Protein 1MV5 (pdb70)

Foldseek 3Di:
DWWWFQFWADPDDPDTQAGGDIDDWDWQFAEEEEEDPSLCVVVVVCVVLPVDDGPDTFIDDPRHTLPPVVPNVCVLQEAEAEDDPDDQWFFLLVRLDPDPQFDPDPVSLCVLCVLLVHVVVLVVDDVRRHFTDDPPTDDDDPLRVRSSSLSSCVRSPHQEYEYEYDDCCPLQVVDDSNVVSVVSSSRGHTYYYHDQRPNSQQRGQWYFYGDRNDTDDTGHPVVCLVVDPVVVVCCVPRRPDD/DKWQQFFWADDDDPQRFAGGDIDDWDWLFAEEEEEDVSLCVVVVVCVQLPVDDGPDGFTDDPNHGPVVDDPPCSNQQANEEQCLVVDDWDFLLPRLVPPQPDDDDVVVLCVLCVLLVLPPLQVPQPVRNGHGEDPPDPYDDRLSSRSSSLSSLVSSPHQEYEYEDDPDQDPDSSCVHVVRSVCSSSRGHTYYYHALAPVSQQRHQWYFYGYRRYTDDTGGDVVCCVPPVVVVVCCPPRSDDD/DKWKAQFWADPDPPATQAGGDIDDFDWQFEEEEEEDPRLCPVVVVCVQLVVDDGPDIFIADPRHTPVPCDNPNSNLQEAEAEFDVDFDWAFLLCLQAPPHDDDPPVVLLQVLCVLLVNNVVLVVDDVRRRFTGDPVGDDDDRLNRRSSVLSSCVVSPHQEYEYEYPDCCPQQVNDDSRVVSVVSSSGRHRYYYHDQHLNSQQRGQWYFYGYRRDGPDIGHDVVCCVVPPVVVCCNCDVRPPD/DKWFQFFWDDPPPPAGQAGTDIDDFDWQFFEEEEEDDSFCQVVVVCVQLPVDDTDDTATDDVRHGPVPDNVLSVLLEEDADPVCPADFLQFLCSLLVPPDDDDDDPVRLLVLCVLLVRNVLQVPAPVRRGGTQDPPDDDDPRLNRRSSGLSSVVVSLHQEYEDEDDDCPCPVVSVVSVVSNVCSNSRGHRYYYHALEPVDLQPGQWYFYTYRNYTDGIGRPVPCCVVPPVVVVCCPPRSHD

B-factor: mean 74.7, std 35.94, range [3.78, 179.29]

Solvent-accessible surface area: 46914 Å² total; per-residue (Å²): 92,3,6,0,133,89,4,33,11,22,107,92,115,51,64,81,36,0,96,82,1,30,7,59,1,105,83,110,14,40,4,0,2,0,4,59,95,56,2,7,19,72,8,6,6,23,4,5,25,18,91,100,89,28,83,52,32,101,14,24,16,119,58,90,35,2,42,115,98,21,128,74,105,4,73,38,48,8,3,81,15,40,40,89,100,53,132,36,63,4,16,1,65,55,20,3,30,129,28,130,120,13,10,121,61,52,95,53,0,56,90,10,0,38,86,0,34,0,20,29,25,0,36,33,4,44,98,78,6,86,4,82,0,25,84,229,21,6,47,33,3,40,16,24,30,46,26,2,25,1,0,61,8,22,27,83,92,4,139,7,1,1,14,43,26,73,68,80,89,7,68,8,91,63,131,49,48,19,29,90,0,22,72,30,0,32,161,61,19,8,0,0,6,5,0,80,37,64,34,30,0,89,95,6,76,71,0,4,2,0,47,160,1,84,41,54,1,63,18,121,32,135,108,9,53,97,94,40,89,110,0,26,122,24,22,62,126,120,26,78,137,74,97,2,4,1,123,111,5,40,9,32,107,100,144,56,64,86,40,0,118,73,2,40,3,72,0,95,89,87,18,31,3,0,1,0,0,53,76,37,1,8,18,66,15,5,15,11,8,4,32,36,13,43,112,28,103,49,48,78,15,0,24,110,55,58,36,7,91,105,65,57,86,109,62,7,32,59,105,20,13,4,22,14,11,38,93,12,115,28,42,34,20,3,59,103,11,2,30,15,18,32,143,52,151,66,64,61,130,59,1,44,119,15,1,60,90,0,98,0,122,68,31,0,88,101,18,128,99,74,15,88,6,76,4,12,179,208,24,81,170,28,63,27,0,22,80,43,40,15,6,2,0,2,0,25,27,68,106,3,150,9,0,4,5,78,26,42,137,74,62,90,129,99,92,17,100,26,4,15,78,95,0,19,58,17,2,17,135,57,21,15,0,0,0,3,2,54,44,75,41,17,0,90,96,7,84,79,0,5,1,0,46,190,3,78,42,74,5,68,5,117,37,104,100,10,54,91,104,22,108,87,0,28,117,23,9,73,112,133,9,69,137,124,90,2,32,2,164,89,2,26,8,28,105,93,120,57,82,81,29,1,86,84,2,47,10,80,0,49,67,105,18,40,0,0,0,1,0,33,78,38,0,6,13,81,10,4,3,18,2,3,27,34,83,94,84,29,88,68,22,81,9,19,13,111,64,101,42,5,74,107,23,53,58,67,82,1,82,52,44,7,10,89,15,55,52,64,86,63,108,29,73,10,16,0,118,73,32,0,46,106,45,54,166,48,121,189,85,66,109,23,5,36,79,14,0,15,92,0,60,1,13,39,23,0,8,55,5,48,84,63,4,88,0,59,4,14,136,196,16,11,47,14,31,28,25,14,63,20,20,2,40,0,0,56,9,22,42,82,98,6,125,6,0,0,12,31,14,102,57,95,90,16,52,15,100,46,91,61,50,14,35,66,0,14,79,34,0,20,161,57,17,12,0,0,6,9,0,73,26,60,30,23,2,84,89,0,70,64,0,6,3,0,51,124,0,93,43,61,3,68,10,98,31,111,110,7,50,91,100,46,100,98,2,34,131,13,33,62,110,95,28,84,137,83,73,6,11,0,119,101,2,28,9,33,107,110,128,67,83,81,44,0,134,77,0,33,2,77,0,95,82,105,22,25,6,0,0,0,0,54,81,32,1,8,22,71,9,4,14,7,3,3,23,47,6,36,112,42,106,48,43,79,14,2,43,119,39,87,49,19,107,53,79,29,116,86,15,69,138,32,14,32,27,34,25,50,84,18,73,47,9,91,11,8,22,1,60,82,8,2,37,15,20,20,119,60,134,49,69,68,131,47,2,35,108,13,0,54,87,0,96,2,125,64,39,0,97,131,7,108,108,92,7,98,7,81,11,7,110,187,39,64,162,13,124,18,27,58,70,67,7,9,1,9,0,40,8,8,24,83,102,8,149,16,0,8,6,43,24,60,124,31,90,143,96,82,116,12,24,39,51,22,58,99,0,29,50,32,4,12,161,50,24,20,0,0,0,3,0,39,59,84,62,13,0,81,93,7,86,61,0,3,2,0,41,178,2,84,40,66,6,72,11,98,25,98,94,12,58,91,106,24,117,95,0,32,118,22,13,81,128,131,0,87,99

CATH classification: 3.40.50.300

Structure (mmCIF, N/CA/C/O backbone):
data_1MV5
#
_entry.id   1MV5
#
_cell.length_a   141.866
_cell.length_b   141.866
_cell.length_c   120.965
_cell.angle_alpha   90.00
_cell.angle_beta   90.00
_cell.angle_gamma   120.00
#
_symmetry.space_group_name_H-M   'P 63'
#
loop_
_entity.id
_entity.type
_entity.pdbx_description
1 polymer 'Multidrug resistance ABC transporter ATP-binding and permease protein'
2 non-polymer "ADENOSINE-5'-TRIPHOSPHATE"
3 non-polymer "ADENOSINE-5'-DIPHOSPHATE"
4 non-polymer 'MAGNESIUM ION'
5 water water
#
loop_
_atom_site.group_PDB
_atom_site.id
_atom_site.type_symbol
_atom_site.label_atom_id
_atom_site.label_alt_id
_atom_site.label_comp_id
_atom_site.label_asym_id
_atom_site.label_entity_id
_atom_site.label_seq_id
_atom_site.pdbx_PDB_ins_code
_atom_site.Cartn_x
_atom_site.Cartn_y
_atom_site.Cartn_z
_atom_site.occupancy
_atom_site.B_iso_or_equiv
_atom_site.auth_seq_id
_atom_site.auth_comp_id
_atom_site.auth_asym_id
_atom_site.auth_atom_id
_atom_site.pdbx_PDB_model_num
ATOM 1 N N . MET A 1 1 ? 37.035 61.343 67.421 1.00 35.72 342 MET A N 1
ATOM 2 C CA . MET A 1 1 ? 36.387 59.997 67.460 1.00 40.09 342 MET A CA 1
ATOM 3 C C . MET A 1 1 ? 37.139 59.074 68.414 1.00 36.95 342 MET A C 1
ATOM 4 O O . MET A 1 1 ? 38.193 59.414 68.953 1.00 36.59 342 MET A O 1
ATOM 9 N N . LEU A 1 2 ? 36.637 57.851 68.495 1.00 31.31 343 LEU A N 1
ATOM 10 C CA . LEU A 1 2 ? 37.267 56.842 69.295 1.00 29.38 343 LEU A CA 1
ATOM 11 C C . LEU A 1 2 ? 37.735 55.883 68.273 1.00 34.00 343 LEU A C 1
ATOM 12 O O . LEU A 1 2 ? 36.930 55.201 67.672 1.00 30.84 343 LEU A O 1
ATOM 17 N N . SER A 1 3 ? 39.030 55.925 67.998 1.00 38.15 344 SER A N 1
ATOM 18 C CA . SER A 1 3 ? 39.636 55.031 67.026 1.00 36.79 344 SER A CA 1
ATOM 19 C C . SER A 1 3 ? 40.460 53.992 67.699 1.00 35.62 344 SER A C 1
ATOM 20 O O . SER A 1 3 ? 40.946 54.183 68.790 1.00 32.44 344 SER A O 1
ATOM 23 N N . ALA A 1 4 ? 40.581 52.869 67.027 1.00 34.31 345 ALA A N 1
ATOM 24 C CA . ALA A 1 4 ? 41.341 51.758 67.522 1.00 33.72 345 ALA A CA 1
ATOM 25 C C . ALA A 1 4 ? 42.148 51.362 66.315 1.00 35.64 345 ALA A C 1
ATOM 26 O O . ALA A 1 4 ? 41.579 50.841 65.390 1.00 36.87 345 ALA A O 1
ATOM 28 N N . ARG A 1 5 ? 43.437 51.711 66.268 1.00 38.21 346 ARG A N 1
ATOM 29 C CA . ARG A 1 5 ? 44.303 51.346 65.135 1.00 35.24 346 ARG A CA 1
ATOM 30 C C . ARG A 1 5 ? 45.323 50.232 65.418 1.00 30.58 346 ARG A C 1
ATOM 31 O O . ARG A 1 5 ? 46.164 50.347 66.279 1.00 28.32 346 ARG A O 1
ATOM 39 N N . HIS A 1 6 ? 45.170 49.130 64.690 1.00 28.39 347 HIS A N 1
ATOM 40 C CA . HIS A 1 6 ? 46.018 47.925 64.719 1.00 28.69 347 HIS A CA 1
ATOM 41 C C . HIS A 1 6 ? 46.158 47.156 66.019 1.00 28.24 347 HIS A C 1
ATOM 42 O O . HIS A 1 6 ? 47.237 46.692 66.363 1.00 25.82 347 HIS A O 1
ATOM 49 N N . VAL A 1 7 ? 45.046 46.919 66.687 1.00 29.14 348 VAL A N 1
ATOM 50 C CA . VAL A 1 7 ? 45.082 46.249 67.978 1.00 26.43 348 VAL A CA 1
ATOM 51 C C . VAL A 1 7 ? 45.272 44.758 67.969 1.00 28.14 348 VAL A C 1
ATOM 52 O O . VAL A 1 7 ? 44.623 44.029 67.253 1.00 18.08 348 VAL A O 1
ATOM 56 N N . ASP A 1 8 ? 46.199 44.342 68.814 1.00 34.88 349 ASP A N 1
ATOM 57 C CA . ASP A 1 8 ? 46.548 42.950 69.008 1.00 36.74 349 ASP A CA 1
ATOM 58 C C . ASP A 1 8 ? 46.355 42.612 70.483 1.00 36.92 349 ASP A C 1
ATOM 59 O O . ASP A 1 8 ? 46.625 43.444 71.372 1.00 36.08 349 ASP A O 1
ATOM 64 N N . PHE A 1 9 ? 45.885 41.391 70.733 1.00 35.47 350 PHE A N 1
ATOM 65 C CA . PHE A 1 9 ? 45.666 40.906 72.086 1.00 35.03 350 PHE A CA 1
ATOM 66 C C . PHE A 1 9 ? 45.621 39.389 72.259 1.00 35.69 350 PHE A C 1
ATOM 67 O O . PHE A 1 9 ? 45.169 38.622 71.389 1.00 33.02 350 PHE A O 1
ATOM 75 N N . ALA A 1 10 ? 46.132 38.990 73.419 1.00 37.37 351 ALA A N 1
ATOM 76 C CA . ALA A 1 10 ? 46.144 37.612 73.864 1.00 40.33 351 ALA A CA 1
ATOM 77 C C . ALA A 1 10 ? 46.083 37.675 75.389 1.00 41.15 351 ALA A C 1
ATOM 78 O O . ALA A 1 10 ? 46.883 38.392 76.011 1.00 35.51 351 ALA A O 1
ATOM 80 N N . TYR A 1 11 ? 45.092 36.991 75.976 1.00 42.37 352 TYR A N 1
ATOM 81 C CA . TYR A 1 11 ? 44.916 36.941 77.433 1.00 39.46 352 TYR A CA 1
ATOM 82 C C . TYR A 1 11 ? 46.078 36.164 78.061 1.00 35.99 352 TYR A C 1
ATOM 83 O O . TYR A 1 11 ? 46.633 36.599 79.080 1.00 33.63 352 TYR A O 1
ATOM 92 N N . ASP A 1 12 ? 46.420 35.023 77.445 1.00 38.54 353 ASP A N 1
ATOM 93 C CA . ASP A 1 12 ? 47.499 34.150 77.902 1.00 40.80 353 ASP A CA 1
ATOM 94 C C . ASP A 1 12 ? 48.548 33.810 76.839 1.00 45.03 353 ASP A C 1
ATOM 95 O O . ASP A 1 12 ? 49.083 34.709 76.186 1.00 39.97 353 ASP A O 1
ATOM 100 N N . ASP A 1 13 ? 48.882 32.521 76.713 1.00 52.05 354 ASP A N 1
ATOM 101 C CA . ASP A 1 13 ? 49.862 32.029 75.726 1.00 56.30 354 ASP A CA 1
ATOM 102 C C . ASP A 1 13 ? 49.236 31.049 74.711 1.00 56.12 354 ASP A C 1
ATOM 103 O O . ASP A 1 13 ? 49.735 30.910 73.588 1.00 52.80 354 ASP A O 1
ATOM 108 N N . SER A 1 14 ? 48.155 30.368 75.123 1.00 57.78 355 SER A N 1
ATOM 109 C CA . SER A 1 14 ? 47.414 29.379 74.299 1.00 60.50 355 SER A CA 1
ATOM 110 C C . SER A 1 14 ? 47.133 29.830 72.881 1.00 61.06 355 SER A C 1
ATOM 111 O O . SER A 1 14 ? 47.662 29.282 71.950 1.00 64.48 355 SER A O 1
ATOM 114 N N . GLU A 1 15 ? 46.248 30.798 72.732 1.00 59.74 356 GLU A N 1
ATOM 115 C CA . GLU A 1 15 ? 45.902 31.302 71.422 1.00 56.00 356 GLU A CA 1
ATOM 116 C C . GLU A 1 15 ? 45.899 32.835 71.446 1.00 50.65 356 GLU A C 1
ATOM 117 O O . GLU A 1 15 ? 46.075 33.450 72.504 1.00 48.91 356 GLU A O 1
ATOM 123 N N . GLN A 1 16 ? 45.804 33.422 70.254 1.00 46.75 357 GLN A N 1
ATOM 124 C CA . GLN A 1 16 ? 45.783 34.863 70.067 1.00 44.72 357 GLN A CA 1
ATOM 125 C C . GLN A 1 16 ? 44.343 35.222 70.011 1.00 43.74 357 GLN A C 1
ATOM 126 O O . GLN A 1 16 ? 43.601 34.661 69.216 1.00 46.28 357 GLN A O 1
ATOM 132 N N . ILE A 1 17 ? 43.949 36.191 70.822 1.00 38.74 358 ILE A N 1
ATOM 133 C CA . ILE A 1 17 ? 42.547 36.548 70.903 1.00 35.08 358 ILE A CA 1
ATOM 134 C C . ILE A 1 17 ? 42.087 37.562 69.894 1.00 32.67 358 ILE A C 1
ATOM 135 O O . ILE A 1 17 ? 41.011 37.423 69.305 1.00 31.42 358 ILE A O 1
ATOM 140 N N . LEU A 1 18 ? 42.902 38.586 69.721 1.00 30.45 359 LEU A N 1
ATOM 141 C CA . LEU A 1 18 ? 42.637 39.638 68.768 1.00 30.33 359 LEU A CA 1
ATOM 142 C C . LEU A 1 18 ? 43.856 39.833 67.865 1.00 30.18 359 LEU A C 1
ATOM 143 O O . LEU A 1 18 ? 44.990 39.957 68.355 1.00 29.59 359 LEU A O 1
ATOM 148 N N . ARG A 1 19 ? 43.614 39.887 66.553 1.00 31.70 360 ARG A N 1
ATOM 149 C CA . ARG A 1 19 ? 44.675 40.055 65.555 1.00 33.33 360 ARG A CA 1
ATOM 150 C C . ARG A 1 19 ? 44.533 41.270 64.654 1.00 27.42 360 ARG A C 1
ATOM 151 O O . ARG A 1 19 ? 43.640 41.309 63.832 1.00 24.20 360 ARG A O 1
ATOM 159 N N . ASP A 1 20 ? 45.414 42.256 64.820 1.00 24.61 361 ASP A N 1
ATOM 160 C CA . ASP A 1 20 ? 45.444 43.466 64.010 1.00 27.55 361 ASP A CA 1
ATOM 161 C C . ASP A 1 20 ? 44.049 43.992 63.729 1.00 32.01 361 ASP A C 1
ATOM 162 O O . ASP A 1 20 ? 43.504 43.800 62.662 1.00 31.15 361 ASP A O 1
ATOM 167 N N . ILE A 1 21 ? 43.490 44.670 64.713 1.00 34.53 362 ILE A N 1
ATOM 168 C CA . ILE A 1 21 ? 42.142 45.191 64.623 1.00 32.04 362 ILE A CA 1
ATOM 169 C C . ILE A 1 21 ? 42.085 46.694 64.543 1.00 29.90 362 ILE A C 1
ATOM 170 O O . ILE A 1 21 ? 42.729 47.378 65.298 1.00 29.56 362 ILE A O 1
ATOM 175 N N . SER A 1 22 ? 41.352 47.189 63.562 1.00 27.71 363 SER A N 1
ATOM 176 C CA . SER A 1 22 ? 41.212 48.609 63.373 1.00 27.82 363 SER A CA 1
ATOM 177 C C . SER A 1 22 ? 39.773 48.991 63.184 1.00 26.92 363 SER A C 1
ATOM 178 O O . SER A 1 22 ? 39.051 48.371 62.419 1.00 31.43 363 SER A O 1
ATOM 181 N N . PHE A 1 23 ? 39.336 49.960 63.969 1.00 21.53 364 PHE A N 1
ATOM 182 C CA . PHE A 1 23 ? 37.987 50.469 63.871 1.00 20.71 364 PHE A CA 1
ATOM 183 C C . PHE A 1 23 ? 37.853 51.881 64.382 1.00 22.98 364 PHE A C 1
ATOM 184 O O . PHE A 1 23 ? 38.753 52.396 65.000 1.00 26.13 364 PHE A O 1
ATOM 192 N N . GLU A 1 24 ? 36.716 52.496 64.091 1.00 26.12 365 GLU A N 1
ATOM 193 C CA . GLU A 1 24 ? 36.425 53.854 64.497 1.00 29.70 365 GLU A CA 1
ATOM 194 C C . GLU A 1 24 ? 34.958 53.958 64.825 1.00 33.41 365 GLU A C 1
ATOM 195 O O . GLU A 1 24 ? 34.147 53.244 64.277 1.00 29.11 365 GLU A O 1
ATOM 201 N N . ALA A 1 25 ? 34.628 54.903 65.689 1.00 36.93 366 ALA A N 1
ATOM 202 C CA . ALA A 1 25 ? 33.261 55.163 66.083 1.00 41.26 366 ALA A CA 1
ATOM 203 C C . ALA A 1 25 ? 33.272 56.597 66.518 1.00 48.62 366 ALA A C 1
ATOM 204 O O . ALA A 1 25 ? 33.927 56.956 67.498 1.00 48.56 366 ALA A O 1
ATOM 206 N N . GLN A 1 26 ? 32.500 57.402 65.793 1.00 56.29 367 GLN A N 1
ATOM 207 C CA . GLN A 1 26 ? 32.395 58.842 66.012 1.00 62.14 367 GLN A CA 1
ATOM 208 C C . GLN A 1 26 ? 31.097 59.315 66.688 1.00 60.59 367 GLN A C 1
ATOM 209 O O . GLN A 1 26 ? 30.218 58.509 66.977 1.00 58.31 367 GLN A O 1
ATOM 215 N N . PRO A 1 27 ? 31.063 60.581 67.148 1.00 60.25 368 PRO A N 1
ATOM 216 C CA . PRO A 1 27 ? 29.850 61.104 67.784 1.00 58.18 368 PRO A CA 1
ATOM 217 C C . PRO A 1 27 ? 28.547 60.920 66.976 1.00 55.31 368 PRO A C 1
ATOM 218 O O . PRO A 1 27 ? 28.548 60.754 65.768 1.00 49.50 368 PRO A O 1
ATOM 222 N N . ASN A 1 28 ? 27.445 60.931 67.714 1.00 58.38 369 ASN A N 1
ATOM 223 C CA . ASN A 1 28 ? 26.076 60.775 67.243 1.00 58.11 369 ASN A CA 1
ATOM 224 C C . ASN A 1 28 ? 25.941 59.663 66.242 1.00 55.54 369 ASN A C 1
ATOM 225 O O . ASN A 1 28 ? 25.218 59.776 65.276 1.00 55.96 369 ASN A O 1
ATOM 230 N N . SER A 1 29 ? 26.648 58.569 66.517 1.00 54.60 370 SER A N 1
ATOM 231 C CA . SER A 1 29 ? 26.648 57.375 65.671 1.00 53.11 370 SER A CA 1
ATOM 232 C C . SER A 1 29 ? 26.538 56.078 66.510 1.00 46.52 370 SER A C 1
ATOM 233 O O . SER A 1 29 ? 26.661 56.102 67.736 1.00 43.80 370 SER A O 1
ATOM 236 N N . ILE A 1 30 ? 26.229 54.968 65.845 1.00 40.50 371 ILE A N 1
ATOM 237 C CA . ILE A 1 30 ? 26.119 53.654 66.494 1.00 38.73 371 ILE A CA 1
ATOM 238 C C . ILE A 1 30 ? 26.919 52.670 65.662 1.00 39.11 371 ILE A C 1
ATOM 239 O O . ILE A 1 30 ? 26.735 52.595 64.464 1.00 44.74 371 ILE A O 1
ATOM 244 N N . ILE A 1 31 ? 27.842 51.940 66.263 1.00 34.67 372 ILE A N 1
ATOM 245 C CA . ILE A 1 31 ? 28.568 50.983 65.467 1.00 31.30 372 ILE A CA 1
ATOM 246 C C . ILE A 1 31 ? 28.441 49.604 66.044 1.00 30.65 372 ILE A C 1
ATOM 247 O O . ILE A 1 31 ? 28.827 49.363 67.151 1.00 29.26 372 ILE A O 1
ATOM 252 N N . ALA A 1 32 ? 27.815 48.710 65.298 1.00 27.54 373 ALA A N 1
ATOM 253 C CA . ALA A 1 32 ? 27.623 47.348 65.749 1.00 27.14 373 ALA A CA 1
ATOM 254 C C . ALA A 1 32 ? 28.818 46.490 65.466 1.00 31.01 373 ALA A C 1
ATOM 255 O O . ALA A 1 32 ? 29.591 46.808 64.578 1.00 31.01 373 ALA A O 1
ATOM 257 N N . PHE A 1 33 ? 28.965 45.421 66.256 1.00 30.73 374 PHE A N 1
ATOM 258 C CA . PHE A 1 33 ? 30.038 44.423 66.158 1.00 27.82 374 PHE A CA 1
ATOM 259 C C . PHE A 1 33 ? 29.291 43.122 66.213 1.00 25.50 374 PHE A C 1
ATOM 260 O O . PHE A 1 33 ? 28.619 42.833 67.155 1.00 31.41 374 PHE A O 1
ATOM 268 N N . ALA A 1 34 ? 29.407 42.333 65.179 1.00 29.97 375 ALA A N 1
ATOM 269 C CA . ALA A 1 34 ? 28.706 41.071 65.111 1.00 35.38 375 ALA A CA 1
ATOM 270 C C . ALA A 1 34 ? 29.652 39.969 64.800 1.00 38.39 375 ALA A C 1
ATOM 271 O O . ALA A 1 34 ? 30.758 40.188 64.335 1.00 41.26 375 ALA A O 1
ATOM 273 N N . GLY A 1 35 ? 29.189 38.756 65.005 1.00 41.01 376 GLY A N 1
ATOM 274 C CA . GLY A 1 35 ? 30.042 37.630 64.713 1.00 45.04 376 GLY A CA 1
ATOM 275 C C . GLY A 1 35 ? 29.815 36.398 65.555 1.00 49.44 376 GLY A C 1
ATOM 276 O O . GLY A 1 35 ? 28.940 36.338 66.433 1.00 52.62 376 GLY A O 1
ATOM 277 N N . PRO A 1 36 ? 30.521 35.327 65.215 1.00 50.77 377 PRO A N 1
ATOM 278 C CA . PRO A 1 36 ? 30.376 34.089 65.978 1.00 52.99 377 PRO A CA 1
ATOM 279 C C . PRO A 1 36 ? 30.893 34.284 67.400 1.00 53.10 377 PRO A C 1
ATOM 280 O O . PRO A 1 36 ? 31.608 35.260 67.687 1.00 53.49 377 PRO A O 1
ATOM 284 N N . SER A 1 37 ? 30.462 33.368 68.268 1.00 54.66 378 SER A N 1
ATOM 285 C CA . SER A 1 37 ? 30.853 33.310 69.666 1.00 55.73 378 SER A CA 1
ATOM 286 C C . SER A 1 37 ? 32.333 32.945 69.668 1.00 52.34 378 SER A C 1
ATOM 287 O O . SER A 1 37 ? 32.789 32.143 68.857 1.00 51.30 378 SER A O 1
ATOM 290 N N . GLY A 1 38 ? 33.074 33.592 70.552 1.00 50.75 379 GLY A N 1
ATOM 291 C CA . GLY A 1 38 ? 34.500 33.357 70.657 1.00 48.20 379 GLY A CA 1
ATOM 292 C C . GLY A 1 38 ? 35.304 34.200 69.684 1.00 44.77 379 GLY A C 1
ATOM 293 O O . GLY A 1 38 ? 36.516 34.022 69.547 1.00 44.54 379 GLY A O 1
ATOM 294 N N . GLY A 1 39 ? 34.622 35.141 69.034 1.00 43.06 380 GLY A N 1
ATOM 295 C CA . GLY A 1 39 ? 35.249 36.034 68.073 1.00 38.35 380 GLY A CA 1
ATOM 296 C C . GLY A 1 39 ? 36.238 37.011 68.653 1.00 34.16 380 GLY A C 1
ATOM 297 O O . GLY A 1 39 ? 37.302 37.217 68.128 1.00 34.68 380 GLY A O 1
ATOM 298 N N . GLY A 1 40 ? 35.883 37.578 69.782 1.00 33.21 381 GLY A N 1
ATOM 299 C CA . GLY A 1 40 ? 36.751 38.529 70.428 1.00 33.20 381 GLY A CA 1
ATOM 300 C C . GLY A 1 40 ? 35.955 39.758 70.768 1.00 34.58 381 GLY A C 1
ATOM 301 O O . GLY A 1 40 ? 36.474 40.723 71.295 1.00 36.65 381 GLY A O 1
ATOM 302 N N . LYS A 1 41 ? 34.663 39.696 70.486 1.00 34.51 382 LYS A N 1
ATOM 303 C CA . LYS A 1 41 ? 33.718 40.792 70.707 1.00 29.12 382 LYS A CA 1
ATOM 304 C C . LYS A 1 41 ? 33.702 41.436 72.118 1.00 29.89 382 LYS A C 1
ATOM 305 O O . LYS A 1 41 ? 33.721 42.656 72.219 1.00 32.82 382 LYS A O 1
ATOM 311 N N . SER A 1 42 ? 33.652 40.625 73.181 1.00 31.12 383 SER A N 1
ATOM 312 C CA . SER A 1 42 ? 33.640 41.098 74.569 1.00 33.88 383 SER A CA 1
ATOM 313 C C . SER A 1 42 ? 34.959 41.708 74.909 1.00 30.63 383 SER A C 1
ATOM 314 O O . SER A 1 42 ? 35.068 42.661 75.679 1.00 25.07 383 SER A O 1
ATOM 317 N N . THR A 1 43 ? 35.966 41.101 74.314 1.00 27.56 384 THR A N 1
ATOM 318 C CA . THR A 1 43 ? 37.321 41.471 74.537 1.00 25.31 384 THR A CA 1
ATOM 319 C C . THR A 1 43 ? 37.648 42.884 74.114 1.00 25.06 384 THR A C 1
ATOM 320 O O . THR A 1 43 ? 38.418 43.549 74.781 1.00 22.74 384 THR A O 1
ATOM 324 N N . ILE A 1 44 ? 36.999 43.372 73.065 1.00 22.99 385 ILE A N 1
ATOM 325 C CA . ILE A 1 44 ? 37.245 44.730 72.599 1.00 24.49 385 ILE A CA 1
ATOM 326 C C . ILE A 1 44 ? 36.749 45.676 73.661 1.00 30.43 385 ILE A C 1
ATOM 327 O O . ILE A 1 44 ? 37.431 46.632 74.034 1.00 24.90 385 ILE A O 1
ATOM 332 N N . PHE A 1 45 ? 35.597 45.345 74.229 1.00 34.84 386 PHE A N 1
ATOM 333 C CA . PHE A 1 45 ? 35.041 46.210 75.251 1.00 32.96 386 PHE A CA 1
ATOM 334 C C . PHE A 1 45 ? 35.907 46.226 76.482 1.00 30.81 386 PHE A C 1
ATOM 335 O O . PHE A 1 45 ? 36.141 47.268 77.051 1.00 33.46 386 PHE A O 1
ATOM 343 N N . SER A 1 46 ? 36.523 45.094 76.775 1.00 26.46 387 SER A N 1
ATOM 344 C CA . SER A 1 46 ? 37.359 45.003 77.930 1.00 27.88 387 SER A CA 1
ATOM 345 C C . SER A 1 46 ? 38.551 45.873 77.804 1.00 28.04 387 SER A C 1
ATOM 346 O O . SER A 1 46 ? 38.949 46.482 78.766 1.00 25.85 387 SER A O 1
ATOM 349 N N . LEU A 1 47 ? 39.125 45.944 76.616 1.00 27.59 388 LEU A N 1
ATOM 350 C CA . LEU A 1 47 ? 40.299 46.766 76.430 1.00 28.72 388 LEU A CA 1
ATOM 351 C C . LEU A 1 47 ? 39.848 48.171 76.365 1.00 28.22 388 LEU A C 1
ATOM 352 O O . LEU A 1 47 ? 40.566 49.056 76.783 1.00 24.31 388 LEU A O 1
ATOM 357 N N . LEU A 1 48 ? 38.649 48.378 75.833 1.00 27.82 389 LEU A N 1
ATOM 358 C CA . LEU A 1 48 ? 38.120 49.720 75.733 1.00 32.81 389 LEU A CA 1
ATOM 359 C C . LEU A 1 48 ? 37.766 50.290 77.103 1.00 35.33 389 LEU A C 1
ATOM 360 O O . LEU A 1 48 ? 37.690 51.496 77.255 1.00 36.76 389 LEU A O 1
ATOM 365 N N . GLU A 1 49 ? 37.528 49.425 78.087 1.00 36.09 390 GLU A N 1
ATOM 366 C CA . GLU A 1 49 ? 37.186 49.867 79.442 1.00 42.19 390 GLU A CA 1
ATOM 367 C C . GLU A 1 49 ? 38.423 49.863 80.286 1.00 41.51 390 GLU A C 1
ATOM 368 O O . GLU A 1 49 ? 38.391 50.192 81.444 1.00 46.11 390 GLU A O 1
ATOM 374 N N . ARG A 1 50 ? 39.508 49.431 79.673 1.00 40.01 391 ARG A N 1
ATOM 375 C CA . ARG A 1 50 ? 40.818 49.330 80.257 1.00 36.88 391 ARG A CA 1
ATOM 376 C C . ARG A 1 50 ? 41.103 48.243 81.244 1.00 32.94 391 ARG A C 1
ATOM 377 O O . ARG A 1 50 ? 42.021 48.376 82.016 1.00 31.93 391 ARG A O 1
ATOM 385 N N . PHE A 1 51 ? 40.340 47.157 81.208 1.00 36.22 392 PHE A N 1
ATOM 386 C CA . PHE A 1 51 ? 40.602 46.036 82.100 1.00 41.47 392 PHE A CA 1
ATOM 387 C C . PHE A 1 51 ? 41.934 45.424 81.695 1.00 39.64 392 PHE A C 1
ATOM 388 O O . PHE A 1 51 ? 42.611 44.846 82.502 1.00 32.78 392 PHE A O 1
ATOM 396 N N . TYR A 1 52 ? 42.268 45.506 80.408 1.00 40.05 393 TYR A N 1
ATOM 397 C CA . TYR A 1 52 ? 43.540 45.002 79.866 1.00 36.92 393 TYR A CA 1
ATOM 398 C C . TYR A 1 52 ? 44.092 45.909 78.760 1.00 37.41 393 TYR A C 1
ATOM 399 O O . TYR A 1 52 ? 43.380 46.712 78.178 1.00 39.77 393 TYR A O 1
ATOM 408 N N . GLN A 1 53 ? 45.348 45.655 78.410 1.00 40.86 394 GLN A N 1
ATOM 409 C CA . GLN A 1 53 ? 46.115 46.385 77.399 1.00 38.80 394 GLN A CA 1
ATOM 410 C C . GLN A 1 53 ? 46.250 45.686 76.062 1.00 35.08 394 GLN A C 1
ATOM 411 O O . GLN A 1 53 ? 46.328 44.463 76.012 1.00 36.98 394 GLN A O 1
ATOM 417 N N . PRO A 1 54 ? 46.375 46.444 74.968 1.00 29.96 395 PRO A N 1
ATOM 418 C CA . PRO A 1 54 ? 46.525 45.784 73.678 1.00 30.46 395 PRO A CA 1
ATOM 419 C C . PRO A 1 54 ? 47.973 45.354 73.674 1.00 30.60 395 PRO A C 1
ATOM 420 O O . PRO A 1 54 ? 48.837 46.170 73.994 1.00 32.72 395 PRO A O 1
ATOM 424 N N . THR A 1 55 ? 48.259 44.119 73.285 1.00 25.58 396 THR A N 1
ATOM 425 C CA . THR A 1 55 ? 49.638 43.644 73.272 1.00 20.37 396 THR A CA 1
ATOM 426 C C . THR A 1 55 ? 50.466 44.422 72.238 1.00 24.42 396 THR A C 1
ATOM 427 O O . THR A 1 55 ? 51.689 44.561 72.363 1.00 32.29 396 THR A O 1
ATOM 431 N N . ALA A 1 56 ? 49.748 44.984 71.262 1.00 26.97 397 ALA A N 1
ATOM 432 C CA . ALA A 1 56 ? 50.286 45.804 70.162 1.00 28.67 397 ALA A CA 1
ATOM 433 C C . ALA A 1 56 ? 49.188 46.661 69.458 1.00 30.55 397 ALA A C 1
ATOM 434 O O . ALA A 1 56 ? 48.050 46.239 69.289 1.00 19.17 397 ALA A O 1
ATOM 436 N N . GLY A 1 57 ? 49.555 47.875 69.064 1.00 32.59 398 GLY A N 1
ATOM 437 C CA . GLY A 1 57 ? 48.630 48.758 68.392 1.00 37.70 398 GLY A CA 1
ATOM 438 C C . GLY A 1 57 ? 47.782 49.596 69.305 1.00 41.81 398 GLY A C 1
ATOM 439 O O . GLY A 1 57 ? 47.086 49.066 70.115 1.00 49.76 398 GLY A O 1
ATOM 440 N N . GLU A 1 58 ? 47.795 50.900 69.102 1.00 41.52 399 GLU A N 1
ATOM 441 C CA . GLU A 1 58 ? 47.046 51.908 69.862 1.00 43.42 399 GLU A CA 1
ATOM 442 C C . GLU A 1 58 ? 45.504 51.955 69.829 1.00 42.22 399 GLU A C 1
ATOM 443 O O . GLU A 1 58 ? 44.875 51.404 68.930 1.00 42.30 399 GLU A O 1
ATOM 449 N N . ILE A 1 59 ? 44.931 52.675 70.810 1.00 35.95 400 ILE A N 1
ATOM 450 C CA . ILE A 1 59 ? 43.495 52.955 70.938 1.00 27.40 400 ILE A CA 1
ATOM 451 C C . ILE A 1 59 ? 43.522 54.410 71.340 1.00 30.44 400 ILE A C 1
ATOM 452 O O . ILE A 1 59 ? 44.030 54.767 72.381 1.00 25.15 400 ILE A O 1
ATOM 457 N N . THR A 1 60 ? 42.928 55.232 70.499 1.00 32.90 401 THR A N 1
ATOM 458 C CA . THR A 1 60 ? 42.919 56.661 70.650 1.00 29.34 401 THR A CA 1
ATOM 459 C C . THR A 1 60 ? 41.549 57.206 70.886 1.00 31.72 401 THR A C 1
ATOM 460 O O . THR A 1 60 ? 40.548 56.704 70.366 1.00 30.07 401 THR A O 1
ATOM 464 N N . ILE A 1 61 ? 41.515 58.312 71.594 1.00 32.63 402 ILE A N 1
ATOM 465 C CA . ILE A 1 61 ? 40.278 59.045 71.833 1.00 33.52 402 ILE A CA 1
ATOM 466 C C . ILE A 1 61 ? 40.578 60.500 71.437 1.00 34.95 402 ILE A C 1
ATOM 467 O O . ILE A 1 61 ? 41.519 61.089 71.961 1.00 34.81 402 ILE A O 1
ATOM 472 N N . ASP A 1 62 ? 39.862 61.039 70.451 1.00 35.88 403 ASP A N 1
ATOM 473 C CA . ASP A 1 62 ? 40.061 62.422 70.033 1.00 40.52 403 ASP A CA 1
ATOM 474 C C . ASP A 1 62 ? 41.501 62.839 69.732 1.00 45.08 403 ASP A C 1
ATOM 475 O O . ASP A 1 62 ? 41.839 64.026 69.828 1.00 47.31 403 ASP A O 1
ATOM 480 N N . GLY A 1 63 ? 42.359 61.852 69.435 1.00 49.36 404 GLY A N 1
ATOM 481 C CA . GLY A 1 63 ? 43.763 62.095 69.111 1.00 46.93 404 GLY A CA 1
ATOM 482 C C . GLY A 1 63 ? 44.695 61.520 70.159 1.00 44.93 404 GLY A C 1
ATOM 483 O O . GLY A 1 63 ? 45.754 60.956 69.802 1.00 40.52 404 GLY A O 1
ATOM 484 N N . GLN A 1 64 ? 44.297 61.639 71.439 1.00 46.32 405 GLN A N 1
ATOM 485 C CA . GLN A 1 64 ? 45.096 61.181 72.592 1.00 46.28 405 GLN A CA 1
ATOM 486 C C . GLN A 1 64 ? 44.887 59.749 72.962 1.00 39.89 405 GLN A C 1
ATOM 487 O O . GLN A 1 64 ? 43.792 59.250 72.863 1.00 36.05 405 GLN A O 1
ATOM 493 N N . PRO A 1 65 ? 45.987 59.012 73.155 1.00 36.97 406 PRO A N 1
ATOM 494 C CA . PRO A 1 65 ? 45.944 57.598 73.536 1.00 37.98 406 PRO A CA 1
ATOM 495 C C . PRO A 1 65 ? 45.155 57.444 74.834 1.00 40.61 406 PRO A C 1
ATOM 496 O O . PRO A 1 65 ? 45.561 58.004 75.831 1.00 43.25 406 PRO A O 1
ATOM 500 N N . ILE A 1 66 ? 44.061 56.680 74.843 1.00 43.40 407 ILE A N 1
ATOM 501 C CA . ILE A 1 66 ? 43.260 56.522 76.066 1.00 48.43 407 ILE A CA 1
ATOM 502 C C . ILE A 1 66 ? 44.145 56.077 77.220 1.00 55.16 407 ILE A C 1
ATOM 503 O O . ILE A 1 66 ? 44.240 56.705 78.274 1.00 52.99 407 ILE A O 1
ATOM 508 N N . ASP A 1 67 ? 45.002 55.138 76.882 1.00 66.34 408 ASP A N 1
ATOM 509 C CA . ASP A 1 67 ? 45.869 54.564 77.861 1.00 74.47 408 ASP A CA 1
ATOM 510 C C . ASP A 1 67 ? 46.943 55.340 78.437 1.00 77.17 408 ASP A C 1
ATOM 511 O O . ASP A 1 67 ? 47.914 55.684 77.787 1.00 79.03 408 ASP A O 1
ATOM 516 N N . ASN A 1 68 ? 46.780 55.466 79.739 1.00 82.89 409 ASN A N 1
ATOM 517 C CA . ASN A 1 68 ? 47.719 56.094 80.625 1.00 88.22 409 ASN A CA 1
ATOM 518 C C . ASN A 1 68 ? 48.143 57.440 80.076 1.00 85.54 409 ASN A C 1
ATOM 519 O O . ASN A 1 68 ? 49.343 57.762 79.962 1.00 90.11 409 ASN A O 1
ATOM 524 N N . ILE A 1 69 ? 47.123 58.136 79.591 1.00 75.93 410 ILE A N 1
ATOM 525 C CA . ILE A 1 69 ? 47.258 59.480 79.096 1.00 65.95 410 ILE A CA 1
ATOM 526 C C . ILE A 1 69 ? 46.041 60.127 79.806 1.00 61.08 410 ILE A C 1
ATOM 527 O O . ILE A 1 69 ? 46.148 61.173 80.436 1.00 57.60 410 ILE A O 1
ATOM 532 N N . SER A 1 70 ? 44.954 59.372 79.884 1.00 55.83 411 SER A N 1
ATOM 533 C CA . SER A 1 70 ? 43.785 59.803 80.613 1.00 52.51 411 SER A CA 1
ATOM 534 C C . SER A 1 70 ? 43.742 58.756 81.720 1.00 58.41 411 SER A C 1
ATOM 535 O O . SER A 1 70 ? 43.249 57.659 81.495 1.00 60.15 411 SER A O 1
ATOM 538 N N . LEU A 1 71 ? 44.285 59.062 82.899 1.00 66.10 412 LEU A N 1
ATOM 539 C CA . LEU A 1 71 ? 44.298 58.154 84.075 1.00 71.94 412 LEU A CA 1
ATOM 540 C C . LEU A 1 71 ? 43.007 57.359 84.181 1.00 72.71 412 LEU A C 1
ATOM 541 O O . LEU A 1 71 ? 42.002 57.805 83.669 1.00 73.71 412 LEU A O 1
ATOM 546 N N . GLU A 1 72 ? 43.001 56.251 84.910 1.00 75.55 413 GLU A N 1
ATOM 547 C CA . GLU A 1 72 ? 41.804 55.405 85.027 1.00 79.63 413 GLU A CA 1
ATOM 548 C C . GLU A 1 72 ? 40.591 56.017 85.769 1.00 82.64 413 GLU A C 1
ATOM 549 O O . GLU A 1 72 ? 39.982 55.399 86.663 1.00 89.57 413 GLU A O 1
ATOM 555 N N . ASN A 1 73 ? 40.254 57.243 85.350 1.00 80.76 414 ASN A N 1
ATOM 556 C CA . ASN A 1 73 ? 39.133 58.113 85.800 1.00 75.33 414 ASN A CA 1
ATOM 557 C C . ASN A 1 73 ? 38.601 58.649 84.432 1.00 73.30 414 ASN A C 1
ATOM 558 O O . ASN A 1 73 ? 38.029 59.732 84.266 1.00 69.99 414 ASN A O 1
ATOM 563 N N . TRP A 1 74 ? 38.766 57.727 83.492 1.00 72.03 415 TRP A N 1
ATOM 564 C CA . TRP A 1 74 ? 38.471 57.715 82.078 1.00 65.56 415 TRP A CA 1
ATOM 565 C C . TRP A 1 74 ? 37.105 57.046 82.050 1.00 65.68 415 TRP A C 1
ATOM 566 O O . TRP A 1 74 ? 36.358 57.187 81.099 1.00 63.66 415 TRP A O 1
ATOM 577 N N . ARG A 1 75 ? 36.752 56.426 83.177 1.00 65.15 416 ARG A N 1
ATOM 578 C CA . ARG A 1 75 ? 35.520 55.665 83.301 1.00 64.13 416 ARG A CA 1
ATOM 579 C C . ARG A 1 75 ? 34.276 56.497 83.404 1.00 61.70 416 ARG A C 1
ATOM 580 O O . ARG A 1 75 ? 33.180 56.026 83.127 1.00 61.48 416 ARG A O 1
ATOM 588 N N . SER A 1 76 ? 34.523 57.793 83.549 1.00 57.74 417 SER A N 1
ATOM 589 C CA . SER A 1 76 ? 33.487 58.811 83.637 1.00 54.87 417 SER A CA 1
ATOM 590 C C . SER A 1 76 ? 33.086 59.300 82.250 1.00 53.95 417 SER A C 1
ATOM 591 O O . SER A 1 76 ? 32.179 60.145 82.099 1.00 54.80 417 SER A O 1
ATOM 594 N N . GLN A 1 77 ? 33.814 58.790 81.258 1.00 49.75 418 GLN A N 1
ATOM 595 C CA . GLN A 1 77 ? 33.602 59.102 79.864 1.00 45.06 418 GLN A CA 1
ATOM 596 C C . GLN A 1 77 ? 32.882 57.937 79.243 1.00 43.03 418 GLN A C 1
ATOM 597 O O . GLN A 1 77 ? 32.163 58.085 78.287 1.00 40.49 418 GLN A O 1
ATOM 603 N N . ILE A 1 78 ? 33.121 56.765 79.797 1.00 43.73 419 ILE A N 1
ATOM 604 C CA . ILE A 1 78 ? 32.521 55.529 79.329 1.00 46.46 419 ILE A CA 1
ATOM 605 C C . ILE A 1 78 ? 31.301 55.160 80.167 1.00 46.19 419 ILE A C 1
ATOM 606 O O . ILE A 1 78 ? 31.186 55.578 81.323 1.00 49.45 419 ILE A O 1
ATOM 611 N N . GLY A 1 79 ? 30.443 54.315 79.600 1.00 43.25 420 GLY A N 1
ATOM 612 C CA . GLY A 1 79 ? 29.272 53.852 80.299 1.00 42.67 420 GLY A CA 1
ATOM 613 C C . GLY A 1 79 ? 28.984 52.578 79.610 1.00 43.37 420 GLY A C 1
ATOM 614 O O . GLY A 1 79 ? 29.124 52.519 78.418 1.00 40.53 420 GLY A O 1
ATOM 615 N N . PHE A 1 80 ? 28.604 51.558 80.353 1.00 47.53 421 PHE A N 1
ATOM 616 C CA . PHE A 1 80 ? 28.305 50.260 79.774 1.00 53.09 421 PHE A CA 1
ATOM 617 C C . PHE A 1 80 ? 26.982 49.796 80.359 1.00 55.25 421 PHE A C 1
ATOM 618 O O . PHE A 1 80 ? 26.855 49.691 81.565 1.00 54.42 421 PHE A O 1
ATOM 626 N N . VAL A 1 81 ? 26.014 49.509 79.491 1.00 61.04 422 VAL A N 1
ATOM 627 C CA . VAL A 1 81 ? 24.689 49.017 79.904 1.00 68.26 422 VAL A CA 1
ATOM 628 C C . VAL A 1 81 ? 24.349 47.608 79.327 1.00 75.71 422 VAL A C 1
ATOM 629 O O . VAL A 1 81 ? 24.190 47.486 78.142 1.00 77.17 422 VAL A O 1
ATOM 633 N N . SER A 1 82 ? 24.290 46.551 80.146 1.00 85.87 423 SER A N 1
ATOM 634 C CA . SER A 1 82 ? 23.906 45.179 79.697 1.00 95.52 423 SER A CA 1
ATOM 635 C C . SER A 1 82 ? 23.189 44.562 80.832 1.00 98.80 423 SER A C 1
ATOM 636 O O . SER A 1 82 ? 23.313 45.031 81.954 1.00 101.32 423 SER A O 1
ATOM 639 N N . GLN A 1 83 ? 22.603 43.396 80.580 1.00 102.37 424 GLN A N 1
ATOM 640 C CA . GLN A 1 83 ? 21.860 42.685 81.615 1.00 104.99 424 GLN A CA 1
ATOM 641 C C . GLN A 1 83 ? 21.850 41.144 81.513 1.00 108.62 424 GLN A C 1
ATOM 642 O O . GLN A 1 83 ? 22.103 40.551 80.451 1.00 108.10 424 GLN A O 1
ATOM 648 N N . ASP A 1 84 ? 21.540 40.532 82.655 1.00 114.94 425 ASP A N 1
ATOM 649 C CA . ASP A 1 84 ? 21.438 39.085 82.872 1.00 122.94 425 ASP A CA 1
ATOM 650 C C . ASP A 1 84 ? 21.115 38.927 84.389 1.00 126.38 425 ASP A C 1
ATOM 651 O O . ASP A 1 84 ? 20.735 39.945 85.014 1.00 127.17 425 ASP A O 1
ATOM 656 N N . SER A 1 85 ? 21.249 37.692 84.951 1.00 130.06 426 SER A N 1
ATOM 657 C CA . SER A 1 85 ? 20.979 37.338 86.386 1.00 131.64 426 SER A CA 1
ATOM 658 C C . SER A 1 85 ? 21.624 38.370 87.345 1.00 132.72 426 SER A C 1
ATOM 659 O O . SER A 1 85 ? 22.784 38.230 87.799 1.00 133.78 426 SER A O 1
ATOM 662 N N . ALA A 1 86 ? 20.853 39.457 87.523 1.00 132.18 427 ALA A N 1
ATOM 663 C CA . ALA A 1 86 ? 21.207 40.639 88.324 1.00 129.57 427 ALA A CA 1
ATOM 664 C C . ALA A 1 86 ? 20.173 41.032 89.383 1.00 127.53 427 ALA A C 1
ATOM 665 O O . ALA A 1 86 ? 19.009 40.596 89.380 1.00 129.05 427 ALA A O 1
ATOM 667 N N . ILE A 1 87 ? 20.670 41.822 90.321 1.00 124.21 428 ILE A N 1
ATOM 668 C CA . ILE A 1 87 ? 19.921 42.378 91.433 1.00 120.72 428 ILE A CA 1
ATOM 669 C C . ILE A 1 87 ? 20.655 43.695 91.643 1.00 118.33 428 ILE A C 1
ATOM 670 O O . ILE A 1 87 ? 21.855 43.848 91.312 1.00 119.61 428 ILE A O 1
ATOM 675 N N . MET A 1 88 ? 19.868 44.675 92.044 1.00 113.65 429 MET A N 1
ATOM 676 C CA . MET A 1 88 ? 20.377 45.971 92.420 1.00 109.33 429 MET A CA 1
ATOM 677 C C . MET A 1 88 ? 19.831 46.026 93.843 1.00 106.88 429 MET A C 1
ATOM 678 O O . MET A 1 88 ? 18.653 45.709 94.096 1.00 108.27 429 MET A O 1
ATOM 683 N N . ALA A 1 89 ? 20.746 46.237 94.780 1.00 101.07 430 ALA A N 1
ATOM 684 C CA . ALA A 1 89 ? 20.410 46.215 96.194 1.00 93.00 430 ALA A CA 1
ATOM 685 C C . ALA A 1 89 ? 20.491 47.606 96.809 1.00 86.24 430 ALA A C 1
ATOM 686 O O . ALA A 1 89 ? 21.549 48.262 96.764 1.00 88.08 430 ALA A O 1
ATOM 688 N N . GLY A 1 90 ? 19.353 48.079 97.318 1.00 76.83 431 GLY A N 1
ATOM 689 C CA . GLY A 1 90 ? 19.310 49.388 97.934 1.00 63.14 431 GLY A CA 1
ATOM 690 C C . GLY A 1 90 ? 18.205 50.285 97.434 1.00 54.65 431 GLY A C 1
ATOM 691 O O . GLY A 1 90 ? 17.319 49.891 96.695 1.00 47.19 431 GLY A O 1
ATOM 692 N N . THR A 1 91 ? 18.319 51.542 97.806 1.00 52.48 432 THR A N 1
ATOM 693 C CA . THR A 1 91 ? 17.372 52.573 97.456 1.00 48.28 432 THR A CA 1
ATOM 694 C C . THR A 1 91 ? 17.562 53.014 96.012 1.00 45.26 432 THR A C 1
ATOM 695 O O . THR A 1 91 ? 18.670 53.025 95.519 1.00 47.19 432 THR A O 1
ATOM 699 N N . ILE A 1 92 ? 16.481 53.376 95.335 1.00 44.69 433 ILE A N 1
ATOM 700 C CA . ILE A 1 92 ? 16.555 53.863 93.958 1.00 48.28 433 ILE A CA 1
ATOM 701 C C . ILE A 1 92 ? 17.577 55.005 93.888 1.00 51.76 433 ILE A C 1
ATOM 702 O O . ILE A 1 92 ? 18.495 54.961 93.079 1.00 55.00 433 ILE A O 1
ATOM 707 N N . ARG A 1 93 ? 17.466 55.959 94.810 1.00 55.32 434 ARG A N 1
ATOM 708 C CA . ARG A 1 93 ? 18.402 57.074 94.901 1.00 59.61 434 ARG A CA 1
ATOM 709 C C . ARG A 1 93 ? 19.781 56.451 95.058 1.00 61.22 434 ARG A C 1
ATOM 710 O O . ARG A 1 93 ? 20.637 56.606 94.194 1.00 63.68 434 ARG A O 1
ATOM 718 N N . GLU A 1 94 ? 19.927 55.588 96.055 1.00 61.59 435 GLU A N 1
ATOM 719 C CA . GLU A 1 94 ? 21.220 54.967 96.294 1.00 63.78 435 GLU A CA 1
ATOM 720 C C . GLU A 1 94 ? 21.764 54.338 95.047 1.00 62.36 435 GLU A C 1
ATOM 721 O O . GLU A 1 94 ? 22.917 54.567 94.709 1.00 63.64 435 GLU A O 1
ATOM 727 N N . ASN A 1 95 ? 20.899 53.646 94.310 1.00 59.45 436 ASN A N 1
ATOM 728 C CA . ASN A 1 95 ? 21.331 52.962 93.095 1.00 59.43 436 ASN A CA 1
ATOM 729 C C . ASN A 1 95 ? 21.796 53.899 92.015 1.00 60.18 436 ASN A C 1
ATOM 730 O O . ASN A 1 95 ? 22.868 53.717 91.417 1.00 65.08 436 ASN A O 1
ATOM 735 N N . LEU A 1 96 ? 21.033 54.960 91.824 1.00 57.27 437 LEU A N 1
ATOM 736 C CA . LEU A 1 96 ? 21.397 55.932 90.842 1.00 54.38 437 LEU A CA 1
ATOM 737 C C . LEU A 1 96 ? 22.564 56.792 91.325 1.00 56.43 437 LEU A C 1
ATOM 738 O O . LEU A 1 96 ? 22.837 57.803 90.694 1.00 57.55 437 LEU A O 1
ATOM 743 N N . THR A 1 97 ? 23.340 56.349 92.335 1.00 58.18 438 THR A N 1
ATOM 744 C CA . THR A 1 97 ? 24.402 57.207 92.863 1.00 59.30 438 THR A CA 1
ATOM 745 C C . THR A 1 97 ? 25.809 56.818 93.354 1.00 64.91 438 THR A C 1
ATOM 746 O O . THR A 1 97 ? 26.240 57.392 94.337 1.00 67.14 438 THR A O 1
ATOM 750 N N . TYR A 1 98 ? 26.568 55.897 92.770 1.00 69.29 439 TYR A N 1
ATOM 751 C CA . TYR A 1 98 ? 27.933 55.758 93.319 1.00 75.59 439 TYR A CA 1
ATOM 752 C C . TYR A 1 98 ? 28.851 56.841 92.740 1.00 78.47 439 TYR A C 1
ATOM 753 O O . TYR A 1 98 ? 29.935 57.133 93.254 1.00 77.43 439 TYR A O 1
ATOM 762 N N . GLY A 1 99 ? 28.363 57.457 91.671 1.00 80.62 440 GLY A N 1
ATOM 763 C CA . GLY A 1 99 ? 29.083 58.519 91.007 1.00 82.98 440 GLY A CA 1
ATOM 764 C C . GLY A 1 99 ? 28.956 59.837 91.750 1.00 86.45 440 GLY A C 1
ATOM 765 O O . GLY A 1 99 ? 27.851 60.391 91.934 1.00 84.99 440 GLY A O 1
ATOM 766 N N . LEU A 1 100 ? 30.121 60.338 92.150 1.00 91.79 441 LEU A N 1
ATOM 767 C CA . LEU A 1 100 ? 30.287 61.600 92.850 1.00 97.28 441 LEU A CA 1
ATOM 768 C C . LEU A 1 100 ? 29.865 62.789 91.944 1.00 101.58 441 LEU A C 1
ATOM 769 O O . LEU A 1 100 ? 29.714 63.920 92.407 1.00 100.57 441 LEU A O 1
ATOM 774 N N . GLU A 1 101 ? 29.641 62.505 90.663 1.00 107.70 442 GLU A N 1
ATOM 775 C CA . GLU A 1 101 ? 29.281 63.524 89.674 1.00 114.17 442 GLU A CA 1
ATOM 776 C C . GLU A 1 101 ? 27.798 63.886 89.640 1.00 115.38 442 GLU A C 1
ATOM 777 O O . GLU A 1 101 ? 27.411 65.077 89.562 1.00 116.65 442 GLU A O 1
ATOM 783 N N . GLY A 1 102 ? 26.970 62.850 89.697 1.00 115.61 443 GLY A N 1
ATOM 784 C CA . GLY A 1 102 ? 25.540 63.058 89.662 1.00 114.63 443 GLY A CA 1
ATOM 785 C C . GLY A 1 102 ? 24.971 63.162 91.054 1.00 115.33 443 GLY A C 1
ATOM 786 O O . GLY A 1 102 ? 25.746 63.256 92.026 1.00 115.02 443 GLY A O 1
ATOM 787 N N . ASP A 1 103 ? 23.638 63.031 91.139 1.00 116.97 444 ASP A N 1
ATOM 788 C CA . ASP A 1 103 ? 22.824 63.143 92.386 1.00 120.72 444 ASP A CA 1
ATOM 789 C C . ASP A 1 103 ? 23.318 64.074 93.452 1.00 117.12 444 ASP A C 1
ATOM 790 O O . ASP A 1 103 ? 24.241 63.759 94.204 1.00 116.31 444 ASP A O 1
ATOM 795 N N . TYR A 1 104 ? 22.707 65.228 93.513 1.00 112.92 445 TYR A N 1
ATOM 796 C CA . TYR A 1 104 ? 22.984 66.115 94.600 1.00 107.96 445 TYR A CA 1
ATOM 797 C C . TYR A 1 104 ? 21.584 66.750 94.858 1.00 106.40 445 TYR A C 1
ATOM 798 O O . TYR A 1 104 ? 21.298 67.292 95.961 1.00 106.47 445 TYR A O 1
ATOM 807 N N . THR A 1 105 ? 20.652 66.363 93.961 1.00 102.20 446 THR A N 1
ATOM 808 C CA . THR A 1 105 ? 19.250 66.805 93.975 1.00 96.67 446 THR A CA 1
ATOM 809 C C . THR A 1 105 ? 18.378 65.643 93.546 1.00 90.88 446 THR A C 1
ATOM 810 O O . THR A 1 105 ? 18.712 64.956 92.577 1.00 87.43 446 THR A O 1
ATOM 814 N N . ASP A 1 106 ? 17.254 65.477 94.263 1.00 87.09 447 ASP A N 1
ATOM 815 C CA . ASP A 1 106 ? 16.210 64.464 94.017 1.00 83.06 447 ASP A CA 1
ATOM 816 C C . ASP A 1 106 ? 15.482 64.829 92.736 1.00 79.15 447 ASP A C 1
ATOM 817 O O . ASP A 1 106 ? 14.869 63.983 92.106 1.00 78.49 447 ASP A O 1
ATOM 822 N N . GLU A 1 107 ? 15.504 66.117 92.406 1.00 76.24 448 GLU A N 1
ATOM 823 C CA . GLU A 1 107 ? 14.865 66.631 91.211 1.00 77.29 448 GLU A CA 1
ATOM 824 C C . GLU A 1 107 ? 15.713 66.248 89.998 1.00 75.81 448 GLU A C 1
ATOM 825 O O . GLU A 1 107 ? 15.169 65.941 88.928 1.00 77.42 448 GLU A O 1
ATOM 831 N N . ASP A 1 108 ? 17.042 66.237 90.162 1.00 71.86 449 ASP A N 1
ATOM 832 C CA . ASP A 1 108 ? 17.931 65.844 89.065 1.00 65.03 449 ASP A CA 1
ATOM 833 C C . ASP A 1 108 ? 17.728 64.398 88.690 1.00 59.57 449 ASP A C 1
ATOM 834 O O . ASP A 1 108 ? 17.692 64.074 87.522 1.00 59.41 449 ASP A O 1
ATOM 839 N N . LEU A 1 109 ? 17.383 63.589 89.688 1.00 53.38 450 LEU A N 1
ATOM 840 C CA . LEU A 1 109 ? 17.109 62.182 89.495 1.00 49.19 450 LEU A CA 1
ATOM 841 C C . LEU A 1 109 ? 15.825 62.050 88.753 1.00 45.96 450 LEU A C 1
ATOM 842 O O . LEU A 1 109 ? 15.661 61.212 87.924 1.00 40.36 450 LEU A O 1
ATOM 847 N N . TRP A 1 110 ? 14.920 62.958 89.003 1.00 52.32 451 TRP A N 1
ATOM 848 C CA . TRP A 1 110 ? 13.643 62.879 88.336 1.00 60.50 451 TRP A CA 1
ATOM 849 C C . TRP A 1 110 ? 13.798 63.187 86.869 1.00 63.99 451 TRP A C 1
ATOM 850 O O . TRP A 1 110 ? 13.093 62.578 86.042 1.00 63.62 451 TRP A O 1
ATOM 861 N N . GLN A 1 111 ? 14.780 64.052 86.555 1.00 68.94 452 GLN A N 1
ATOM 862 C CA . GLN A 1 111 ? 15.069 64.485 85.163 1.00 73.17 452 GLN A CA 1
ATOM 863 C C . GLN A 1 111 ? 15.640 63.321 84.337 1.00 73.59 452 GLN A C 1
ATOM 864 O O . GLN A 1 111 ? 15.372 63.161 83.139 1.00 76.33 452 GLN A O 1
ATOM 870 N N . VAL A 1 112 ? 16.298 62.438 85.075 1.00 72.50 453 VAL A N 1
ATOM 871 C CA . VAL A 1 112 ? 16.963 61.271 84.559 1.00 64.35 453 VAL A CA 1
ATOM 872 C C . VAL A 1 112 ? 15.987 60.144 84.345 1.00 60.58 453 VAL A C 1
ATOM 873 O O . VAL A 1 112 ? 15.951 59.523 83.285 1.00 57.93 453 VAL A O 1
ATOM 877 N N . LEU A 1 113 ? 15.094 59.985 85.303 1.00 59.36 454 LEU A N 1
ATOM 878 C CA . LEU A 1 113 ? 14.095 58.937 85.221 1.00 59.35 454 LEU A CA 1
ATOM 879 C C . LEU A 1 113 ? 13.119 59.239 84.119 1.00 60.88 454 LEU A C 1
ATOM 880 O O . LEU A 1 113 ? 12.581 58.303 83.536 1.00 56.57 454 LEU A O 1
ATOM 885 N N . ASP A 1 114 ? 12.946 60.535 83.799 1.00 65.30 455 ASP A N 1
ATOM 886 C CA . ASP A 1 114 ? 12.027 60.949 82.730 1.00 67.78 455 ASP A CA 1
ATOM 887 C C . ASP A 1 114 ? 12.627 60.488 81.415 1.00 66.64 455 ASP A C 1
ATOM 888 O O . ASP A 1 114 ? 11.968 59.818 80.598 1.00 66.23 455 ASP A O 1
ATOM 893 N N . LEU A 1 115 ? 13.900 60.837 81.252 1.00 64.67 456 LEU A N 1
ATOM 894 C CA . LEU A 1 115 ? 14.652 60.485 80.071 1.00 63.41 456 LEU A CA 1
ATOM 895 C C . LEU A 1 115 ? 14.805 58.962 79.934 1.00 62.25 456 LEU A C 1
ATOM 896 O O . LEU A 1 115 ? 14.794 58.473 78.811 1.00 63.92 456 LEU A O 1
ATOM 901 N N . ALA A 1 116 ? 14.871 58.231 81.056 1.00 59.77 457 ALA A N 1
ATOM 902 C CA . ALA A 1 116 ? 15.032 56.777 81.053 1.00 60.27 457 ALA A CA 1
ATOM 903 C C . ALA A 1 116 ? 13.711 56.029 81.028 1.00 62.89 457 ALA A C 1
ATOM 904 O O . ALA A 1 116 ? 13.655 54.814 80.751 1.00 60.67 457 ALA A O 1
ATOM 906 N N . PHE A 1 117 ? 12.654 56.800 81.299 1.00 69.07 458 PHE A N 1
ATOM 907 C CA . PHE A 1 117 ? 11.233 56.382 81.362 1.00 75.67 458 PHE A CA 1
ATOM 908 C C . PHE A 1 117 ? 10.837 55.672 82.675 1.00 77.45 458 PHE A C 1
ATOM 909 O O . PHE A 1 117 ? 10.508 54.456 82.721 1.00 75.16 458 PHE A O 1
ATOM 917 N N . ALA A 1 118 ? 10.848 56.495 83.735 1.00 80.63 459 ALA A N 1
ATOM 918 C CA . ALA A 1 118 ? 10.522 56.056 85.080 1.00 82.63 459 ALA A CA 1
ATOM 919 C C . ALA A 1 118 ? 9.760 56.986 86.068 1.00 85.87 459 ALA A C 1
ATOM 920 O O . ALA A 1 118 ? 9.275 56.498 87.075 1.00 87.10 459 ALA A O 1
ATOM 922 N N . ARG A 1 119 ? 9.515 58.266 85.741 1.00 89.68 460 ARG A N 1
ATOM 923 C CA . ARG A 1 119 ? 8.736 59.147 86.636 1.00 92.65 460 ARG A CA 1
ATOM 924 C C . ARG A 1 119 ? 7.292 58.617 86.739 1.00 95.45 460 ARG A C 1
ATOM 925 O O . ARG A 1 119 ? 6.463 59.126 87.455 1.00 99.30 460 ARG A O 1
ATOM 933 N N . SER A 1 120 ? 7.025 57.525 86.054 1.00 96.95 461 SER A N 1
ATOM 934 C CA . SER A 1 120 ? 5.695 56.931 86.032 1.00 96.35 461 SER A CA 1
ATOM 935 C C . SER A 1 120 ? 5.668 55.706 86.946 1.00 92.03 461 SER A C 1
ATOM 936 O O . SER A 1 120 ? 4.674 55.431 87.619 1.00 93.56 461 SER A O 1
ATOM 939 N N . PHE A 1 121 ? 6.762 54.962 86.981 1.00 86.33 462 PHE A N 1
ATOM 940 C CA . PHE A 1 121 ? 6.749 53.805 87.829 1.00 81.47 462 PHE A CA 1
ATOM 941 C C . PHE A 1 121 ? 7.533 54.079 89.094 1.00 81.86 462 PHE A C 1
ATOM 942 O O . PHE A 1 121 ? 7.636 53.212 89.958 1.00 79.71 462 PHE A O 1
ATOM 950 N N . VAL A 1 122 ? 8.060 55.299 89.226 1.00 82.89 463 VAL A N 1
ATOM 951 C CA . VAL A 1 122 ? 8.802 55.672 90.447 1.00 82.51 463 VAL A CA 1
ATOM 952 C C . VAL A 1 122 ? 7.930 56.671 91.228 1.00 85.06 463 VAL A C 1
ATOM 953 O O . VAL A 1 122 ? 8.226 57.024 92.370 1.00 87.68 463 VAL A O 1
ATOM 957 N N . GLU A 1 123 ? 6.794 57.037 90.642 1.00 85.08 464 GLU A N 1
ATOM 958 C CA . GLU A 1 123 ? 5.856 57.927 91.316 1.00 85.09 464 GLU A CA 1
ATOM 959 C C . GLU A 1 123 ? 4.745 57.056 91.881 1.00 85.37 464 GLU A C 1
ATOM 960 O O . GLU A 1 123 ? 4.363 57.160 93.051 1.00 88.49 464 GLU A O 1
ATOM 966 N N . ASN A 1 124 ? 4.313 56.102 91.062 1.00 82.62 465 ASN A N 1
ATOM 967 C CA . ASN A 1 124 ? 3.318 55.129 91.454 1.00 80.14 465 ASN A CA 1
ATOM 968 C C . ASN A 1 124 ? 4.077 54.097 92.312 1.00 80.04 465 ASN A C 1
ATOM 969 O O . ASN A 1 124 ? 3.680 52.944 92.409 1.00 83.01 465 ASN A O 1
ATOM 974 N N . MET A 1 125 ? 5.168 54.542 92.944 1.00 78.62 466 MET A N 1
ATOM 975 C CA . MET A 1 125 ? 6.020 53.716 93.806 1.00 77.66 466 MET A CA 1
ATOM 976 C C . MET A 1 125 ? 6.024 54.302 95.263 1.00 75.90 466 MET A C 1
ATOM 977 O O . MET A 1 125 ? 6.073 55.529 95.413 1.00 77.63 466 MET A O 1
ATOM 982 N N . PRO A 1 126 ? 5.931 53.442 96.328 1.00 73.33 467 PRO A N 1
ATOM 983 C CA . PRO A 1 126 ? 5.901 53.676 97.781 1.00 70.77 467 PRO A CA 1
ATOM 984 C C . PRO A 1 126 ? 6.439 54.981 98.290 1.00 70.53 467 PRO A C 1
ATOM 985 O O . PRO A 1 126 ? 5.786 56.002 98.079 1.00 72.60 467 PRO A O 1
ATOM 989 N N . ASP A 1 127 ? 7.621 54.953 98.927 1.00 69.10 468 ASP A N 1
ATOM 990 C CA . ASP A 1 127 ? 8.293 56.146 99.493 1.00 67.60 468 ASP A CA 1
ATOM 991 C C . ASP A 1 127 ? 8.984 56.924 98.359 1.00 65.42 468 ASP A C 1
ATOM 992 O O . ASP A 1 127 ? 9.884 57.767 98.602 1.00 66.75 468 ASP A O 1
ATOM 997 N N . GLN A 1 128 ? 8.517 56.622 97.133 1.00 62.38 469 GLN A N 1
ATOM 998 C CA . GLN A 1 128 ? 8.961 57.177 95.859 1.00 60.08 469 GLN A CA 1
ATOM 999 C C . GLN A 1 128 ? 10.430 56.882 95.741 1.00 60.36 469 GLN A C 1
ATOM 1000 O O . GLN A 1 128 ? 10.845 55.770 96.028 1.00 58.05 469 GLN A O 1
ATOM 1006 N N . LEU A 1 129 ? 11.222 57.894 95.396 1.00 62.04 470 LEU A N 1
ATOM 1007 C CA . LEU A 1 129 ? 12.680 57.779 95.254 1.00 65.26 470 LEU A CA 1
ATOM 1008 C C . LEU A 1 129 ? 13.448 57.133 96.408 1.00 67.74 470 LEU A C 1
ATOM 1009 O O . LEU A 1 129 ? 14.564 56.682 96.184 1.00 70.75 470 LEU A O 1
ATOM 1014 N N . ASN A 1 130 ? 12.884 57.126 97.621 1.00 69.48 471 ASN A N 1
ATOM 1015 C CA . ASN A 1 130 ? 13.562 56.555 98.773 1.00 69.51 471 ASN A CA 1
ATOM 1016 C C . ASN A 1 130 ? 13.141 55.140 99.119 1.00 70.01 471 ASN A C 1
ATOM 1017 O O . ASN A 1 130 ? 13.187 54.758 100.282 1.00 74.87 471 ASN A O 1
ATOM 1022 N N . THR A 1 131 ? 12.829 54.334 98.107 1.00 68.76 472 THR A N 1
ATOM 1023 C CA . THR A 1 131 ? 12.422 52.938 98.323 1.00 70.45 472 THR A CA 1
ATOM 1024 C C . THR A 1 131 ? 13.595 51.930 98.236 1.00 70.41 472 THR A C 1
ATOM 1025 O O . THR A 1 131 ? 14.472 52.085 97.390 1.00 72.31 472 THR A O 1
ATOM 1029 N N . GLU A 1 132 ? 13.642 50.945 99.146 1.00 70.89 473 GLU A N 1
ATOM 1030 C CA . GLU A 1 132 ? 14.684 49.891 99.114 1.00 71.03 473 GLU A CA 1
ATOM 1031 C C . GLU A 1 132 ? 14.149 48.883 98.099 1.00 71.92 473 GLU A C 1
ATOM 1032 O O . GLU A 1 132 ? 12.961 48.543 98.103 1.00 71.24 473 GLU A O 1
ATOM 1038 N N . VAL A 1 133 ? 15.020 48.475 97.184 1.00 72.98 474 VAL A N 1
ATOM 1039 C CA . VAL A 1 133 ? 14.660 47.550 96.110 1.00 70.11 474 VAL A CA 1
ATOM 1040 C C . VAL A 1 133 ? 15.262 46.138 96.184 1.00 69.48 474 VAL A C 1
ATOM 1041 O O . VAL A 1 133 ? 16.400 45.926 96.619 1.00 64.91 474 VAL A O 1
ATOM 1045 N N . GLY A 1 134 ? 14.454 45.177 95.753 1.00 72.26 475 GLY A N 1
ATOM 1046 C CA . GLY A 1 134 ? 14.899 43.802 95.692 1.00 78.13 475 GLY A CA 1
ATOM 1047 C C . GLY A 1 134 ? 15.028 43.066 97.007 1.00 83.35 475 GLY A C 1
ATOM 1048 O O . GLY A 1 134 ? 13.993 42.685 97.560 1.00 83.11 475 GLY A O 1
ATOM 1049 N N . GLU A 1 135 ? 16.301 42.796 97.391 1.00 90.67 476 GLU A N 1
ATOM 1050 C CA . GLU A 1 135 ? 16.872 42.098 98.604 1.00 96.54 476 GLU A CA 1
ATOM 1051 C C . GLU A 1 135 ? 16.037 42.269 99.869 1.00 98.68 476 GLU A C 1
ATOM 1052 O O . GLU A 1 135 ? 16.478 42.744 100.936 1.00 99.14 476 GLU A O 1
ATOM 1058 N N . ARG A 1 136 ? 14.812 41.796 99.731 1.00 100.02 477 ARG A N 1
ATOM 1059 C CA . ARG A 1 136 ? 13.771 41.914 100.733 1.00 98.97 477 ARG A CA 1
ATOM 1060 C C . ARG A 1 136 ? 13.397 43.390 100.956 1.00 97.63 477 ARG A C 1
ATOM 1061 O O . ARG A 1 136 ? 13.385 43.948 102.058 1.00 97.08 477 ARG A O 1
ATOM 1069 N N . GLY A 1 137 ? 13.235 43.991 99.777 1.00 96.83 478 GLY A N 1
ATOM 1070 C CA . GLY A 1 137 ? 12.783 45.347 99.531 1.00 94.95 478 GLY A CA 1
ATOM 1071 C C . GLY A 1 137 ? 11.664 45.083 98.498 1.00 93.74 478 GLY A C 1
ATOM 1072 O O . GLY A 1 137 ? 11.045 44.024 98.539 1.00 94.44 478 GLY A O 1
ATOM 1073 N N . VAL A 1 138 ? 11.513 45.932 97.486 1.00 92.03 479 VAL A N 1
ATOM 1074 C CA . VAL A 1 138 ? 10.458 45.820 96.461 1.00 89.01 479 VAL A CA 1
ATOM 1075 C C . VAL A 1 138 ? 10.676 44.792 95.349 1.00 89.00 479 VAL A C 1
ATOM 1076 O O . VAL A 1 138 ? 11.693 44.096 95.306 1.00 86.05 479 VAL A O 1
ATOM 1080 N N . LYS A 1 139 ? 9.661 44.643 94.503 1.00 92.42 480 LYS A N 1
ATOM 1081 C CA . LYS A 1 139 ? 9.701 43.737 93.351 1.00 98.66 480 LYS A CA 1
ATOM 1082 C C . LYS A 1 139 ? 9.853 44.614 92.103 1.00 100.90 480 LYS A C 1
ATOM 1083 O O . LYS A 1 139 ? 9.135 45.608 91.983 1.00 106.31 480 LYS A O 1
ATOM 1089 N N . ILE A 1 140 ? 10.786 44.296 91.202 1.00 98.95 481 ILE A N 1
ATOM 1090 C CA . ILE A 1 140 ? 10.946 45.086 89.972 1.00 95.15 481 ILE A CA 1
ATOM 1091 C C . ILE A 1 140 ? 11.024 44.104 88.808 1.00 92.92 481 ILE A C 1
ATOM 1092 O O . ILE A 1 140 ? 11.818 43.125 88.825 1.00 92.70 481 ILE A O 1
ATOM 1097 N N . SER A 1 141 ? 10.119 44.299 87.850 1.00 88.41 482 SER A N 1
ATOM 1098 C CA . SER A 1 141 ? 10.071 43.445 86.669 1.00 85.43 482 SER A CA 1
ATOM 1099 C C . SER A 1 141 ? 11.328 43.768 85.840 1.00 82.98 482 SER A C 1
ATOM 1100 O O . SER A 1 141 ? 11.694 44.933 85.745 1.00 82.77 482 SER A O 1
ATOM 1103 N N . GLY A 1 142 ? 12.068 42.731 85.422 1.00 79.67 483 GLY A N 1
ATOM 1104 C CA . GLY A 1 142 ? 13.289 42.863 84.617 1.00 75.26 483 GLY A CA 1
ATOM 1105 C C . GLY A 1 142 ? 13.464 44.133 83.797 1.00 74.26 483 GLY A C 1
ATOM 1106 O O . GLY A 1 142 ? 14.468 44.824 83.946 1.00 77.11 483 GLY A O 1
ATOM 1107 N N . GLY A 1 143 ? 12.444 44.471 82.999 1.00 71.35 484 GLY A N 1
ATOM 1108 C CA . GLY A 1 143 ? 12.449 45.666 82.159 1.00 69.12 484 GLY A CA 1
ATOM 1109 C C . GLY A 1 143 ? 12.696 46.942 82.936 1.00 66.38 484 GLY A C 1
ATOM 1110 O O . GLY A 1 143 ? 13.416 47.828 82.498 1.00 66.21 484 GLY A O 1
ATOM 1111 N N . GLN A 1 144 ? 12.126 46.997 84.130 1.00 66.04 485 GLN A N 1
ATOM 1112 C CA . GLN A 1 144 ? 12.276 48.134 85.032 1.00 66.85 485 GLN A CA 1
ATOM 1113 C C . GLN A 1 144 ? 13.714 48.221 85.565 1.00 63.19 485 GLN A C 1
ATOM 1114 O O . GLN A 1 144 ? 14.274 49.306 85.621 1.00 56.63 485 GLN A O 1
ATOM 1120 N N . ARG A 1 145 ? 14.332 47.064 85.834 1.00 64.29 486 ARG A N 1
ATOM 1121 C CA . ARG A 1 145 ? 15.695 46.996 86.348 1.00 64.99 486 ARG A CA 1
ATOM 1122 C C . ARG A 1 145 ? 16.627 47.622 85.338 1.00 63.07 486 ARG A C 1
ATOM 1123 O O . ARG A 1 145 ? 17.484 48.453 85.686 1.00 60.53 486 ARG A O 1
ATOM 1131 N N . GLN A 1 146 ? 16.393 47.299 84.074 1.00 63.65 487 GLN A N 1
ATOM 1132 C CA . GLN A 1 146 ? 17.216 47.837 82.999 1.00 66.29 487 GLN A CA 1
ATOM 1133 C C . GLN A 1 146 ? 17.027 49.336 82.789 1.00 63.41 487 GLN A C 1
ATOM 1134 O O . GLN A 1 146 ? 17.999 50.064 82.619 1.00 60.99 487 GLN A O 1
ATOM 1140 N N . ARG A 1 147 ? 15.781 49.803 82.863 1.00 61.19 488 ARG A N 1
ATOM 1141 C CA . ARG A 1 147 ? 15.501 51.222 82.678 1.00 58.22 488 ARG A CA 1
ATOM 1142 C C . ARG A 1 147 ? 16.147 52.015 83.788 1.00 55.29 488 ARG A C 1
ATOM 1143 O O . ARG A 1 147 ? 16.480 53.185 83.618 1.00 54.37 488 ARG A O 1
ATOM 1151 N N . LEU A 1 148 ? 16.382 51.352 84.915 1.00 50.96 489 LEU A N 1
ATOM 1152 C CA . LEU A 1 148 ? 16.997 52.024 86.037 1.00 43.54 489 LEU A CA 1
ATOM 1153 C C . LEU A 1 148 ? 18.480 52.035 85.845 1.00 38.43 489 LEU A C 1
ATOM 1154 O O . LEU A 1 148 ? 19.178 52.871 86.422 1.00 34.02 489 LEU A O 1
ATOM 1159 N N . ALA A 1 149 ? 18.948 51.135 84.983 1.00 35.64 490 ALA A N 1
ATOM 1160 C CA . ALA A 1 149 ? 20.359 51.068 84.659 1.00 30.94 490 ALA A CA 1
ATOM 1161 C C . ALA A 1 149 ? 20.661 52.220 83.657 1.00 31.00 490 ALA A C 1
ATOM 1162 O O . ALA A 1 149 ? 21.654 52.965 83.789 1.00 27.74 490 ALA A O 1
ATOM 1164 N N . ILE A 1 150 ? 19.719 52.397 82.726 1.00 28.71 491 ILE A N 1
ATOM 1165 C CA . ILE A 1 150 ? 19.767 53.397 81.674 1.00 32.30 491 ILE A CA 1
ATOM 1166 C C . ILE A 1 150 ? 19.705 54.717 82.368 1.00 36.93 491 ILE A C 1
ATOM 1167 O O . ILE A 1 150 ? 20.336 55.678 81.918 1.00 42.06 491 ILE A O 1
ATOM 1172 N N . ALA A 1 151 ? 19.030 54.720 83.522 1.00 36.10 492 ALA A N 1
ATOM 1173 C CA . ALA A 1 151 ? 18.889 55.911 84.344 1.00 34.03 492 ALA A CA 1
ATOM 1174 C C . ALA A 1 151 ? 20.226 56.353 84.936 1.00 34.24 492 ALA A C 1
ATOM 1175 O O . ALA A 1 151 ? 20.632 57.513 84.777 1.00 36.02 492 ALA A O 1
ATOM 1177 N N . ARG A 1 152 ? 20.939 55.422 85.562 1.00 31.10 493 ARG A N 1
ATOM 1178 C CA . ARG A 1 152 ? 22.234 55.741 86.136 1.00 36.51 493 ARG A CA 1
ATOM 1179 C C . ARG A 1 152 ? 23.139 56.268 85.023 1.00 36.79 493 ARG A C 1
ATOM 1180 O O . ARG A 1 152 ? 23.847 57.271 85.174 1.00 34.65 493 ARG A O 1
ATOM 1188 N N . ALA A 1 153 ? 23.003 55.632 83.867 1.00 36.09 494 ALA A N 1
ATOM 1189 C CA . ALA A 1 153 ? 23.763 55.990 82.688 1.00 40.78 494 ALA A CA 1
ATOM 1190 C C . ALA A 1 153 ? 23.560 57.478 82.434 1.00 41.55 494 ALA A C 1
ATOM 1191 O O . ALA A 1 153 ? 24.474 58.260 82.676 1.00 47.53 494 ALA A O 1
ATOM 1193 N N . PHE A 1 154 ? 22.313 57.862 82.164 1.00 38.83 495 PHE A N 1
ATOM 1194 C CA . PHE A 1 154 ? 21.939 59.243 81.901 1.00 33.31 495 PHE A CA 1
ATOM 1195 C C . PHE A 1 154 ? 22.498 60.272 82.852 1.00 30.66 495 PHE A C 1
ATOM 1196 O O . PHE A 1 154 ? 22.773 61.408 82.467 1.00 22.02 495 PHE A O 1
ATOM 1204 N N . LEU A 1 155 ? 22.637 59.872 84.106 1.00 31.12 496 LEU A N 1
ATOM 1205 C CA . LEU A 1 155 ? 23.144 60.770 85.117 1.00 37.53 496 LEU A CA 1
ATOM 1206 C C . LEU A 1 155 ? 24.661 60.727 85.155 1.00 40.75 496 LEU A C 1
ATOM 1207 O O . LEU A 1 155 ? 25.313 61.739 85.440 1.00 42.43 496 LEU A O 1
ATOM 1212 N N . ARG A 1 156 ? 25.230 59.556 84.859 1.00 44.08 497 ARG A N 1
ATOM 1213 C CA . ARG A 1 156 ? 26.680 59.392 84.848 1.00 43.30 497 ARG A CA 1
ATOM 1214 C C . ARG A 1 156 ? 27.214 60.188 83.653 1.00 44.60 497 ARG A C 1
ATOM 1215 O O . ARG A 1 156 ? 28.355 60.658 83.648 1.00 45.77 497 ARG A O 1
ATOM 1223 N N . ASN A 1 157 ? 26.309 60.366 82.686 1.00 44.81 498 ASN A N 1
ATOM 1224 C CA . ASN A 1 157 ? 26.476 61.073 81.420 1.00 49.81 498 ASN A CA 1
ATOM 1225 C C . ASN A 1 157 ? 27.759 60.832 80.658 1.00 54.60 498 ASN A C 1
ATOM 1226 O O . ASN A 1 157 ? 28.580 61.753 80.492 1.00 58.75 498 ASN A O 1
ATOM 1231 N N . PRO A 1 158 ? 27.910 59.611 80.108 1.00 54.82 499 PRO A N 1
ATOM 1232 C CA . PRO A 1 158 ? 29.109 59.254 79.350 1.00 54.25 499 PRO A CA 1
ATOM 1233 C C . PRO A 1 158 ? 29.194 59.854 77.916 1.00 55.05 499 PRO A C 1
ATOM 1234 O O . PRO A 1 158 ? 28.173 60.170 77.273 1.00 56.07 499 PRO A O 1
ATOM 1238 N N . LYS A 1 159 ? 30.429 60.022 77.448 1.00 53.94 500 LYS A N 1
ATOM 1239 C CA . LYS A 1 159 ? 30.720 60.533 76.122 1.00 50.26 500 LYS A CA 1
ATOM 1240 C C . LYS A 1 159 ? 30.699 59.349 75.169 1.00 46.11 500 LYS A C 1
ATOM 1241 O O . LYS A 1 159 ? 30.331 59.471 74.029 1.00 43.98 500 LYS A O 1
ATOM 1247 N N . ILE A 1 160 ? 31.068 58.181 75.671 1.00 43.51 501 ILE A N 1
ATOM 1248 C CA . ILE A 1 160 ? 31.065 56.963 74.880 1.00 40.23 501 ILE A CA 1
ATOM 1249 C C . ILE A 1 160 ? 30.113 56.017 75.563 1.00 35.23 501 ILE A C 1
ATOM 1250 O O . ILE A 1 160 ? 30.041 55.954 76.770 1.00 32.30 501 ILE A O 1
ATOM 1255 N N . LEU A 1 161 ? 29.410 55.251 74.761 1.00 30.63 502 LEU A N 1
ATOM 1256 C CA . LEU A 1 161 ? 28.459 54.309 75.258 1.00 32.96 502 LEU A CA 1
ATOM 1257 C C . LEU A 1 161 ? 28.686 52.975 74.604 1.00 33.44 502 LEU A C 1
ATOM 1258 O O . LEU A 1 161 ? 28.833 52.897 73.405 1.00 29.77 502 LEU A O 1
ATOM 1263 N N . MET A 1 162 ? 28.648 51.923 75.424 1.00 38.26 503 MET A N 1
ATOM 1264 C CA . MET A 1 162 ? 28.830 50.532 75.001 1.00 42.53 503 MET A CA 1
ATOM 1265 C C . MET A 1 162 ? 27.716 49.609 75.526 1.00 41.51 503 MET A C 1
ATOM 1266 O O . MET A 1 162 ? 27.464 49.555 76.698 1.00 37.21 503 MET A O 1
ATOM 1271 N N . LEU A 1 163 ? 27.122 48.820 74.640 1.00 43.02 504 LEU A N 1
ATOM 1272 C CA . LEU A 1 163 ? 26.024 47.936 74.989 1.00 48.43 504 LEU A CA 1
ATOM 1273 C C . LEU A 1 163 ? 26.302 46.497 74.615 1.00 54.14 504 LEU A C 1
ATOM 1274 O O . LEU A 1 163 ? 27.272 46.236 73.956 1.00 57.49 504 LEU A O 1
ATOM 1279 N N . ASP A 1 164 ? 25.404 45.581 74.990 1.00 58.86 505 ASP A N 1
ATOM 1280 C CA . ASP A 1 164 ? 25.531 44.151 74.711 1.00 62.38 505 ASP A CA 1
ATOM 1281 C C . ASP A 1 164 ? 24.234 43.447 75.062 1.00 67.92 505 ASP A C 1
ATOM 1282 O O . ASP A 1 164 ? 23.657 43.708 76.084 1.00 70.87 505 ASP A O 1
ATOM 1287 N N . GLU A 1 165 ? 23.762 42.561 74.204 1.00 74.38 506 GLU A N 1
ATOM 1288 C CA . GLU A 1 165 ? 22.551 41.825 74.519 1.00 81.06 506 GLU A CA 1
ATOM 1289 C C . GLU A 1 165 ? 22.806 40.360 74.671 1.00 89.56 506 GLU A C 1
ATOM 1290 O O . GLU A 1 165 ? 23.427 39.733 73.817 1.00 89.02 506 GLU A O 1
ATOM 1296 N N . ALA A 1 166 ? 22.269 39.813 75.754 1.00 101.24 507 ALA A N 1
ATOM 1297 C CA . ALA A 1 166 ? 22.422 38.394 76.076 1.00 111.97 507 ALA A CA 1
ATOM 1298 C C . ALA A 1 166 ? 21.099 37.604 75.917 1.00 119.56 507 ALA A C 1
ATOM 1299 O O . ALA A 1 166 ? 20.991 36.722 75.035 1.00 121.51 507 ALA A O 1
ATOM 1301 N N . THR A 1 167 ? 20.091 37.937 76.736 1.00 127.27 508 THR A N 1
ATOM 1302 C CA . THR A 1 167 ? 18.784 37.255 76.689 1.00 133.86 508 THR A CA 1
ATOM 1303 C C . THR A 1 167 ? 17.960 37.861 75.580 1.00 139.73 508 THR A C 1
ATOM 1304 O O . THR A 1 167 ? 18.025 39.083 75.345 1.00 142.62 508 THR A O 1
ATOM 1306 N N . ALA A 1 168 ? 17.208 36.995 74.897 1.00 144.74 509 ALA A N 1
ATOM 1307 C CA . ALA A 1 168 ? 16.330 37.392 73.793 1.00 149.29 509 ALA A CA 1
ATOM 1308 C C . ALA A 1 168 ? 15.398 38.603 74.121 1.00 153.05 509 ALA A C 1
ATOM 1309 O O . ALA A 1 168 ? 15.654 39.727 73.641 1.00 153.57 509 ALA A O 1
ATOM 1311 N N . SER A 1 169 ? 14.468 38.410 75.074 1.00 156.58 510 SER A N 1
ATOM 1312 C CA . SER A 1 169 ? 13.477 39.429 75.490 1.00 159.30 510 SER A CA 1
ATOM 1313 C C . SER A 1 169 ? 12.970 40.200 74.225 1.00 162.35 510 SER A C 1
ATOM 1314 O O . SER A 1 169 ? 12.091 39.683 73.495 1.00 162.66 510 SER A O 1
ATOM 1316 N N . LEU A 1 170 ? 13.573 41.372 73.940 1.00 165.57 511 LEU A N 1
ATOM 1317 C CA . LEU A 1 170 ? 13.273 42.185 72.740 1.00 167.82 511 LEU A CA 1
ATOM 1318 C C . LEU A 1 170 ? 14.177 41.547 71.659 1.00 170.05 511 LEU A C 1
ATOM 1319 O O . LEU A 1 170 ? 15.429 41.642 71.710 1.00 169.36 511 LEU A O 1
ATOM 1321 N N . ASP A 1 171 ? 13.507 40.770 70.794 1.00 172.97 512 ASP A N 1
ATOM 1322 C CA . ASP A 1 171 ? 14.102 39.969 69.706 1.00 174.89 512 ASP A CA 1
ATOM 1323 C C . ASP A 1 171 ? 14.473 40.726 68.437 1.00 176.30 512 ASP A C 1
ATOM 1324 O O . ASP A 1 171 ? 14.798 40.082 67.415 1.00 177.06 512 ASP A O 1
ATOM 1326 N N . SER A 1 172 ? 14.428 42.070 68.521 1.00 176.58 513 SER A N 1
ATOM 1327 C CA . SER A 1 172 ? 14.728 43.055 67.443 1.00 175.75 513 SER A CA 1
ATOM 1328 C C . SER A 1 172 ? 13.461 43.614 66.865 1.00 175.65 513 SER A C 1
ATOM 1329 O O . SER A 1 172 ? 13.440 44.693 66.280 1.00 176.30 513 SER A O 1
ATOM 1331 N N . GLU A 1 173 ? 12.454 42.761 66.831 1.00 175.49 514 GLU A N 1
ATOM 1332 C CA . GLU A 1 173 ? 11.178 43.162 66.273 1.00 173.75 514 GLU A CA 1
ATOM 1333 C C . GLU A 1 173 ? 10.150 43.262 67.405 1.00 172.09 514 GLU A C 1
ATOM 1334 O O . GLU A 1 173 ? 9.126 43.986 67.258 1.00 171.86 514 GLU A O 1
ATOM 1336 N N . SER A 1 174 ? 10.513 42.649 68.557 1.00 169.24 515 SER A N 1
ATOM 1337 C CA . SER A 1 174 ? 9.689 42.616 69.775 1.00 165.73 515 SER A CA 1
ATOM 1338 C C . SER A 1 174 ? 9.427 44.039 70.311 1.00 163.94 515 SER A C 1
ATOM 1339 O O . SER A 1 174 ? 8.357 44.285 70.882 1.00 164.89 515 SER A O 1
ATOM 1341 N N . GLU A 1 175 ? 10.355 44.971 70.021 1.00 160.96 516 GLU A N 1
ATOM 1342 C CA . GLU A 1 175 ? 10.296 46.421 70.370 1.00 156.19 516 GLU A CA 1
ATOM 1343 C C . GLU A 1 175 ? 9.612 46.867 71.696 1.00 149.93 516 GLU A C 1
ATOM 1344 O O . GLU A 1 175 ? 8.378 46.877 71.818 1.00 150.33 516 GLU A O 1
ATOM 1350 N N . SER A 1 176 ? 10.408 47.348 72.644 1.00 141.54 517 SER A N 1
ATOM 1351 C CA . SER A 1 176 ? 9.851 47.729 73.938 1.00 131.22 517 SER A CA 1
ATOM 1352 C C . SER A 1 176 ? 10.304 49.090 74.517 1.00 125.29 517 SER A C 1
ATOM 1353 O O . SER A 1 176 ? 11.212 49.766 73.968 1.00 126.21 517 SER A O 1
ATOM 1356 N N . MET A 1 177 ? 9.689 49.476 75.641 1.00 116.46 518 MET A N 1
ATOM 1357 C CA . MET A 1 177 ? 10.009 50.746 76.279 1.00 108.09 518 MET A CA 1
ATOM 1358 C C . MET A 1 177 ? 11.434 50.835 76.831 1.00 100.96 518 MET A C 1
ATOM 1359 O O . MET A 1 177 ? 11.905 51.949 77.086 1.00 101.09 518 MET A O 1
ATOM 1364 N N . VAL A 1 178 ? 12.106 49.678 77.006 1.00 91.06 519 VAL A N 1
ATOM 1365 C CA . VAL A 1 178 ? 13.498 49.620 77.479 1.00 79.90 519 VAL A CA 1
ATOM 1366 C C . VAL A 1 178 ? 14.306 50.029 76.292 1.00 78.47 519 VAL A C 1
ATOM 1367 O O . VAL A 1 178 ? 15.344 50.664 76.443 1.00 77.17 519 VAL A O 1
ATOM 1371 N N . GLN A 1 179 ? 13.795 49.710 75.110 1.00 78.02 520 GLN A N 1
ATOM 1372 C CA . GLN A 1 179 ? 14.461 50.076 73.877 1.00 81.42 520 GLN A CA 1
ATOM 1373 C C . GLN A 1 179 ? 14.341 51.543 73.571 1.00 80.74 520 GLN A C 1
ATOM 1374 O O . GLN A 1 179 ? 15.246 52.130 72.981 1.00 80.51 520 GLN A O 1
ATOM 1380 N N . LYS A 1 180 ? 13.207 52.126 73.951 1.00 81.12 521 LYS A N 1
ATOM 1381 C CA . LYS A 1 180 ? 12.952 53.549 73.721 1.00 82.65 521 LYS A CA 1
ATOM 1382 C C . LYS A 1 180 ? 13.847 54.364 74.672 1.00 80.18 521 LYS A C 1
ATOM 1383 O O . LYS A 1 180 ? 14.180 55.535 74.417 1.00 80.48 521 LYS A O 1
ATOM 1389 N N . ALA A 1 181 ? 14.290 53.682 75.727 1.00 76.24 522 ALA A N 1
ATOM 1390 C CA . ALA A 1 181 ? 15.173 54.251 76.734 1.00 69.22 522 ALA A CA 1
ATOM 1391 C C . ALA A 1 181 ? 16.610 54.153 76.232 1.00 62.97 522 ALA A C 1
ATOM 1392 O O . ALA A 1 181 ? 17.472 54.953 76.610 1.00 55.06 522 ALA A O 1
ATOM 1394 N N . LEU A 1 182 ? 16.833 53.181 75.345 1.00 59.31 523 LEU A N 1
ATOM 1395 C CA . LEU A 1 182 ? 18.138 52.958 74.735 1.00 55.91 523 LEU A CA 1
ATOM 1396 C C . LEU A 1 182 ? 18.318 54.004 73.666 1.00 55.55 523 LEU A C 1
ATOM 1397 O O . LEU A 1 182 ? 19.319 54.698 73.613 1.00 58.24 523 LEU A O 1
ATOM 1402 N N . ASP A 1 183 ? 17.259 54.201 72.901 1.00 53.19 524 ASP A N 1
ATOM 1403 C CA . ASP A 1 183 ? 17.252 55.159 71.818 1.00 48.89 524 ASP A CA 1
ATOM 1404 C C . ASP A 1 183 ? 17.478 56.581 72.299 1.00 44.37 524 ASP A C 1
ATOM 1405 O O . ASP A 1 183 ? 18.023 57.427 71.579 1.00 41.67 524 ASP A O 1
ATOM 1410 N N . SER A 1 184 ? 17.078 56.827 73.536 1.00 42.14 525 SER A N 1
ATOM 1411 C CA . SER A 1 184 ? 17.226 58.139 74.115 1.00 45.56 525 SER A CA 1
ATOM 1412 C C . SER A 1 184 ? 18.645 58.275 74.605 1.00 44.79 525 SER A C 1
ATOM 1413 O O . SER A 1 184 ? 19.279 59.304 74.426 1.00 41.85 525 SER A O 1
ATOM 1416 N N . LEU A 1 185 ? 19.159 57.181 75.163 1.00 45.06 526 LEU A N 1
ATOM 1417 C CA . LEU A 1 185 ? 20.508 57.148 75.734 1.00 42.60 526 LEU A CA 1
ATOM 1418 C C . LEU A 1 185 ? 21.617 57.241 74.705 1.00 43.47 526 LEU A C 1
ATOM 1419 O O . LEU A 1 185 ? 22.666 57.809 74.983 1.00 42.15 526 LEU A O 1
ATOM 1424 N N . MET A 1 186 ? 21.336 56.757 73.501 1.00 44.28 527 MET A N 1
ATOM 1425 C CA . MET A 1 186 ? 22.304 56.727 72.416 1.00 49.87 527 MET A CA 1
ATOM 1426 C C . MET A 1 186 ? 22.479 58.025 71.678 1.00 55.69 527 MET A C 1
ATOM 1427 O O . MET A 1 186 ? 23.530 58.280 71.064 1.00 59.66 527 MET A O 1
ATOM 1432 N N . LYS A 1 187 ? 21.456 58.861 71.778 1.00 60.19 528 LYS A N 1
ATOM 1433 C CA . LYS A 1 187 ? 21.435 60.109 71.062 1.00 63.37 528 LYS A CA 1
ATOM 1434 C C . LYS A 1 187 ? 22.557 61.087 71.126 1.00 61.09 528 LYS A C 1
ATOM 1435 O O . LYS A 1 187 ? 23.040 61.487 70.094 1.00 62.10 528 LYS A O 1
ATOM 1441 N N . GLY A 1 188 ? 23.049 61.421 72.293 1.00 58.74 529 GLY A N 1
ATOM 1442 C CA . GLY A 1 188 ? 24.097 62.415 72.281 1.00 61.91 529 GLY A CA 1
ATOM 1443 C C . GLY A 1 188 ? 25.528 61.932 72.269 1.00 62.78 529 GLY A C 1
ATOM 1444 O O . GLY A 1 188 ? 26.441 62.766 72.229 1.00 61.73 529 GLY A O 1
ATOM 1445 N N . ARG A 1 189 ? 25.728 60.619 72.140 1.00 62.55 530 ARG A N 1
ATOM 1446 C CA . ARG A 1 189 ? 27.077 60.070 72.238 1.00 60.39 530 ARG A CA 1
ATOM 1447 C C . ARG A 1 189 ? 27.710 59.216 71.124 1.00 60.71 530 ARG A C 1
ATOM 1448 O O . ARG A 1 189 ? 27.497 59.462 69.961 1.00 58.89 530 ARG A O 1
ATOM 1456 N N . THR A 1 190 ? 28.589 58.288 71.492 1.00 61.58 531 THR A N 1
ATOM 1457 C CA . THR A 1 190 ? 29.278 57.421 70.535 1.00 55.80 531 THR A CA 1
ATOM 1458 C C . THR A 1 190 ? 28.906 56.026 70.982 1.00 49.17 531 THR A C 1
ATOM 1459 O O . THR A 1 190 ? 29.417 55.533 71.974 1.00 45.22 531 THR A O 1
ATOM 1463 N N . THR A 1 191 ? 27.999 55.394 70.269 1.00 45.65 532 THR A N 1
ATOM 1464 C CA . THR A 1 191 ? 27.554 54.082 70.696 1.00 44.37 532 THR A CA 1
ATOM 1465 C C . THR A 1 191 ? 28.278 52.961 70.018 1.00 41.93 532 THR A C 1
ATOM 1466 O O . THR A 1 191 ? 28.659 53.095 68.879 1.00 44.78 532 THR A O 1
ATOM 1470 N N . LEU A 1 192 ? 28.553 51.906 70.776 1.00 37.34 533 LEU A N 1
ATOM 1471 C CA . LEU A 1 192 ? 29.238 50.715 70.298 1.00 32.10 533 LEU A CA 1
ATOM 1472 C C . LEU A 1 192 ? 28.377 49.583 70.831 1.00 28.91 533 LEU A C 1
ATOM 1473 O O . LEU A 1 192 ? 28.094 49.551 71.973 1.00 25.53 533 LEU A O 1
ATOM 1478 N N . VAL A 1 193 ? 27.882 48.691 69.992 1.00 27.31 534 VAL A N 1
ATOM 1479 C CA . VAL A 1 193 ? 27.001 47.628 70.474 1.00 29.70 534 VAL A CA 1
ATOM 1480 C C . VAL A 1 193 ? 27.415 46.301 69.944 1.00 32.93 534 VAL A C 1
ATOM 1481 O O . VAL A 1 193 ? 27.673 46.205 68.778 1.00 36.13 534 VAL A O 1
ATOM 1485 N N . ILE A 1 194 ? 27.428 45.270 70.785 1.00 33.33 535 ILE A N 1
ATOM 1486 C CA . ILE A 1 194 ? 27.728 43.906 70.332 1.00 34.00 535 ILE A CA 1
ATOM 1487 C C . ILE A 1 194 ? 26.326 43.423 69.960 1.00 31.66 535 ILE A C 1
ATOM 1488 O O . ILE A 1 194 ? 25.531 43.094 70.819 1.00 28.16 535 ILE A O 1
ATOM 1493 N N . ALA A 1 195 ? 26.028 43.449 68.671 1.00 31.82 536 ALA A N 1
ATOM 1494 C CA . ALA A 1 195 ? 24.722 43.080 68.125 1.00 33.69 536 ALA A CA 1
ATOM 1495 C C . ALA A 1 195 ? 24.311 41.616 68.120 1.00 37.85 536 ALA A C 1
ATOM 1496 O O . ALA A 1 195 ? 25.113 40.764 67.782 1.00 41.31 536 ALA A O 1
ATOM 1498 N N . HIS A 1 196 ? 23.065 41.342 68.518 1.00 45.66 537 HIS A N 1
ATOM 1499 C CA . HIS A 1 196 ? 22.482 39.995 68.537 1.00 54.30 537 HIS A CA 1
ATOM 1500 C C . HIS A 1 196 ? 21.022 40.053 68.032 1.00 60.15 537 HIS A C 1
ATOM 1501 O O . HIS A 1 196 ? 20.398 39.034 67.653 1.00 61.39 537 HIS A O 1
ATOM 1508 N N . ARG A 1 197 ? 20.483 41.273 67.980 1.00 64.45 538 ARG A N 1
ATOM 1509 C CA . ARG A 1 197 ? 19.134 41.535 67.456 1.00 64.67 538 ARG A CA 1
ATOM 1510 C C . ARG A 1 197 ? 19.312 42.041 66.012 1.00 58.70 538 ARG A C 1
ATOM 1511 O O . ARG A 1 197 ? 19.982 43.062 65.766 1.00 49.87 538 ARG A O 1
ATOM 1519 N N . LEU A 1 198 ? 18.706 41.326 65.062 1.00 57.36 539 LEU A N 1
ATOM 1520 C CA . LEU A 1 198 ? 18.729 41.633 63.624 1.00 57.36 539 LEU A CA 1
ATOM 1521 C C . LEU A 1 198 ? 18.465 43.091 63.251 1.00 57.46 539 LEU A C 1
ATOM 1522 O O . LEU A 1 198 ? 19.140 43.624 62.374 1.00 55.55 539 LEU A O 1
ATOM 1527 N N . SER A 1 199 ? 17.516 43.744 63.925 1.00 59.75 540 SER A N 1
ATOM 1528 C CA . SER A 1 199 ? 17.160 45.144 63.647 1.00 60.71 540 SER A CA 1
ATOM 1529 C C . SER A 1 199 ? 18.256 46.079 64.080 1.00 59.85 540 SER A C 1
ATOM 1530 O O . SER A 1 199 ? 18.354 47.207 63.606 1.00 60.45 540 SER A O 1
ATOM 1533 N N . THR A 1 200 ? 18.911 45.667 65.164 1.00 59.94 541 THR A N 1
ATOM 1534 C CA . THR A 1 200 ? 19.991 46.422 65.782 1.00 59.42 541 THR A CA 1
ATOM 1535 C C . THR A 1 200 ? 21.123 46.582 64.754 1.00 55.79 541 THR A C 1
ATOM 1536 O O . THR A 1 200 ? 21.709 47.656 64.615 1.00 53.94 541 THR A O 1
ATOM 1540 N N . ILE A 1 201 ? 21.237 45.572 63.897 1.00 53.06 542 ILE A N 1
ATOM 1541 C CA . ILE A 1 201 ? 22.240 45.542 62.846 1.00 48.17 542 ILE A CA 1
ATOM 1542 C C . ILE A 1 201 ? 21.924 46.428 61.654 1.00 48.24 542 ILE A C 1
ATOM 1543 O O . ILE A 1 201 ? 22.806 47.133 61.166 1.00 47.41 542 ILE A O 1
ATOM 1548 N N . VAL A 1 202 ? 20.683 46.370 61.185 1.00 48.67 543 VAL A N 1
ATOM 1549 C CA . VAL A 1 202 ? 20.223 47.161 60.043 1.00 50.68 543 VAL A CA 1
ATOM 1550 C C . VAL A 1 202 ? 20.374 48.698 60.191 1.00 51.99 543 VAL A C 1
ATOM 1551 O O . VAL A 1 202 ? 20.741 49.417 59.243 1.00 47.87 543 VAL A O 1
ATOM 1555 N N . ASP A 1 203 ? 20.114 49.168 61.405 1.00 55.30 544 ASP A N 1
ATOM 1556 C CA . ASP A 1 203 ? 20.166 50.581 61.745 1.00 55.25 544 ASP A CA 1
ATOM 1557 C C . ASP A 1 203 ? 21.543 51.067 62.100 1.00 54.22 544 ASP A C 1
ATOM 1558 O O . ASP A 1 203 ? 21.761 52.280 62.133 1.00 58.62 544 ASP A O 1
ATOM 1563 N N . ALA A 1 204 ? 22.473 50.147 62.356 1.00 50.12 545 ALA A N 1
ATOM 1564 C CA . ALA A 1 204 ? 23.818 50.550 62.721 1.00 46.82 545 ALA A CA 1
ATOM 1565 C C . ALA A 1 204 ? 24.482 51.358 61.616 1.00 46.67 545 ALA A C 1
ATOM 1566 O O . ALA A 1 204 ? 24.507 50.958 60.481 1.00 50.45 545 ALA A O 1
ATOM 1568 N N . ASP A 1 205 ? 24.983 52.521 61.965 1.00 43.42 546 ASP A N 1
ATOM 1569 C CA . ASP A 1 205 ? 25.623 53.399 61.026 1.00 47.49 546 ASP A CA 1
ATOM 1570 C C . ASP A 1 205 ? 26.920 52.864 60.398 1.00 50.03 546 ASP A C 1
ATOM 1571 O O . ASP A 1 205 ? 27.492 53.521 59.505 1.00 54.72 546 ASP A O 1
ATOM 1576 N N . LYS A 1 206 ? 27.399 51.706 60.878 1.00 48.16 547 LYS A N 1
ATOM 1577 C CA . LYS A 1 206 ? 28.624 51.045 60.376 1.00 44.46 547 LYS A CA 1
ATOM 1578 C C . LYS A 1 206 ? 28.755 49.709 61.071 1.00 39.61 547 LYS A C 1
ATOM 1579 O O . LYS A 1 206 ? 28.597 49.648 62.246 1.00 36.43 547 LYS A O 1
ATOM 1585 N N . ILE A 1 207 ? 28.958 48.621 60.340 1.00 39.10 548 ILE A N 1
ATOM 1586 C CA . ILE A 1 207 ? 29.117 47.288 60.966 1.00 38.77 548 ILE A CA 1
ATOM 1587 C C . ILE A 1 207 ? 30.530 46.706 60.788 1.00 41.16 548 ILE A C 1
ATOM 1588 O O . ILE A 1 207 ? 31.214 46.930 59.782 1.00 43.23 548 ILE A O 1
ATOM 1593 N N . TYR A 1 208 ? 30.968 45.981 61.808 1.00 40.63 549 TYR A N 1
ATOM 1594 C CA . TYR A 1 208 ? 32.278 45.373 61.820 1.00 39.34 549 TYR A CA 1
ATOM 1595 C C . TYR A 1 208 ? 32.041 43.916 62.074 1.00 40.25 549 TYR A C 1
ATOM 1596 O O . TYR A 1 208 ? 31.639 43.543 63.142 1.00 38.77 549 TYR A O 1
ATOM 1605 N N . PHE A 1 209 ? 32.203 43.095 61.047 1.00 39.59 550 PHE A N 1
ATOM 1606 C CA . PHE A 1 209 ? 32.003 41.660 61.189 1.00 38.64 550 PHE A CA 1
ATOM 1607 C C . PHE A 1 209 ? 33.263 41.013 61.754 1.00 40.01 550 PHE A C 1
ATOM 1608 O O . PHE A 1 209 ? 34.346 41.115 61.171 1.00 44.27 550 PHE A O 1
ATOM 1616 N N . ILE A 1 210 ? 33.135 40.375 62.910 1.00 38.37 551 ILE A N 1
ATOM 1617 C CA . ILE A 1 210 ? 34.291 39.727 63.532 1.00 37.31 551 ILE A CA 1
ATOM 1618 C C . ILE A 1 210 ? 34.299 38.216 63.549 1.00 33.93 551 ILE A C 1
ATOM 1619 O O . ILE A 1 210 ? 33.557 37.600 64.297 1.00 28.38 551 ILE A O 1
ATOM 1624 N N . GLU A 1 211 ? 35.170 37.654 62.713 1.00 35.55 552 GLU A N 1
ATOM 1625 C CA . GLU A 1 211 ? 35.370 36.213 62.580 1.00 35.63 552 GLU A CA 1
ATOM 1626 C C . GLU A 1 211 ? 36.649 35.879 63.291 1.00 37.18 552 GLU A C 1
ATOM 1627 O O . GLU A 1 211 ? 37.675 36.486 63.044 1.00 32.69 552 GLU A O 1
ATOM 1633 N N . LYS A 1 212 ? 36.566 34.894 64.175 1.00 39.26 553 LYS A N 1
ATOM 1634 C CA . LYS A 1 212 ? 37.675 34.445 65.016 1.00 41.25 553 LYS A CA 1
ATOM 1635 C C . LYS A 1 212 ? 38.928 35.372 65.210 1.00 37.32 553 LYS A C 1
ATOM 1636 O O . LYS A 1 212 ? 40.034 35.041 64.823 1.00 36.71 553 LYS A O 1
ATOM 1642 N N . GLY A 1 213 ? 38.705 36.549 65.798 1.00 31.12 554 GLY A N 1
ATOM 1643 C CA . GLY A 1 213 ? 39.773 37.487 66.096 1.00 27.66 554 GLY A CA 1
ATOM 1644 C C . GLY A 1 213 ? 40.197 38.411 64.997 1.00 24.03 554 GLY A C 1
ATOM 1645 O O . GLY A 1 213 ? 41.221 39.070 65.099 1.00 19.10 554 GLY A O 1
ATOM 1646 N N . GLN A 1 214 ? 39.360 38.534 63.987 1.00 25.67 555 GLN A N 1
ATOM 1647 C CA . GLN A 1 214 ? 39.687 39.376 62.844 1.00 27.35 555 GLN A CA 1
ATOM 1648 C C . GLN A 1 214 ? 38.458 40.026 62.204 1.00 25.09 555 GLN A C 1
ATOM 1649 O O . GLN A 1 214 ? 37.377 39.451 62.188 1.00 18.57 555 GLN A O 1
ATOM 1655 N N . ILE A 1 215 ? 38.634 41.218 61.654 1.00 22.62 556 ILE A N 1
ATOM 1656 C CA . ILE A 1 215 ? 37.526 41.904 61.028 1.00 27.01 556 ILE A CA 1
ATOM 1657 C C . ILE A 1 215 ? 37.412 41.567 59.541 1.00 30.74 556 ILE A C 1
ATOM 1658 O O . ILE A 1 215 ? 38.270 41.891 58.751 1.00 34.93 556 ILE A O 1
ATOM 1663 N N . THR A 1 216 ? 36.327 40.916 59.175 1.00 28.81 557 THR A N 1
ATOM 1664 C CA . THR A 1 216 ? 36.048 40.551 57.806 1.00 23.28 557 THR A CA 1
ATOM 1665 C C . THR A 1 216 ? 35.411 41.763 57.127 1.00 23.23 557 THR A C 1
ATOM 1666 O O . THR A 1 216 ? 36.031 42.378 56.299 1.00 22.15 557 THR A O 1
ATOM 1670 N N . GLY A 1 217 ? 34.218 42.152 57.584 1.00 24.92 558 GLY A N 1
ATOM 1671 C CA . GLY A 1 217 ? 33.474 43.285 57.031 1.00 27.00 558 GLY A CA 1
ATOM 1672 C C . GLY A 1 217 ? 33.664 44.631 57.687 1.00 25.88 558 GLY A C 1
ATOM 1673 O O . GLY A 1 217 ? 33.813 44.683 58.861 1.00 22.57 558 GLY A O 1
ATOM 1674 N N . SER A 1 218 ? 33.476 45.713 56.948 1.00 27.71 559 SER A N 1
ATOM 1675 C CA . SER A 1 218 ? 33.722 47.038 57.477 1.00 30.87 559 SER A CA 1
ATOM 1676 C C . SER A 1 218 ? 32.713 48.120 57.146 1.00 36.07 559 SER A C 1
ATOM 1677 O O . SER A 1 218 ? 32.955 49.271 57.448 1.00 43.09 559 SER A O 1
ATOM 1680 N N . GLY A 1 219 ? 31.585 47.789 56.538 1.00 35.95 560 GLY A N 1
ATOM 1681 C CA . GLY A 1 219 ? 30.598 48.826 56.239 1.00 35.89 560 GLY A CA 1
ATOM 1682 C C . GLY A 1 219 ? 29.148 48.474 56.530 1.00 37.37 560 GLY A C 1
ATOM 1683 O O . GLY A 1 219 ? 28.855 47.598 57.291 1.00 32.63 560 GLY A O 1
ATOM 1684 N N . LYS A 1 220 ? 28.224 49.200 55.931 1.00 43.15 561 LYS A N 1
ATOM 1685 C CA . LYS A 1 220 ? 26.798 48.982 56.130 1.00 47.12 561 LYS A CA 1
ATOM 1686 C C . LYS A 1 220 ? 26.286 47.625 55.713 1.00 43.57 561 LYS A C 1
ATOM 1687 O O . LYS A 1 220 ? 26.777 47.036 54.786 1.00 41.90 561 LYS A O 1
ATOM 1693 N N . HIS A 1 221 ? 25.223 47.190 56.378 1.00 45.85 562 HIS A N 1
ATOM 1694 C CA . HIS A 1 221 ? 24.542 45.894 56.167 1.00 50.14 562 HIS A CA 1
ATOM 1695 C C . HIS A 1 221 ? 24.248 45.582 54.719 1.00 52.94 562 HIS A C 1
ATOM 1696 O O . HIS A 1 221 ? 24.623 44.545 54.201 1.00 52.26 562 HIS A O 1
ATOM 1703 N N . ASN A 1 222 ? 23.480 46.495 54.133 1.00 57.04 563 ASN A N 1
ATOM 1704 C CA . ASN A 1 222 ? 23.022 46.512 52.743 1.00 60.00 563 ASN A CA 1
ATOM 1705 C C . ASN A 1 222 ? 24.141 45.999 51.833 1.00 60.87 563 ASN A C 1
ATOM 1706 O O . ASN A 1 222 ? 24.012 44.919 51.228 1.00 57.74 563 ASN A O 1
ATOM 1711 N N . GLU A 1 223 ? 25.267 46.726 51.861 1.00 60.24 564 GLU A N 1
ATOM 1712 C CA . GLU A 1 223 ? 26.442 46.423 51.052 1.00 60.63 564 GLU A CA 1
ATOM 1713 C C . GLU A 1 223 ? 27.031 45.069 51.413 1.00 57.36 564 GLU A C 1
ATOM 1714 O O . GLU A 1 223 ? 27.092 44.144 50.600 1.00 61.48 564 GLU A O 1
ATOM 1720 N N . LEU A 1 224 ? 27.402 44.958 52.676 1.00 49.05 565 LEU A N 1
ATOM 1721 C CA . LEU A 1 224 ? 28.033 43.783 53.207 1.00 41.38 565 LEU A CA 1
ATOM 1722 C C . LEU A 1 224 ? 27.392 42.479 52.869 1.00 40.57 565 LEU A C 1
ATOM 1723 O O . LEU A 1 224 ? 28.088 41.536 52.560 1.00 41.40 565 LEU A O 1
ATOM 1728 N N . VAL A 1 225 ? 26.064 42.434 52.890 1.00 43.31 566 VAL A N 1
ATOM 1729 C CA . VAL A 1 225 ? 25.344 41.193 52.608 1.00 47.43 566 VAL A CA 1
ATOM 1730 C C . VAL A 1 225 ? 25.545 40.682 51.189 1.00 50.53 566 VAL A C 1
ATOM 1731 O O . VAL A 1 225 ? 25.709 39.478 51.015 1.00 53.11 566 VAL A O 1
ATOM 1735 N N . ALA A 1 226 ? 25.616 41.575 50.202 1.00 51.76 567 ALA A N 1
ATOM 1736 C CA . ALA A 1 226 ? 25.823 41.149 48.811 1.00 51.83 567 ALA A CA 1
ATOM 1737 C C . ALA A 1 226 ? 27.281 40.760 48.564 1.00 49.53 567 ALA A C 1
ATOM 1738 O O . ALA A 1 226 ? 27.603 39.762 47.911 1.00 47.01 567 ALA A O 1
ATOM 1740 N N . THR A 1 227 ? 28.130 41.508 49.239 1.00 49.05 568 THR A N 1
ATOM 1741 C CA . THR A 1 227 ? 29.553 41.410 49.146 1.00 47.73 568 THR A CA 1
ATOM 1742 C C . THR A 1 227 ? 30.226 40.239 49.880 1.00 47.17 568 THR A C 1
ATOM 1743 O O . THR A 1 227 ? 31.162 39.664 49.352 1.00 47.86 568 THR A O 1
ATOM 1747 N N . HIS A 1 228 ? 29.690 39.831 51.032 1.00 46.43 569 HIS A N 1
ATOM 1748 C CA . HIS A 1 228 ? 30.263 38.747 51.855 1.00 48.60 569 HIS A CA 1
ATOM 1749 C C . HIS A 1 228 ? 29.450 37.482 52.058 1.00 52.71 569 HIS A C 1
ATOM 1750 O O . HIS A 1 228 ? 28.475 37.483 52.804 1.00 54.09 569 HIS A O 1
ATOM 1757 N N . PRO A 1 229 ? 29.894 36.361 51.473 1.00 53.67 570 PRO A N 1
ATOM 1758 C CA . PRO A 1 229 ? 29.177 35.095 51.618 1.00 53.40 570 PRO A CA 1
ATOM 1759 C C . PRO A 1 229 ? 29.093 34.583 53.029 1.00 52.26 570 PRO A C 1
ATOM 1760 O O . PRO A 1 229 ? 28.039 34.107 53.433 1.00 52.82 570 PRO A O 1
ATOM 1764 N N . LEU A 1 230 ? 30.184 34.734 53.777 1.00 50.71 571 LEU A N 1
ATOM 1765 C CA . LEU A 1 230 ? 30.252 34.247 55.157 1.00 52.60 571 LEU A CA 1
ATOM 1766 C C . LEU A 1 230 ? 29.476 35.104 56.138 1.00 51.58 571 LEU A C 1
ATOM 1767 O O . LEU A 1 230 ? 29.079 34.635 57.211 1.00 44.31 571 LEU A O 1
ATOM 1772 N N . TYR A 1 231 ? 29.302 36.374 55.782 1.00 53.11 572 TYR A N 1
ATOM 1773 C CA . TYR A 1 231 ? 28.568 37.293 56.634 1.00 59.48 572 TYR A CA 1
ATOM 1774 C C . TYR A 1 231 ? 27.104 37.022 56.453 1.00 61.93 572 TYR A C 1
ATOM 1775 O O . TYR A 1 231 ? 26.328 36.942 57.415 1.00 59.16 572 TYR A O 1
ATOM 1784 N N . ALA A 1 232 ? 26.737 36.996 55.185 1.00 65.81 573 ALA A N 1
ATOM 1785 C CA . ALA A 1 232 ? 25.377 36.743 54.785 1.00 70.14 573 ALA A CA 1
ATOM 1786 C C . ALA A 1 232 ? 24.940 35.402 55.390 1.00 70.79 573 ALA A C 1
ATOM 1787 O O . ALA A 1 232 ? 23.862 35.280 55.988 1.00 69.21 573 ALA A O 1
ATOM 1789 N N . LYS A 1 233 ? 25.832 34.423 55.334 1.00 73.37 574 LYS A N 1
ATOM 1790 C CA . LYS A 1 233 ? 25.488 33.125 55.871 1.00 78.93 574 LYS A CA 1
ATOM 1791 C C . LYS A 1 233 ? 25.433 33.105 57.383 1.00 79.88 574 LYS A C 1
ATOM 1792 O O . LYS A 1 233 ? 24.736 32.275 57.971 1.00 84.00 574 LYS A O 1
ATOM 1798 N N . TYR A 1 234 ? 26.095 34.079 58.007 1.00 78.88 575 TYR A N 1
ATOM 1799 C CA . TYR A 1 234 ? 26.060 34.197 59.463 1.00 78.44 575 TYR A CA 1
ATOM 1800 C C . TYR A 1 234 ? 24.675 34.727 59.818 1.00 79.08 575 TYR A C 1
ATOM 1801 O O . TYR A 1 234 ? 24.076 34.271 60.791 1.00 81.05 575 TYR A O 1
ATOM 1810 N N . VAL A 1 235 ? 24.209 35.703 59.026 1.00 80.20 576 VAL A N 1
ATOM 1811 C CA . VAL A 1 235 ? 22.894 36.355 59.189 1.00 80.91 576 VAL A CA 1
ATOM 1812 C C . VAL A 1 235 ? 21.729 35.388 59.010 1.00 82.71 576 VAL A C 1
ATOM 1813 O O . VAL A 1 235 ? 20.669 35.523 59.631 1.00 82.33 576 VAL A O 1
ATOM 1817 N N . SER A 1 236 ? 21.947 34.388 58.184 1.00 85.79 577 SER A N 1
ATOM 1818 C CA . SER A 1 236 ? 20.912 33.428 57.974 1.00 90.73 577 SER A CA 1
ATOM 1819 C C . SER A 1 236 ? 20.898 32.425 59.125 1.00 93.88 577 SER A C 1
ATOM 1820 O O . SER A 1 236 ? 20.029 32.478 60.016 1.00 90.85 577 SER A O 1
ATOM 1823 N N . GLU A 1 237 ? 21.954 31.611 59.156 1.00 100.65 578 GLU A N 1
ATOM 1824 C CA . GLU A 1 237 ? 22.102 30.530 60.119 1.00 109.26 578 GLU A CA 1
ATOM 1825 C C . GLU A 1 237 ? 21.920 30.929 61.572 1.00 113.37 578 GLU A C 1
ATOM 1826 O O . GLU A 1 237 ? 20.808 30.784 62.089 1.00 114.45 578 GLU A O 1
ATOM 1832 N N . GLN A 1 238 ? 22.930 31.553 62.176 1.00 118.38 579 GLN A N 1
ATOM 1833 C CA . GLN A 1 238 ? 22.837 31.891 63.593 1.00 122.32 579 GLN A CA 1
ATOM 1834 C C . GLN A 1 238 ? 21.929 33.055 64.045 1.00 122.05 579 GLN A C 1
ATOM 1835 O O . GLN A 1 238 ? 20.920 32.839 64.720 1.00 123.54 579 GLN A O 1
ATOM 1841 N N . LEU A 1 239 ? 22.189 34.249 63.537 1.00 122.48 580 LEU A N 1
ATOM 1842 C CA . LEU A 1 239 ? 21.441 35.456 63.910 1.00 124.56 580 LEU A CA 1
ATOM 1843 C C . LEU A 1 239 ? 19.897 35.458 64.003 1.00 127.43 580 LEU A C 1
ATOM 1844 O O . LEU A 1 239 ? 19.332 35.705 65.090 1.00 126.95 580 LEU A O 1
ATOM 1849 N N . THR A 1 240 ? 19.237 35.245 62.859 1.00 131.70 581 THR A N 1
ATOM 1850 C CA . THR A 1 240 ? 17.767 35.263 62.756 1.00 135.83 581 THR A CA 1
ATOM 1851 C C . THR A 1 240 ? 17.072 34.064 63.421 1.00 140.56 581 THR A C 1
ATOM 1852 O O . THR A 1 240 ? 16.280 34.231 64.356 1.00 141.22 581 THR A O 1
ATOM 1856 N N . VAL A 1 241 ? 17.421 32.871 62.926 1.00 146.10 582 VAL A N 1
ATOM 1857 C CA . VAL A 1 241 ? 16.875 31.560 63.355 1.00 150.62 582 VAL A CA 1
ATOM 1858 C C . VAL A 1 241 ? 17.776 30.691 64.289 1.00 153.55 582 VAL A C 1
ATOM 1859 O O . VAL A 1 241 ? 17.554 30.715 65.497 1.00 155.08 582 VAL A O 1
ATOM 1863 N N . GLY A 1 242 ? 18.766 29.960 63.747 1.00 155.25 583 GLY A N 1
ATOM 1864 C CA . GLY A 1 242 ? 19.644 29.080 64.529 1.00 157.00 583 GLY A CA 1
ATOM 1865 C C . GLY A 1 242 ? 20.299 29.472 65.855 1.00 158.39 583 GLY A C 1
ATOM 1866 O O . GLY A 1 242 ? 20.658 28.537 66.622 1.00 159.60 583 GLY A O 1
ATOM 1867 N N . MET B 1 1 ? -14.506 39.914 89.555 1.00 96.45 1342 MET B N 1
ATOM 1868 C CA . MET B 1 1 ? -14.194 40.492 90.917 1.00 95.60 1342 MET B CA 1
ATOM 1869 C C . MET B 1 1 ? -12.726 40.410 91.399 1.00 92.22 1342 MET B C 1
ATOM 1870 O O . MET B 1 1 ? -11.887 39.698 90.824 1.00 90.18 1342 MET B O 1
ATOM 1875 N N . LEU B 1 2 ? -12.448 41.180 92.459 1.00 90.49 1343 LEU B N 1
ATOM 1876 C CA . LEU B 1 2 ? -11.139 41.240 93.122 1.00 87.07 1343 LEU B CA 1
ATOM 1877 C C . LEU B 1 2 ? -11.369 40.882 94.592 1.00 84.99 1343 LEU B C 1
ATOM 1878 O O . LEU B 1 2 ? -11.929 41.679 95.361 1.00 85.85 1343 LEU B O 1
ATOM 1883 N N . SER B 1 3 ? -10.881 39.735 95.024 1.00 82.12 1344 SER B N 1
ATOM 1884 C CA . SER B 1 3 ? -11.161 39.379 96.402 1.00 81.02 1344 SER B CA 1
ATOM 1885 C C . SER B 1 3 ? -9.920 39.386 97.309 1.00 80.22 1344 SER B C 1
ATOM 1886 O O . SER B 1 3 ? -8.972 38.662 97.048 1.00 83.11 1344 SER B O 1
ATOM 1889 N N . ALA B 1 4 ? -9.840 40.308 98.269 1.00 77.59 1345 ALA B N 1
ATOM 1890 C CA . ALA B 1 4 ? -8.726 40.284 99.212 1.00 73.70 1345 ALA B CA 1
ATOM 1891 C C . ALA B 1 4 ? -9.185 39.225 100.185 1.00 73.40 1345 ALA B C 1
ATOM 1892 O O . ALA B 1 4 ? -10.095 39.445 100.975 1.00 72.54 1345 ALA B O 1
ATOM 1894 N N . ARG B 1 5 ? -8.726 38.013 99.942 1.00 75.76 1346 ARG B N 1
ATOM 1895 C CA . ARG B 1 5 ? -9.096 36.892 100.775 1.00 80.15 1346 ARG B CA 1
ATOM 1896 C C . ARG B 1 5 ? -8.060 36.714 101.878 1.00 79.91 1346 ARG B C 1
ATOM 1897 O O . ARG B 1 5 ? -6.957 36.210 101.614 1.00 83.02 1346 ARG B O 1
ATOM 1905 N N . HIS B 1 6 ? -8.422 37.169 103.088 1.00 77.80 1347 HIS B N 1
ATOM 1906 C CA . HIS B 1 6 ? -7.616 37.074 104.324 1.00 77.37 1347 HIS B CA 1
ATOM 1907 C C . HIS B 1 6 ? -6.184 37.408 104.114 1.00 75.19 1347 HIS B C 1
ATOM 1908 O O . HIS B 1 6 ? -5.423 36.589 103.625 1.00 78.01 1347 HIS B O 1
ATOM 1915 N N . VAL B 1 7 ? -5.814 38.624 104.457 1.00 71.90 1348 VAL B N 1
ATOM 1916 C CA . VAL B 1 7 ? -4.456 39.024 104.234 1.00 67.16 1348 VAL B CA 1
ATOM 1917 C C . VAL B 1 7 ? -3.773 39.507 105.467 1.00 63.66 1348 VAL B C 1
ATOM 1918 O O . VAL B 1 7 ? -4.144 40.525 106.000 1.00 63.37 1348 VAL B O 1
ATOM 1922 N N . ASP B 1 8 ? -2.838 38.719 105.964 1.00 60.60 1349 ASP B N 1
ATOM 1923 C CA . ASP B 1 8 ? -2.047 39.123 107.105 1.00 59.14 1349 ASP B CA 1
ATOM 1924 C C . ASP B 1 8 ? -0.750 39.645 106.508 1.00 58.06 1349 ASP B C 1
ATOM 1925 O O . ASP B 1 8 ? -0.218 39.048 105.567 1.00 60.15 1349 ASP B O 1
ATOM 1930 N N . PHE B 1 9 ? -0.236 40.744 107.055 1.00 55.50 1350 PHE B N 1
ATOM 1931 C CA . PHE B 1 9 ? 0.996 41.336 106.552 1.00 53.68 1350 PHE B CA 1
ATOM 1932 C C . PHE B 1 9 ? 1.867 42.108 107.533 1.00 51.94 1350 PHE B C 1
ATOM 1933 O O . PHE B 1 9 ? 1.378 42.807 108.408 1.00 54.18 1350 PHE B O 1
ATOM 1941 N N . ALA B 1 10 ? 3.168 42.086 107.257 1.00 51.53 1351 ALA B N 1
ATOM 1942 C CA . ALA B 1 10 ? 4.174 42.767 108.065 1.00 54.15 1351 ALA B CA 1
ATOM 1943 C C . ALA B 1 10 ? 5.470 42.949 107.263 1.00 56.45 1351 ALA B C 1
ATOM 1944 O O . ALA B 1 10 ? 5.807 42.108 106.430 1.00 52.85 1351 ALA B O 1
ATOM 1946 N N . TYR B 1 11 ? 6.181 44.051 107.517 1.00 64.91 1352 TYR B N 1
ATOM 1947 C CA . TYR B 1 11 ? 7.485 44.326 106.881 1.00 72.14 1352 TYR B CA 1
ATOM 1948 C C . TYR B 1 11 ? 8.586 43.659 107.803 1.00 78.50 1352 TYR B C 1
ATOM 1949 O O . TYR B 1 11 ? 9.393 42.779 107.406 1.00 80.21 1352 TYR B O 1
ATOM 1958 N N . ASP B 1 12 ? 8.578 44.108 109.054 1.00 84.50 1353 ASP B N 1
ATOM 1959 C CA . ASP B 1 12 ? 9.474 43.640 110.086 1.00 88.77 1353 ASP B CA 1
ATOM 1960 C C . ASP B 1 12 ? 8.648 42.719 110.982 1.00 90.16 1353 ASP B C 1
ATOM 1961 O O . ASP B 1 12 ? 7.413 42.628 110.870 1.00 89.76 1353 ASP B O 1
ATOM 1966 N N . ASP B 1 13 ? 9.355 42.066 111.892 1.00 92.79 1354 ASP B N 1
ATOM 1967 C CA . ASP B 1 13 ? 8.798 41.112 112.852 1.00 95.19 1354 ASP B CA 1
ATOM 1968 C C . ASP B 1 13 ? 7.936 41.711 114.010 1.00 92.51 1354 ASP B C 1
ATOM 1969 O O . ASP B 1 13 ? 6.924 41.120 114.416 1.00 91.97 1354 ASP B O 1
ATOM 1974 N N . SER B 1 14 ? 8.304 42.910 114.470 1.00 88.60 1355 SER B N 1
ATOM 1975 C CA . SER B 1 14 ? 7.627 43.633 115.562 1.00 82.03 1355 SER B CA 1
ATOM 1976 C C . SER B 1 14 ? 6.237 44.182 115.254 1.00 80.08 1355 SER B C 1
ATOM 1977 O O . SER B 1 14 ? 5.265 43.896 115.952 1.00 82.35 1355 SER B O 1
ATOM 1980 N N . GLU B 1 15 ? 6.181 45.085 114.286 1.00 75.71 1356 GLU B N 1
ATOM 1981 C CA . GLU B 1 15 ? 4.923 45.668 113.867 1.00 70.62 1356 GLU B CA 1
ATOM 1982 C C . GLU B 1 15 ? 4.246 44.723 112.838 1.00 69.34 1356 GLU B C 1
ATOM 1983 O O . GLU B 1 15 ? 4.799 44.427 111.761 1.00 67.62 1356 GLU B O 1
ATOM 1989 N N . GLN B 1 16 ? 3.095 44.176 113.214 1.00 64.82 1357 GLN B N 1
ATOM 1990 C CA . GLN B 1 16 ? 2.368 43.334 112.300 1.00 62.46 1357 GLN B CA 1
ATOM 1991 C C . GLN B 1 16 ? 1.370 44.265 111.746 1.00 59.25 1357 GLN B C 1
ATOM 1992 O O . GLN B 1 16 ? 0.271 44.382 112.304 1.00 59.89 1357 GLN B O 1
ATOM 1998 N N . ILE B 1 17 ? 1.731 44.832 110.602 1.00 57.89 1358 ILE B N 1
ATOM 1999 C CA . ILE B 1 17 ? 0.937 45.846 109.918 1.00 60.56 1358 ILE B CA 1
ATOM 2000 C C . ILE B 1 17 ? -0.496 45.602 109.481 1.00 57.42 1358 ILE B C 1
ATOM 2001 O O . ILE B 1 17 ? -1.367 46.427 109.766 1.00 60.56 1358 ILE B O 1
ATOM 2006 N N . LEU B 1 18 ? -0.757 44.485 108.827 1.00 53.43 1359 LEU B N 1
ATOM 2007 C CA . LEU B 1 18 ? -2.109 44.190 108.422 1.00 51.36 1359 LEU B CA 1
ATOM 2008 C C . LEU B 1 18 ? -2.522 42.838 109.001 1.00 55.03 1359 LEU B C 1
ATOM 2009 O O . LEU B 1 18 ? -1.781 41.874 108.958 1.00 52.10 1359 LEU B O 1
ATOM 2014 N N . ARG B 1 19 ? -3.688 42.818 109.639 1.00 61.93 1360 ARG B N 1
ATOM 2015 C CA . ARG B 1 19 ? -4.267 41.616 110.250 1.00 66.03 1360 ARG B CA 1
ATOM 2016 C C . ARG B 1 19 ? -5.189 40.958 109.228 1.00 64.31 1360 ARG B C 1
ATOM 2017 O O . ARG B 1 19 ? -4.963 41.104 108.064 1.00 72.39 1360 ARG B O 1
ATOM 2025 N N . ASP B 1 20 ? -6.251 40.272 109.619 1.00 55.73 1361 ASP B N 1
ATOM 2026 C CA . ASP B 1 20 ? -7.081 39.647 108.599 1.00 47.60 1361 ASP B CA 1
ATOM 2027 C C . ASP B 1 20 ? -7.857 40.671 107.809 1.00 41.32 1361 ASP B C 1
ATOM 2028 O O . ASP B 1 20 ? -8.766 41.304 108.309 1.00 38.18 1361 ASP B O 1
ATOM 2033 N N . ILE B 1 21 ? -7.371 40.916 106.608 1.00 35.02 1362 ILE B N 1
ATOM 2034 C CA . ILE B 1 21 ? -8.026 41.837 105.728 1.00 36.06 1362 ILE B CA 1
ATOM 2035 C C . ILE B 1 21 ? -8.795 40.986 104.777 1.00 34.32 1362 ILE B C 1
ATOM 2036 O O . ILE B 1 21 ? -8.339 39.949 104.345 1.00 34.20 1362 ILE B O 1
ATOM 2041 N N . SER B 1 22 ? -9.980 41.459 104.447 1.00 38.21 1363 SER B N 1
ATOM 2042 C CA . SER B 1 22 ? -10.857 40.741 103.573 1.00 40.25 1363 SER B CA 1
ATOM 2043 C C . SER B 1 22 ? -11.864 41.668 102.925 1.00 37.93 1363 SER B C 1
ATOM 2044 O O . SER B 1 22 ? -12.873 42.050 103.518 1.00 37.37 1363 SER B O 1
ATOM 2047 N N . PHE B 1 23 ? -11.498 42.147 101.752 1.00 40.97 1364 PHE B N 1
ATOM 2048 C CA . PHE B 1 23 ? -12.399 42.986 100.976 1.00 50.89 1364 PHE B CA 1
ATOM 2049 C C . PHE B 1 23 ? -12.650 42.357 99.602 1.00 53.42 1364 PHE B C 1
ATOM 2050 O O . PHE B 1 23 ? -11.930 41.447 99.206 1.00 52.38 1364 PHE B O 1
ATOM 2058 N N . GLU B 1 24 ? -13.725 42.778 98.927 1.00 57.71 1365 GLU B N 1
ATOM 2059 C CA . GLU B 1 24 ? -14.101 42.286 97.590 1.00 62.92 1365 GLU B CA 1
ATOM 2060 C C . GLU B 1 24 ? -14.617 43.474 96.768 1.00 63.61 1365 GLU B C 1
ATOM 2061 O O . GLU B 1 24 ? -15.419 44.240 97.251 1.00 61.24 1365 GLU B O 1
ATOM 2067 N N . ALA B 1 25 ? -14.071 43.691 95.569 1.00 68.94 1366 ALA B N 1
ATOM 2068 C CA . ALA B 1 25 ? -14.475 44.816 94.677 1.00 71.47 1366 ALA B CA 1
ATOM 2069 C C . ALA B 1 25 ? -15.075 44.365 93.296 1.00 74.07 1366 ALA B C 1
ATOM 2070 O O . ALA B 1 25 ? -14.496 43.519 92.598 1.00 72.99 1366 ALA B O 1
ATOM 2072 N N . GLN B 1 26 ? -16.177 45.006 92.878 1.00 78.57 1367 GLN B N 1
ATOM 2073 C CA . GLN B 1 26 ? -16.939 44.649 91.657 1.00 82.64 1367 GLN B CA 1
ATOM 2074 C C . GLN B 1 26 ? -16.937 45.728 90.560 1.00 82.98 1367 GLN B C 1
ATOM 2075 O O . GLN B 1 26 ? -16.508 46.852 90.827 1.00 84.86 1367 GLN B O 1
ATOM 2081 N N . PRO B 1 27 ? -17.434 45.419 89.321 1.00 82.95 1368 PRO B N 1
ATOM 2082 C CA . PRO B 1 27 ? -17.460 46.428 88.230 1.00 82.87 1368 PRO B CA 1
ATOM 2083 C C . PRO B 1 27 ? -18.344 47.608 88.519 1.00 82.09 1368 PRO B C 1
ATOM 2084 O O . PRO B 1 27 ? -19.395 47.445 89.105 1.00 78.30 1368 PRO B O 1
ATOM 2088 N N . ASN B 1 28 ? -17.900 48.798 88.126 1.00 85.99 1369 ASN B N 1
ATOM 2089 C CA . ASN B 1 28 ? -18.663 50.045 88.312 1.00 90.86 1369 ASN B CA 1
ATOM 2090 C C . ASN B 1 28 ? -19.026 50.431 89.729 1.00 90.69 1369 ASN B C 1
ATOM 2091 O O . ASN B 1 28 ? -19.837 51.367 89.957 1.00 90.29 1369 ASN B O 1
ATOM 2096 N N . SER B 1 29 ? -18.440 49.672 90.660 1.00 88.04 1370 SER B N 1
ATOM 2097 C CA . SER B 1 29 ? -18.610 49.884 92.078 1.00 82.07 1370 SER B CA 1
ATOM 2098 C C . SER B 1 29 ? -17.299 50.446 92.545 1.00 75.64 1370 SER B C 1
ATOM 2099 O O . SER B 1 29 ? -16.218 49.919 92.246 1.00 69.05 1370 SER B O 1
ATOM 2102 N N . ILE B 1 30 ? -17.423 51.625 93.124 1.00 70.86 1371 ILE B N 1
ATOM 2103 C CA . ILE B 1 30 ? -16.288 52.332 93.646 1.00 63.57 1371 ILE B CA 1
ATOM 2104 C C . ILE B 1 30 ? -16.173 52.018 95.161 1.00 57.29 1371 ILE B C 1
ATOM 2105 O O . ILE B 1 30 ? -17.125 52.263 95.935 1.00 56.64 1371 ILE B O 1
ATOM 2110 N N . ILE B 1 31 ? -15.089 51.334 95.543 1.00 48.70 1372 ILE B N 1
ATOM 2111 C CA . ILE B 1 31 ? -14.870 51.051 96.942 1.00 42.98 1372 ILE B CA 1
ATOM 2112 C C . ILE B 1 31 ? -13.818 52.038 97.437 1.00 40.73 1372 ILE B C 1
ATOM 2113 O O . ILE B 1 31 ? -13.013 52.539 96.667 1.00 40.35 1372 ILE B O 1
ATOM 2118 N N . ALA B 1 32 ? -13.924 52.412 98.700 1.00 36.96 1373 ALA B N 1
ATOM 2119 C CA . ALA B 1 32 ? -12.992 53.337 99.306 1.00 32.63 1373 ALA B CA 1
ATOM 2120 C C . ALA B 1 32 ? -12.290 52.692 100.498 1.00 36.21 1373 ALA B C 1
ATOM 2121 O O . ALA B 1 32 ? -12.638 51.615 100.949 1.00 38.30 1373 ALA B O 1
ATOM 2123 N N . PHE B 1 33 ? -11.214 53.314 100.933 1.00 35.48 1374 PHE B N 1
ATOM 2124 C CA . PHE B 1 33 ? -10.459 52.842 102.067 1.00 35.23 1374 PHE B CA 1
ATOM 2125 C C . PHE B 1 33 ? -10.130 54.106 102.831 1.00 38.07 1374 PHE B C 1
ATOM 2126 O O . PHE B 1 33 ? -9.241 54.836 102.407 1.00 45.82 1374 PHE B O 1
ATOM 2134 N N . ALA B 1 34 ? -10.863 54.389 103.912 1.00 37.31 1375 ALA B N 1
ATOM 2135 C CA . ALA B 1 34 ? -10.653 55.583 104.741 1.00 39.05 1375 ALA B CA 1
ATOM 2136 C C . ALA B 1 34 ? -10.056 55.188 106.077 1.00 40.74 1375 ALA B C 1
ATOM 2137 O O . ALA B 1 34 ? -10.244 54.055 106.514 1.00 37.11 1375 ALA B O 1
ATOM 2139 N N . GLY B 1 35 ? -9.309 56.101 106.704 1.00 42.72 1376 GLY B N 1
ATOM 2140 C CA . GLY B 1 35 ? -8.692 55.795 107.993 1.00 45.65 1376 GLY B CA 1
ATOM 2141 C C . GLY B 1 35 ? -7.519 56.640 108.455 1.00 44.98 1376 GLY B C 1
ATOM 2142 O O . GLY B 1 35 ? -6.986 57.358 107.628 1.00 50.37 1376 GLY B O 1
ATOM 2143 N N . PRO B 1 36 ? -7.111 56.609 109.748 1.00 45.45 1377 PRO B N 1
ATOM 2144 C CA . PRO B 1 36 ? -6.003 57.378 110.302 1.00 47.70 1377 PRO B CA 1
ATOM 2145 C C . PRO B 1 36 ? -4.713 57.000 109.645 1.00 47.94 1377 PRO B C 1
ATOM 2146 O O . PRO B 1 36 ? -4.529 55.818 109.336 1.00 46.42 1377 PRO B O 1
ATOM 2150 N N . SER B 1 37 ? -3.832 57.989 109.445 1.00 48.67 1378 SER B N 1
ATOM 2151 C CA . SER B 1 37 ? -2.537 57.733 108.822 1.00 50.56 1378 SER B CA 1
ATOM 2152 C C . SER B 1 37 ? -1.755 56.790 109.711 1.00 49.56 1378 SER B C 1
ATOM 2153 O O . SER B 1 37 ? -1.466 57.082 110.844 1.00 52.65 1378 SER B O 1
ATOM 2156 N N . GLY B 1 38 ? -1.630 55.572 109.222 1.00 46.23 1379 GLY B N 1
ATOM 2157 C CA . GLY B 1 38 ? -0.959 54.526 109.941 1.00 40.63 1379 GLY B CA 1
ATOM 2158 C C . GLY B 1 38 ? -1.813 53.330 109.696 1.00 38.31 1379 GLY B C 1
ATOM 2159 O O . GLY B 1 38 ? -1.357 52.200 109.802 1.00 39.77 1379 GLY B O 1
ATOM 2160 N N . GLY B 1 39 ? -3.052 53.601 109.284 1.00 42.07 1380 GLY B N 1
ATOM 2161 C CA . GLY B 1 39 ? -4.032 52.566 108.974 1.00 41.83 1380 GLY B CA 1
ATOM 2162 C C . GLY B 1 39 ? -3.460 51.436 108.139 1.00 39.15 1380 GLY B C 1
ATOM 2163 O O . GLY B 1 39 ? -3.647 50.277 108.450 1.00 37.26 1380 GLY B O 1
ATOM 2164 N N . GLY B 1 40 ? -2.659 51.785 107.138 1.00 37.28 1381 GLY B N 1
ATOM 2165 C CA . GLY B 1 40 ? -2.073 50.772 106.282 1.00 32.97 1381 GLY B CA 1
ATOM 2166 C C . GLY B 1 40 ? -2.750 50.777 104.931 1.00 30.02 1381 GLY B C 1
ATOM 2167 O O . GLY B 1 40 ? -2.690 49.806 104.169 1.00 21.73 1381 GLY B O 1
ATOM 2168 N N . LYS B 1 41 ? -3.389 51.894 104.623 1.00 28.25 1382 LYS B N 1
ATOM 2169 C CA . LYS B 1 41 ? -4.087 52.032 103.361 1.00 30.80 1382 LYS B CA 1
ATOM 2170 C C . LYS B 1 41 ? -3.124 51.890 102.159 1.00 31.91 1382 LYS B C 1
ATOM 2171 O O . LYS B 1 41 ? -3.272 50.996 101.339 1.00 27.54 1382 LYS B O 1
ATOM 2177 N N . SER B 1 42 ? -2.096 52.735 102.113 1.00 35.51 1383 SER B N 1
ATOM 2178 C CA . SER B 1 42 ? -1.153 52.702 101.031 1.00 36.99 1383 SER B CA 1
ATOM 2179 C C . SER B 1 42 ? -0.538 51.371 101.003 1.00 35.20 1383 SER B C 1
ATOM 2180 O O . SER B 1 42 ? -0.287 50.869 99.944 1.00 38.32 1383 SER B O 1
ATOM 2183 N N . THR B 1 43 ? -0.366 50.762 102.172 1.00 32.25 1384 THR B N 1
ATOM 2184 C CA . THR B 1 43 ? 0.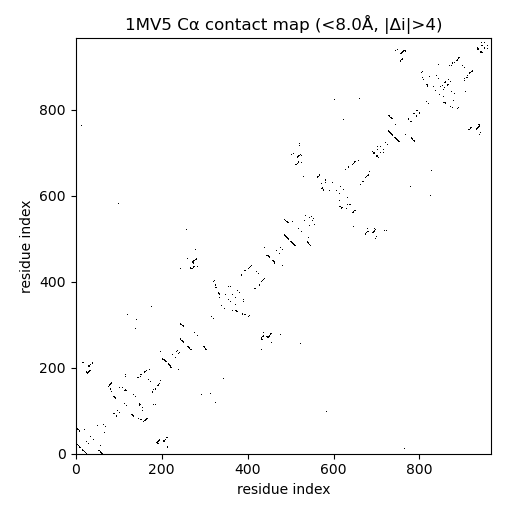251 49.441 102.249 1.00 34.54 1384 THR B CA 1
ATOM 2185 C C . THR B 1 43 ? -0.649 48.453 101.562 1.00 36.24 1384 THR B C 1
ATOM 2186 O O . THR B 1 43 ? -0.169 47.485 100.971 1.00 32.85 1384 THR B O 1
ATOM 2190 N N . ILE B 1 44 ? -1.962 48.689 101.642 1.00 37.24 1385 ILE B N 1
ATOM 2191 C CA . ILE B 1 44 ? -2.887 47.787 100.968 1.00 33.47 1385 ILE B CA 1
ATOM 2192 C C . ILE B 1 44 ? -2.592 47.992 99.510 1.00 31.57 1385 ILE B C 1
ATOM 2193 O O . ILE B 1 44 ? -2.173 47.055 98.846 1.00 32.34 1385 ILE B O 1
ATOM 2198 N N . PHE B 1 45 ? -2.625 49.250 99.074 1.00 28.47 1386 PHE B N 1
ATOM 2199 C CA . PHE B 1 45 ? -2.338 49.538 97.680 1.00 28.18 1386 PHE B CA 1
ATOM 2200 C C . PHE B 1 45 ? -0.987 49.016 97.197 1.00 28.79 1386 PHE B C 1
ATOM 2201 O O . PHE B 1 45 ? -0.877 48.583 96.075 1.00 26.05 1386 PHE B O 1
ATOM 2209 N N . SER B 1 46 ? 0.007 48.960 98.073 1.00 30.10 1387 SER B N 1
ATOM 2210 C CA . SER B 1 46 ? 1.308 48.464 97.686 1.00 30.36 1387 SER B CA 1
ATOM 2211 C C . SER B 1 46 ? 1.249 46.966 97.455 1.00 30.96 1387 SER B C 1
ATOM 2212 O O . SER B 1 46 ? 2.008 46.416 96.680 1.00 34.22 1387 SER B O 1
ATOM 2215 N N . LEU B 1 47 ? 0.306 46.305 98.102 1.00 33.43 1388 LEU B N 1
ATOM 2216 C CA . LEU B 1 47 ? 0.155 44.869 97.918 1.00 37.38 1388 LEU B CA 1
ATOM 2217 C C . LEU B 1 47 ? -0.777 44.643 96.733 1.00 40.69 1388 LEU B C 1
ATOM 2218 O O . LEU B 1 47 ? -0.776 43.589 96.093 1.00 39.15 1388 LEU B O 1
ATOM 2223 N N . LEU B 1 48 ? -1.630 45.622 96.471 1.00 44.53 1389 LEU B N 1
ATOM 2224 C CA . LEU B 1 48 ? -2.511 45.508 95.328 1.00 48.45 1389 LEU B CA 1
ATOM 2225 C C . LEU B 1 48 ? -1.624 45.820 94.143 1.00 54.01 1389 LEU B C 1
ATOM 2226 O O . LEU B 1 48 ? -1.718 45.166 93.117 1.00 50.72 1389 LEU B O 1
ATOM 2231 N N . GLU B 1 49 ? -0.666 46.729 94.344 1.00 61.24 1390 GLU B N 1
ATOM 2232 C CA . GLU B 1 49 ? 0.211 47.116 93.261 1.00 65.08 1390 GLU B CA 1
ATOM 2233 C C . GLU B 1 49 ? 1.361 46.167 93.128 1.00 60.55 1390 GLU B C 1
ATOM 2234 O O . GLU B 1 49 ? 2.258 46.396 92.344 1.00 62.15 1390 GLU B O 1
ATOM 2240 N N . ARG B 1 50 ? 1.296 45.077 93.887 1.00 56.83 1391 ARG B N 1
ATOM 2241 C CA . ARG B 1 50 ? 2.272 44.009 93.854 1.00 58.19 1391 ARG B CA 1
ATOM 2242 C C . ARG B 1 50 ? 3.721 44.308 94.251 1.00 59.46 1391 ARG B C 1
ATOM 2243 O O . ARG B 1 50 ? 4.629 43.493 94.027 1.00 62.28 1391 ARG B O 1
ATOM 2251 N N . PHE B 1 51 ? 3.976 45.461 94.834 1.00 56.05 1392 PHE B N 1
ATOM 2252 C CA . PHE B 1 51 ? 5.338 45.722 95.223 1.00 53.49 1392 PHE B CA 1
ATOM 2253 C C . PHE B 1 51 ? 5.808 44.755 96.328 1.00 56.26 1392 PHE B C 1
ATOM 2254 O O . PHE B 1 51 ? 6.998 44.402 96.393 1.00 59.51 1392 PHE B O 1
ATOM 2262 N N . TYR B 1 52 ? 4.866 44.314 97.169 1.00 58.54 1393 TYR B N 1
ATOM 2263 C CA . TYR B 1 52 ? 5.158 43.383 98.257 1.00 61.41 1393 TYR B CA 1
ATOM 2264 C C . TYR B 1 52 ? 4.250 42.123 98.207 1.00 63.29 1393 TYR B C 1
ATOM 2265 O O . TYR B 1 52 ? 3.316 42.021 97.383 1.00 59.81 1393 TYR B O 1
ATOM 2274 N N . GLN B 1 53 ? 4.516 41.191 99.127 1.00 65.70 1394 GLN B N 1
ATOM 2275 C CA . GLN B 1 53 ? 3.795 39.904 99.249 1.00 70.98 1394 GLN B CA 1
ATOM 2276 C C . GLN B 1 53 ? 2.870 39.880 100.451 1.00 71.63 1394 GLN B C 1
ATOM 2277 O O . GLN B 1 53 ? 3.020 40.716 101.317 1.00 77.37 1394 GLN B O 1
ATOM 2283 N N . PRO B 1 54 ? 1.814 39.039 100.452 1.00 69.14 1395 PRO B N 1
ATOM 2284 C CA . PRO B 1 54 ? 0.900 38.944 101.607 1.00 67.63 1395 PRO B CA 1
ATOM 2285 C C . PRO B 1 54 ? 1.588 37.886 102.481 1.00 69.83 1395 PRO B C 1
ATOM 2286 O O . PRO B 1 54 ? 2.269 37.041 101.918 1.00 72.44 1395 PRO B O 1
ATOM 2290 N N . THR B 1 55 ? 1.498 37.915 103.812 1.00 71.15 1396 THR B N 1
ATOM 2291 C CA . THR B 1 55 ? 2.178 36.853 104.572 1.00 71.52 1396 THR B CA 1
ATOM 2292 C C . THR B 1 55 ? 1.269 35.644 104.611 1.00 74.81 1396 THR B C 1
ATOM 2293 O O . THR B 1 55 ? 1.709 34.521 104.324 1.00 80.20 1396 THR B O 1
ATOM 2297 N N . ALA B 1 56 ? -0.002 35.888 104.901 1.00 75.22 1397 ALA B N 1
ATOM 2298 C CA . ALA B 1 56 ? -0.967 34.814 104.956 1.00 78.24 1397 ALA B CA 1
ATOM 2299 C C . ALA B 1 56 ? -2.127 35.208 104.089 1.00 79.51 1397 ALA B C 1
ATOM 2300 O O . ALA B 1 56 ? -2.541 36.359 104.140 1.00 78.42 1397 ALA B O 1
ATOM 2302 N N . GLY B 1 57 ? -2.605 34.271 103.263 1.00 80.86 1398 GLY B N 1
ATOM 2303 C CA . GLY B 1 57 ? -3.743 34.519 102.385 1.00 82.82 1398 GLY B CA 1
ATOM 2304 C C . GLY B 1 57 ? -3.451 34.992 100.970 1.00 84.92 1398 GLY B C 1
ATOM 2305 O O . GLY B 1 57 ? -2.293 35.203 100.590 1.00 84.22 1398 GLY B O 1
ATOM 2306 N N . GLU B 1 58 ? -4.517 35.249 100.217 1.00 87.05 1399 GLU B N 1
ATOM 2307 C CA . GLU B 1 58 ? -4.374 35.655 98.827 1.00 91.68 1399 GLU B CA 1
ATOM 2308 C C . GLU B 1 58 ? -5.292 36.768 98.352 1.00 92.24 1399 GLU B C 1
ATOM 2309 O O . GLU B 1 58 ? -6.341 36.993 98.939 1.00 93.37 1399 GLU B O 1
ATOM 2315 N N . ILE B 1 59 ? -4.862 37.520 97.339 1.00 92.44 1400 ILE B N 1
ATOM 2316 C CA . ILE B 1 59 ? -5.734 38.540 96.757 1.00 93.61 1400 ILE B CA 1
ATOM 2317 C C . ILE B 1 59 ? -6.146 37.846 95.430 1.00 95.17 1400 ILE B C 1
ATOM 2318 O O . ILE B 1 59 ? -5.303 37.461 94.617 1.00 97.55 1400 ILE B O 1
ATOM 2323 N N . THR B 1 60 ? -7.439 37.586 95.274 1.00 94.37 1401 THR B N 1
ATOM 2324 C CA . THR B 1 60 ? -7.934 36.825 94.138 1.00 89.94 1401 THR B CA 1
ATOM 2325 C C . THR B 1 60 ? -8.796 37.495 93.126 1.00 88.77 1401 THR B C 1
ATOM 2326 O O . THR B 1 60 ? -9.990 37.777 93.388 1.00 91.18 1401 THR B O 1
ATOM 2330 N N . ILE B 1 61 ? -8.254 37.566 91.913 1.00 86.24 1402 ILE B N 1
ATOM 2331 C CA . ILE B 1 61 ? -9.005 38.136 90.805 1.00 81.93 1402 ILE B CA 1
ATOM 2332 C C . ILE B 1 61 ? -9.789 37.038 90.084 1.00 81.28 1402 ILE B C 1
ATOM 2333 O O . ILE B 1 61 ? -9.235 36.000 89.719 1.00 79.40 1402 ILE B O 1
ATOM 2338 N N . ASP B 1 62 ? -11.100 37.244 89.982 1.00 81.31 1403 ASP B N 1
ATOM 2339 C CA . ASP B 1 62 ? -12.015 36.293 89.341 1.00 79.71 1403 ASP B CA 1
ATOM 2340 C C . ASP B 1 62 ? -11.793 34.809 89.806 1.00 79.72 1403 ASP B C 1
ATOM 2341 O O . ASP B 1 62 ? -11.820 33.864 88.995 1.00 83.69 1403 ASP B O 1
ATOM 2346 N N . GLY B 1 63 ? -11.574 34.634 91.116 1.00 77.93 1404 GLY B N 1
ATOM 2347 C CA . GLY B 1 63 ? -11.344 33.319 91.689 1.00 80.52 1404 GLY B CA 1
ATOM 2348 C C . GLY B 1 63 ? -9.900 32.874 91.572 1.00 81.67 1404 GLY B C 1
ATOM 2349 O O . GLY B 1 63 ? -9.349 32.246 92.481 1.00 82.45 1404 GLY B O 1
ATOM 2350 N N . GLN B 1 64 ? -9.284 33.172 90.431 1.00 83.64 1405 GLN B N 1
ATOM 2351 C CA . GLN B 1 64 ? -7.883 32.792 90.170 1.00 85.14 1405 GLN B CA 1
ATOM 2352 C C . GLN B 1 64 ? -6.975 33.829 90.784 1.00 85.58 1405 GLN B C 1
ATOM 2353 O O . GLN B 1 64 ? -7.115 35.021 90.491 1.00 85.07 1405 GLN B O 1
ATOM 2355 N N . PRO B 1 65 ? -6.063 33.400 91.677 1.00 86.29 1406 PRO B N 1
ATOM 2356 C CA . PRO B 1 65 ? -5.112 34.281 92.344 1.00 87.61 1406 PRO B CA 1
ATOM 2357 C C . PRO B 1 65 ? -4.434 35.284 91.438 1.00 90.49 1406 PRO B C 1
ATOM 2358 O O . PRO B 1 65 ? -4.261 35.064 90.242 1.00 94.33 1406 PRO B O 1
ATOM 2362 N N . ILE B 1 66 ? -4.027 36.385 92.036 1.00 92.55 1407 ILE B N 1
ATOM 2363 C CA . ILE B 1 66 ? -3.303 37.412 91.325 1.00 94.61 1407 ILE B CA 1
ATOM 2364 C C . ILE B 1 66 ? -1.907 36.833 91.106 1.00 95.24 1407 ILE B C 1
ATOM 2365 O O . ILE B 1 66 ? -1.277 37.105 90.105 1.00 93.76 1407 ILE B O 1
ATOM 2370 N N . ASP B 1 67 ? -1.469 35.952 91.997 1.00 98.80 1408 ASP B N 1
ATOM 2371 C CA . ASP B 1 67 ? -0.143 35.381 91.854 1.00 103.89 1408 ASP B CA 1
ATOM 2372 C C . ASP B 1 67 ? -0.039 34.207 90.878 1.00 108.75 1408 ASP B C 1
ATOM 2373 O O . ASP B 1 67 ? 0.869 33.368 90.908 1.00 108.35 1408 ASP B O 1
ATOM 2378 N N . ASN B 1 68 ? -0.892 34.308 89.868 1.00 113.97 1409 ASN B N 1
ATOM 2379 C CA . ASN B 1 68 ? -0.952 33.350 88.771 1.00 118.24 1409 ASN B CA 1
ATOM 2380 C C . ASN B 1 68 ? -0.891 34.086 87.448 1.00 122.93 1409 ASN B C 1
ATOM 2381 O O . ASN B 1 68 ? -1.372 33.586 86.433 1.00 125.19 1409 ASN B O 1
ATOM 2386 N N . ILE B 1 69 ? -0.467 35.347 87.530 1.00 126.81 1410 ILE B N 1
ATOM 2387 C CA . ILE B 1 69 ? -0.265 36.216 86.383 1.00 129.10 1410 ILE B CA 1
ATOM 2388 C C . ILE B 1 69 ? 1.175 36.700 86.486 1.00 131.21 1410 ILE B C 1
ATOM 2389 O O . ILE B 1 69 ? 1.883 36.524 87.501 1.00 132.90 1410 ILE B O 1
ATOM 2394 N N . SER B 1 70 ? 1.640 37.085 85.311 1.00 133.94 1411 SER B N 1
ATOM 2395 C CA . SER B 1 70 ? 2.973 37.577 85.051 1.00 137.48 1411 SER B CA 1
ATOM 2396 C C . SER B 1 70 ? 3.245 38.916 85.715 1.00 140.53 1411 SER B C 1
ATOM 2397 O O . SER B 1 70 ? 2.383 39.514 86.369 1.00 140.86 1411 SER B O 1
ATOM 2400 N N . LEU B 1 71 ? 4.433 39.412 85.423 1.00 145.53 1412 LEU B N 1
ATOM 2401 C CA . LEU B 1 71 ? 4.926 40.648 85.949 1.00 150.40 1412 LEU B CA 1
ATOM 2402 C C . LEU B 1 71 ? 4.483 41.819 85.078 1.00 150.77 1412 LEU B C 1
ATOM 2403 O O . LEU B 1 71 ? 4.604 42.985 85.533 1.00 151.59 1412 LEU B O 1
ATOM 2408 N N . GLU B 1 72 ? 3.965 41.546 83.860 1.00 150.18 1413 GLU B N 1
ATOM 2409 C CA . GLU B 1 72 ? 3.581 42.644 82.932 1.00 149.40 1413 GLU B CA 1
ATOM 2410 C C . GLU B 1 72 ? 2.174 42.726 82.281 1.00 148.29 1413 GLU B C 1
ATOM 2411 O O . GLU B 1 72 ? 2.018 43.102 81.100 1.00 148.54 1413 GLU B O 1
ATOM 2417 N N . ASN B 1 73 ? 1.143 42.401 83.049 1.00 147.20 1414 ASN B N 1
ATOM 2418 C CA . ASN B 1 73 ? -0.233 42.483 82.549 1.00 147.03 1414 ASN B CA 1
ATOM 2419 C C . ASN B 1 73 ? -0.993 43.054 83.713 1.00 145.85 1414 ASN B C 1
ATOM 2420 O O . ASN B 1 73 ? -1.800 44.007 83.576 1.00 144.09 1414 ASN B O 1
ATOM 2425 N N . TRP B 1 74 ? -0.639 42.482 84.872 1.00 144.10 1415 TRP B N 1
ATOM 2426 C CA . TRP B 1 74 ? -1.190 42.852 86.155 1.00 143.36 1415 TRP B CA 1
ATOM 2427 C C . TRP B 1 74 ? -0.786 44.291 86.424 1.00 143.82 1415 TRP B C 1
ATOM 2428 O O . TRP B 1 74 ? -1.653 45.111 86.693 1.00 145.73 1415 TRP B O 1
ATOM 2439 N N . ARG B 1 75 ? 0.517 44.584 86.338 1.00 143.60 1416 ARG B N 1
ATOM 2440 C CA . ARG B 1 75 ? 1.032 45.934 86.555 1.00 144.24 1416 ARG B CA 1
ATOM 2441 C C . ARG B 1 75 ? 0.435 46.954 85.577 1.00 145.67 1416 ARG B C 1
ATOM 2442 O O . ARG B 1 75 ? -0.438 47.719 85.953 1.00 148.46 1416 ARG B O 1
ATOM 2450 N N . SER B 1 76 ? 0.795 46.866 84.301 1.00 146.07 1417 SER B N 1
ATOM 2451 C CA . SER B 1 76 ? 0.335 47.827 83.282 1.00 145.87 1417 SER B CA 1
ATOM 2452 C C . SER B 1 76 ? -1.124 47.864 82.797 1.00 144.76 1417 SER B C 1
ATOM 2453 O O . SER B 1 76 ? -1.704 48.953 82.573 1.00 143.92 1417 SER B O 1
ATOM 2456 N N . GLN B 1 77 ? -1.726 46.695 82.634 1.00 143.61 1418 GLN B N 1
ATOM 2457 C CA . GLN B 1 77 ? -3.067 46.678 82.069 1.00 143.25 1418 GLN B CA 1
ATOM 2458 C C . GLN B 1 77 ? -4.237 46.831 83.029 1.00 139.78 1418 GLN B C 1
ATOM 2459 O O . GLN B 1 77 ? -5.179 47.612 82.830 1.00 139.26 1418 GLN B O 1
ATOM 2465 N N . ILE B 1 78 ? -4.159 46.036 84.072 1.00 134.62 1419 ILE B N 1
ATOM 2466 C CA . ILE B 1 78 ? -5.168 45.979 85.098 1.00 127.49 1419 ILE B CA 1
ATOM 2467 C C . ILE B 1 78 ? -4.787 46.957 86.264 1.00 122.81 1419 ILE B C 1
ATOM 2468 O O . ILE B 1 78 ? -5.604 47.747 86.754 1.00 119.36 1419 ILE B O 1
ATOM 2473 N N . GLY B 1 79 ? -3.506 46.929 86.619 1.00 119.75 1420 GLY B N 1
ATOM 2474 C CA . GLY B 1 79 ? -2.959 47.758 87.670 1.00 114.25 1420 GLY B CA 1
ATOM 2475 C C . GLY B 1 79 ? -2.823 49.146 87.138 1.00 112.08 1420 GLY B C 1
ATOM 2476 O O . GLY B 1 79 ? -2.192 49.435 86.124 1.00 112.09 1420 GLY B O 1
ATOM 2477 N N . PHE B 1 80 ? -3.500 50.021 87.818 1.00 110.82 1421 PHE B N 1
ATOM 2478 C CA . PHE B 1 80 ? -3.454 51.362 87.404 1.00 111.09 1421 PHE B CA 1
ATOM 2479 C C . PHE B 1 80 ? -3.418 52.255 88.591 1.00 106.17 1421 PHE B C 1
ATOM 2480 O O . PHE B 1 80 ? -3.920 51.931 89.642 1.00 106.98 1421 PHE B O 1
ATOM 2488 N N . VAL B 1 81 ? -2.828 53.412 88.417 1.00 100.76 1422 VAL B N 1
ATOM 2489 C CA . VAL B 1 81 ? -2.865 54.366 89.481 1.00 97.97 1422 VAL B CA 1
ATOM 2490 C C . VAL B 1 81 ? -3.027 55.674 88.737 1.00 100.35 1422 VAL B C 1
ATOM 2491 O O . VAL B 1 81 ? -2.248 55.966 87.808 1.00 103.21 1422 VAL B O 1
ATOM 2495 N N . SER B 1 82 ? -4.082 56.418 89.097 1.00 101.33 1423 SER B N 1
ATOM 2496 C CA . SER B 1 82 ? -4.368 57.723 88.526 1.00 103.53 1423 SER B CA 1
ATOM 2497 C C . SER B 1 82 ? -3.071 58.434 88.662 1.00 109.90 1423 SER B C 1
ATOM 2498 O O . SER B 1 82 ? -2.372 58.315 89.689 1.00 109.37 1423 SER B O 1
ATOM 2501 N N . GLN B 1 83 ? -2.719 59.164 87.627 1.00 118.08 1424 GLN B N 1
ATOM 2502 C CA . GLN B 1 83 ? -1.438 59.831 87.695 1.00 126.43 1424 GLN B CA 1
ATOM 2503 C C . GLN B 1 83 ? -1.384 61.257 88.188 1.00 129.45 1424 GLN B C 1
ATOM 2504 O O . GLN B 1 83 ? -0.352 61.659 88.702 1.00 129.74 1424 GLN B O 1
ATOM 2510 N N . ASP B 1 84 ? -2.491 61.987 88.014 1.00 133.95 1425 A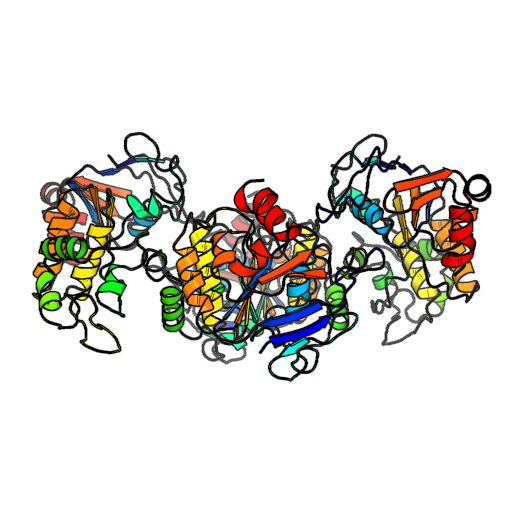SP B N 1
ATOM 2511 C CA . ASP B 1 84 ? -2.736 63.397 88.404 1.00 137.78 1425 ASP B CA 1
ATOM 2512 C C . ASP B 1 84 ? -1.575 64.345 88.859 1.00 138.49 1425 ASP B C 1
ATOM 2513 O O . ASP B 1 84 ? -1.320 65.399 88.244 1.00 139.35 1425 ASP B O 1
ATOM 2518 N N . SER B 1 85 ? -0.850 63.922 89.901 1.00 138.20 1426 SER B N 1
ATOM 2519 C CA . SER B 1 85 ? 0.278 64.654 90.524 1.00 135.67 1426 SER B CA 1
ATOM 2520 C C . SER B 1 85 ? 1.663 64.297 89.908 1.00 135.66 1426 SER B C 1
ATOM 2521 O O . SER B 1 85 ? 2.718 64.687 90.455 1.00 135.27 1426 SER B O 1
ATOM 2524 N N . ALA B 1 86 ? 1.650 63.573 88.776 1.00 136.02 1427 ALA B N 1
ATOM 2525 C CA . ALA B 1 86 ? 2.866 63.100 88.086 1.00 135.88 1427 ALA B CA 1
ATOM 2526 C C . ALA B 1 86 ? 3.867 64.211 87.794 1.00 135.66 1427 ALA B C 1
ATOM 2527 O O . ALA B 1 86 ? 5.059 64.096 88.136 1.00 135.55 1427 ALA B O 1
ATOM 2529 N N . ILE B 1 87 ? 3.280 65.362 87.442 1.00 136.02 1428 ILE B N 1
ATOM 2530 C CA . ILE B 1 87 ? 3.949 66.599 87.024 1.00 137.04 1428 ILE B CA 1
ATOM 2531 C C . ILE B 1 87 ? 4.854 66.301 85.839 1.00 138.43 1428 ILE B C 1
ATOM 2532 O O . ILE B 1 87 ? 5.922 65.662 85.899 1.00 139.81 1428 ILE B O 1
ATOM 2537 N N . MET B 1 88 ? 4.252 66.665 84.723 1.00 138.57 1429 MET B N 1
ATOM 2538 C CA . MET B 1 88 ? 4.770 66.456 83.402 1.00 137.49 1429 MET B CA 1
ATOM 2539 C C . MET B 1 88 ? 5.057 67.743 82.585 1.00 134.80 1429 MET B C 1
ATOM 2540 O O . MET B 1 88 ? 4.527 68.855 82.850 1.00 135.16 1429 MET B O 1
ATOM 2545 N N . ALA B 1 89 ? 5.922 67.576 81.589 1.00 130.30 1430 ALA B N 1
ATOM 2546 C CA . ALA B 1 89 ? 6.305 68.667 80.702 1.00 125.29 1430 ALA B CA 1
ATOM 2547 C C . ALA B 1 89 ? 7.080 68.101 79.519 1.00 122.06 1430 ALA B C 1
ATOM 2548 O O . ALA B 1 89 ? 7.887 67.166 79.672 1.00 121.95 1430 ALA B O 1
ATOM 2550 N N . GLY B 1 90 ? 6.784 68.639 78.342 1.00 117.83 1431 GLY B N 1
ATOM 2551 C CA . GLY B 1 90 ? 7.448 68.227 77.133 1.00 113.48 1431 GLY B CA 1
ATOM 2552 C C . GLY B 1 90 ? 6.629 68.822 76.024 1.00 112.07 1431 GLY B C 1
ATOM 2553 O O . GLY B 1 90 ? 6.716 70.008 75.695 1.00 112.17 1431 GLY B O 1
ATOM 2554 N N . THR B 1 91 ? 5.738 67.990 75.527 1.00 112.33 1432 THR B N 1
ATOM 2555 C CA . THR B 1 91 ? 4.864 68.315 74.416 1.00 111.69 1432 THR B CA 1
ATOM 2556 C C . THR B 1 91 ? 3.549 67.743 74.920 1.00 111.45 1432 THR B C 1
ATOM 2557 O O . THR B 1 91 ? 3.560 66.881 75.794 1.00 111.28 1432 THR B O 1
ATOM 2561 N N . ILE B 1 92 ? 2.424 68.190 74.379 1.00 111.19 1433 ILE B N 1
ATOM 2562 C CA . ILE B 1 92 ? 1.136 67.655 74.813 1.00 111.42 1433 ILE B CA 1
ATOM 2563 C C . ILE B 1 92 ? 1.016 66.243 74.355 1.00 109.01 1433 ILE B C 1
ATOM 2564 O O . ILE B 1 92 ? 0.524 65.398 75.101 1.00 108.92 1433 ILE B O 1
ATOM 2569 N N . ARG B 1 93 ? 1.506 65.995 73.142 1.00 106.17 1434 ARG B N 1
ATOM 2570 C CA . ARG B 1 93 ? 1.486 64.667 72.553 1.00 103.39 1434 ARG B CA 1
ATOM 2571 C C . ARG B 1 93 ? 2.376 63.754 73.371 1.00 102.29 1434 ARG B C 1
ATOM 2572 O O . ARG B 1 93 ? 1.928 62.696 73.793 1.00 102.37 1434 ARG B O 1
ATOM 2580 N N . GLU B 1 94 ? 3.603 64.206 73.634 1.00 101.18 1435 GLU B N 1
ATOM 2581 C CA . GLU B 1 94 ? 4.589 63.418 74.361 1.00 100.05 1435 GLU B CA 1
ATOM 2582 C C . GLU B 1 94 ? 4.281 63.062 75.829 1.00 100.16 1435 GLU B C 1
ATOM 2583 O O . GLU B 1 94 ? 4.570 61.946 76.309 1.00 103.52 1435 GLU B O 1
ATOM 2589 N N . ASN B 1 95 ? 3.624 63.976 76.526 1.00 98.59 1436 ASN B N 1
ATOM 2590 C CA . ASN B 1 95 ? 3.243 63.744 77.905 1.00 95.46 1436 ASN B CA 1
ATOM 2591 C C . ASN B 1 95 ? 2.149 62.692 77.964 1.00 93.42 1436 ASN B C 1
ATOM 2592 O O . ASN B 1 95 ? 2.236 61.772 78.757 1.00 88.49 1436 ASN B O 1
ATOM 2597 N N . LEU B 1 96 ? 1.199 62.790 77.034 1.00 94.27 1437 LEU B N 1
ATOM 2598 C CA . LEU B 1 96 ? 0.062 61.886 76.912 1.00 94.81 1437 LEU B CA 1
ATOM 2599 C C . LEU B 1 96 ? 0.442 60.498 76.373 1.00 94.51 1437 LEU B C 1
ATOM 2600 O O . LEU B 1 96 ? -0.240 59.488 76.644 1.00 92.91 1437 LEU B O 1
ATOM 2605 N N . THR B 1 97 ? 1.550 60.490 75.628 1.00 96.11 1438 THR B N 1
ATOM 2606 C CA . THR B 1 97 ? 2.124 59.329 74.945 1.00 96.22 1438 THR B CA 1
ATOM 2607 C C . THR B 1 97 ? 3.067 58.526 75.834 1.00 94.83 1438 THR B C 1
ATOM 2608 O O . THR B 1 97 ? 3.270 57.349 75.585 1.00 96.23 1438 THR B O 1
ATOM 2612 N N . TYR B 1 98 ? 3.496 59.131 76.945 1.00 92.84 1439 TYR B N 1
ATOM 2613 C CA . TYR B 1 98 ? 4.458 58.551 77.910 1.00 89.89 1439 TYR B CA 1
ATOM 2614 C C . TYR B 1 98 ? 4.362 57.053 78.333 1.00 88.90 1439 TYR B C 1
ATOM 2615 O O . TYR B 1 98 ? 3.610 56.697 79.231 1.00 86.10 1439 TYR B O 1
ATOM 2624 N N . GLY B 1 99 ? 5.169 56.219 77.659 1.00 89.75 1440 GLY B N 1
ATOM 2625 C CA . GLY B 1 99 ? 5.290 54.774 77.883 1.00 92.16 1440 GLY B CA 1
ATOM 2626 C C . GLY B 1 99 ? 4.102 53.838 77.727 1.00 95.62 1440 GLY B C 1
ATOM 2627 O O . GLY B 1 99 ? 3.894 52.943 78.559 1.00 94.55 1440 GLY B O 1
ATOM 2628 N N . LEU B 1 100 ? 3.342 54.012 76.645 1.00 98.79 1441 LEU B N 1
ATOM 2629 C CA . LEU B 1 100 ? 2.140 53.190 76.378 1.00 101.56 1441 LEU B CA 1
ATOM 2630 C C . LEU B 1 100 ? 2.295 51.818 75.662 1.00 102.36 1441 LEU B C 1
ATOM 2631 O O . LEU B 1 100 ? 1.474 50.910 75.866 1.00 97.70 1441 LEU B O 1
ATOM 2636 N N . GLU B 1 101 ? 3.317 51.702 74.805 1.00 106.63 1442 GLU B N 1
ATOM 2637 C CA . GLU B 1 101 ? 3.677 50.480 74.043 1.00 111.44 1442 GLU B CA 1
ATOM 2638 C C . GLU B 1 101 ? 3.394 50.455 72.512 1.00 113.66 1442 GLU B C 1
ATOM 2639 O O . GLU B 1 101 ? 3.740 49.470 71.828 1.00 114.52 1442 GLU B O 1
ATOM 2645 N N . GLY B 1 102 ? 2.857 51.547 71.962 1.00 116.58 1443 GLY B N 1
ATOM 2646 C CA . GLY B 1 102 ? 2.587 51.580 70.531 1.00 118.59 1443 GLY B CA 1
ATOM 2647 C C . GLY B 1 102 ? 2.706 52.930 69.861 1.00 120.29 1443 GLY B C 1
ATOM 2648 O O . GLY B 1 102 ? 3.237 53.913 70.429 1.00 120.54 1443 GLY B O 1
ATOM 2649 N N . ASP B 1 103 ? 2.273 52.953 68.604 1.00 120.86 1444 ASP B N 1
ATOM 2650 C CA . ASP B 1 103 ? 2.263 54.189 67.831 1.00 121.59 1444 ASP B CA 1
ATOM 2651 C C . ASP B 1 103 ? 0.830 54.701 67.963 1.00 120.99 1444 ASP B C 1
ATOM 2652 O O . ASP B 1 103 ? -0.119 53.918 68.180 1.00 120.10 1444 ASP B O 1
ATOM 2657 N N . TYR B 1 104 ? 0.683 56.019 67.912 1.00 121.30 1445 TYR B N 1
ATOM 2658 C CA . TYR B 1 104 ? -0.630 56.604 68.111 1.00 121.59 1445 TYR B CA 1
ATOM 2659 C C . TYR B 1 104 ? -1.332 57.377 67.041 1.00 119.68 1445 TYR B C 1
ATOM 2660 O O . TYR B 1 104 ? -0.775 57.695 65.994 1.00 121.19 1445 TYR B O 1
ATOM 2669 N N . THR B 1 105 ? -2.584 57.694 67.325 1.00 115.37 1446 THR B N 1
ATOM 2670 C CA . THR B 1 105 ? -3.396 58.370 66.345 1.00 110.76 1446 THR B CA 1
ATOM 2671 C C . THR B 1 105 ? -3.931 59.617 66.979 1.00 111.76 1446 THR B C 1
ATOM 2672 O O . THR B 1 105 ? -4.379 59.587 68.128 1.00 109.23 1446 THR B O 1
ATOM 2676 N N . ASP B 1 106 ? -3.878 60.695 66.193 1.00 114.96 1447 ASP B N 1
ATOM 2677 C CA . ASP B 1 106 ? -4.378 62.021 66.546 1.00 117.13 1447 ASP B CA 1
ATOM 2678 C C . ASP B 1 106 ? -5.904 61.840 66.737 1.00 119.42 1447 ASP B C 1
ATOM 2679 O O . ASP B 1 106 ? -6.448 62.320 67.730 1.00 119.60 1447 ASP B O 1
ATOM 2684 N N . GLU B 1 107 ? -6.528 61.006 65.879 1.00 122.59 1448 GLU B N 1
ATOM 2685 C CA . GLU B 1 107 ? -7.973 60.669 65.932 1.00 124.83 1448 GLU B CA 1
ATOM 2686 C C . GLU B 1 107 ? -8.305 59.806 67.167 1.00 123.68 1448 GLU B C 1
ATOM 2687 O O . GLU B 1 107 ? -9.427 59.894 67.666 1.00 123.33 1448 GLU B O 1
ATOM 2693 N N . ASP B 1 108 ? -7.350 58.967 67.618 1.00 122.55 1449 ASP B N 1
ATOM 2694 C CA . ASP B 1 108 ? -7.494 58.134 68.832 1.00 119.66 1449 ASP B CA 1
ATOM 2695 C C . ASP B 1 108 ? -7.291 59.109 70.004 1.00 115.90 1449 ASP B C 1
ATOM 2696 O O . ASP B 1 108 ? -7.979 59.024 71.029 1.00 116.15 1449 ASP B O 1
ATOM 2701 N N . LEU B 1 109 ? -6.366 60.055 69.819 1.00 111.50 1450 LEU B N 1
ATOM 2702 C CA . LEU B 1 109 ? -6.064 61.050 70.839 1.00 108.77 1450 LEU B CA 1
ATOM 2703 C C . LEU B 1 109 ? -7.170 62.047 71.012 1.00 106.89 1450 LEU B C 1
ATOM 2704 O O . LEU B 1 109 ? -7.331 62.628 72.074 1.00 104.83 1450 LEU B O 1
ATOM 2709 N N . TRP B 1 110 ? -7.886 62.317 69.936 1.00 107.41 1451 TRP B N 1
ATOM 2710 C CA . TRP B 1 110 ? -8.979 63.248 70.053 1.00 109.62 1451 TRP B CA 1
ATOM 2711 C C . TRP B 1 110 ? -10.165 62.509 70.642 1.00 110.53 1451 TRP B C 1
ATOM 2712 O O . TRP B 1 110 ? -10.914 63.076 71.423 1.00 111.90 1451 TRP B O 1
ATOM 2723 N N . GLN B 1 111 ? -10.241 61.204 70.389 1.00 111.39 1452 GLN B N 1
ATOM 2724 C CA . GLN B 1 111 ? -11.334 60.399 70.932 1.00 113.00 1452 GLN B CA 1
ATOM 2725 C C . GLN B 1 111 ? -11.253 60.375 72.490 1.00 109.52 1452 GLN B C 1
ATOM 2726 O O . GLN B 1 111 ? -12.275 60.424 73.188 1.00 110.23 1452 GLN B O 1
ATOM 2732 N N . VAL B 1 112 ? -10.019 60.450 72.999 1.00 105.39 1453 VAL B N 1
ATOM 2733 C CA . VAL B 1 112 ? -9.700 60.421 74.441 1.00 100.35 1453 VAL B CA 1
ATOM 2734 C C . VAL B 1 112 ? -9.740 61.773 75.170 1.00 96.69 1453 VAL B C 1
ATOM 2735 O O . VAL B 1 112 ? -9.987 61.810 76.361 1.00 95.31 1453 VAL B O 1
ATOM 2739 N N . LEU B 1 113 ? -9.500 62.865 74.450 1.00 95.91 1454 LEU B N 1
ATOM 2740 C CA . LEU B 1 113 ? -9.523 64.234 75.001 1.00 96.79 1454 LEU B CA 1
ATOM 2741 C C . LEU B 1 113 ? -10.952 64.747 75.134 1.00 97.66 1454 LEU B C 1
ATOM 2742 O O . LEU B 1 113 ? -11.261 65.612 75.945 1.00 94.31 1454 LEU B O 1
ATOM 2747 N N . ASP B 1 114 ? -11.823 64.165 74.322 1.00 101.01 1455 ASP B N 1
ATOM 2748 C CA . ASP B 1 114 ? -13.234 64.493 74.316 1.00 103.37 1455 ASP B CA 1
ATOM 2749 C C . ASP B 1 114 ? -13.798 63.751 75.507 1.00 103.79 1455 ASP B C 1
ATOM 2750 O O . ASP B 1 114 ? -14.643 64.281 76.228 1.00 107.05 1455 ASP B O 1
ATOM 2755 N N . LEU B 1 115 ? -13.340 62.499 75.656 1.00 101.24 1456 LEU B N 1
ATOM 2756 C CA . LEU B 1 115 ? -13.745 61.570 76.719 1.00 96.54 1456 LEU B CA 1
ATOM 2757 C C . LEU B 1 115 ? -13.218 62.001 78.092 1.00 94.92 1456 LEU B C 1
ATOM 2758 O O . LEU B 1 115 ? -13.834 61.735 79.110 1.00 94.48 1456 LEU B O 1
ATOM 2763 N N . ALA B 1 116 ? -12.097 62.713 78.086 1.00 94.99 1457 ALA B N 1
ATOM 2764 C CA . ALA B 1 116 ? -11.449 63.218 79.293 1.00 95.41 1457 ALA B CA 1
ATOM 2765 C C . ALA B 1 116 ? -11.969 64.613 79.599 1.00 96.45 1457 ALA B C 1
ATOM 2766 O O . ALA B 1 116 ? -11.878 65.099 80.746 1.00 95.21 1457 ALA B O 1
ATOM 2768 N N . PHE B 1 117 ? -12.552 65.222 78.557 1.00 98.44 1458 PHE B N 1
ATOM 2769 C CA . PHE B 1 117 ? -13.124 66.583 78.544 1.00 102.51 1458 PHE B CA 1
ATOM 2770 C C . PHE B 1 117 ? -11.930 67.523 78.710 1.00 101.45 1458 PHE B C 1
ATOM 2771 O O . PHE B 1 117 ? -11.806 68.285 79.677 1.00 98.54 1458 PHE B O 1
ATOM 2779 N N . ALA B 1 118 ? -11.020 67.418 77.760 1.00 102.86 1459 ALA B N 1
ATOM 2780 C CA . ALA B 1 118 ? -9.809 68.212 77.779 1.00 101.97 1459 ALA B CA 1
ATOM 2781 C C . ALA B 1 118 ? -9.585 68.878 76.423 1.00 101.21 1459 ALA B C 1
ATOM 2782 O O . ALA B 1 118 ? -8.663 69.691 76.258 1.00 99.69 1459 ALA B O 1
ATOM 2784 N N . ARG B 1 119 ? -10.547 68.657 75.524 1.00 100.58 1460 ARG B N 1
ATOM 2785 C CA . ARG B 1 119 ? -10.508 69.116 74.136 1.00 99.85 1460 ARG B CA 1
ATOM 2786 C C . ARG B 1 119 ? -10.411 70.605 73.904 1.00 99.15 1460 ARG B C 1
ATOM 2787 O O . ARG B 1 119 ? -10.403 71.040 72.770 1.00 100.55 1460 ARG B O 1
ATOM 2795 N N . SER B 1 120 ? -10.254 71.405 74.938 1.00 99.21 1461 SER B N 1
ATOM 2796 C CA . SER B 1 120 ? -10.230 72.810 74.632 1.00 102.42 1461 SER B CA 1
ATOM 2797 C C . SER B 1 120 ? -8.910 73.508 74.719 1.00 107.34 1461 SER B C 1
ATOM 2798 O O . SER B 1 120 ? -8.531 74.226 73.789 1.00 109.74 1461 SER B O 1
ATOM 2801 N N . PHE B 1 121 ? -8.229 73.368 75.857 1.00 112.60 1462 PHE B N 1
ATOM 2802 C CA . PHE B 1 121 ? -6.920 73.998 76.009 1.00 118.68 1462 PHE B CA 1
ATOM 2803 C C . PHE B 1 121 ? -6.119 73.453 74.814 1.00 123.83 1462 PHE B C 1
ATOM 2804 O O . PHE B 1 121 ? -5.419 74.223 74.136 1.00 123.92 1462 PHE B O 1
ATOM 2812 N N . VAL B 1 122 ? -6.392 72.174 74.467 1.00 129.93 1463 VAL B N 1
ATOM 2813 C CA . VAL B 1 122 ? -5.732 71.478 73.342 1.00 135.89 1463 VAL B CA 1
ATOM 2814 C C . VAL B 1 122 ? -6.104 72.209 72.037 1.00 137.76 1463 VAL B C 1
ATOM 2815 O O . VAL B 1 122 ? -5.223 72.789 71.376 1.00 138.22 1463 VAL B O 1
ATOM 2819 N N . GLU B 1 123 ? -7.414 72.333 71.782 1.00 138.78 1464 GLU B N 1
ATOM 2820 C CA . GLU B 1 123 ? -7.917 73.022 70.598 1.00 138.65 1464 GLU B CA 1
ATOM 2821 C C . GLU B 1 123 ? -7.539 74.494 70.497 1.00 139.77 1464 GLU B C 1
ATOM 2822 O O . GLU B 1 123 ? -7.972 75.160 69.548 1.00 139.92 1464 GLU B O 1
ATOM 2828 N N . ASN B 1 124 ? -6.801 75.024 71.484 1.00 141.49 1465 ASN B N 1
ATOM 2829 C CA . ASN B 1 124 ? -6.376 76.434 71.422 1.00 142.32 1465 ASN B CA 1
ATOM 2830 C C . ASN B 1 124 ? -4.903 76.716 71.206 1.00 142.15 1465 ASN B C 1
ATOM 2831 O O . ASN B 1 124 ? -4.586 77.649 70.468 1.00 141.89 1465 ASN B O 1
ATOM 2836 N N . MET B 1 125 ? -4.029 75.994 71.918 1.00 142.39 1466 MET B N 1
ATOM 2837 C CA . MET B 1 125 ? -2.574 76.140 71.793 1.00 142.49 1466 MET B CA 1
ATOM 2838 C C . MET B 1 125 ? -2.362 75.639 70.373 1.00 143.01 1466 MET B C 1
ATOM 2839 O O . MET B 1 125 ? -2.330 74.405 70.188 1.00 144.04 1466 MET B O 1
ATOM 2844 N N . PRO B 1 126 ? -2.105 76.552 69.383 1.00 143.08 1467 PRO B N 1
ATOM 2845 C CA . PRO B 1 126 ? -1.920 76.177 67.965 1.00 143.35 1467 PRO B CA 1
ATOM 2846 C C . PRO B 1 126 ? -0.846 75.295 67.270 1.00 143.73 1467 PRO B C 1
ATOM 2847 O O . PRO B 1 126 ? -0.532 75.519 66.090 1.00 144.71 1467 PRO B O 1
ATOM 2851 N N . ASP B 1 127 ? -0.201 74.393 67.997 1.00 142.15 1468 ASP B N 1
ATOM 2852 C CA . ASP B 1 127 ? 0.646 73.402 67.351 1.00 138.22 1468 ASP B CA 1
ATOM 2853 C C . ASP B 1 127 ? -0.080 72.208 67.950 1.00 137.70 1468 ASP B C 1
ATOM 2854 O O . ASP B 1 127 ? 0.453 71.089 67.988 1.00 138.65 1468 ASP B O 1
ATOM 2859 N N . GLN B 1 128 ? -1.314 72.498 68.409 1.00 136.16 1469 GLN B N 1
ATOM 2860 C CA . GLN B 1 128 ? -2.237 71.595 69.083 1.00 133.80 1469 GLN B CA 1
ATOM 2861 C C . GLN B 1 128 ? -1.895 70.154 68.862 1.00 133.19 1469 GLN B C 1
ATOM 2862 O O . GLN B 1 128 ? -1.620 69.751 67.710 1.00 134.66 1469 GLN B O 1
ATOM 2868 N N . LEU B 1 129 ? -1.726 69.465 69.996 1.00 130.43 1470 LEU B N 1
ATOM 2869 C CA . LEU B 1 129 ? -1.363 68.063 70.079 1.00 127.12 1470 LEU B CA 1
ATOM 2870 C C . LEU B 1 129 ? 0.168 67.939 70.032 1.00 125.71 1470 LEU B C 1
ATOM 2871 O O . LEU B 1 129 ? 0.698 67.020 70.622 1.00 126.44 1470 LEU B O 1
ATOM 2876 N N . ASN B 1 130 ? 0.878 68.867 69.371 1.00 123.80 1471 ASN B N 1
ATOM 2877 C CA . ASN B 1 130 ? 2.362 68.834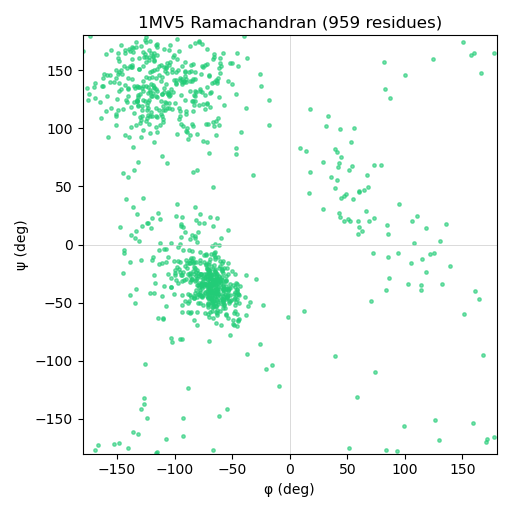 69.307 1.00 121.43 1471 ASN B CA 1
ATOM 2878 C C . ASN B 1 130 ? 2.929 70.020 70.088 1.00 120.48 1471 ASN B C 1
ATOM 2879 O O . ASN B 1 130 ? 4.155 70.190 70.179 1.00 120.54 1471 ASN B O 1
ATOM 2884 N N . THR B 1 131 ? 2.037 70.810 70.686 1.00 119.62 1472 THR B N 1
ATOM 2885 C CA . THR B 1 131 ? 2.418 72.012 71.429 1.00 118.26 1472 THR B CA 1
ATOM 2886 C C . THR B 1 131 ? 3.331 71.725 72.613 1.00 120.57 1472 THR B C 1
ATOM 2887 O O . THR B 1 131 ? 3.423 70.591 73.108 1.00 118.26 1472 THR B O 1
ATOM 2891 N N . GLU B 1 132 ? 4.076 72.763 72.980 1.00 125.68 1473 GLU B N 1
ATOM 2892 C CA . GLU B 1 132 ? 4.971 72.721 74.125 1.00 132.07 1473 GLU B CA 1
ATOM 2893 C C . GLU B 1 132 ? 4.161 73.167 75.306 1.00 134.92 1473 GLU B C 1
ATOM 2894 O O . GLU B 1 132 ? 3.318 74.083 75.229 1.00 137.24 1473 GLU B O 1
ATOM 2900 N N . VAL B 1 133 ? 4.400 72.489 76.407 1.00 136.58 1474 VAL B N 1
ATOM 2901 C CA . VAL B 1 133 ? 3.673 72.759 77.600 1.00 138.27 1474 VAL B CA 1
ATOM 2902 C C . VAL B 1 133 ? 4.666 72.376 78.710 1.00 137.15 1474 VAL B C 1
ATOM 2903 O O . VAL B 1 133 ? 5.084 71.196 78.811 1.00 138.12 1474 VAL B O 1
ATOM 2907 N N . GLY B 1 134 ? 5.158 73.390 79.425 1.00 135.47 1475 GLY B N 1
ATOM 2908 C CA . GLY B 1 134 ? 6.105 73.105 80.482 1.00 135.80 1475 GLY B CA 1
ATOM 2909 C C . GLY B 1 134 ? 6.985 74.237 80.925 1.00 136.56 1475 GLY B C 1
ATOM 2910 O O . GLY B 1 134 ? 6.589 75.404 80.790 1.00 135.88 1475 GLY B O 1
ATOM 2911 N N . GLU B 1 135 ? 8.171 73.857 81.445 1.00 137.98 1476 GLU B N 1
ATOM 2912 C CA . GLU B 1 135 ? 9.221 74.758 81.950 1.00 138.54 1476 GLU B CA 1
ATOM 2913 C C . GLU B 1 135 ? 9.794 75.578 80.791 1.00 141.51 1476 GLU B C 1
ATOM 2914 O O . GLU B 1 135 ? 10.593 76.517 80.982 1.00 141.11 1476 GLU B O 1
ATOM 2920 N N . ARG B 1 136 ? 9.347 75.207 79.585 1.00 146.11 1477 ARG B N 1
ATOM 2921 C CA . ARG B 1 136 ? 9.713 75.869 78.325 1.00 150.67 1477 ARG B CA 1
ATOM 2922 C C . ARG B 1 136 ? 8.648 76.936 77.916 1.00 154.81 1477 ARG B C 1
ATOM 2923 O O . ARG B 1 136 ? 8.797 78.116 78.262 1.00 156.06 1477 ARG B O 1
ATOM 2931 N N . GLY B 1 137 ? 7.536 76.516 77.294 1.00 158.93 1478 GLY B N 1
ATOM 2932 C CA . GLY B 1 137 ? 6.496 77.457 76.865 1.00 163.30 1478 GLY B CA 1
ATOM 2933 C C . GLY B 1 137 ? 5.071 76.915 76.868 1.00 166.43 1478 GLY B C 1
ATOM 2934 O O . GLY B 1 137 ? 4.872 75.694 76.895 1.00 167.45 1478 GLY B O 1
ATOM 2935 N N . VAL B 1 138 ? 4.099 77.847 76.782 1.00 168.72 1479 VAL B N 1
ATOM 2936 C CA . VAL B 1 138 ? 2.627 77.626 76.810 1.00 169.72 1479 VAL B CA 1
ATOM 2937 C C . VAL B 1 138 ? 2.436 76.839 78.087 1.00 169.10 1479 VAL B C 1
ATOM 2938 O O . VAL B 1 138 ? 2.196 75.621 78.065 1.00 170.72 1479 VAL B O 1
ATOM 2942 N N . LYS B 1 139 ? 2.701 77.534 79.189 1.00 167.00 1480 LYS B N 1
ATOM 2943 C CA . LYS B 1 139 ? 2.645 76.991 80.543 1.00 165.49 1480 LYS B CA 1
ATOM 2944 C C . LYS B 1 139 ? 1.437 76.161 80.896 1.00 165.02 1480 LYS B C 1
ATOM 2945 O O . LYS B 1 139 ? 0.420 76.157 80.177 1.00 165.70 1480 LYS B O 1
ATOM 2951 N N . ILE B 1 140 ? 1.567 75.430 81.996 1.00 164.05 1481 ILE B N 1
ATOM 2952 C CA . ILE B 1 140 ? 0.467 74.608 82.469 1.00 163.39 1481 ILE B CA 1
ATOM 2953 C C . ILE B 1 140 ? -0.006 75.009 83.865 1.00 162.05 1481 ILE B C 1
ATOM 2954 O O . ILE B 1 140 ? 0.687 75.740 84.603 1.00 161.81 1481 ILE B O 1
ATOM 2959 N N . SER B 1 141 ? -1.220 74.568 84.186 1.00 159.96 1482 SER B N 1
ATOM 2960 C CA . SER B 1 141 ? -1.804 74.833 85.476 1.00 157.36 1482 SER B CA 1
ATOM 2961 C C . SER B 1 141 ? -2.485 73.587 85.979 1.00 155.19 1482 SER B C 1
ATOM 2962 O O . SER B 1 141 ? -2.981 72.721 85.198 1.00 153.94 1482 SER B O 1
ATOM 2965 N N . GLY B 1 142 ? -2.517 73.559 87.313 1.00 153.01 1483 GLY B N 1
ATOM 2966 C CA . GLY B 1 142 ? -3.143 72.503 88.077 1.00 149.83 1483 GLY B CA 1
ATOM 2967 C C . GLY B 1 142 ? -4.618 72.551 87.755 1.00 146.78 1483 GLY B C 1
ATOM 2968 O O . GLY B 1 142 ? -5.351 73.510 88.107 1.00 146.88 1483 GLY B O 1
ATOM 2969 N N . GLY B 1 143 ? -4.995 71.555 86.964 1.00 143.56 1484 GLY B N 1
ATOM 2970 C CA . GLY B 1 143 ? -6.355 71.418 86.511 1.00 139.94 1484 GLY B CA 1
ATOM 2971 C C . GLY B 1 143 ? -6.248 70.720 85.193 1.00 136.90 1484 GLY B C 1
ATOM 2972 O O . GLY B 1 143 ? -6.664 69.579 84.974 1.00 137.16 1484 GLY B O 1
ATOM 2973 N N . GLN B 1 144 ? -5.536 71.405 84.334 1.00 134.27 1485 GLN B N 1
ATOM 2974 C CA . GLN B 1 144 ? -5.316 70.928 83.015 1.00 131.22 1485 GLN B CA 1
ATOM 2975 C C . GLN B 1 144 ? -4.431 69.694 83.128 1.00 127.11 1485 GLN B C 1
ATOM 2976 O O . GLN B 1 144 ? -4.764 68.616 82.618 1.00 124.18 1485 GLN B O 1
ATOM 2982 N N . ARG B 1 145 ? -3.373 69.862 83.924 1.00 123.21 1486 ARG B N 1
ATOM 2983 C CA . ARG B 1 145 ? -2.349 68.848 84.168 1.00 120.56 1486 ARG B CA 1
ATOM 2984 C C . ARG B 1 145 ? -2.904 67.514 84.501 1.00 118.26 1486 ARG B C 1
ATOM 2985 O O . ARG B 1 145 ? -2.469 66.482 83.971 1.00 120.10 1486 ARG B O 1
ATOM 2993 N N . GLN B 1 146 ? -3.926 67.572 85.342 1.00 114.58 1487 GLN B N 1
ATOM 2994 C CA . GLN B 1 146 ? -4.581 66.392 85.867 1.00 109.46 1487 GLN B CA 1
ATOM 2995 C C . GLN B 1 146 ? -5.565 65.741 84.894 1.00 103.04 1487 GLN B C 1
ATOM 2996 O O . GLN B 1 146 ? -5.620 64.501 84.788 1.00 100.75 1487 GLN B O 1
ATOM 3002 N N . ARG B 1 147 ? -6.217 66.569 84.079 1.00 97.04 1488 ARG B N 1
ATOM 3003 C CA . ARG B 1 147 ? -7.163 66.055 83.093 1.00 92.75 1488 ARG B CA 1
ATOM 3004 C C . ARG B 1 147 ? -6.472 65.182 82.036 1.00 89.72 1488 ARG B C 1
ATOM 3005 O O . ARG B 1 147 ? -7.108 64.305 81.445 1.00 90.14 1488 ARG B O 1
ATOM 3013 N N . LEU B 1 148 ? -5.183 65.458 81.794 1.00 85.03 1489 LEU B N 1
ATOM 3014 C CA . LEU B 1 148 ? -4.363 64.731 80.820 1.00 78.69 1489 LEU B CA 1
ATOM 3015 C C . LEU B 1 148 ? -3.854 63.468 81.412 1.00 72.51 1489 LEU B C 1
ATOM 3016 O O . LEU B 1 148 ? -3.596 62.512 80.686 1.00 71.92 1489 LEU B O 1
ATOM 3021 N N . ALA B 1 149 ? -3.706 63.473 82.734 1.00 66.77 1490 ALA B N 1
ATOM 3022 C CA . ALA B 1 149 ? -3.208 62.323 83.469 1.00 66.68 1490 ALA B CA 1
ATOM 3023 C C . ALA B 1 149 ? -4.313 61.296 83.497 1.00 68.75 1490 ALA B C 1
ATOM 3024 O O . ALA B 1 149 ? -4.101 60.063 83.576 1.00 70.88 1490 ALA B O 1
ATOM 3026 N N . ILE B 1 150 ? -5.510 61.849 83.429 1.00 67.43 1491 ILE B N 1
ATOM 3027 C CA . ILE B 1 150 ? -6.726 61.083 83.384 1.00 65.92 1491 ILE B CA 1
ATOM 3028 C C . ILE B 1 150 ? -6.935 60.587 81.935 1.00 61.84 1491 ILE B C 1
ATOM 3029 O O . ILE B 1 150 ? -7.455 59.493 81.725 1.00 61.44 1491 ILE B O 1
ATOM 3034 N N . ALA B 1 151 ? -6.534 61.395 80.953 1.00 54.66 1492 ALA B N 1
ATOM 3035 C CA . ALA B 1 151 ? -6.683 61.025 79.570 1.00 48.44 1492 ALA B CA 1
ATOM 3036 C C . ALA B 1 151 ? -5.746 59.883 79.240 1.00 50.96 1492 ALA B C 1
ATOM 3037 O O . ALA B 1 151 ? -6.140 58.942 78.544 1.00 54.35 1492 ALA B O 1
ATOM 3039 N N . ARG B 1 152 ? -4.532 59.928 79.803 1.00 52.14 1493 ARG B N 1
ATOM 3040 C CA . ARG B 1 152 ? -3.510 58.888 79.589 1.00 55.38 1493 ARG B CA 1
ATOM 3041 C C . ARG B 1 152 ? -4.156 57.579 79.951 1.00 52.76 1493 ARG B C 1
ATOM 3042 O O . ARG B 1 152 ? -4.163 56.610 79.191 1.00 49.33 1493 ARG B O 1
ATOM 3050 N N . ALA B 1 153 ? -4.843 57.661 81.085 1.00 51.34 1494 ALA B N 1
ATOM 3051 C CA . ALA B 1 153 ? -5.553 56.568 81.692 1.00 53.06 1494 ALA B CA 1
ATOM 3052 C C . ALA B 1 153 ? -6.403 55.842 80.700 1.00 58.32 1494 ALA B C 1
ATOM 3053 O O . ALA B 1 153 ? -6.269 54.624 80.514 1.00 59.26 1494 ALA B O 1
ATOM 3055 N N . PHE B 1 154 ? -7.208 56.641 80.004 1.00 63.99 1495 PHE B N 1
ATOM 3056 C CA . PHE B 1 154 ? -8.136 56.158 79.010 1.00 70.99 1495 PHE B CA 1
ATOM 3057 C C . PHE B 1 154 ? -7.434 55.364 77.934 1.00 73.55 1495 PHE B C 1
ATOM 3058 O O . PHE B 1 154 ? -7.920 54.309 77.519 1.00 73.26 1495 PHE B O 1
ATOM 3066 N N . LEU B 1 155 ? -6.250 55.843 77.545 1.00 75.59 1496 LEU B N 1
ATOM 3067 C CA . LEU B 1 155 ? -5.439 55.196 76.515 1.00 75.76 1496 LEU B CA 1
ATOM 3068 C C . LEU B 1 155 ? -5.007 53.811 76.983 1.00 76.78 1496 LEU B C 1
ATOM 3069 O O . LEU B 1 155 ? -5.099 52.844 76.217 1.00 76.48 1496 LEU B O 1
ATOM 3074 N N . ARG B 1 156 ? -4.679 53.718 78.280 1.00 77.25 1497 ARG B N 1
ATOM 3075 C CA . ARG B 1 156 ? -4.238 52.471 78.930 1.00 80.75 1497 ARG B CA 1
ATOM 3076 C C . ARG B 1 156 ? -5.393 51.517 79.095 1.00 80.15 1497 ARG B C 1
ATOM 3077 O O . ARG B 1 156 ? -5.201 50.301 79.229 1.00 74.42 1497 ARG B O 1
ATOM 3085 N N . ASN B 1 157 ? -6.571 52.140 79.241 1.00 83.40 1498 ASN B N 1
ATOM 3086 C CA . ASN B 1 157 ? -7.905 51.510 79.379 1.00 88.16 1498 ASN B CA 1
ATOM 3087 C C . ASN B 1 157 ? -8.245 50.535 80.553 1.00 89.85 1498 ASN B C 1
ATOM 3088 O O . ASN B 1 157 ? -9.397 50.033 80.599 1.00 94.34 1498 ASN B O 1
ATOM 3093 N N . PRO B 1 158 ? -7.410 50.493 81.637 1.00 87.56 1499 PRO B N 1
ATOM 3094 C CA . PRO B 1 158 ? -7.584 49.597 82.793 1.00 83.65 1499 PRO B CA 1
ATOM 3095 C C . PRO B 1 158 ? -8.893 49.010 83.256 1.00 79.42 1499 PRO B C 1
ATOM 3096 O O . PRO B 1 158 ? -9.975 49.598 83.148 1.00 79.77 1499 PRO B O 1
ATOM 3100 N N . LYS B 1 159 ? -8.745 47.805 83.771 1.00 75.29 1500 LYS B N 1
ATOM 3101 C CA . LYS B 1 159 ? -9.861 47.048 84.281 1.00 71.68 1500 LYS B CA 1
ATOM 3102 C C . LYS B 1 159 ? -9.991 47.313 85.768 1.00 67.40 1500 LYS B C 1
ATOM 3103 O O . LYS B 1 159 ? -11.073 47.170 86.348 1.00 66.65 1500 LYS B O 1
ATOM 3109 N N . ILE B 1 160 ? -8.874 47.712 86.372 1.00 62.84 1501 ILE B N 1
ATOM 3110 C CA . ILE B 1 160 ? -8.821 48.041 87.781 1.00 57.99 1501 ILE B CA 1
ATOM 3111 C C . ILE B 1 160 ? -8.207 49.403 87.922 1.00 55.40 1501 ILE B C 1
ATOM 3112 O O . ILE B 1 160 ? -7.082 49.635 87.495 1.00 55.86 1501 ILE B O 1
ATOM 3117 N N . LEU B 1 161 ? -8.934 50.280 88.586 1.00 53.22 1502 LEU B N 1
ATOM 3118 C CA . LEU B 1 161 ? -8.479 51.635 88.797 1.00 55.81 1502 LEU B CA 1
ATOM 3119 C C . LEU B 1 161 ? -8.095 51.908 90.269 1.00 57.27 1502 LEU B C 1
ATOM 3120 O O . LEU B 1 161 ? -8.868 51.600 91.178 1.00 58.95 1502 LEU B O 1
ATOM 3125 N N . MET B 1 162 ? -6.912 52.492 90.494 1.00 55.85 1503 MET B N 1
ATOM 3126 C CA . MET B 1 162 ? -6.443 52.828 91.839 1.00 51.62 1503 MET B CA 1
ATOM 3127 C C . MET B 1 162 ? -6.150 54.296 92.015 1.00 49.22 1503 MET B C 1
ATOM 3128 O O . MET B 1 162 ? -5.521 54.937 91.183 1.00 48.46 1503 MET B O 1
ATOM 3133 N N . LEU B 1 163 ? -6.692 54.835 93.096 1.00 49.24 1504 LEU B N 1
ATOM 3134 C CA . LEU B 1 163 ? -6.498 56.228 93.437 1.00 48.05 1504 LEU B CA 1
ATOM 3135 C C . LEU B 1 163 ? -5.947 56.399 94.835 1.00 48.03 1504 LEU B C 1
ATOM 3136 O O . LEU B 1 163 ? -6.029 55.533 95.680 1.00 47.10 1504 LEU B O 1
ATOM 3141 N N . ASP B 1 164 ? -5.406 57.570 95.053 1.00 47.71 1505 ASP B N 1
ATOM 3142 C CA . ASP B 1 164 ? -4.862 57.966 96.304 1.00 49.02 1505 ASP B CA 1
ATOM 3143 C C . ASP B 1 164 ? -5.177 59.421 96.030 1.00 51.70 1505 ASP B C 1
ATOM 3144 O O . ASP B 1 164 ? -4.778 59.965 95.029 1.00 52.07 1505 ASP B O 1
ATOM 3149 N N . GLU B 1 165 ? -6.099 59.967 96.795 1.00 58.97 1506 GLU B N 1
ATOM 3150 C CA . GLU B 1 165 ? -6.505 61.354 96.624 1.00 66.62 1506 GLU B CA 1
ATOM 3151 C C . GLU B 1 165 ? -5.590 62.386 97.212 1.00 73.41 1506 GLU B C 1
ATOM 3152 O O . GLU B 1 165 ? -4.663 62.079 97.937 1.00 75.33 1506 GLU B O 1
ATOM 3158 N N . ALA B 1 166 ? -5.906 63.638 96.958 1.00 80.44 1507 ALA B N 1
ATOM 3159 C CA . ALA B 1 166 ? -5.065 64.685 97.472 1.00 90.21 1507 ALA B CA 1
ATOM 3160 C C . ALA B 1 166 ? -5.677 65.452 98.634 1.00 98.12 1507 ALA B C 1
ATOM 3161 O O . ALA B 1 166 ? -6.916 65.621 98.724 1.00 98.94 1507 ALA B O 1
ATOM 3163 N N . THR B 1 167 ? -4.773 65.891 99.524 1.00 106.88 1508 THR B N 1
ATOM 3164 C CA . THR B 1 167 ? -5.048 66.709 100.728 1.00 115.59 1508 THR B CA 1
ATOM 3165 C C . THR B 1 167 ? -4.794 68.155 100.212 1.00 120.63 1508 THR B C 1
ATOM 3166 O O . THR B 1 167 ? -4.709 69.129 100.962 1.00 123.17 1508 THR B O 1
ATOM 3170 N N . ALA B 1 168 ? -4.757 68.263 98.882 1.00 124.86 1509 ALA B N 1
ATOM 3171 C CA . ALA B 1 168 ? -4.537 69.507 98.128 1.00 127.90 1509 ALA B CA 1
ATOM 3172 C C . ALA B 1 168 ? -5.702 69.604 97.121 1.00 129.80 1509 ALA B C 1
ATOM 3173 O O . ALA B 1 168 ? -5.720 68.877 96.114 1.00 132.84 1509 ALA B O 1
ATOM 3175 N N . SER B 1 169 ? -6.727 70.387 97.460 1.00 129.13 1510 SER B N 1
ATOM 3176 C CA . SER B 1 169 ? -7.869 70.546 96.570 1.00 127.46 1510 SER B CA 1
ATOM 3177 C C . SER B 1 169 ? -7.835 71.955 96.032 1.00 127.53 1510 SER B C 1
ATOM 3178 O O . SER B 1 169 ? -7.852 72.910 96.809 1.00 127.35 1510 SER B O 1
ATOM 3181 N N . LEU B 1 170 ? -7.657 72.070 94.710 1.00 127.95 1511 LEU B N 1
ATOM 3182 C CA . LEU B 1 170 ? -7.622 73.372 94.026 1.00 127.62 1511 LEU B CA 1
ATOM 3183 C C . LEU B 1 170 ? -9.069 73.753 93.783 1.00 127.93 1511 LEU B C 1
ATOM 3184 O O . LEU B 1 170 ? -9.895 72.959 93.291 1.00 128.10 1511 LEU B O 1
ATOM 3189 N N . ASP B 1 171 ? -9.381 74.968 94.199 1.00 127.30 1512 ASP B N 1
ATOM 3190 C CA . ASP B 1 171 ? -10.735 75.481 94.097 1.00 126.37 1512 ASP B CA 1
ATOM 3191 C C . ASP B 1 171 ? -11.341 75.721 92.687 1.00 125.69 1512 ASP B C 1
ATOM 3192 O O . ASP B 1 171 ? -10.660 76.162 91.762 1.00 124.80 1512 ASP B O 1
ATOM 3197 N N . SER B 1 172 ? -12.627 75.367 92.563 1.00 125.10 1513 SER B N 1
ATOM 3198 C CA . SER B 1 172 ? -13.503 75.516 91.381 1.00 123.65 1513 SER B CA 1
ATOM 3199 C C . SER B 1 172 ? -13.318 74.667 90.116 1.00 125.65 1513 SER B C 1
ATOM 3200 O O . SER B 1 172 ? -14.309 74.136 89.561 1.00 124.83 1513 SER B O 1
ATOM 3203 N N . GLU B 1 173 ? -12.077 74.574 89.623 1.00 128.53 1514 GLU B N 1
ATOM 3204 C CA . GLU B 1 173 ? -11.795 73.778 88.404 1.00 130.58 1514 GLU B CA 1
ATOM 3205 C C . GLU B 1 173 ? -11.592 72.313 88.785 1.00 130.86 1514 GLU B C 1
ATOM 3206 O O . GLU B 1 173 ? -11.444 71.413 87.904 1.00 130.19 1514 GLU B O 1
ATOM 3212 N N . SER B 1 174 ? -11.589 72.106 90.113 1.00 131.15 1515 SER B N 1
ATOM 3213 C CA . SER B 1 174 ? -11.435 70.794 90.723 1.00 132.24 1515 SER B CA 1
ATOM 3214 C C . SER B 1 174 ? -12.524 69.842 90.246 1.00 132.94 1515 SER B C 1
ATOM 3215 O O . SER B 1 174 ? -12.260 68.666 90.045 1.00 135.85 1515 SER B O 1
ATOM 3218 N N . GLU B 1 175 ? -13.734 70.346 90.026 1.00 131.70 1516 GLU B N 1
ATOM 3219 C CA . GLU B 1 175 ? -14.797 69.461 89.546 1.00 129.85 1516 GLU B CA 1
ATOM 3220 C C . GLU B 1 175 ? -14.609 69.164 88.048 1.00 127.63 1516 GLU B C 1
ATOM 3221 O O . GLU B 1 175 ? -14.680 67.988 87.628 1.00 126.70 1516 GLU B O 1
ATOM 3227 N N . SER B 1 176 ? -14.306 70.226 87.272 1.00 125.91 1517 SER B N 1
ATOM 3228 C CA . SER B 1 176 ? -14.105 70.135 85.818 1.00 127.22 1517 SER B CA 1
ATOM 3229 C C . SER B 1 176 ? -13.046 69.095 85.482 1.00 128.30 1517 SER B C 1
ATOM 3230 O O . SER B 1 176 ? -13.021 68.557 84.356 1.00 128.26 1517 SER B O 1
ATOM 3233 N N . MET B 1 177 ? -12.237 68.795 86.509 1.00 129.72 1518 MET B N 1
ATOM 3234 C CA . MET B 1 177 ? -11.199 67.779 86.473 1.00 129.66 1518 MET B CA 1
ATOM 3235 C C . MET B 1 177 ? -11.711 66.528 87.198 1.00 127.53 1518 MET B C 1
ATOM 3236 O O . MET B 1 177 ? -12.241 65.581 86.605 1.00 125.09 1518 MET B O 1
ATOM 3241 N N . VAL B 1 178 ? -11.557 66.579 88.522 1.00 126.81 1519 VAL B N 1
ATOM 3242 C CA . VAL B 1 178 ? -11.908 65.517 89.454 1.00 127.07 1519 VAL B CA 1
ATOM 3243 C C . VAL B 1 178 ? -13.275 64.934 89.162 1.00 126.42 1519 VAL B C 1
ATOM 3244 O O . VAL B 1 178 ? -13.382 63.781 88.720 1.00 126.72 1519 VAL B O 1
ATOM 3248 N N . GLN B 1 179 ? -14.289 65.787 89.217 1.00 124.60 1520 GLN B N 1
ATOM 3249 C CA . GLN B 1 179 ? -15.649 65.291 89.030 1.00 123.16 1520 GLN B CA 1
ATOM 3250 C C . GLN B 1 179 ? -16.208 65.076 87.602 1.00 122.55 1520 GLN B C 1
ATOM 3251 O O . GLN B 1 179 ? -17.410 64.796 87.417 1.00 122.91 1520 GLN B O 1
ATOM 3257 N N . LYS B 1 180 ? -15.368 65.245 86.587 1.00 120.14 1521 LYS B N 1
ATOM 3258 C CA . LYS B 1 180 ? -15.841 65.012 85.222 1.00 117.10 1521 LYS B CA 1
ATOM 3259 C C . LYS B 1 180 ? -15.083 63.838 84.684 1.00 112.07 1521 LYS B C 1
ATOM 3260 O O . LYS B 1 180 ? -15.618 62.750 84.418 1.00 109.73 1521 LYS B O 1
ATOM 3266 N N . ALA B 1 181 ? -13.792 64.109 84.609 1.00 106.95 1522 ALA B N 1
ATOM 3267 C CA . ALA B 1 181 ? -12.809 63.216 84.118 1.00 103.23 1522 ALA B CA 1
ATOM 3268 C C . ALA B 1 181 ? -12.747 61.970 85.001 1.00 100.60 1522 ALA B C 1
ATOM 3269 O O . ALA B 1 181 ? -12.899 60.856 84.473 1.00 102.10 1522 ALA B O 1
ATOM 3271 N N . LEU B 1 182 ? -12.658 62.120 86.331 1.00 94.04 1523 LEU B N 1
ATOM 3272 C CA . LEU B 1 182 ? -12.599 60.919 87.179 1.00 87.95 1523 LEU B CA 1
ATOM 3273 C C . LEU B 1 182 ? -13.861 60.142 86.963 1.00 85.63 1523 LEU B C 1
ATOM 3274 O O . LEU B 1 182 ? -13.833 58.942 86.695 1.00 83.62 1523 LEU B O 1
ATOM 3279 N N . ASP B 1 183 ? -14.955 60.881 86.941 1.00 83.94 1524 ASP B N 1
ATOM 3280 C CA . ASP B 1 183 ? -16.236 60.285 86.739 1.00 85.06 1524 ASP B CA 1
ATOM 3281 C C . ASP B 1 183 ? -16.270 59.297 85.579 1.00 84.97 1524 ASP B C 1
ATOM 3282 O O . ASP B 1 183 ? -16.514 58.102 85.828 1.00 84.06 1524 ASP B O 1
ATOM 3287 N N . SER B 1 184 ? -15.900 59.764 84.369 1.00 83.73 1525 SER B N 1
ATOM 3288 C CA . SER B 1 184 ? -15.874 58.940 83.135 1.00 81.83 1525 SER B CA 1
ATOM 3289 C C . SER B 1 184 ? -14.819 57.819 83.152 1.00 79.15 1525 SER B C 1
ATOM 3290 O O . SER B 1 184 ? -15.028 56.756 82.549 1.00 81.39 1525 SER B O 1
ATOM 3293 N N . LEU B 1 185 ? -13.709 58.055 83.854 1.00 73.85 1526 LEU B N 1
ATOM 3294 C CA . LEU B 1 185 ? -12.668 57.060 84.018 1.00 71.09 1526 LEU B CA 1
ATOM 3295 C C . LEU B 1 185 ? -13.244 55.917 84.847 1.00 71.28 1526 LEU B C 1
ATOM 3296 O O . LEU B 1 185 ? -13.470 54.804 84.345 1.00 73.51 1526 LEU B O 1
ATOM 3301 N N . MET B 1 186 ? -13.610 56.239 86.088 1.00 69.68 1527 MET B N 1
ATOM 3302 C CA . MET B 1 186 ? -14.190 55.272 87.027 1.00 64.62 1527 MET B CA 1
ATOM 3303 C C . MET B 1 186 ? -15.440 54.604 86.518 1.00 61.99 1527 MET B C 1
ATOM 3304 O O . MET B 1 186 ? -15.784 53.546 87.012 1.00 59.81 1527 MET B O 1
ATOM 3309 N N . LYS B 1 187 ? -16.085 55.225 85.528 1.00 62.25 1528 LYS B N 1
ATOM 3310 C CA . LYS B 1 187 ? -17.352 54.761 84.954 1.00 67.21 1528 LYS B CA 1
ATOM 3311 C C . LYS B 1 187 ? -17.574 53.389 84.315 1.00 66.70 1528 LYS B C 1
ATOM 3312 O O . LYS B 1 187 ? -18.721 52.933 84.260 1.00 69.24 1528 LYS B O 1
ATOM 3318 N N . GLY B 1 188 ? -16.537 52.736 83.812 1.00 64.03 1529 GLY B N 1
ATOM 3319 C CA . GLY B 1 188 ? -16.778 51.449 83.194 1.00 64.86 1529 GLY B CA 1
ATOM 3320 C C . GLY B 1 188 ? -16.163 50.272 83.914 1.00 67.51 1529 GLY B C 1
ATOM 3321 O O . GLY B 1 188 ? -16.672 49.136 83.799 1.00 68.51 1529 GLY B O 1
ATOM 3322 N N . ARG B 1 189 ? -15.207 50.577 84.798 1.00 69.83 1530 ARG B N 1
ATOM 3323 C CA . ARG B 1 189 ? -14.428 49.558 85.532 1.00 71.67 1530 ARG B CA 1
ATOM 3324 C C . ARG B 1 189 ? -14.383 49.475 87.077 1.00 67.92 1530 ARG B C 1
ATOM 3325 O O . ARG B 1 189 ? -14.823 50.371 87.789 1.00 68.41 1530 ARG B O 1
ATOM 3333 N N . THR B 1 190 ? -13.721 48.432 87.573 1.00 65.44 1531 THR B N 1
ATOM 3334 C CA . THR B 1 190 ? -13.531 48.203 89.007 1.00 63.41 1531 THR B CA 1
ATOM 3335 C C . THR B 1 190 ? -12.631 49.297 89.656 1.00 61.51 1531 THR B C 1
ATOM 3336 O O . THR B 1 190 ? -11.410 49.253 89.482 1.00 59.02 1531 THR B O 1
ATOM 3340 N N . THR B 1 191 ? -13.224 50.272 90.372 1.00 59.57 1532 THR B N 1
ATOM 3341 C CA . THR B 1 191 ? -12.440 51.355 91.056 1.00 60.17 1532 THR B CA 1
ATOM 3342 C C . THR B 1 191 ? -12.199 51.121 92.586 1.00 57.69 1532 THR B C 1
ATOM 3343 O O . THR B 1 191 ? -13.052 50.539 93.272 1.00 61.89 1532 THR B O 1
ATOM 3347 N N . LEU B 1 192 ? -10.994 51.480 93.064 1.00 52.32 1533 LEU B N 1
ATOM 3348 C CA . LEU B 1 192 ? -10.599 51.385 94.472 1.00 45.93 1533 LEU B CA 1
ATOM 3349 C C . LEU B 1 192 ? -9.950 52.704 94.853 1.00 43.19 1533 LEU B C 1
ATOM 3350 O O . LEU B 1 192 ? -9.026 53.172 94.205 1.00 43.90 1533 LEU B O 1
ATOM 3355 N N . VAL B 1 193 ? -10.470 53.334 95.888 1.00 37.77 1534 VAL B N 1
ATOM 3356 C CA . VAL B 1 193 ? -9.938 54.615 96.298 1.00 37.20 1534 VAL B CA 1
ATOM 3357 C C . VAL B 1 193 ? -9.373 54.559 97.710 1.00 41.52 1534 VAL B C 1
ATOM 3358 O O . VAL B 1 193 ? -9.564 53.593 98.452 1.00 44.93 1534 VAL B O 1
ATOM 3362 N N . ILE B 1 194 ? -8.604 55.600 98.016 1.00 43.60 1535 ILE B N 1
ATOM 3363 C CA . ILE B 1 194 ? -8.005 55.877 99.301 1.00 41.55 1535 ILE B CA 1
ATOM 3364 C C . ILE B 1 194 ? -8.539 57.312 99.337 1.00 48.41 1535 ILE B C 1
ATOM 3365 O O . ILE B 1 194 ? -7.988 58.210 98.721 1.00 50.24 1535 ILE B O 1
ATOM 3370 N N . ALA B 1 195 ? -9.714 57.463 99.940 1.00 53.24 1536 ALA B N 1
ATOM 3371 C CA . ALA B 1 195 ? -10.437 58.730 100.032 1.00 55.38 1536 ALA B CA 1
ATOM 3372 C C . ALA B 1 195 ? -9.965 59.830 100.970 1.00 54.91 1536 ALA B C 1
ATOM 3373 O O . ALA B 1 195 ? -9.933 59.655 102.184 1.00 58.30 1536 ALA B O 1
ATOM 3375 N N . HIS B 1 196 ? -9.581 60.966 100.402 1.00 50.26 1537 HIS B N 1
ATOM 3376 C CA . HIS B 1 196 ? -9.182 62.100 101.215 1.00 50.64 1537 HIS B CA 1
ATOM 3377 C C . HIS B 1 196 ? -10.135 63.251 100.868 1.00 47.48 1537 HIS B C 1
ATOM 3378 O O . HIS B 1 196 ? -9.861 64.425 101.112 1.00 49.08 1537 HIS B O 1
ATOM 3385 N N . ARG B 1 197 ? -11.303 62.871 100.356 1.00 44.64 1538 ARG B N 1
ATOM 3386 C CA . ARG B 1 197 ? -12.370 63.794 99.973 1.00 42.66 1538 ARG B CA 1
ATOM 3387 C C . ARG B 1 197 ? -13.653 63.146 100.384 1.00 40.69 1538 ARG B C 1
ATOM 3388 O O . ARG B 1 197 ? -13.849 61.944 100.271 1.00 35.68 1538 ARG B O 1
ATOM 3396 N N . LEU B 1 198 ? -14.558 63.980 100.827 1.00 41.48 1539 LEU B N 1
ATOM 3397 C CA . LEU B 1 198 ? -15.850 63.532 101.277 1.00 45.20 1539 LEU B CA 1
ATOM 3398 C C . LEU B 1 198 ? -16.700 63.090 100.101 1.00 49.82 1539 LEU B C 1
ATOM 3399 O O . LEU B 1 198 ? -17.379 62.058 100.157 1.00 50.28 1539 LEU B O 1
ATOM 3404 N N . SER B 1 199 ? -16.586 63.857 99.015 1.00 55.18 1540 SER B N 1
ATOM 3405 C CA . SER B 1 199 ? -17.334 63.656 97.775 1.00 57.80 1540 SER B CA 1
ATOM 3406 C C . SER B 1 199 ? -17.332 62.231 97.363 1.00 58.86 1540 SER B C 1
ATOM 3407 O O . SER B 1 199 ? -18.377 61.650 97.167 1.00 63.00 1540 SER B O 1
ATOM 3410 N N . THR B 1 200 ? -16.138 61.659 97.419 1.00 58.06 1541 THR B N 1
ATOM 3411 C CA . THR B 1 200 ? -15.861 60.283 97.050 1.00 56.80 1541 THR B CA 1
ATOM 3412 C C . THR B 1 200 ? -16.724 59.250 97.793 1.00 56.97 1541 THR B C 1
ATOM 3413 O O . THR B 1 200 ? -17.499 58.467 97.189 1.00 57.51 1541 THR B O 1
ATOM 3417 N N . ILE B 1 201 ? -16.563 59.289 99.109 1.00 51.91 1542 ILE B N 1
ATOM 3418 C CA . ILE B 1 201 ? -17.216 58.438 100.079 1.00 46.89 1542 ILE B CA 1
ATOM 3419 C C . ILE B 1 201 ? -18.725 58.302 99.905 1.00 47.23 1542 ILE B C 1
ATOM 3420 O O . ILE B 1 201 ? -19.276 57.203 99.880 1.00 43.79 1542 ILE B O 1
ATOM 3425 N N . VAL B 1 202 ? -19.356 59.446 99.710 1.00 46.78 1543 VAL B N 1
ATOM 3426 C CA . VAL B 1 202 ? -20.788 59.549 99.535 1.00 48.43 1543 VAL B CA 1
ATOM 3427 C C . VAL B 1 202 ? -21.261 58.680 98.405 1.00 54.61 1543 VAL B C 1
ATOM 3428 O O . VAL B 1 202 ? -22.200 57.896 98.561 1.00 57.23 1543 VAL B O 1
ATOM 3432 N N . ASP B 1 203 ? -20.537 58.794 97.292 1.00 59.06 1544 ASP B N 1
ATOM 3433 C CA . ASP B 1 203 ? -20.849 58.088 96.052 1.00 55.40 1544 ASP B CA 1
ATOM 3434 C C . ASP B 1 203 ? -20.365 56.670 96.050 1.00 48.53 1544 ASP B C 1
ATOM 3435 O O . ASP B 1 203 ? -20.953 55.839 95.354 1.00 48.39 1544 ASP B O 1
ATOM 3440 N N . ALA B 1 204 ? -19.351 56.384 96.871 1.00 42.39 1545 ALA B N 1
ATOM 3441 C CA . ALA B 1 204 ? -18.776 55.049 96.947 1.00 42.97 1545 ALA B CA 1
ATOM 3442 C C . ALA B 1 204 ? -19.856 54.035 97.205 1.00 41.46 1545 ALA B C 1
ATOM 3443 O O . ALA B 1 204 ? -20.832 54.281 97.902 1.00 40.04 1545 ALA B O 1
ATOM 3445 N N . ASP B 1 205 ? -19.713 52.918 96.540 1.00 42.50 1546 ASP B N 1
ATOM 3446 C CA . ASP B 1 205 ? -20.713 51.896 96.624 1.00 47.28 1546 ASP B CA 1
ATOM 3447 C C . ASP B 1 205 ? -20.512 50.992 97.848 1.00 47.15 1546 ASP B C 1
ATOM 3448 O O . ASP B 1 205 ? -21.431 50.271 98.235 1.00 48.94 1546 ASP B O 1
ATOM 3453 N N . LYS B 1 206 ? -19.346 51.126 98.495 1.00 45.03 1547 LYS B N 1
ATOM 3454 C CA . LYS B 1 206 ? -18.967 50.389 99.721 1.00 45.50 1547 LYS B CA 1
ATOM 3455 C C . LYS B 1 206 ? -17.611 50.849 100.294 1.00 44.67 1547 LYS B C 1
ATOM 3456 O O . LYS B 1 206 ? -16.590 50.793 99.607 1.00 43.30 1547 LYS B O 1
ATOM 3462 N N . ILE B 1 207 ? -17.633 51.259 101.574 1.00 43.55 1548 ILE B N 1
ATOM 3463 C CA . ILE B 1 207 ? -16.473 51.769 102.342 1.00 35.31 1548 ILE B CA 1
ATOM 3464 C C . ILE B 1 207 ? -15.864 50.697 103.226 1.00 33.89 1548 ILE B C 1
ATOM 3465 O O . ILE B 1 207 ? -16.545 49.808 103.689 1.00 37.73 1548 ILE B O 1
ATOM 3470 N N . TYR B 1 208 ? -14.564 50.783 103.422 1.00 34.52 1549 TYR B N 1
ATOM 3471 C CA . TYR B 1 208 ? -13.845 49.865 104.270 1.00 39.29 1549 TYR B CA 1
ATOM 3472 C C . TYR B 1 208 ? -13.063 50.745 105.223 1.00 39.25 1549 TYR B C 1
ATOM 3473 O O . TYR B 1 208 ? -12.147 51.428 104.789 1.00 45.73 1549 TYR B O 1
ATOM 3482 N N . PHE B 1 209 ? -13.438 50.754 106.507 1.00 32.31 1550 PHE B N 1
ATOM 3483 C CA . PHE B 1 209 ? -12.787 51.597 107.517 1.00 28.72 1550 PHE B CA 1
ATOM 3484 C C . PHE B 1 209 ? -11.615 50.959 108.217 1.00 30.19 1550 PHE B C 1
ATOM 3485 O O . PHE B 1 209 ? -11.774 50.071 109.023 1.00 28.96 1550 PHE B O 1
ATOM 3493 N N . ILE B 1 210 ? -10.441 51.502 107.947 1.00 30.38 1551 ILE B N 1
ATOM 3494 C CA . ILE B 1 210 ? -9.222 50.977 108.497 1.00 30.24 1551 ILE B CA 1
ATOM 3495 C C . ILE B 1 210 ? -8.637 51.871 109.544 1.00 34.24 1551 ILE B C 1
ATOM 3496 O O . ILE B 1 210 ? -8.065 52.921 109.275 1.00 32.86 1551 ILE B O 1
ATOM 3501 N N . GLU B 1 211 ? -8.619 51.278 110.721 1.00 38.13 1552 GLU B N 1
ATOM 3502 C CA . GLU B 1 211 ? -8.113 51.840 111.954 1.00 42.07 1552 GLU B CA 1
ATOM 3503 C C . GLU B 1 211 ? -7.047 50.865 112.480 1.00 44.71 1552 GLU B C 1
ATOM 3504 O O . GLU B 1 211 ? -7.334 49.698 112.748 1.00 40.28 1552 GLU B O 1
ATOM 3510 N N . LYS B 1 212 ? -5.819 51.365 112.615 1.00 47.75 1553 LYS B N 1
ATOM 3511 C CA . LYS B 1 212 ? -4.671 50.591 113.088 1.00 48.01 1553 LYS B CA 1
ATOM 3512 C C . LYS B 1 212 ? -4.549 49.155 112.548 1.00 43.47 1553 LYS B C 1
ATOM 3513 O O . LYS B 1 212 ? -4.501 48.216 113.303 1.00 42.86 1553 LYS B O 1
ATOM 3519 N N . GLY B 1 213 ? -4.525 48.985 111.236 1.00 41.49 1554 GLY B N 1
ATOM 3520 C CA . GLY B 1 213 ? -4.361 47.654 110.658 1.00 39.90 1554 GLY B CA 1
ATOM 3521 C C . GLY B 1 213 ? -5.538 46.713 110.428 1.00 39.61 1554 GLY B C 1
ATOM 3522 O O . GLY B 1 213 ? -5.384 45.680 109.777 1.00 39.87 1554 GLY B O 1
ATOM 3523 N N . GLN B 1 214 ? -6.710 47.025 110.965 1.00 39.51 1555 GLN B N 1
ATOM 3524 C CA . GLN B 1 214 ? -7.865 46.149 110.783 1.00 36.86 1555 GLN B CA 1
ATOM 3525 C C . GLN B 1 214 ? -8.969 46.912 110.140 1.00 40.01 1555 GLN B C 1
ATOM 3526 O O . GLN 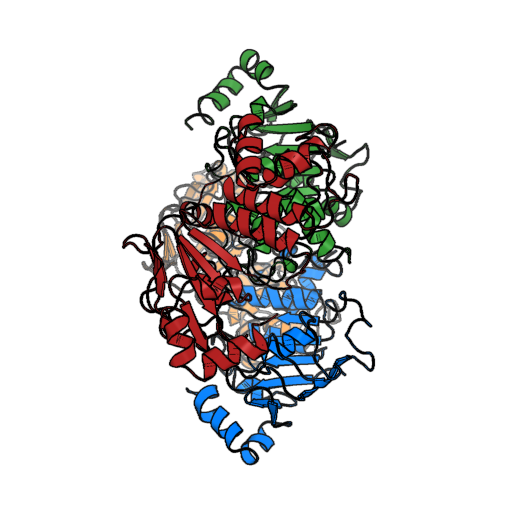B 1 214 ? -8.902 48.112 110.035 1.00 40.77 1555 GLN B O 1
ATOM 3532 N N . ILE B 1 215 ? -9.990 46.215 109.663 1.00 44.30 1556 ILE B N 1
ATOM 3533 C CA . ILE B 1 215 ? -11.141 46.892 109.058 1.00 47.18 1556 ILE B CA 1
ATOM 3534 C C . ILE B 1 215 ? -12.133 46.886 110.199 1.00 48.41 1556 ILE B C 1
ATOM 3535 O O . ILE B 1 215 ? -12.198 45.925 110.957 1.00 46.10 1556 ILE B O 1
ATOM 3540 N N . THR B 1 216 ? -12.824 48.002 110.371 1.00 51.79 1557 THR B N 1
ATOM 3541 C CA . THR B 1 216 ? -13.809 48.132 111.423 1.00 51.73 1557 THR B CA 1
ATOM 3542 C C . THR B 1 216 ? -15.165 48.422 110.836 1.00 51.11 1557 THR B C 1
ATOM 3543 O O . THR B 1 216 ? -16.145 48.242 111.513 1.00 51.34 1557 THR B O 1
ATOM 3547 N N . GLY B 1 217 ? -15.232 48.775 109.553 1.00 53.65 1558 GLY B N 1
ATOM 3548 C CA . GLY B 1 217 ? -16.520 49.050 108.922 1.00 52.90 1558 GLY B CA 1
ATOM 3549 C C . GLY B 1 217 ? -16.664 48.529 107.501 1.00 53.42 1558 GLY B C 1
ATOM 3550 O O . GLY B 1 217 ? -15.723 48.614 106.741 1.00 56.66 1558 GLY B O 1
ATOM 3551 N N . SER B 1 218 ? -17.783 47.897 107.171 1.00 52.62 1559 SER B N 1
ATOM 3552 C CA . SER B 1 218 ? -18.004 47.436 105.813 1.00 56.12 1559 SER B CA 1
ATOM 3553 C C . SER B 1 218 ? -19.431 47.790 105.423 1.00 57.29 1559 SER B C 1
ATOM 3554 O O . SER B 1 218 ? -20.356 46.997 105.569 1.00 66.44 1559 SER B O 1
ATOM 3557 N N . GLY B 1 219 ? -19.617 49.018 104.971 1.00 51.91 1560 GLY B N 1
ATOM 3558 C CA . GLY B 1 219 ? -20.935 49.468 104.553 1.00 48.87 1560 GLY B CA 1
ATOM 3559 C C . GLY B 1 219 ? -20.858 50.800 103.833 1.00 47.30 1560 GLY B C 1
ATOM 3560 O O . GLY B 1 219 ? -19.781 51.327 103.594 1.00 44.87 1560 GLY B O 1
ATOM 3561 N N . LYS B 1 220 ? -21.997 51.355 103.460 1.00 44.94 1561 LYS B N 1
ATOM 3562 C CA . LYS B 1 220 ? -21.985 52.640 102.797 1.00 45.95 1561 LYS B CA 1
ATOM 3563 C C . LYS B 1 220 ? -21.970 53.719 103.835 1.00 45.67 1561 LYS B C 1
ATOM 3564 O O . LYS B 1 220 ? -22.407 53.520 104.947 1.00 48.64 1561 LYS B O 1
ATOM 3570 N N . HIS B 1 221 ? -21.443 54.868 103.462 1.00 46.17 1562 HIS B N 1
ATOM 3571 C CA . HIS B 1 221 ? -21.325 56.018 104.354 1.00 46.48 1562 HIS B CA 1
ATOM 3572 C C . HIS B 1 221 ? -22.445 56.249 105.358 1.00 47.37 1562 HIS B C 1
ATOM 3573 O O . HIS B 1 221 ? -22.160 56.335 106.533 1.00 46.32 1562 HIS B O 1
ATOM 3580 N N . ASN B 1 222 ? -23.700 56.311 104.924 1.00 49.54 1563 ASN B N 1
ATOM 3581 C CA . ASN B 1 222 ? -24.782 56.563 105.870 1.00 54.22 1563 ASN B CA 1
ATOM 3582 C C . ASN B 1 222 ? -25.033 55.377 106.841 1.00 55.22 1563 ASN B C 1
ATOM 3583 O O . ASN B 1 222 ? -25.432 55.564 107.992 1.00 56.61 1563 ASN B O 1
ATOM 3588 N N . GLU B 1 223 ? -24.728 54.165 106.384 1.00 55.46 1564 GLU B N 1
ATOM 3589 C CA . GLU B 1 223 ? -24.882 52.971 107.200 1.00 61.65 1564 GLU B CA 1
ATOM 3590 C C . GLU B 1 223 ? -23.770 53.075 108.256 1.00 63.18 1564 GLU B C 1
ATOM 3591 O O . GLU B 1 223 ? -24.072 53.063 109.439 1.00 67.79 1564 GLU B O 1
ATOM 3597 N N . LEU B 1 224 ? -22.525 53.325 107.828 1.00 60.97 1565 LEU B N 1
ATOM 3598 C CA . LEU B 1 224 ? -21.380 53.457 108.744 1.00 57.03 1565 LEU B CA 1
ATOM 3599 C C . LEU B 1 224 ? -21.437 54.689 109.663 1.00 50.86 1565 LEU B C 1
ATOM 3600 O O . LEU B 1 224 ? -21.100 54.610 110.815 1.00 50.62 1565 LEU B O 1
ATOM 3605 N N . VAL B 1 225 ? -21.927 55.810 109.167 1.00 46.66 1566 VAL B N 1
ATOM 3606 C CA . VAL B 1 225 ? -21.965 57.038 109.941 1.00 44.74 1566 VAL B CA 1
ATOM 3607 C C . VAL B 1 225 ? -22.813 56.950 111.179 1.00 44.98 1566 VAL B C 1
ATOM 3608 O O . VAL B 1 225 ? -22.440 57.431 112.251 1.00 45.25 1566 VAL B O 1
ATOM 3612 N N . ALA B 1 226 ? -23.899 56.218 111.051 1.00 44.79 1567 ALA B N 1
ATOM 3613 C CA . ALA B 1 226 ? -24.818 56.070 112.151 1.00 42.52 1567 ALA B CA 1
ATOM 3614 C C . ALA B 1 226 ? -24.402 54.949 113.134 1.00 45.12 1567 ALA B C 1
ATOM 3615 O O . ALA B 1 226 ? -24.780 54.934 114.302 1.00 49.60 1567 ALA B O 1
ATOM 3617 N N . THR B 1 227 ? -23.502 54.109 112.678 1.00 41.58 1568 THR B N 1
ATOM 3618 C CA . THR B 1 227 ? -23.119 52.944 113.403 1.00 45.15 1568 THR B CA 1
ATOM 3619 C C . THR B 1 227 ? -21.707 52.941 113.909 1.00 45.04 1568 THR B C 1
ATOM 3620 O O . THR B 1 227 ? -21.333 52.126 114.711 1.00 44.72 1568 THR B O 1
ATOM 3624 N N . HIS B 1 228 ? -20.943 53.942 113.568 1.00 47.69 1569 HIS B N 1
ATOM 3625 C CA . HIS B 1 228 ? -19.559 53.930 113.991 1.00 48.86 1569 HIS B CA 1
ATOM 3626 C C .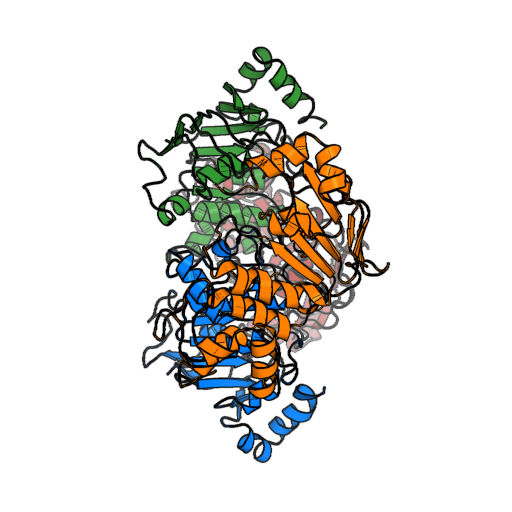 HIS B 1 228 ? -19.086 55.332 114.352 1.00 47.89 1569 HIS B C 1
ATOM 3627 O O . HIS B 1 228 ? -18.713 56.098 113.494 1.00 44.51 1569 HIS B O 1
ATOM 3634 N N . PRO B 1 229 ? -19.159 55.700 115.626 1.00 48.10 1570 PRO B N 1
ATOM 3635 C CA . PRO B 1 229 ? -18.751 56.996 116.133 1.00 46.62 1570 PRO B CA 1
ATOM 3636 C C . PRO B 1 229 ? -17.365 57.425 115.787 1.00 42.60 1570 PRO B C 1
ATOM 3637 O O . PRO B 1 229 ? -17.092 58.614 115.759 1.00 42.75 1570 PRO B O 1
ATOM 3641 N N . LEU B 1 230 ? -16.482 56.469 115.538 1.00 35.71 1571 LEU B N 1
ATOM 3642 C CA . LEU B 1 230 ? -15.123 56.831 115.187 1.00 31.31 1571 LEU B CA 1
ATOM 3643 C C . LEU B 1 230 ? -15.022 57.188 113.710 1.00 34.52 1571 LEU B C 1
ATOM 3644 O O . LEU B 1 230 ? -14.191 58.028 113.347 1.00 35.56 1571 LEU B O 1
ATOM 3649 N N . TYR B 1 231 ? -15.869 56.567 112.868 1.00 35.80 1572 TYR B N 1
ATOM 3650 C CA . TYR B 1 231 ? -15.891 56.832 111.418 1.00 33.81 1572 TYR B CA 1
ATOM 3651 C C . TYR B 1 231 ? -16.454 58.205 111.116 1.00 34.25 1572 TYR B C 1
ATOM 3652 O O . TYR B 1 231 ? -15.911 58.931 110.314 1.00 31.97 1572 TYR B O 1
ATOM 3661 N N . ALA B 1 232 ? -17.562 58.536 111.763 1.00 35.46 1573 ALA B N 1
ATOM 3662 C CA . ALA B 1 232 ? -18.199 59.822 111.582 1.00 36.91 1573 ALA B CA 1
ATOM 3663 C C . ALA B 1 232 ? -17.264 60.899 112.109 1.00 38.41 1573 ALA B C 1
ATOM 3664 O O . ALA B 1 232 ? -17.230 61.974 111.548 1.00 43.93 1573 ALA B O 1
ATOM 3666 N N . LYS B 1 233 ? -16.448 60.574 113.121 1.00 34.32 1574 LYS B N 1
ATOM 3667 C CA . LYS B 1 233 ? -15.484 61.522 113.705 1.00 33.94 1574 LYS B CA 1
ATOM 3668 C C . LYS B 1 233 ? -14.391 61.770 112.686 1.00 33.27 1574 LYS B C 1
ATOM 3669 O O . LYS B 1 233 ? -14.045 62.915 112.378 1.00 33.20 1574 LYS B O 1
ATOM 3675 N N . TYR B 1 234 ? -13.901 60.673 112.120 1.00 34.91 1575 TYR B N 1
ATOM 3676 C CA . TYR B 1 234 ? -12.845 60.728 111.131 1.00 36.41 1575 TYR B CA 1
ATOM 3677 C C . TYR B 1 234 ? -13.241 61.589 109.936 1.00 35.46 1575 TYR B C 1
ATOM 3678 O O . TYR B 1 234 ? -12.482 62.455 109.516 1.00 34.14 1575 TYR B O 1
ATOM 3687 N N . VAL B 1 235 ? -14.428 61.327 109.403 1.00 34.50 1576 VAL B N 1
ATOM 3688 C CA . VAL B 1 235 ? -14.971 62.071 108.277 1.00 36.47 1576 VAL B CA 1
ATOM 3689 C C . VAL B 1 235 ? -15.306 63.532 108.629 1.00 42.29 1576 VAL B C 1
ATOM 3690 O O . VAL B 1 235 ? -15.268 64.377 107.739 1.00 48.17 1576 VAL B O 1
ATOM 3694 N N . SER B 1 236 ? -15.601 63.848 109.894 1.00 45.75 1577 SER B N 1
ATOM 3695 C CA . SER B 1 236 ? -15.937 65.225 110.254 1.00 47.26 1577 SER B CA 1
ATOM 3696 C C . SER B 1 236 ? -14.759 66.041 110.627 1.00 49.89 1577 SER B C 1
ATOM 3697 O O . SER B 1 236 ? -14.864 67.261 110.680 1.00 51.56 1577 SER B O 1
ATOM 3700 N N . GLU B 1 237 ? -13.634 65.392 110.903 1.00 53.62 1578 GLU B N 1
ATOM 3701 C CA . GLU B 1 237 ? -12.462 66.143 111.342 1.00 59.37 1578 GLU B CA 1
ATOM 3702 C C . GLU B 1 237 ? -11.204 66.116 110.485 1.00 62.49 1578 GLU B C 1
ATOM 3703 O O . GLU B 1 237 ? -10.543 67.152 110.306 1.00 59.83 1578 GLU B O 1
ATOM 3709 N N . GLN B 1 238 ? -10.879 64.927 109.977 1.00 66.01 1579 GLN B N 1
ATOM 3710 C CA . GLN B 1 238 ? -9.673 64.714 109.167 1.00 70.97 1579 GLN B CA 1
ATOM 3711 C C . GLN B 1 238 ? -9.819 64.668 107.629 1.00 73.68 1579 GLN B C 1
ATOM 3712 O O . GLN B 1 238 ? -8.850 64.854 106.870 1.00 75.22 1579 GLN B O 1
ATOM 3718 N N . LEU B 1 239 ? -11.011 64.382 107.155 1.00 75.87 1580 LEU B N 1
ATOM 3719 C CA . LEU B 1 239 ? -11.228 64.311 105.730 1.00 82.08 1580 LEU B CA 1
ATOM 3720 C C . LEU B 1 239 ? -11.848 65.600 105.254 1.00 89.40 1580 LEU B C 1
ATOM 3721 O O . LEU B 1 239 ? -11.667 65.977 104.113 1.00 92.29 1580 LEU B O 1
ATOM 3726 N N . THR B 1 240 ? -12.548 66.257 106.176 1.00 97.48 1581 THR B N 1
ATOM 3727 C CA . THR B 1 240 ? -13.282 67.517 106.013 1.00 104.90 1581 THR B CA 1
ATOM 3728 C C . THR B 1 240 ? -12.557 68.835 105.581 1.00 110.02 1581 THR B C 1
ATOM 3729 O O . THR B 1 240 ? -11.335 69.012 105.771 1.00 112.66 1581 THR B O 1
ATOM 3733 N N . VAL B 1 241 ? -13.357 69.710 104.945 1.00 112.73 1582 VAL B N 1
ATOM 3734 C CA . VAL B 1 241 ? -12.977 71.020 104.374 1.00 113.27 1582 VAL B CA 1
ATOM 3735 C C . VAL B 1 241 ? -13.441 72.261 105.167 1.00 117.85 1582 VAL B C 1
ATOM 3736 O O . VAL B 1 241 ? -14.637 72.430 105.451 1.00 118.76 1582 VAL B O 1
ATOM 3740 N N . GLY B 1 242 ? -12.500 73.163 105.439 1.00 122.37 1583 GLY B N 1
ATOM 3741 C CA . GLY B 1 242 ? -12.845 74.381 106.147 1.00 127.30 1583 GLY B CA 1
ATOM 3742 C C . GLY B 1 242 ? -11.953 74.725 107.320 1.00 130.14 1583 GLY B C 1
ATOM 3743 O O . GLY B 1 242 ? -12.525 75.139 108.372 1.00 133.01 1583 GLY B O 1
ATOM 3744 N N . MET C 1 1 ? 34.819 62.550 118.671 1.00 66.91 2342 MET C N 1
ATOM 3745 C CA . MET C 1 1 ? 33.866 61.814 119.554 1.00 62.95 2342 MET C CA 1
ATOM 3746 C C . MET C 1 1 ? 32.412 61.896 119.152 1.00 55.02 2342 MET C C 1
ATOM 3747 O O . MET C 1 1 ? 31.820 62.980 119.104 1.00 53.95 2342 MET C O 1
ATOM 3752 N N . LEU C 1 2 ? 31.815 60.724 119.025 1.00 44.92 2343 LEU C N 1
ATOM 3753 C CA . LEU C 1 2 ? 30.454 60.625 118.572 1.00 37.88 2343 LEU C CA 1
ATOM 3754 C C . LEU C 1 2 ? 29.452 60.566 119.678 1.00 39.41 2343 LEU C C 1
ATOM 3755 O O . LEU C 1 2 ? 29.260 59.529 120.286 1.00 35.47 2343 LEU C O 1
ATOM 3760 N N . SER C 1 3 ? 28.783 61.695 119.888 1.00 42.28 2344 SER C N 1
ATOM 3761 C CA . SER C 1 3 ? 27.762 61.872 120.913 1.00 38.55 2344 SER C CA 1
ATOM 3762 C C . SER C 1 3 ? 26.437 62.195 120.263 1.00 36.39 2344 SER C C 1
ATOM 3763 O O . SER C 1 3 ? 26.361 62.995 119.355 1.00 28.56 2344 SER C O 1
ATOM 3766 N N . ALA C 1 4 ? 25.397 61.530 120.735 1.00 37.83 2345 ALA C N 1
ATOM 3767 C CA . ALA C 1 4 ? 24.048 61.713 120.238 1.00 41.04 2345 ALA C CA 1
ATOM 3768 C C . ALA C 1 4 ? 23.294 62.256 121.407 1.00 44.58 2345 ALA C C 1
ATOM 3769 O O . ALA C 1 4 ? 22.986 61.530 122.308 1.00 50.18 2345 ALA C O 1
ATOM 3771 N N . ARG C 1 5 ? 23.059 63.553 121.430 1.00 43.48 2346 ARG C N 1
ATOM 3772 C CA . ARG C 1 5 ? 22.358 64.173 122.543 1.00 42.05 2346 ARG C CA 1
ATOM 3773 C C . ARG C 1 5 ? 20.849 64.375 122.335 1.00 36.93 2346 ARG C C 1
ATOM 3774 O O . ARG C 1 5 ? 20.425 65.072 121.449 1.00 36.13 2346 ARG C O 1
ATOM 3782 N N . HIS C 1 6 ? 20.054 63.726 123.173 1.00 35.53 2347 HIS C N 1
ATOM 3783 C CA . HIS C 1 6 ? 18.574 63.787 123.212 1.00 33.57 2347 HIS C CA 1
ATOM 3784 C C . HIS C 1 6 ? 17.707 63.483 122.003 1.00 33.27 2347 HIS C C 1
ATOM 3785 O O . HIS C 1 6 ? 16.616 64.020 121.872 1.00 39.69 2347 HIS C O 1
ATOM 3792 N N . VAL C 1 7 ? 18.104 62.487 121.238 1.00 33.81 2348 VAL C N 1
ATOM 3793 C CA . VAL C 1 7 ? 17.422 62.116 120.004 1.00 34.47 2348 VAL C CA 1
ATOM 3794 C C . VAL C 1 7 ? 16.025 61.498 120.022 1.00 34.00 2348 VAL C C 1
ATOM 3795 O O . VAL C 1 7 ? 15.727 60.586 120.789 1.00 31.42 2348 VAL C O 1
ATOM 3799 N N . ASP C 1 8 ? 15.158 62.069 119.192 1.00 34.47 2349 ASP C N 1
ATOM 3800 C CA . ASP C 1 8 ? 13.795 61.559 118.997 1.00 35.43 2349 ASP C CA 1
ATOM 3801 C C . ASP C 1 8 ? 13.642 61.326 117.514 1.00 32.59 2349 ASP C C 1
ATOM 3802 O O . ASP C 1 8 ? 14.212 62.050 116.704 1.00 31.98 2349 ASP C O 1
ATOM 3807 N N . PHE C 1 9 ? 12.912 60.284 117.158 1.00 30.03 2350 PHE C N 1
ATOM 3808 C CA . PHE C 1 9 ? 12.684 59.982 115.761 1.00 31.37 2350 PHE C CA 1
ATOM 3809 C C . PHE C 1 9 ? 11.423 59.171 115.524 1.00 36.06 2350 PHE C C 1
ATOM 3810 O O . PHE C 1 9 ? 11.032 58.322 116.322 1.00 38.30 2350 PHE C O 1
ATOM 3818 N N . ALA C 1 10 ? 10.814 59.473 114.379 1.00 36.91 2351 ALA C N 1
ATOM 3819 C CA . ALA C 1 10 ? 9.614 58.831 113.851 1.00 37.35 2351 ALA C CA 1
ATOM 3820 C C . ALA C 1 10 ? 9.707 58.856 112.306 1.00 38.04 2351 ALA C C 1
ATOM 3821 O O . ALA C 1 10 ? 10.221 59.830 111.729 1.00 36.99 2351 ALA C O 1
ATOM 3823 N N . TYR C 1 11 ? 9.311 57.758 111.647 1.00 37.98 2352 TYR C N 1
ATOM 3824 C CA . TYR C 1 11 ? 9.304 57.694 110.166 1.00 40.56 2352 TYR C CA 1
ATOM 3825 C C . TYR C 1 11 ? 7.915 58.154 109.743 1.00 44.87 2352 TYR C C 1
ATOM 3826 O O . TYR C 1 11 ? 7.732 58.965 108.847 1.00 42.51 2352 TYR C O 1
ATOM 3835 N N . ASP C 1 12 ? 6.940 57.550 110.414 1.00 52.03 2353 ASP C N 1
ATOM 3836 C CA . ASP C 1 12 ? 5.531 57.775 110.208 1.00 54.39 2353 ASP C CA 1
ATOM 3837 C C . ASP C 1 12 ? 4.938 58.363 111.442 1.00 56.00 2353 ASP C C 1
ATOM 3838 O O . ASP C 1 12 ? 5.593 58.476 112.459 1.00 56.90 2353 ASP C O 1
ATOM 3843 N N . ASP C 1 13 ? 3.640 58.605 111.363 1.00 60.22 2354 ASP C N 1
ATOM 3844 C CA . ASP C 1 13 ? 2.846 59.172 112.448 1.00 63.21 2354 ASP C CA 1
ATOM 3845 C C . ASP C 1 13 ? 2.375 58.077 113.418 1.00 61.45 2354 ASP C C 1
ATOM 3846 O O . ASP C 1 13 ? 2.273 58.301 114.619 1.00 60.14 2354 ASP C O 1
ATOM 3851 N N . SER C 1 14 ? 2.193 56.868 112.899 1.00 58.10 2355 SER C N 1
ATOM 3852 C CA . SER C 1 14 ? 1.710 55.734 113.679 1.00 57.47 2355 SER C CA 1
ATOM 3853 C C . SER C 1 14 ? 2.573 55.152 114.799 1.00 55.06 2355 SER C C 1
ATOM 3854 O O . SER C 1 14 ? 2.301 54.018 115.242 1.00 57.32 2355 SER C O 1
ATOM 3857 N N . GLU C 1 15 ? 3.589 55.881 115.253 1.00 47.04 2356 GLU C N 1
ATOM 3858 C CA . GLU C 1 15 ? 4.471 55.385 116.301 1.00 45.68 2356 GLU C CA 1
ATOM 3859 C C . GLU C 1 15 ? 5.630 56.283 116.305 1.00 43.43 2356 GLU C C 1
ATOM 3860 O O . GLU C 1 15 ? 5.995 56.801 115.273 1.00 44.99 2356 GLU C O 1
ATOM 3866 N N . GLN C 1 16 ? 6.206 56.492 117.471 1.00 39.26 2357 GLN C N 1
ATOM 3867 C CA . GLN C 1 16 ? 7.402 57.272 117.514 1.00 38.89 2357 GLN C CA 1
ATOM 3868 C C . GLN C 1 16 ? 8.381 56.147 117.735 1.00 36.42 2357 GLN C C 1
ATOM 3869 O O . GLN C 1 16 ? 8.142 55.302 118.590 1.00 31.53 2357 GLN C O 1
ATOM 3875 N N . ILE C 1 17 ? 9.442 56.114 116.930 1.00 33.87 2358 ILE C N 1
ATOM 3876 C CA . ILE C 1 17 ? 10.461 55.059 116.971 1.00 33.33 2358 ILE C CA 1
ATOM 3877 C C . ILE C 1 17 ? 11.522 55.182 118.081 1.00 31.80 2358 ILE C C 1
ATOM 3878 O O . ILE C 1 17 ? 11.781 54.210 118.803 1.00 31.22 2358 ILE C O 1
ATOM 3883 N N . LEU C 1 18 ? 12.133 56.357 118.192 1.00 30.16 2359 LEU C N 1
ATOM 3884 C CA . LEU C 1 18 ? 13.116 56.641 119.233 1.00 30.61 2359 LEU C CA 1
ATOM 3885 C C . LEU C 1 18 ? 12.597 57.794 120.071 1.00 31.55 2359 LEU C C 1
ATOM 3886 O O . LEU C 1 18 ? 11.890 58.674 119.562 1.00 26.94 2359 LEU C O 1
ATOM 3891 N N . ARG C 1 19 ? 12.958 57.796 121.351 1.00 32.70 2360 ARG C N 1
ATOM 3892 C CA . ARG C 1 19 ? 12.545 58.845 122.278 1.00 33.23 2360 ARG C CA 1
ATOM 3893 C C . ARG C 1 19 ? 13.652 59.229 123.251 1.00 31.79 2360 ARG C C 1
ATOM 3894 O O . ARG C 1 19 ? 14.207 58.380 123.953 1.00 33.03 2360 ARG C O 1
ATOM 3902 N N . ASP C 1 20 ? 13.986 60.519 123.236 1.00 29.25 2361 ASP C N 1
ATOM 3903 C CA . ASP C 1 20 ? 14.998 61.138 124.080 1.00 27.62 2361 ASP C CA 1
ATOM 3904 C C . ASP C 1 20 ? 16.269 60.346 124.335 1.00 31.35 2361 ASP C C 1
ATOM 3905 O O . ASP C 1 20 ? 16.725 60.246 125.459 1.00 32.02 2361 ASP C O 1
ATOM 3910 N N . ILE C 1 21 ? 16.845 59.827 123.261 1.00 33.31 2362 ILE C N 1
ATOM 3911 C CA . ILE C 1 21 ? 18.058 59.003 123.267 1.00 29.52 2362 ILE C CA 1
ATOM 3912 C C . ILE C 1 21 ? 19.403 59.723 123.326 1.00 27.64 2362 ILE C C 1
ATOM 3913 O O . ILE C 1 21 ? 19.693 60.549 122.496 1.00 30.77 2362 ILE C O 1
ATOM 3918 N N . SER C 1 22 ? 20.214 59.405 124.322 1.00 24.52 2363 SER C N 1
ATOM 3919 C CA . SER C 1 22 ? 21.535 59.995 124.433 1.00 24.67 2363 SER C CA 1
ATOM 3920 C C . SER C 1 22 ? 22.614 58.932 124.580 1.00 28.20 2363 SER C C 1
ATOM 3921 O O . SER C 1 22 ? 22.424 57.945 125.265 1.00 31.30 2363 SER C O 1
ATOM 3924 N N . PHE C 1 23 ? 23.723 59.093 123.870 1.00 27.03 2364 PHE C N 1
ATOM 3925 C CA . PHE C 1 23 ? 24.830 58.164 123.991 1.00 24.73 2364 PHE C CA 1
ATOM 3926 C C . PHE C 1 23 ? 26.111 58.764 123.525 1.00 25.78 2364 PHE C C 1
ATOM 3927 O O . PHE C 1 23 ? 26.114 59.745 122.817 1.00 24.50 2364 PHE C O 1
ATOM 3935 N N . GLU C 1 24 ? 27.199 58.118 123.897 1.00 27.94 2365 GLU C N 1
ATOM 3936 C CA . GLU C 1 24 ? 28.529 58.545 123.520 1.00 29.56 2365 GLU C CA 1
ATOM 3937 C C . GLU C 1 24 ? 29.354 57.348 123.060 1.00 30.88 2365 GLU C C 1
ATOM 3938 O O . GLU C 1 24 ? 29.369 56.309 123.726 1.00 31.45 2365 GLU C O 1
ATOM 3944 N N . ALA C 1 25 ? 30.087 57.528 121.970 1.00 26.96 2366 ALA C N 1
ATOM 3945 C CA . ALA C 1 25 ? 30.956 56.514 121.462 1.00 22.91 2366 ALA C CA 1
ATOM 3946 C C . ALA C 1 25 ? 32.281 57.234 121.438 1.00 28.81 2366 ALA C C 1
ATOM 3947 O O . ALA C 1 25 ? 32.404 58.289 120.836 1.00 28.55 2366 ALA C O 1
ATOM 3949 N N . GLN C 1 26 ? 33.227 56.728 122.224 1.00 34.75 2367 GLN C N 1
ATOM 3950 C CA . GLN C 1 26 ? 34.582 57.283 122.338 1.00 39.49 2367 GLN C CA 1
ATOM 3951 C C . GLN C 1 26 ? 35.562 56.379 121.552 1.00 41.67 2367 GLN C C 1
ATOM 3952 O O . GLN C 1 26 ? 35.233 55.223 121.255 1.00 36.72 2367 GLN C O 1
ATOM 3958 N N . PRO C 1 27 ? 36.728 56.917 121.133 1.00 45.19 2368 PRO C N 1
ATOM 3959 C CA . PRO C 1 27 ? 37.746 56.188 120.371 1.00 48.37 2368 PRO C CA 1
ATOM 3960 C C . PRO C 1 27 ? 38.363 54.979 121.025 1.00 53.88 2368 PRO C C 1
ATOM 3961 O O . PRO C 1 27 ? 38.516 54.924 122.231 1.00 53.13 2368 PRO C O 1
ATOM 3965 N N . ASN C 1 28 ? 38.716 54.008 120.179 1.00 58.78 2369 ASN C N 1
ATOM 3966 C CA . ASN C 1 28 ? 39.336 52.722 120.539 1.00 60.22 2369 ASN C CA 1
ATOM 3967 C C . ASN C 1 28 ? 38.467 51.919 121.484 1.00 56.81 2369 ASN C C 1
ATOM 3968 O O . ASN C 1 28 ? 38.933 51.013 122.183 1.00 59.12 2369 ASN C O 1
ATOM 3973 N N . SER C 1 29 ? 37.187 52.264 121.490 1.00 53.28 2370 SER C N 1
ATOM 3974 C CA . SER C 1 29 ? 36.237 51.606 122.365 1.00 48.87 2370 SER C CA 1
ATOM 3975 C C . SER C 1 29 ? 35.112 50.993 121.607 1.00 42.37 2370 SER C C 1
ATOM 3976 O O . SER C 1 29 ? 34.887 51.319 120.468 1.00 39.17 2370 SER C O 1
ATOM 3979 N N . ILE C 1 30 ? 34.470 50.033 122.250 1.00 38.09 2371 ILE C N 1
ATOM 3980 C CA . ILE C 1 30 ? 33.382 49.302 121.665 1.00 39.23 2371 ILE C CA 1
ATOM 3981 C C . ILE C 1 30 ? 32.083 49.436 122.447 1.00 41.38 2371 ILE C C 1
ATOM 3982 O O . ILE C 1 30 ? 31.943 48.887 123.554 1.00 45.94 2371 ILE C O 1
ATOM 3987 N N . ILE C 1 31 ? 31.108 50.087 121.811 1.00 36.35 2372 ILE C N 1
ATOM 3988 C CA . ILE C 1 31 ? 29.795 50.286 122.393 1.00 30.99 2372 ILE C CA 1
ATOM 3989 C C . ILE C 1 31 ? 28.760 49.309 121.778 1.00 29.73 2372 ILE C C 1
ATOM 3990 O O . ILE C 1 31 ? 28.765 49.079 120.598 1.00 25.80 2372 ILE C O 1
ATOM 3995 N N . ALA C 1 32 ? 27.949 48.659 122.600 1.00 26.36 2373 ALA C N 1
ATOM 3996 C CA . ALA C 1 32 ? 26.988 47.694 122.092 1.00 22.68 2373 ALA C CA 1
ATOM 3997 C C . ALA C 1 32 ? 25.585 48.165 122.260 1.00 21.37 2373 ALA C C 1
ATOM 3998 O O . ALA C 1 32 ? 25.349 48.947 123.154 1.00 24.91 2373 ALA C O 1
ATOM 4000 N N . PHE C 1 33 ? 24.657 47.684 121.419 1.00 18.26 2374 PHE C N 1
ATOM 4001 C CA . PHE C 1 33 ? 23.218 48.038 121.484 1.00 15.01 2374 PHE C CA 1
ATOM 4002 C C . PHE C 1 33 ? 22.406 46.783 121.454 1.00 12.81 2374 PHE C C 1
ATOM 4003 O O . PHE C 1 33 ? 22.280 46.149 120.433 1.00 15.03 2374 PHE C O 1
ATOM 4011 N N . ALA C 1 34 ? 21.799 46.483 122.580 1.00 14.30 2375 ALA C N 1
ATOM 4012 C CA . ALA C 1 34 ? 21.005 45.284 122.749 1.00 21.95 2375 ALA C CA 1
ATOM 4013 C C . ALA C 1 34 ? 19.562 45.652 122.997 1.00 21.70 2375 ALA C C 1
ATOM 4014 O O . ALA C 1 34 ? 19.224 46.828 123.016 1.00 24.22 2375 ALA C O 1
ATOM 4016 N N . GLY C 1 35 ? 18.720 44.654 123.209 1.00 25.83 2376 GLY C N 1
ATOM 4017 C CA . GLY C 1 35 ? 17.298 44.887 123.461 1.00 32.69 2376 GLY C CA 1
ATOM 4018 C C . GLY C 1 35 ? 16.495 44.106 122.449 1.00 37.30 2376 GLY C C 1
ATOM 4019 O O . GLY C 1 35 ? 17.085 43.735 121.458 1.00 44.32 2376 GLY C O 1
ATOM 4020 N N . PRO C 1 36 ? 15.201 43.796 122.643 1.00 37.37 2377 PRO C N 1
ATOM 4021 C CA . PRO C 1 36 ? 14.408 43.037 121.669 1.00 38.70 2377 PRO C CA 1
ATOM 4022 C C . PRO C 1 36 ? 14.377 43.721 120.316 1.00 39.07 2377 PRO C C 1
ATOM 4023 O O . PRO C 1 36 ? 14.752 44.887 120.186 1.00 38.34 2377 PRO C O 1
ATOM 4027 N N . SER C 1 37 ? 13.963 42.976 119.303 1.00 38.34 2378 SER C N 1
ATOM 4028 C CA . SER C 1 37 ? 13.860 43.522 117.981 1.00 36.17 2378 SER C CA 1
ATOM 4029 C C . SER C 1 37 ? 12.655 44.477 117.999 1.00 33.96 2378 SER C C 1
ATOM 4030 O O . SER C 1 37 ? 11.585 44.092 118.419 1.00 30.97 2378 SER C O 1
ATOM 4033 N N . GLY C 1 38 ? 12.890 45.747 117.667 1.00 34.30 2379 GLY C N 1
ATOM 4034 C CA . GLY C 1 38 ? 11.839 46.760 117.647 1.00 30.44 2379 GLY C CA 1
ATOM 4035 C C . GLY C 1 38 ? 12.162 47.972 118.499 1.00 27.30 2379 GLY C C 1
ATOM 4036 O O . GLY C 1 38 ? 11.465 48.987 118.487 1.00 29.99 2379 GLY C O 1
ATOM 4037 N N . GLY C 1 39 ? 13.253 47.863 119.233 1.00 25.21 2380 GLY C N 1
ATOM 4038 C CA . GLY C 1 39 ? 13.669 48.917 120.112 1.00 25.99 2380 GLY C CA 1
ATOM 4039 C C . GLY C 1 39 ? 14.130 50.126 119.372 1.00 29.06 2380 GLY C C 1
ATOM 4040 O O . GLY C 1 39 ? 14.076 51.220 119.888 1.00 29.44 2380 GLY C O 1
ATOM 4041 N N . GLY C 1 40 ? 14.589 49.914 118.148 1.00 31.97 2381 GLY C N 1
ATOM 4042 C CA . GLY C 1 40 ? 15.080 51.009 117.323 1.00 29.16 2381 GLY C CA 1
ATOM 4043 C C . GLY C 1 40 ? 16.579 50.985 117.081 1.00 29.31 2381 GLY C C 1
ATOM 4044 O O . GLY C 1 40 ? 17.187 51.997 116.771 1.00 30.11 2381 GLY C O 1
ATOM 4045 N N . LYS C 1 41 ? 17.169 49.806 117.169 1.00 25.68 2382 LYS C N 1
ATOM 4046 C CA . LYS C 1 41 ? 18.593 49.661 117.016 1.00 24.42 2382 LYS C CA 1
ATOM 4047 C C . LYS C 1 41 ? 19.145 49.877 115.605 1.00 28.05 2382 LYS C C 1
ATOM 4048 O O . LYS C 1 41 ? 20.255 50.387 115.467 1.00 27.40 2382 LYS C O 1
ATOM 4054 N N . SER C 1 42 ? 18.398 49.460 114.570 1.00 29.93 2383 SER C N 1
ATOM 4055 C CA . SER C 1 42 ? 18.818 49.582 113.144 1.00 29.42 2383 SER C CA 1
ATOM 4056 C C . SER C 1 42 ? 18.578 50.985 112.681 1.00 26.45 2383 SER C C 1
ATOM 4057 O O . SER C 1 42 ? 19.232 51.482 111.800 1.00 19.97 2383 SER C O 1
ATOM 4060 N N . THR C 1 43 ? 17.610 51.599 113.333 1.00 28.34 2384 THR C N 1
ATOM 4061 C CA . THR C 1 43 ? 17.172 52.943 113.083 1.00 25.82 2384 THR C CA 1
ATOM 4062 C C . THR C 1 43 ? 18.223 53.952 113.535 1.00 21.94 2384 THR C C 1
ATOM 4063 O O . THR C 1 43 ? 18.483 54.895 112.831 1.00 19.22 2384 THR C O 1
ATOM 4067 N N . ILE C 1 44 ? 18.859 53.717 114.680 1.00 19.76 2385 ILE C N 1
ATOM 4068 C CA . ILE C 1 44 ? 19.896 54.610 115.188 1.00 18.77 2385 ILE C CA 1
ATOM 4069 C C . ILE C 1 44 ? 21.052 54.599 114.205 1.00 24.43 2385 ILE C C 1
ATOM 4070 O O . ILE C 1 44 ? 21.630 55.647 113.878 1.00 19.86 2385 ILE C O 1
ATOM 4075 N N . PHE C 1 45 ? 21.369 53.399 113.712 1.00 28.49 2386 PHE C N 1
ATOM 4076 C CA . PHE C 1 45 ? 22.452 53.256 112.755 1.00 25.26 2386 PHE C CA 1
ATOM 4077 C C . PHE C 1 45 ? 22.115 54.006 111.508 1.00 23.71 2386 PHE C C 1
ATOM 4078 O O . PHE C 1 45 ? 22.910 54.789 111.057 1.00 23.59 2386 PHE C O 1
ATOM 4086 N N . SER C 1 46 ? 20.854 53.933 111.103 1.00 22.15 2387 SER C N 1
ATOM 4087 C CA . SER C 1 46 ? 20.414 54.616 109.927 1.00 20.91 2387 SER C CA 1
ATOM 4088 C C . SER C 1 46 ? 20.543 56.071 110.120 1.00 18.83 2387 SER C C 1
ATOM 4089 O O . SER C 1 46 ? 20.850 56.785 109.204 1.00 21.27 2387 SER C O 1
ATOM 4092 N N . LEU C 1 47 ? 20.334 56.517 111.344 1.00 19.52 2388 LEU C N 1
ATOM 4093 C CA . LEU C 1 47 ? 20.398 57.946 111.646 1.00 21.59 2388 LEU C CA 1
ATOM 4094 C C . LEU C 1 47 ? 21.811 58.469 111.639 1.00 21.09 2388 LEU C C 1
ATOM 4095 O O . LEU C 1 47 ? 22.063 59.612 111.266 1.00 13.88 2388 LEU C O 1
ATOM 4100 N N . LEU C 1 48 ? 22.718 57.601 112.061 1.00 26.31 2389 LEU C N 1
ATOM 4101 C CA . LEU C 1 48 ? 24.129 57.913 112.096 1.00 30.35 2389 LEU C CA 1
ATOM 4102 C C . LEU C 1 48 ? 24.668 57.897 110.673 1.00 33.66 2389 LEU C C 1
ATOM 4103 O O . LEU C 1 48 ? 25.546 58.684 110.332 1.00 31.41 2389 LEU C O 1
ATOM 4108 N N . GLU C 1 49 ? 24.109 57.002 109.844 1.00 36.03 2390 GLU C N 1
ATOM 4109 C CA . GLU C 1 49 ? 24.477 56.840 108.422 1.00 37.25 2390 GLU C CA 1
ATOM 4110 C C . GLU C 1 49 ? 23.952 58.005 107.594 1.00 33.75 2390 GLU C C 1
ATOM 4111 O O . GLU C 1 49 ? 24.207 58.120 106.404 1.00 36.46 2390 GLU C O 1
ATOM 4117 N N . ARG C 1 50 ? 23.140 58.809 108.264 1.00 27.79 2391 ARG C N 1
ATOM 4118 C CA . ARG C 1 50 ? 22.468 59.981 107.763 1.00 26.63 2391 ARG C CA 1
ATOM 4119 C C . ARG C 1 50 ? 21.377 59.761 106.768 1.00 28.20 2391 ARG C C 1
ATOM 4120 O O . ARG C 1 50 ? 20.970 60.697 106.101 1.00 29.81 2391 ARG C O 1
ATOM 4128 N N . PHE C 1 51 ? 20.847 58.536 106.739 1.00 28.24 2392 PHE C N 1
ATOM 4129 C CA . PHE C 1 51 ? 19.778 58.163 105.825 1.00 32.18 2392 PHE C CA 1
ATOM 4130 C C . PHE C 1 51 ? 18.596 58.975 106.190 1.00 34.55 2392 PHE C C 1
ATOM 4131 O O . PHE C 1 51 ? 17.735 59.206 105.367 1.00 34.46 2392 PHE C O 1
ATOM 4139 N N . TYR C 1 52 ? 18.520 59.324 107.473 1.00 39.33 2393 TYR C N 1
ATOM 4140 C CA . TYR C 1 52 ? 17.437 60.143 108.034 1.00 40.58 2393 TYR C CA 1
ATOM 4141 C C . TYR C 1 52 ? 17.962 61.160 109.020 1.00 42.22 2393 TYR C C 1
ATOM 4142 O O . TYR C 1 52 ? 19.075 61.065 109.527 1.00 46.84 2393 TYR C O 1
ATOM 4151 N N . GLN C 1 53 ? 17.097 62.102 109.339 1.00 41.27 2394 GLN C N 1
ATOM 4152 C CA . GLN C 1 53 ? 17.415 63.164 110.261 1.00 39.71 2394 GLN C CA 1
ATOM 4153 C C . GLN C 1 53 ? 16.689 62.987 111.597 1.00 37.62 2394 GLN C C 1
ATOM 4154 O O . GLN C 1 53 ? 15.615 62.394 111.656 1.00 36.43 2394 GLN C O 1
ATOM 4160 N N . PRO C 1 54 ? 17.296 63.455 112.703 1.00 37.08 2395 PRO C N 1
ATOM 4161 C CA . PRO C 1 54 ? 16.660 63.331 114.009 1.00 36.95 2395 PRO C CA 1
ATOM 4162 C C . PRO C 1 54 ? 15.553 64.346 113.998 1.00 39.32 2395 PRO C C 1
ATOM 4163 O O . PRO C 1 54 ? 15.781 65.514 113.681 1.00 34.83 2395 PRO C O 1
ATOM 4167 N N . THR C 1 55 ? 14.357 63.898 114.338 1.00 40.62 2396 THR C N 1
ATOM 4168 C CA . THR C 1 55 ? 13.207 64.779 114.358 1.00 39.78 2396 THR C CA 1
ATOM 4169 C C . THR C 1 55 ? 13.256 65.766 115.487 1.00 42.09 2396 THR C C 1
ATOM 4170 O O . THR C 1 55 ? 12.649 66.821 115.389 1.00 45.03 2396 THR C O 1
ATOM 4174 N N . ALA C 1 56 ? 14.001 65.424 116.535 1.00 45.19 2397 ALA C N 1
ATOM 4175 C CA . ALA C 1 56 ? 14.174 66.292 117.681 1.00 47.12 2397 ALA C CA 1
ATOM 4176 C C . ALA C 1 56 ? 15.607 66.436 118.180 1.00 48.76 2397 ALA C C 1
ATOM 4177 O O . ALA C 1 56 ? 16.080 67.545 118.305 1.00 53.44 2397 ALA C O 1
ATOM 4179 N N . GLY C 1 57 ? 16.330 65.345 118.404 1.00 46.42 2398 GLY C N 1
ATOM 4180 C CA . GLY C 1 57 ? 17.687 65.467 118.941 1.00 47.92 2398 GLY C CA 1
ATOM 4181 C C . GLY C 1 57 ? 18.836 66.180 118.248 1.00 47.61 2398 GLY C C 1
ATOM 4182 O O . GLY C 1 57 ? 18.631 67.178 117.583 1.00 46.85 2398 GLY C O 1
ATOM 4183 N N . GLU C 1 58 ? 20.055 65.681 118.462 1.00 45.52 2399 GLU C N 1
ATOM 4184 C CA . GLU C 1 58 ? 21.276 66.227 117.851 1.00 41.49 2399 GLU C CA 1
ATOM 4185 C C . GLU C 1 58 ? 22.492 65.284 117.909 1.00 36.43 2399 GLU C C 1
ATOM 4186 O O . GLU C 1 58 ? 23.047 65.044 118.962 1.00 32.17 2399 GLU C O 1
ATOM 4192 N N . ILE C 1 59 ? 22.888 64.734 116.769 1.00 29.81 2400 ILE C N 1
ATOM 4193 C CA . ILE C 1 59 ? 24.050 63.885 116.735 1.00 22.04 2400 ILE C CA 1
ATOM 4194 C C . ILE C 1 59 ? 25.224 64.785 116.404 1.00 23.60 2400 ILE C C 1
ATOM 4195 O O . ILE C 1 59 ? 25.137 65.700 115.600 1.00 23.50 2400 ILE C O 1
ATOM 4200 N N . THR C 1 60 ? 26.329 64.521 117.062 1.00 25.73 2401 THR C N 1
ATOM 4201 C CA . THR C 1 60 ? 27.497 65.364 116.954 1.00 26.21 2401 THR C CA 1
ATOM 4202 C C . THR C 1 60 ? 28.739 64.541 116.828 1.00 29.49 2401 THR C C 1
ATOM 4203 O O . THR C 1 60 ? 28.736 63.373 117.215 1.00 29.69 2401 THR C O 1
ATOM 4207 N N . ILE C 1 61 ? 29.770 65.119 116.219 1.00 32.57 2402 ILE C N 1
ATOM 4208 C CA . ILE C 1 61 ? 31.058 64.436 116.125 1.00 35.72 2402 ILE C CA 1
ATOM 4209 C C . ILE C 1 61 ? 32.180 65.412 116.456 1.00 36.90 2402 ILE C C 1
ATOM 4210 O O . ILE C 1 61 ? 32.296 66.467 115.832 1.00 34.72 2402 ILE C O 1
ATOM 4215 N N . ASP C 1 62 ? 32.979 65.074 117.465 1.00 36.85 2403 ASP C N 1
ATOM 4216 C CA . ASP C 1 62 ? 34.066 65.936 117.900 1.00 37.69 2403 ASP C CA 1
ATOM 4217 C C . ASP C 1 62 ? 33.638 67.367 118.198 1.00 39.60 2403 ASP C C 1
ATOM 4218 O O . ASP C 1 62 ? 34.455 68.269 118.265 1.00 42.79 2403 ASP C O 1
ATOM 4223 N N . GLY C 1 63 ? 32.339 67.549 118.432 1.00 41.73 2404 GLY C N 1
ATOM 4224 C CA . GLY C 1 63 ? 31.794 68.857 118.755 1.00 38.46 2404 GLY C CA 1
ATOM 4225 C C . GLY C 1 63 ? 31.032 69.513 117.624 1.00 41.10 2404 GLY C C 1
ATOM 4226 O O . GLY C 1 63 ? 30.248 70.459 117.843 1.00 46.33 2404 GLY C O 1
ATOM 4227 N N . GLN C 1 64 ? 31.229 68.984 116.420 1.00 39.16 2405 GLN C N 1
ATOM 4228 C CA . GLN C 1 64 ? 30.618 69.505 115.207 1.00 36.69 2405 GLN C CA 1
ATOM 4229 C C . GLN C 1 64 ? 29.429 68.632 114.834 1.00 33.49 2405 GLN C C 1
ATOM 4230 O O . GLN C 1 64 ? 29.512 67.429 114.948 1.00 32.05 2405 GLN C O 1
ATOM 4236 N N . PRO C 1 65 ? 28.262 69.231 114.553 1.00 33.59 2406 PRO C N 1
ATOM 4237 C CA . PRO C 1 65 ? 27.048 68.506 114.160 1.00 32.83 2406 PRO C CA 1
ATOM 4238 C C . PRO C 1 65 ? 27.275 67.788 112.834 1.00 31.75 2406 PRO C C 1
ATOM 4239 O O . PRO C 1 65 ? 27.846 68.376 111.932 1.00 33.26 2406 PRO C O 1
ATOM 4243 N N . ILE C 1 66 ? 26.791 66.555 112.702 1.00 31.84 2407 ILE C N 1
ATOM 4244 C CA . ILE C 1 66 ? 26.988 65.773 111.471 1.00 34.77 2407 ILE C CA 1
ATOM 4245 C C . ILE C 1 66 ? 26.188 66.248 110.232 1.00 40.45 2407 ILE C C 1
ATOM 4246 O O . ILE C 1 66 ? 26.545 65.934 109.097 1.00 41.16 2407 ILE C O 1
ATOM 4251 N N . ASP C 1 67 ? 25.157 67.067 110.459 1.00 45.76 2408 ASP C N 1
ATOM 4252 C CA . ASP C 1 67 ? 24.339 67.600 109.382 1.00 48.59 2408 ASP C CA 1
ATOM 4253 C C . ASP C 1 67 ? 25.131 68.651 108.626 1.00 50.96 2408 ASP C C 1
ATOM 4254 O O . ASP C 1 67 ? 24.790 69.001 107.506 1.00 55.86 2408 ASP C O 1
ATOM 4259 N N . ASN C 1 68 ? 26.189 69.151 109.250 1.00 51.17 2409 ASN C N 1
ATOM 4260 C CA . ASN C 1 68 ? 27.017 70.177 108.650 1.00 60.70 2409 ASN C CA 1
ATOM 4261 C C . ASN C 1 68 ? 28.000 69.619 107.658 1.00 67.05 2409 ASN C C 1
ATOM 4262 O O . ASN C 1 68 ? 27.929 69.914 106.449 1.00 74.94 2409 ASN C O 1
ATOM 4267 N N . ILE C 1 69 ? 28.818 68.706 108.161 1.00 67.39 2410 ILE C N 1
ATOM 4268 C CA . ILE C 1 69 ? 29.850 67.982 107.425 1.00 69.43 2410 ILE C CA 1
ATOM 4269 C C . ILE C 1 69 ? 29.620 67.724 105.927 1.00 72.64 2410 ILE C C 1
ATOM 4270 O O . ILE C 1 69 ? 30.598 67.695 105.175 1.00 77.53 2410 ILE C O 1
ATOM 4275 N N . SER C 1 70 ? 28.349 67.603 105.506 1.00 73.92 2411 SER C N 1
ATOM 4276 C CA . SER C 1 70 ? 27.922 67.339 104.115 1.00 75.96 2411 SER C CA 1
ATOM 4277 C C . SER C 1 70 ? 27.996 65.858 103.825 1.00 76.13 2411 SER C C 1
ATOM 4278 O O . SER C 1 70 ? 29.034 65.217 104.016 1.00 72.97 2411 SER C O 1
ATOM 4281 N N . LEU C 1 71 ? 26.918 65.385 103.219 1.00 78.72 2412 LEU C N 1
ATOM 4282 C CA . LEU C 1 71 ? 26.696 63.985 102.907 1.00 80.16 2412 LEU C CA 1
ATOM 4283 C C . LEU C 1 71 ? 27.884 63.110 102.524 1.00 81.64 2412 LEU C C 1
ATOM 4284 O O . LEU C 1 71 ? 28.087 62.101 103.166 1.00 85.63 2412 LEU C O 1
ATOM 4289 N N . GLU C 1 72 ? 28.725 63.561 101.592 1.00 81.64 2413 GLU C N 1
ATOM 4290 C CA . GLU C 1 72 ? 29.895 62.805 101.106 1.00 79.11 2413 GLU C CA 1
ATOM 4291 C C . GLU C 1 72 ? 30.972 62.523 102.123 1.00 73.49 2413 GLU C C 1
ATOM 4292 O O . GLU C 1 72 ? 31.384 61.372 102.295 1.00 74.03 2413 GLU C O 1
ATOM 4298 N N . ASN C 1 73 ? 31.420 63.590 102.779 1.00 68.61 2414 ASN C N 1
ATOM 4299 C CA . ASN C 1 73 ? 32.471 63.506 103.801 1.00 68.45 2414 ASN C CA 1
ATOM 4300 C C . ASN C 1 73 ? 32.114 62.624 104.982 1.00 67.50 2414 ASN C C 1
ATOM 4301 O O . ASN C 1 73 ? 32.974 61.982 105.587 1.00 70.40 2414 ASN C O 1
ATOM 4306 N N . TRP C 1 74 ? 30.830 62.594 105.294 1.00 64.63 2415 TRP C N 1
ATOM 4307 C CA . TRP C 1 74 ? 30.363 61.810 106.394 1.00 61.57 2415 TRP C CA 1
ATOM 4308 C C . TRP C 1 74 ? 30.449 60.353 106.040 1.00 60.51 2415 TRP C C 1
ATOM 4309 O O . TRP C 1 74 ? 31.141 59.598 106.697 1.00 62.49 2415 TRP C O 1
ATOM 4320 N N . ARG C 1 75 ? 29.895 60.000 104.893 1.00 60.87 2416 ARG C N 1
ATOM 4321 C CA . ARG C 1 75 ? 29.873 58.618 104.472 1.00 59.53 2416 ARG C CA 1
ATOM 4322 C C . ARG C 1 75 ? 31.250 58.037 104.263 1.00 55.49 2416 ARG C C 1
ATOM 4323 O O . ARG C 1 75 ? 31.401 56.819 104.193 1.00 50.14 2416 ARG C O 1
ATOM 4331 N N . SER C 1 76 ? 32.251 58.917 104.283 1.00 53.23 2417 SER C N 1
ATOM 4332 C CA . SER C 1 76 ? 33.622 58.504 104.091 1.00 54.82 2417 SER C CA 1
ATOM 4333 C C . SER C 1 76 ? 34.357 58.291 105.401 1.00 55.98 2417 SER C C 1
ATOM 4334 O O . SER C 1 76 ? 35.372 57.588 105.467 1.00 57.92 2417 SER C O 1
ATOM 4337 N N . GLN C 1 77 ? 33.844 58.901 106.453 1.00 55.68 2418 GLN C N 1
ATOM 4338 C CA . GLN C 1 77 ? 34.443 58.752 107.763 1.00 57.25 2418 GLN C CA 1
ATOM 4339 C C . GLN C 1 77 ? 33.876 57.518 108.420 1.00 54.76 2418 GLN C C 1
ATOM 4340 O O . GLN C 1 77 ? 34.462 56.989 109.334 1.00 51.76 2418 GLN C O 1
ATOM 4346 N N . ILE C 1 78 ? 32.673 57.141 108.006 1.00 55.18 2419 ILE C N 1
ATOM 4347 C CA . ILE C 1 78 ? 31.974 55.980 108.541 1.00 55.94 2419 ILE C CA 1
ATOM 4348 C C . ILE C 1 78 ? 32.197 54.750 107.657 1.00 56.53 2419 ILE C C 1
ATOM 4349 O O . ILE C 1 78 ? 32.648 54.856 106.507 1.00 61.42 2419 ILE C O 1
ATOM 4354 N N . GLY C 1 79 ? 31.834 53.594 108.211 1.00 51.43 2420 GLY C N 1
ATOM 4355 C CA . GLY C 1 79 ? 31.951 52.328 107.531 1.00 48.85 2420 GLY C CA 1
ATOM 4356 C C . GLY C 1 79 ? 31.072 51.374 108.286 1.00 47.05 2420 GLY C C 1
ATOM 4357 O O . GLY C 1 79 ? 31.073 51.392 109.501 1.00 38.40 2420 GLY C O 1
ATOM 4358 N N . PHE C 1 80 ? 30.309 50.580 107.532 1.00 52.07 2421 PHE C N 1
ATOM 4359 C CA . PHE C 1 80 ? 29.353 49.560 108.017 1.00 59.13 2421 PHE C CA 1
ATOM 4360 C C . PHE C 1 80 ? 29.558 48.148 107.382 1.00 63.45 2421 PHE C C 1
ATOM 4361 O O . PHE C 1 80 ? 29.234 47.939 106.226 1.00 63.22 2421 PHE C O 1
ATOM 4369 N N . VAL C 1 81 ? 29.921 47.171 108.224 1.00 67.63 2422 VAL C N 1
ATOM 4370 C CA . VAL C 1 81 ? 30.161 45.767 107.853 1.00 72.91 2422 VAL C CA 1
ATOM 4371 C C . VAL C 1 81 ? 29.097 44.782 108.399 1.00 79.37 2422 VAL C C 1
ATOM 4372 O O . VAL C 1 81 ? 29.061 44.498 109.578 1.00 77.42 2422 VAL C O 1
ATOM 4376 N N . SER C 1 82 ? 28.268 44.211 107.538 1.00 88.83 2423 SER C N 1
ATOM 4377 C CA . SER C 1 82 ? 27.253 43.252 107.998 1.00 97.33 2423 SER C CA 1
ATOM 4378 C C . SER C 1 82 ? 27.353 41.945 107.272 1.00 103.98 2423 SER C C 1
ATOM 4379 O O . SER C 1 82 ? 28.093 41.804 106.288 1.00 104.70 2423 SER C O 1
ATOM 4382 N N . GLN C 1 83 ? 26.469 41.038 107.675 1.00 110.97 2424 GLN C N 1
ATOM 4383 C CA . GLN C 1 83 ? 26.438 39.720 107.073 1.00 117.82 2424 GLN C CA 1
ATOM 4384 C C . GLN C 1 83 ? 25.366 39.395 105.991 1.00 120.31 2424 GLN C C 1
ATOM 4385 O O . GLN C 1 83 ? 24.464 40.197 105.654 1.00 119.62 2424 GLN C O 1
ATOM 4391 N N . ASP C 1 84 ? 25.710 38.308 105.311 1.00 124.41 2425 ASP C N 1
ATOM 4392 C CA . ASP C 1 84 ? 25.030 37.656 104.220 1.00 126.13 2425 ASP C CA 1
ATOM 4393 C C . ASP C 1 84 ? 23.536 37.691 103.873 1.00 125.04 2425 ASP C C 1
ATOM 4394 O O . ASP C 1 84 ? 22.610 37.231 104.593 1.00 124.99 2425 ASP C O 1
ATOM 4399 N N . SER C 1 85 ? 23.530 37.858 102.558 1.00 122.92 2426 SER C N 1
ATOM 4400 C CA . SER C 1 85 ? 22.507 37.974 101.541 1.00 120.40 2426 SER C CA 1
ATOM 4401 C C . SER C 1 85 ? 23.547 38.533 100.550 1.00 118.79 2426 SER C C 1
ATOM 4402 O O . SER C 1 85 ? 23.703 38.031 99.426 1.00 120.69 2426 SER C O 1
ATOM 4405 N N . ALA C 1 86 ? 24.330 39.495 101.084 1.00 113.85 2427 ALA C N 1
ATOM 4406 C CA . ALA C 1 86 ? 25.427 40.237 100.433 1.00 107.75 2427 ALA C CA 1
ATOM 4407 C C . ALA C 1 86 ? 26.501 39.447 99.606 1.00 105.49 2427 ALA C C 1
ATOM 4408 O O . ALA C 1 86 ? 27.616 39.143 100.107 1.00 105.52 2427 ALA C O 1
ATOM 4410 N N . ILE C 1 87 ? 26.112 39.066 98.372 1.00 102.44 2428 ILE C N 1
ATOM 4411 C CA . ILE C 1 87 ? 26.980 38.362 97.398 1.00 99.00 2428 ILE C CA 1
ATOM 4412 C C . ILE C 1 87 ? 27.613 39.496 96.603 1.00 95.62 2428 ILE C C 1
ATOM 4413 O O . ILE C 1 87 ? 26.979 40.540 96.323 1.00 94.20 2428 ILE C O 1
ATOM 4418 N N . MET C 1 88 ? 28.837 39.231 96.171 1.00 92.09 2429 MET C N 1
ATOM 4419 C CA . MET C 1 88 ? 29.626 40.177 95.405 1.00 88.05 2429 MET C CA 1
ATOM 4420 C C . MET C 1 88 ? 29.886 39.596 94.026 1.00 88.30 2429 MET C C 1
ATOM 4421 O O . MET C 1 88 ? 29.948 38.377 93.873 1.00 90.77 2429 MET C O 1
ATOM 4426 N N . ALA C 1 89 ? 29.890 40.450 93.008 1.00 85.13 2430 ALA C N 1
ATOM 4427 C CA . ALA C 1 89 ? 30.150 40.003 91.642 1.00 80.98 2430 ALA C CA 1
ATOM 4428 C C . ALA C 1 89 ? 31.127 40.972 91.066 1.00 78.28 2430 ALA C C 1
ATOM 4429 O O . ALA C 1 89 ? 30.974 42.189 91.220 1.00 80.54 2430 ALA C O 1
ATOM 4431 N N . GLY C 1 90 ? 32.131 40.425 90.398 1.00 75.24 2431 GLY C N 1
ATOM 4432 C CA . GLY C 1 90 ? 33.171 41.237 89.799 1.00 69.93 2431 GLY C CA 1
ATOM 4433 C C . GLY C 1 90 ? 34.525 40.764 90.268 1.00 67.69 2431 GLY C C 1
ATOM 4434 O O . GLY C 1 90 ? 34.723 39.615 90.682 1.00 63.67 2431 GLY C O 1
ATOM 4435 N N . THR C 1 91 ? 35.448 41.698 90.315 1.00 66.36 2432 THR C N 1
ATOM 4436 C CA . THR C 1 91 ? 36.792 41.360 90.737 1.00 63.78 2432 THR C CA 1
ATOM 4437 C C . THR C 1 91 ? 37.159 41.737 92.176 1.00 63.19 2432 THR C C 1
ATOM 4438 O O . THR C 1 91 ? 36.545 42.612 92.809 1.00 68.20 2432 THR C O 1
ATOM 4442 N N . ILE C 1 92 ? 38.212 41.093 92.663 1.00 59.72 2433 ILE C N 1
ATOM 4443 C CA . ILE C 1 92 ? 38.741 41.358 93.973 1.00 56.01 2433 ILE C CA 1
ATOM 4444 C C . ILE C 1 92 ? 39.452 42.699 93.931 1.00 59.32 2433 ILE C C 1
ATOM 4445 O O . ILE C 1 92 ? 39.749 43.229 94.967 1.00 58.86 2433 ILE C O 1
ATOM 4450 N N . ARG C 1 93 ? 39.632 43.288 92.748 1.00 61.20 2434 ARG C N 1
ATOM 4451 C CA . ARG C 1 93 ? 40.227 44.609 92.657 1.00 65.27 2434 ARG C CA 1
ATOM 4452 C C . ARG C 1 93 ? 39.043 45.528 92.555 1.00 67.11 2434 ARG C C 1
ATOM 4453 O O . ARG C 1 93 ? 39.052 46.637 93.055 1.00 69.82 2434 ARG C O 1
ATOM 4461 N N . GLU C 1 94 ? 37.989 45.057 91.925 1.00 68.73 2435 GLU C N 1
ATOM 4462 C CA . GLU C 1 94 ? 36.842 45.912 91.805 1.00 71.44 2435 GLU C CA 1
ATOM 4463 C C . GLU C 1 94 ? 35.990 45.974 93.049 1.00 70.04 2435 GLU C C 1
ATOM 4464 O O . GLU C 1 94 ? 35.465 47.046 93.347 1.00 74.00 2435 GLU C O 1
ATOM 4470 N N . ASN C 1 95 ? 35.881 44.868 93.792 1.00 65.27 2436 ASN C N 1
ATOM 4471 C CA . ASN C 1 95 ? 35.081 44.856 95.012 1.00 62.77 2436 ASN C CA 1
ATOM 4472 C C . ASN C 1 95 ? 35.775 45.509 96.209 1.00 62.83 2436 ASN C C 1
ATOM 4473 O O . ASN C 1 95 ? 35.167 45.733 97.249 1.00 66.84 2436 ASN C O 1
ATOM 4478 N N . LEU C 1 96 ? 37.035 45.879 96.017 1.00 59.79 2437 LEU C N 1
ATOM 4479 C CA . LEU C 1 96 ? 37.814 46.540 97.032 1.00 57.01 2437 LEU C CA 1
ATOM 4480 C C . LEU C 1 96 ? 38.053 48.056 96.831 1.00 61.14 2437 LEU C C 1
ATOM 4481 O O . LEU C 1 96 ? 38.504 48.679 97.774 1.00 64.17 2437 LEU C O 1
ATOM 4486 N N . THR C 1 97 ? 37.746 48.664 95.669 1.00 64.89 2438 THR C N 1
ATOM 4487 C CA . THR C 1 97 ? 38.021 50.099 95.464 1.00 73.05 2438 THR C CA 1
ATOM 4488 C C . THR C 1 97 ? 36.827 51.010 95.115 1.00 77.55 2438 THR C C 1
ATOM 4489 O O . THR C 1 97 ? 36.709 52.168 95.555 1.00 84.50 2438 THR C O 1
ATOM 4493 N N . TYR C 1 98 ? 35.979 50.486 94.255 1.00 77.67 2439 TYR C N 1
ATOM 4494 C CA . TYR C 1 98 ? 34.750 51.123 93.775 1.00 81.50 2439 TYR C CA 1
ATOM 4495 C C . TYR C 1 98 ? 34.240 52.275 94.629 1.00 80.99 2439 TYR C C 1
ATOM 4496 O O . TYR C 1 98 ? 33.648 52.048 95.663 1.00 79.45 2439 TYR C O 1
ATOM 4505 N N . GLY C 1 99 ? 34.433 53.506 94.214 1.00 81.35 2440 GLY C N 1
ATOM 4506 C CA . GLY C 1 99 ? 33.911 54.544 95.065 1.00 81.29 2440 GLY C CA 1
ATOM 4507 C C . GLY C 1 99 ? 35.014 54.995 95.965 1.00 82.56 2440 GLY C C 1
ATOM 4508 O O . GLY C 1 99 ? 34.811 55.300 97.133 1.00 85.46 2440 GLY C O 1
ATOM 4509 N N . LEU C 1 100 ? 36.221 54.986 95.425 1.00 81.02 2441 LEU C N 1
ATOM 4510 C CA . LEU C 1 100 ? 37.368 55.455 96.155 1.00 81.50 2441 LEU C CA 1
ATOM 4511 C C . LEU C 1 100 ? 38.218 56.297 95.257 1.00 86.10 2441 LEU C C 1
ATOM 4512 O O . LEU C 1 100 ? 38.025 56.341 94.032 1.00 88.35 2441 LEU C O 1
ATOM 4517 N N . GLU C 1 101 ? 39.189 56.954 95.870 1.00 92.11 2442 GLU C N 1
ATOM 4518 C CA . GLU C 1 101 ? 40.088 57.806 95.132 1.00 98.68 2442 GLU C CA 1
ATOM 4519 C C . GLU C 1 101 ? 41.181 56.916 94.502 1.00 101.96 2442 GLU C C 1
ATOM 4520 O O . GLU C 1 101 ? 41.240 55.687 94.761 1.00 105.32 2442 GLU C O 1
ATOM 4526 N N . GLY C 1 102 ? 42.027 57.522 93.676 1.00 102.75 2443 GLY C N 1
ATOM 4527 C CA . GLY C 1 102 ? 43.018 56.755 92.949 1.00 103.10 2443 GLY C CA 1
ATOM 4528 C C . GLY C 1 102 ? 44.318 56.333 93.534 1.00 105.30 2443 GLY C C 1
ATOM 4529 O O . GLY C 1 102 ? 44.887 57.003 94.419 1.00 104.63 2443 GLY C O 1
ATOM 4530 N N . ASP C 1 103 ? 44.771 55.171 93.056 1.00 107.51 2444 ASP C N 1
ATOM 4531 C CA . ASP C 1 103 ? 46.069 54.654 93.428 1.00 111.80 2444 ASP C CA 1
ATOM 4532 C C . ASP C 1 103 ? 46.312 53.893 94.663 1.00 112.63 2444 ASP C C 1
ATOM 4533 O O . ASP C 1 103 ? 45.406 53.664 95.462 1.00 114.59 2444 ASP C O 1
ATOM 4538 N N . TYR C 1 104 ? 47.603 53.587 94.798 1.00 112.55 2445 TYR C N 1
ATOM 4539 C CA . TYR C 1 104 ? 48.211 52.839 95.867 1.00 111.47 2445 TYR C CA 1
ATOM 4540 C C . TYR C 1 104 ? 48.267 51.316 95.354 1.00 111.02 2445 TYR C C 1
ATOM 4541 O O . TYR C 1 104 ? 48.911 50.449 95.970 1.00 111.38 2445 TYR C O 1
ATOM 4550 N N . THR C 1 105 ? 47.633 51.045 94.188 1.00 109.74 2446 THR C N 1
ATOM 4551 C CA . THR C 1 105 ? 47.741 49.788 93.409 1.00 110.00 2446 THR C CA 1
ATOM 4552 C C . THR C 1 105 ? 47.527 48.405 94.050 1.00 109.38 2446 THR C C 1
ATOM 4553 O O . THR C 1 105 ? 47.112 48.367 95.149 1.00 111.17 2446 THR C O 1
ATOM 4557 N N . ASP C 1 106 ? 47.724 47.272 93.349 1.00 108.31 2447 ASP C N 1
ATOM 4558 C CA . ASP C 1 106 ? 47.529 45.929 93.945 1.00 107.22 2447 ASP C CA 1
ATOM 4559 C C . ASP C 1 106 ? 48.439 45.730 95.167 1.00 105.84 2447 ASP C C 1
ATOM 4560 O O . ASP C 1 106 ? 48.171 44.885 96.042 1.00 106.92 2447 ASP C O 1
ATOM 4565 N N . GLU C 1 107 ? 49.517 46.508 95.253 1.00 102.47 2448 GLU C N 1
ATOM 4566 C CA . GLU C 1 107 ? 50.347 46.325 96.430 1.00 101.26 2448 GLU C CA 1
ATOM 4567 C C . GLU C 1 107 ? 49.535 46.714 97.688 1.00 99.86 2448 GLU C C 1
ATOM 4568 O O . GLU C 1 107 ? 49.474 45.940 98.653 1.00 101.99 2448 GLU C O 1
ATOM 4574 N N . ASP C 1 108 ? 48.867 47.873 97.629 1.00 94.01 2449 ASP C N 1
ATOM 4575 C CA . ASP C 1 108 ? 48.031 48.412 98.718 1.00 84.27 2449 ASP C CA 1
ATOM 4576 C C . ASP C 1 108 ? 46.856 47.478 98.988 1.00 74.08 2449 ASP C C 1
ATOM 4577 O O . ASP C 1 108 ? 46.238 47.545 100.011 1.00 73.01 2449 ASP C O 1
ATOM 4582 N N . LEU C 1 109 ? 46.467 46.704 97.981 1.00 63.48 2450 LEU C N 1
ATOM 4583 C CA . LEU C 1 109 ? 45.371 45.790 98.143 1.00 53.95 2450 LEU C CA 1
ATOM 4584 C C . LEU C 1 109 ? 45.903 44.574 98.905 1.00 51.04 2450 LEU C C 1
ATOM 4585 O O . LEU C 1 109 ? 45.159 43.912 99.614 1.00 47.74 2450 LEU C O 1
ATOM 4590 N N . TRP C 1 110 ? 47.203 44.308 98.811 1.00 52.54 2451 TRP C N 1
ATOM 4591 C CA . TRP C 1 110 ? 47.769 43.138 99.491 1.00 58.22 2451 TRP C CA 1
ATOM 4592 C C . TRP C 1 110 ? 47.816 43.288 100.973 1.00 60.11 2451 TRP C C 1
ATOM 4593 O O . TRP C 1 110 ? 47.384 42.384 101.707 1.00 56.26 2451 TRP C O 1
ATOM 4604 N N . GLN C 1 111 ? 48.280 44.474 101.384 1.00 64.80 2452 GLN C N 1
ATOM 4605 C CA . GLN C 1 111 ? 48.452 44.861 102.797 1.00 71.04 2452 GLN C CA 1
ATOM 4606 C C . GLN C 1 111 ? 47.153 44.823 103.604 1.00 70.23 2452 GLN C C 1
ATOM 4607 O O . GLN C 1 111 ? 47.107 44.350 104.733 1.00 72.39 2452 GLN C O 1
ATOM 4613 N N . VAL C 1 112 ? 46.083 45.202 102.931 1.00 69.23 2453 VAL C N 1
ATOM 4614 C CA . VAL C 1 112 ? 44.754 45.241 103.481 1.00 62.14 2453 VAL C CA 1
ATOM 4615 C C . VAL C 1 112 ? 44.208 43.827 103.591 1.00 59.21 2453 VAL C C 1
ATOM 4616 O O . VAL C 1 112 ? 43.626 43.477 104.616 1.00 59.98 2453 VAL C O 1
ATOM 4620 N N . LEU C 1 113 ? 44.429 43.019 102.547 1.00 57.05 2454 LEU C N 1
ATOM 4621 C CA . LEU C 1 113 ? 43.965 41.629 102.515 1.00 53.96 2454 LEU C CA 1
ATOM 4622 C C . LEU C 1 113 ? 44.727 40.820 103.502 1.00 54.31 2454 LEU C C 1
ATOM 4623 O O . LEU C 1 113 ? 44.268 39.769 103.916 1.00 48.70 2454 LEU C O 1
ATOM 4628 N N . ASP C 1 114 ? 45.875 41.358 103.918 1.00 60.36 2455 ASP C N 1
ATOM 4629 C CA . ASP C 1 114 ? 46.704 40.736 104.931 1.00 61.95 2455 ASP C CA 1
ATOM 4630 C C . ASP C 1 114 ? 46.074 41.092 106.284 1.00 59.66 2455 ASP C C 1
ATOM 4631 O O . ASP C 1 114 ? 45.875 40.233 107.132 1.00 57.16 2455 ASP C O 1
ATOM 4636 N N . LEU C 1 115 ? 45.711 42.356 106.435 1.00 56.99 2456 LEU C N 1
ATOM 4637 C CA . LEU C 1 115 ? 45.098 42.833 107.656 1.00 56.26 2456 LEU C CA 1
ATOM 4638 C C . LEU C 1 115 ? 43.792 42.124 107.912 1.00 58.97 2456 LEU C C 1
ATOM 4639 O O . LEU C 1 115 ? 43.449 41.901 109.062 1.00 62.70 2456 LEU C O 1
ATOM 4644 N N . ALA C 1 116 ? 43.094 41.743 106.842 1.00 61.56 2457 ALA C N 1
ATOM 4645 C CA . ALA C 1 116 ? 41.819 41.042 106.939 1.00 66.13 2457 ALA C CA 1
ATOM 4646 C C . ALA C 1 116 ? 41.998 39.519 107.081 1.00 71.69 2457 ALA C C 1
ATOM 4647 O O . ALA C 1 116 ? 41.036 38.795 107.430 1.00 74.17 2457 ALA C O 1
ATOM 4649 N N . PHE C 1 117 ? 43.238 39.056 106.855 1.00 77.56 2458 PHE C N 1
ATOM 4650 C CA . PHE C 1 117 ? 43.623 37.633 106.915 1.00 84.32 2458 PHE C CA 1
ATOM 4651 C C . PHE C 1 117 ? 42.981 36.831 105.757 1.00 84.32 2458 PHE C C 1
ATOM 4652 O O . PHE C 1 117 ? 42.319 35.789 105.951 1.00 82.13 2458 PHE C O 1
ATOM 4660 N N . ALA C 1 118 ? 43.155 37.396 104.557 1.00 85.01 2459 ALA C N 1
ATOM 4661 C CA . ALA C 1 118 ? 42.646 36.870 103.291 1.00 84.27 2459 ALA C CA 1
ATOM 4662 C C . ALA C 1 118 ? 43.824 36.380 102.462 1.00 86.09 2459 ALA C C 1
ATOM 4663 O O . ALA C 1 118 ? 43.918 35.197 102.144 1.00 89.24 2459 ALA C O 1
ATOM 4665 N N . ARG C 1 119 ? 44.701 37.318 102.102 1.00 86.48 2460 ARG C N 1
ATOM 4666 C CA . ARG C 1 119 ? 45.934 37.095 101.331 1.00 85.05 2460 ARG C CA 1
ATOM 4667 C C . ARG C 1 119 ? 46.300 35.656 100.918 1.00 82.66 2460 ARG C C 1
ATOM 4668 O O . ARG C 1 119 ? 46.363 35.346 99.730 1.00 80.73 2460 ARG C O 1
ATOM 4676 N N . SER C 1 120 ? 46.523 34.797 101.912 1.00 83.54 2461 SER C N 1
ATOM 4677 C CA . SER C 1 120 ? 46.868 33.399 101.699 1.00 86.13 2461 SER C CA 1
ATOM 4678 C C . SER C 1 120 ? 45.960 32.805 100.631 1.00 85.32 2461 SER C C 1
ATOM 4679 O O . SER C 1 120 ? 46.400 32.600 99.501 1.00 86.08 2461 SER C O 1
ATOM 4682 N N . PHE C 1 121 ? 44.667 32.710 100.950 1.00 82.60 2462 PHE C N 1
ATOM 4683 C CA . PHE C 1 121 ? 43.684 32.145 100.041 1.00 78.33 2462 PHE C CA 1
ATOM 4684 C C . PHE C 1 121 ? 43.497 32.989 98.811 1.00 74.91 2462 PHE C C 1
ATOM 4685 O O . PHE C 1 121 ? 43.079 32.460 97.801 1.00 73.18 2462 PHE C O 1
ATOM 4693 N N . VAL C 1 122 ? 43.770 34.290 98.893 1.00 74.65 2463 VAL C N 1
ATOM 4694 C CA . VAL C 1 122 ? 43.615 35.160 97.711 1.00 75.38 2463 VAL C CA 1
ATOM 4695 C C . VAL C 1 122 ? 44.694 34.891 96.684 1.00 76.66 2463 VAL C C 1
ATOM 4696 O O . VAL C 1 122 ? 44.421 34.913 95.491 1.00 75.85 2463 VAL C O 1
ATOM 4700 N N . GLU C 1 123 ? 45.895 34.580 97.174 1.00 76.78 2464 GLU C N 1
ATOM 4701 C CA . GLU C 1 123 ? 47.046 34.223 96.353 1.00 75.68 2464 GLU C CA 1
ATOM 4702 C C . GLU C 1 123 ? 46.737 32.890 95.677 1.00 73.66 2464 GLU C C 1
ATOM 4703 O O . GLU C 1 123 ? 46.885 32.751 94.467 1.00 76.46 2464 GLU C O 1
ATOM 4709 N N . ASN C 1 124 ? 46.139 31.990 96.455 1.00 67.64 2465 ASN C N 1
ATOM 4710 C CA . ASN C 1 124 ? 45.711 30.662 96.018 1.00 64.25 2465 ASN C CA 1
ATOM 4711 C C . ASN C 1 124 ? 44.551 30.670 95.004 1.00 64.86 2465 ASN C C 1
ATOM 4712 O O . ASN C 1 124 ? 44.080 29.620 94.583 1.00 64.59 2465 ASN C O 1
ATOM 4717 N N . MET C 1 125 ? 44.059 31.851 94.655 1.00 65.15 2466 MET C N 1
ATOM 4718 C CA . MET C 1 125 ? 42.977 31.961 93.697 1.00 63.19 2466 MET C CA 1
ATOM 4719 C C . MET C 1 125 ? 43.591 32.212 92.340 1.00 60.93 2466 MET C C 1
ATOM 4720 O O . MET C 1 125 ? 44.529 32.995 92.260 1.00 60.65 2466 MET C O 1
ATOM 4725 N N . PRO C 1 126 ? 43.010 31.643 91.254 1.00 60.35 2467 PRO C N 1
ATOM 4726 C CA . PRO C 1 126 ? 43.445 31.741 89.856 1.00 59.76 2467 PRO C CA 1
ATOM 4727 C C . PRO C 1 126 ? 44.246 32.936 89.421 1.00 60.31 2467 PRO C C 1
ATOM 4728 O O . PRO C 1 126 ? 45.476 32.897 89.423 1.00 63.55 2467 PRO C O 1
ATOM 4732 N N . ASP C 1 127 ? 43.551 34.010 89.073 1.00 59.21 2468 ASP C N 1
ATOM 4733 C CA . ASP C 1 127 ? 44.209 35.233 88.602 1.00 57.17 2468 ASP C CA 1
ATOM 4734 C C . ASP C 1 127 ? 44.432 36.234 89.715 1.00 57.48 2468 ASP C C 1
ATOM 4735 O O . ASP C 1 127 ? 44.686 37.402 89.447 1.00 57.89 2468 ASP C O 1
ATOM 4740 N N . GLN C 1 128 ? 44.361 35.737 90.954 1.00 58.10 2469 GLN C N 1
ATOM 4741 C CA . GLN C 1 128 ? 44.584 36.475 92.201 1.00 59.50 2469 GLN C CA 1
ATOM 4742 C C . GLN C 1 128 ? 44.519 37.980 92.087 1.00 61.19 2469 GLN C C 1
ATOM 4743 O O . GLN C 1 128 ? 45.361 38.574 91.420 1.00 66.84 2469 GLN C O 1
ATOM 4749 N N . LEU C 1 129 ? 43.548 38.595 92.760 1.00 57.71 2470 LEU C N 1
ATOM 4750 C CA . LEU C 1 129 ? 43.299 40.054 92.721 1.00 55.43 2470 LEU C CA 1
ATOM 4751 C C . LEU C 1 129 ? 42.692 40.462 91.365 1.00 55.43 2470 LEU C C 1
ATOM 4752 O O . LEU C 1 129 ? 42.340 41.629 91.130 1.00 57.32 2470 LEU C O 1
ATOM 4757 N N . ASN C 1 130 ? 42.636 39.520 90.438 1.00 56.38 2471 ASN C N 1
ATOM 4758 C CA . ASN C 1 130 ? 42.061 39.807 89.159 1.00 56.28 2471 ASN C CA 1
ATOM 4759 C C . ASN C 1 130 ? 41.140 38.666 88.877 1.00 53.18 2471 ASN C C 1
ATOM 4760 O O . ASN C 1 130 ? 40.730 38.417 87.750 1.00 54.57 2471 ASN C O 1
ATOM 4765 N N . THR C 1 131 ? 40.686 38.086 89.980 1.00 51.22 2472 THR C N 1
ATOM 4766 C CA . THR C 1 131 ? 39.772 36.956 89.974 1.00 53.45 2472 THR C CA 1
ATOM 4767 C C . THR C 1 131 ? 38.317 37.462 89.900 1.00 55.81 2472 THR C C 1
ATOM 4768 O O . THR C 1 131 ? 37.998 38.505 90.457 1.00 58.88 2472 THR C O 1
ATOM 4772 N N . GLU C 1 132 ? 37.471 36.774 89.132 1.00 58.94 2473 GLU C N 1
ATOM 4773 C CA . GLU C 1 132 ? 36.045 37.138 89.006 1.00 63.58 2473 GLU C CA 1
ATOM 4774 C C . GLU C 1 132 ? 35.248 36.312 90.030 1.00 61.33 2473 GLU C C 1
ATOM 4775 O O . GLU C 1 132 ? 35.492 35.113 90.253 1.00 58.37 2473 GLU C O 1
ATOM 4781 N N . VAL C 1 133 ? 34.287 36.984 90.644 1.00 60.09 2474 VAL C N 1
ATOM 4782 C CA . VAL C 1 133 ? 33.460 36.407 91.677 1.00 60.09 2474 VAL C CA 1
ATOM 4783 C C . VAL C 1 133 ? 31.980 36.553 91.337 1.00 61.85 2474 VAL C C 1
ATOM 4784 O O . VAL C 1 133 ? 31.597 37.357 90.486 1.00 62.61 2474 VAL C O 1
ATOM 4788 N N . GLY C 1 134 ? 31.148 35.779 92.022 1.00 63.83 2475 GLY C N 1
ATOM 4789 C CA . GLY C 1 134 ? 29.724 35.847 91.787 1.00 71.40 2475 GLY C CA 1
ATOM 4790 C C . GLY C 1 134 ? 29.385 34.697 90.889 1.00 76.66 2475 GLY C C 1
ATOM 4791 O O . GLY C 1 134 ? 30.162 33.729 90.832 1.00 73.89 2475 GLY C O 1
ATOM 4792 N N . GLU C 1 135 ? 28.275 34.824 90.156 1.00 85.01 2476 GLU C N 1
ATOM 4793 C CA . GLU C 1 135 ? 27.792 33.769 89.244 1.00 94.04 2476 GLU C CA 1
ATOM 4794 C C . GLU C 1 135 ? 28.670 33.624 88.021 1.00 96.25 2476 GLU C C 1
ATOM 4795 O O . GLU C 1 135 ? 28.972 32.521 87.561 1.00 95.17 2476 GLU C O 1
ATOM 4801 N N . ARG C 1 136 ? 29.117 34.774 87.546 1.00 100.12 2477 ARG C N 1
ATOM 4802 C CA . ARG C 1 136 ? 29.997 34.847 86.413 1.00 105.81 2477 ARG C CA 1
ATOM 4803 C C . ARG C 1 136 ? 31.305 34.136 86.718 1.00 106.20 2477 ARG C C 1
ATOM 4804 O O . ARG C 1 136 ? 31.724 33.244 85.999 1.00 108.25 2477 ARG C O 1
ATOM 4812 N N . GLY C 1 137 ? 31.899 34.496 87.842 1.00 106.13 2478 GLY C N 1
ATOM 4813 C CA . GLY C 1 137 ? 33.170 33.924 88.220 1.00 103.79 2478 GLY C CA 1
ATOM 4814 C C . GLY C 1 137 ? 33.240 32.648 89.023 1.00 102.35 2478 GLY C C 1
ATOM 4815 O O . GLY C 1 137 ? 32.627 31.626 88.666 1.00 106.05 2478 GLY C O 1
ATOM 4816 N N . VAL C 1 138 ? 33.919 32.775 90.165 1.00 98.25 2479 VAL C N 1
ATOM 4817 C CA . VAL C 1 138 ? 34.237 31.701 91.106 1.00 94.17 2479 VAL C CA 1
ATOM 4818 C C . VAL C 1 138 ? 33.323 31.532 92.359 1.00 92.98 2479 VAL C C 1
ATOM 4819 O O . VAL C 1 138 ? 32.331 32.254 92.570 1.00 90.78 2479 VAL C O 1
ATOM 4823 N N . LYS C 1 139 ? 33.646 30.495 93.126 1.00 93.96 2480 LYS C N 1
ATOM 4824 C CA . LYS C 1 139 ? 32.969 30.114 94.353 1.00 94.70 2480 LYS C CA 1
ATOM 4825 C C . LYS C 1 139 ? 33.734 30.771 95.493 1.00 92.76 2480 LYS C C 1
ATOM 4826 O O . LYS C 1 139 ? 34.968 30.834 95.428 1.00 95.40 2480 LYS C O 1
ATOM 4832 N N . ILE C 1 140 ? 32.995 31.235 96.511 1.00 88.99 2481 ILE C N 1
ATOM 4833 C CA . ILE C 1 140 ? 33.514 31.862 97.732 1.00 84.75 2481 ILE C CA 1
ATOM 4834 C C . ILE C 1 140 ? 32.482 31.531 98.774 1.00 83.24 2481 ILE C C 1
ATOM 4835 O O . ILE C 1 140 ? 31.273 31.575 98.501 1.00 82.79 2481 ILE C O 1
ATOM 4840 N N . SER C 1 141 ? 32.960 31.283 99.984 1.00 81.66 2482 SER C N 1
ATOM 4841 C CA . SER C 1 141 ? 32.086 30.981 101.113 1.00 80.83 2482 SER C CA 1
ATOM 4842 C C . SER C 1 141 ? 31.628 32.275 101.795 1.00 77.81 2482 SER C C 1
ATOM 4843 O O . SER C 1 141 ? 32.144 33.365 101.511 1.00 73.82 2482 SER C O 1
ATOM 4846 N N . GLY C 1 142 ? 30.682 32.127 102.721 1.00 76.08 2483 GLY C N 1
ATOM 4847 C CA . GLY C 1 142 ? 30.157 33.260 103.454 1.00 72.54 2483 GLY C CA 1
ATOM 4848 C C . GLY C 1 142 ? 31.255 33.895 104.270 1.00 69.32 2483 GLY C C 1
ATOM 4849 O O . GLY C 1 142 ? 31.428 35.105 104.242 1.00 72.19 2483 GLY C O 1
ATOM 4850 N N . GLY C 1 143 ? 32.068 33.031 104.875 1.00 66.85 2484 GLY C N 1
ATOM 4851 C CA . GLY C 1 143 ? 33.190 33.433 105.706 1.00 67.03 2484 GLY C CA 1
ATOM 4852 C C . GLY C 1 143 ? 34.268 34.179 104.963 1.00 67.67 2484 GLY C C 1
ATOM 4853 O O . GLY C 1 143 ? 34.960 35.000 105.535 1.00 66.22 2484 GLY C O 1
ATOM 4854 N N . GLN C 1 144 ? 34.371 33.933 103.668 1.00 70.82 2485 GLN C N 1
ATOM 4855 C CA . GLN C 1 144 ? 35.374 34.613 102.858 1.00 72.73 2485 GLN C CA 1
ATOM 4856 C C . GLN C 1 144 ? 34.800 35.888 102.183 1.00 69.62 2485 GLN C C 1
ATOM 4857 O O . GLN C 1 144 ? 35.509 36.886 101.991 1.00 64.37 2485 GLN C O 1
ATOM 4863 N N . ARG C 1 145 ? 33.505 35.860 101.873 1.00 70.22 2486 ARG C N 1
ATOM 4864 C CA 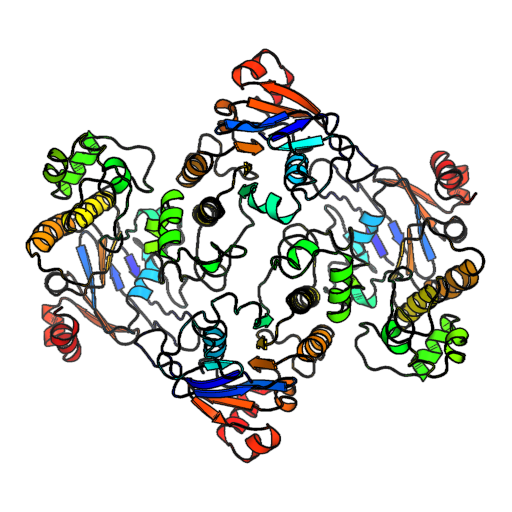. ARG C 1 145 ? 32.826 36.985 101.249 1.00 72.83 2486 ARG C CA 1
ATOM 4865 C C . ARG C 1 145 ? 32.955 38.219 102.110 1.00 70.46 2486 ARG C C 1
ATOM 4866 O O . ARG C 1 145 ? 33.308 39.303 101.663 1.00 70.48 2486 ARG C O 1
ATOM 4874 N N . GLN C 1 146 ? 32.693 38.033 103.382 1.00 69.60 2487 GLN C N 1
ATOM 4875 C CA . GLN C 1 146 ? 32.760 39.142 104.308 1.00 71.32 2487 GLN C CA 1
ATOM 4876 C C . GLN C 1 146 ? 34.176 39.593 104.639 1.00 69.64 2487 GLN C C 1
ATOM 4877 O O . GLN C 1 146 ? 34.391 40.781 104.852 1.00 73.48 2487 GLN C O 1
ATOM 4883 N N . ARG C 1 147 ? 35.140 38.668 104.685 1.00 63.97 2488 ARG C N 1
ATOM 4884 C CA . ARG C 1 147 ? 36.511 39.057 105.017 1.00 56.38 2488 ARG C CA 1
ATOM 4885 C C . ARG C 1 147 ? 37.011 40.079 104.018 1.00 51.65 2488 ARG C C 1
ATOM 4886 O O . ARG C 1 147 ? 37.791 40.976 104.357 1.00 45.75 2488 ARG C O 1
ATOM 4894 N N . LEU C 1 148 ? 36.442 39.988 102.812 1.00 48.88 2489 LEU C N 1
ATOM 4895 C CA . LEU C 1 148 ? 36.779 40.875 101.718 1.00 45.00 2489 LEU C CA 1
ATOM 4896 C C . LEU C 1 148 ? 36.103 42.201 101.949 1.00 45.05 2489 LEU C C 1
ATOM 4897 O O . LEU C 1 148 ? 36.601 43.264 101.554 1.00 46.30 2489 LEU C O 1
ATOM 4902 N N . ALA C 1 149 ? 35.012 42.131 102.698 1.00 41.02 2490 ALA C N 1
ATOM 4903 C CA . ALA C 1 149 ? 34.277 43.319 103.043 1.00 37.83 2490 ALA C CA 1
ATOM 4904 C C . ALA C 1 149 ? 34.987 44.054 104.189 1.00 33.48 2490 ALA C C 1
ATOM 4905 O O . ALA C 1 149 ? 35.040 45.300 104.197 1.00 30.62 2490 ALA C O 1
ATOM 4907 N N . ILE C 1 150 ? 35.559 43.273 105.114 1.00 28.58 2491 ILE C N 1
ATOM 4908 C CA . ILE C 1 150 ? 36.308 43.805 106.254 1.00 35.42 2491 ILE C CA 1
ATOM 4909 C C . ILE C 1 150 ? 37.538 44.461 105.649 1.00 38.81 2491 ILE C C 1
ATOM 4910 O O . ILE C 1 150 ? 38.019 45.510 106.118 1.00 40.34 2491 ILE C O 1
ATOM 4915 N N . ALA C 1 151 ? 38.007 43.840 104.568 1.00 42.21 2492 ALA C N 1
ATOM 4916 C CA . ALA C 1 151 ? 39.194 44.281 103.862 1.00 40.02 2492 ALA C CA 1
ATOM 4917 C C . ALA C 1 151 ? 38.941 45.590 103.181 1.00 38.48 2492 ALA C C 1
ATOM 4918 O O . ALA C 1 151 ? 39.711 46.546 103.321 1.00 36.19 2492 ALA C O 1
ATOM 4920 N N . ARG C 1 152 ? 37.795 45.653 102.523 1.00 35.32 2493 ARG C N 1
ATOM 4921 C CA . ARG C 1 152 ? 37.432 46.849 101.826 1.00 36.18 2493 ARG C CA 1
ATOM 4922 C C . ARG C 1 152 ? 37.315 47.974 102.850 1.00 36.44 2493 ARG C C 1
ATOM 4923 O O . ARG C 1 152 ? 37.717 49.109 102.607 1.00 34.96 2493 ARG C O 1
ATOM 4931 N N . ALA C 1 153 ? 36.862 47.598 104.036 1.00 35.27 2494 ALA C N 1
ATOM 4932 C CA . ALA C 1 153 ? 36.681 48.534 105.112 1.00 35.80 2494 ALA C CA 1
ATOM 4933 C C . ALA C 1 153 ? 38.032 49.084 105.563 1.00 36.06 2494 ALA C C 1
ATOM 4934 O O . ALA C 1 153 ? 38.233 50.300 105.623 1.00 39.17 2494 ALA C O 1
ATOM 4936 N N . PHE C 1 154 ? 38.986 48.188 105.778 1.00 34.53 2495 PHE C N 1
ATOM 4937 C CA . PHE C 1 154 ? 40.306 48.587 106.211 1.00 31.77 2495 PHE C CA 1
ATOM 4938 C C . PHE C 1 154 ? 40.856 49.613 105.283 1.00 32.48 2495 PHE C C 1
ATOM 4939 O O . PHE C 1 154 ? 41.417 50.613 105.709 1.00 30.77 2495 PHE C O 1
ATOM 4947 N N . LEU C 1 155 ? 40.563 49.392 104.007 1.00 31.99 2496 LEU C N 1
ATOM 4948 C CA . LEU C 1 155 ? 41.022 50.232 102.910 1.00 33.99 2496 LEU C CA 1
ATOM 4949 C C . LEU C 1 155 ? 40.317 51.576 102.827 1.00 38.94 2496 LEU C C 1
ATOM 4950 O O . LEU C 1 155 ? 40.950 52.588 102.511 1.00 35.74 2496 LEU C O 1
ATOM 4955 N N . ARG C 1 156 ? 38.995 51.557 103.049 1.00 45.06 2497 ARG C N 1
ATOM 4956 C CA . ARG C 1 156 ? 38.170 52.765 103.036 1.00 44.04 2497 ARG C CA 1
ATOM 4957 C C . ARG C 1 156 ? 38.581 53.556 104.295 1.00 43.34 2497 ARG C C 1
ATOM 4958 O O . ARG C 1 156 ? 38.407 54.790 104.366 1.00 40.53 2497 ARG C O 1
ATOM 4966 N N . ASN C 1 157 ? 39.147 52.806 105.254 1.00 41.90 2498 ASN C N 1
ATOM 4967 C CA . ASN C 1 157 ? 39.676 53.299 106.503 1.00 44.71 2498 ASN C CA 1
ATOM 4968 C C . ASN C 1 157 ? 38.782 54.316 107.195 1.00 48.83 2498 ASN C C 1
ATOM 4969 O O . ASN C 1 157 ? 39.030 55.511 107.108 1.00 50.85 2498 ASN C O 1
ATOM 4974 N N . PRO C 1 158 ? 37.686 53.864 107.823 1.00 53.19 2499 PRO C N 1
ATOM 4975 C CA . PRO C 1 158 ? 36.782 54.786 108.519 1.00 57.76 2499 PRO C CA 1
ATOM 4976 C C . PRO C 1 158 ? 37.387 55.233 109.872 1.00 62.48 2499 PRO C C 1
ATOM 4977 O O . PRO C 1 158 ? 38.434 54.733 110.290 1.00 65.08 2499 PRO C O 1
ATOM 4981 N N . LYS C 1 159 ? 36.730 56.187 110.532 1.00 64.63 2500 LYS C N 1
ATOM 4982 C CA . LYS C 1 159 ? 37.118 56.660 111.864 1.00 62.79 2500 LYS C CA 1
ATOM 4983 C C . LYS C 1 159 ? 36.106 55.989 112.780 1.00 57.22 2500 LYS C C 1
ATOM 4984 O O . LYS C 1 159 ? 36.431 55.581 113.894 1.00 52.92 2500 LYS C O 1
ATOM 4990 N N . ILE C 1 160 ? 34.874 55.894 112.260 1.00 53.30 2501 ILE C N 1
ATOM 4991 C CA . ILE C 1 160 ? 33.713 55.311 112.933 1.00 49.51 2501 ILE C CA 1
ATOM 4992 C C . ILE C 1 160 ? 33.281 54.006 112.285 1.00 45.32 2501 ILE C C 1
ATOM 4993 O O . ILE C 1 160 ? 33.050 53.937 111.100 1.00 43.27 2501 ILE C O 1
ATOM 4998 N N . LEU C 1 161 ? 33.116 52.993 113.115 1.00 40.13 2502 LEU C N 1
ATOM 4999 C CA . LEU C 1 161 ? 32.735 51.694 112.653 1.00 39.54 2502 LEU C CA 1
ATOM 5000 C C . LEU C 1 161 ? 31.437 51.227 113.261 1.00 42.06 2502 LEU C C 1
ATOM 5001 O O . LEU C 1 161 ? 31.263 51.318 114.458 1.00 34.96 2502 LEU C O 1
ATOM 5006 N N . MET C 1 162 ? 30.594 50.623 112.416 1.00 46.10 2503 MET C N 1
ATOM 5007 C CA . MET C 1 162 ? 29.285 50.047 112.764 1.00 52.55 2503 MET C CA 1
ATOM 5008 C C . MET C 1 162 ? 29.167 48.611 112.286 1.00 54.62 2503 MET C C 1
ATOM 5009 O O . MET C 1 162 ? 29.850 48.211 111.389 1.00 57.34 2503 MET C O 1
ATOM 5014 N N . LEU C 1 163 ? 28.345 47.806 112.927 1.00 57.17 2504 LEU C N 1
ATOM 5015 C CA . LEU C 1 163 ? 28.177 46.437 112.502 1.00 62.17 2504 LEU C CA 1
ATOM 5016 C C . LEU C 1 163 ? 27.090 45.787 113.282 1.00 67.52 2504 LEU C C 1
ATOM 5017 O O . LEU C 1 163 ? 26.484 46.412 114.113 1.00 67.88 2504 LEU C O 1
ATOM 5022 N N . ASP C 1 164 ? 26.839 44.524 112.961 1.00 73.95 2505 ASP C N 1
ATOM 5023 C CA . ASP C 1 164 ? 25.858 43.669 113.618 1.00 81.02 2505 ASP C CA 1
ATOM 5024 C C . ASP C 1 164 ? 25.744 42.303 112.997 1.00 90.33 2505 ASP C C 1
ATOM 5025 O O . ASP C 1 164 ? 26.096 42.093 111.823 1.00 91.25 2505 ASP C O 1
ATOM 5030 N N . GLU C 1 165 ? 25.113 41.419 113.766 1.00 102.75 2506 GLU C N 1
ATOM 5031 C CA . GLU C 1 165 ? 24.872 40.035 113.388 1.00 115.86 2506 GLU C CA 1
ATOM 5032 C C . GLU C 1 165 ? 23.364 39.792 113.251 1.00 120.73 2506 GLU C C 1
ATOM 5033 O O . GLU C 1 165 ? 22.608 40.156 114.133 1.00 121.85 2506 GLU C O 1
ATOM 5039 N N . ALA C 1 166 ? 22.922 39.255 112.116 1.00 126.81 2507 ALA C N 1
ATOM 5040 C CA . ALA C 1 166 ? 21.502 38.948 111.928 1.00 132.17 2507 ALA C CA 1
ATOM 5041 C C . ALA C 1 166 ? 21.321 37.415 111.658 1.00 136.63 2507 ALA C C 1
ATOM 5042 O O . ALA C 1 166 ? 20.216 36.921 111.286 1.00 136.66 2507 ALA C O 1
ATOM 5044 N N . THR C 1 167 ? 22.405 36.668 111.940 1.00 141.37 2508 THR C N 1
ATOM 5045 C CA . THR C 1 167 ? 22.468 35.197 111.773 1.00 145.38 2508 THR C CA 1
ATOM 5046 C C . THR C 1 167 ? 23.347 34.473 112.839 1.00 148.85 2508 THR C C 1
ATOM 5047 O O . THR C 1 167 ? 24.399 35.011 113.258 1.00 150.20 2508 THR C O 1
ATOM 5049 N N . ALA C 1 168 ? 22.955 33.236 113.206 1.00 152.24 2509 ALA C N 1
ATOM 5050 C CA . ALA C 1 168 ? 23.632 32.390 114.242 1.00 155.24 2509 ALA C CA 1
ATOM 5051 C C . ALA C 1 168 ? 25.062 31.720 114.136 1.00 157.53 2509 ALA C C 1
ATOM 5052 O O . ALA C 1 168 ? 25.522 31.152 115.168 1.00 159.03 2509 ALA C O 1
ATOM 5054 N N . SER C 1 169 ? 25.724 31.763 112.950 1.00 158.09 2510 SER C N 1
ATOM 5055 C CA . SER C 1 169 ? 27.056 31.152 112.676 1.00 158.02 2510 SER C CA 1
ATOM 5056 C C . SER C 1 169 ? 28.235 31.622 113.553 1.00 160.21 2510 SER C C 1
ATOM 5057 O O . SER C 1 169 ? 29.284 30.962 113.615 1.00 160.61 2510 SER C O 1
ATOM 5059 N N . LEU C 1 170 ? 28.059 32.741 114.249 1.00 162.48 2511 LEU C N 1
ATOM 5060 C CA . LEU C 1 170 ? 29.093 33.243 115.151 1.00 163.25 2511 LEU C CA 1
ATOM 5061 C C . LEU C 1 170 ? 28.353 33.555 116.456 1.00 164.97 2511 LEU C C 1
ATOM 5062 O O . LEU C 1 170 ? 28.097 34.740 116.815 1.00 164.22 2511 LEU C O 1
ATOM 5064 N N . ASP C 1 171 ? 27.959 32.439 117.098 1.00 166.87 2512 ASP C N 1
ATOM 5065 C CA . ASP C 1 171 ? 27.165 32.359 118.345 1.00 168.16 2512 ASP C CA 1
ATOM 5066 C C . ASP C 1 171 ? 27.562 33.236 119.552 1.00 169.83 2512 ASP C C 1
ATOM 5067 O O . ASP C 1 171 ? 26.693 33.572 120.386 1.00 171.34 2512 ASP C O 1
ATOM 5069 N N . SER C 1 172 ? 28.860 33.600 119.586 1.00 170.69 2513 SER C N 1
ATOM 5070 C CA . SER C 1 172 ? 29.586 34.410 120.599 1.00 169.76 2513 SER C CA 1
ATOM 5071 C C . SER C 1 172 ? 30.691 33.563 121.217 1.00 169.88 2513 SER C C 1
ATOM 5072 O O . SER C 1 172 ? 31.555 34.057 121.948 1.00 171.12 2513 SER C O 1
ATOM 5074 N N . GLU C 1 173 ? 30.496 32.255 121.135 1.00 168.98 2514 GLU C N 1
ATOM 5075 C CA . GLU C 1 173 ? 31.466 31.323 121.685 1.00 166.06 2514 GLU C CA 1
ATOM 5076 C C . GLU C 1 173 ? 32.184 30.678 120.510 1.00 163.45 2514 GLU C C 1
ATOM 5077 O O . GLU C 1 173 ? 33.267 30.065 120.680 1.00 162.70 2514 GLU C O 1
ATOM 5079 N N . SER C 1 174 ? 31.563 30.851 119.326 1.00 160.09 2515 SER C N 1
ATOM 5080 C CA . SER C 1 174 ? 32.044 30.363 118.014 1.00 154.54 2515 SER C CA 1
ATOM 5081 C C . SER C 1 174 ? 32.950 31.459 117.390 1.00 150.80 2515 SER C C 1
ATOM 5082 O O . SER C 1 174 ? 32.425 32.426 116.775 1.00 150.25 2515 SER C O 1
ATOM 5084 N N . GLU C 1 175 ? 34.280 31.298 117.571 1.00 145.46 2516 GLU C N 1
ATOM 5085 C CA . GLU C 1 175 ? 35.334 32.238 117.099 1.00 138.72 2516 GLU C CA 1
ATOM 5086 C C . GLU C 1 175 ? 36.158 31.780 115.869 1.00 132.58 2516 GLU C C 1
ATOM 5087 O O . GLU C 1 175 ? 36.698 30.666 115.829 1.00 134.10 2516 GLU C O 1
ATOM 5089 N N . SER C 1 176 ? 36.268 32.647 114.867 1.00 122.77 2517 SER C N 1
ATOM 5090 C CA . SER C 1 176 ? 36.996 32.285 113.656 1.00 112.59 2517 SER C CA 1
ATOM 5091 C C . SER C 1 176 ? 37.840 33.428 113.080 1.00 108.96 2517 SER C C 1
ATOM 5092 O O . SER C 1 176 ? 37.880 34.534 113.649 1.00 108.33 2517 SER C O 1
ATOM 5095 N N . MET C 1 177 ? 38.440 33.174 111.916 1.00 104.86 2518 MET C N 1
ATOM 5096 C CA . MET C 1 177 ? 39.232 34.129 111.213 1.00 99.22 2518 MET C CA 1
ATOM 5097 C C . MET C 1 177 ? 38.527 35.385 110.790 1.00 93.13 2518 MET C C 1
ATOM 5098 O O . MET C 1 177 ? 39.144 36.368 110.375 1.00 91.82 2518 MET C O 1
ATOM 5103 N N . VAL C 1 178 ? 37.204 35.317 110.853 1.00 87.54 2519 VAL C N 1
ATOM 5104 C CA . VAL C 1 178 ? 36.354 36.446 110.488 1.00 81.90 2519 VAL C CA 1
ATOM 5105 C C . VAL C 1 178 ? 36.212 37.324 111.705 1.00 80.70 2519 VAL C C 1
ATOM 5106 O O . VAL C 1 178 ? 36.585 38.504 111.660 1.00 77.39 2519 VAL C O 1
ATOM 5110 N N . GLN C 1 179 ? 35.701 36.738 112.798 1.00 82.24 2520 GLN C N 1
ATOM 5111 C CA . GLN C 1 179 ? 35.485 37.497 114.022 1.00 84.44 2520 GLN C CA 1
ATOM 5112 C C . GLN C 1 179 ? 36.789 38.078 114.505 1.00 81.94 2520 GLN C C 1
ATOM 5113 O O . GLN C 1 179 ? 36.788 39.114 115.150 1.00 82.93 2520 GLN C O 1
ATOM 5119 N N . LYS C 1 180 ? 37.898 37.489 114.063 1.00 79.96 2521 LYS C N 1
ATOM 5120 C CA . LYS C 1 180 ? 39.226 37.967 114.447 1.00 79.11 2521 LYS C CA 1
ATOM 5121 C C . LYS C 1 180 ? 39.756 39.031 113.477 1.00 74.88 2521 LYS C C 1
ATOM 5122 O O . LYS C 1 180 ? 40.595 39.866 113.823 1.00 73.39 2521 LYS C O 1
ATOM 5128 N N . ALA C 1 181 ? 39.176 39.049 112.289 1.00 70.26 2522 ALA C N 1
ATOM 5129 C CA . ALA C 1 181 ? 39.553 40.020 111.288 1.00 64.31 2522 ALA C CA 1
ATOM 5130 C C . ALA C 1 181 ? 38.740 41.272 111.612 1.00 60.52 2522 ALA C C 1
ATOM 5131 O O . ALA C 1 181 ? 39.097 42.391 111.255 1.00 58.58 2522 ALA C O 1
ATOM 5133 N N . LEU C 1 182 ? 37.639 41.057 112.320 1.00 56.46 2523 LEU C N 1
ATOM 5134 C CA . LEU C 1 182 ? 36.740 42.124 112.716 1.00 53.47 2523 LEU C CA 1
ATOM 5135 C C . LEU C 1 182 ? 37.397 42.820 113.894 1.00 53.11 2523 LEU C C 1
ATOM 5136 O O . LEU C 1 182 ? 37.467 44.045 113.948 1.00 51.60 2523 LEU C O 1
ATOM 5141 N N . ASP C 1 183 ? 38.004 42.010 114.762 1.00 53.91 2524 ASP C N 1
ATOM 5142 C CA . ASP C 1 183 ? 38.684 42.492 115.964 1.00 55.14 2524 ASP C CA 1
ATOM 5143 C C . ASP C 1 183 ? 39.874 43.367 115.610 1.00 51.26 2524 ASP C C 1
ATOM 5144 O O . ASP C 1 183 ? 40.296 44.223 116.377 1.00 50.11 2524 ASP C O 1
ATOM 5149 N N . SER C 1 184 ? 40.407 43.166 114.422 1.00 51.08 2525 SER C N 1
ATOM 5150 C CA . SER C 1 184 ? 41.506 43.999 114.000 1.00 54.32 2525 SER C CA 1
ATOM 5151 C C . SER C 1 184 ? 40.897 45.235 113.370 1.00 51.49 2525 SER C C 1
ATOM 5152 O O . SER C 1 184 ? 41.540 46.269 113.321 1.00 48.46 2525 SER C O 1
ATOM 5155 N N . LEU C 1 185 ? 39.661 45.130 112.878 1.00 48.76 2526 LEU C N 1
ATOM 5156 C CA . LEU C 1 185 ? 39.038 46.283 112.234 1.00 47.03 2526 LEU C CA 1
ATOM 5157 C C . LEU C 1 185 ? 38.556 47.246 113.257 1.00 47.58 2526 LEU C C 1
ATOM 5158 O O . LEU C 1 185 ? 38.583 48.461 113.032 1.00 46.11 2526 LEU C O 1
ATOM 5163 N N . MET C 1 186 ? 38.231 46.691 114.418 1.00 47.80 2527 MET C N 1
ATOM 5164 C CA . MET C 1 186 ? 37.731 47.472 115.530 1.00 54.45 2527 MET C CA 1
ATOM 5165 C C . MET C 1 186 ? 38.805 48.314 116.203 1.00 58.92 2527 MET C C 1
ATOM 5166 O O . MET C 1 186 ? 38.502 49.312 116.878 1.00 59.08 2527 MET C O 1
ATOM 5171 N N . LYS C 1 187 ? 40.050 47.945 115.916 1.00 63.53 2528 LYS C N 1
ATOM 5172 C CA . LYS C 1 187 ? 41.229 48.535 116.492 1.00 66.78 2528 LYS C CA 1
ATOM 5173 C C . LYS C 1 187 ? 41.250 50.006 116.760 1.00 64.45 2528 LYS C C 1
ATOM 5174 O O . LYS C 1 187 ? 40.773 50.453 117.787 1.00 66.88 2528 LYS C O 1
ATOM 5180 N N . GLY C 1 188 ? 41.778 50.765 115.820 1.00 61.97 2529 GLY C N 1
ATOM 5181 C CA . GLY C 1 188 ? 41.914 52.196 116.012 1.00 62.71 2529 GLY C CA 1
ATOM 5182 C C . GLY C 1 188 ? 40.702 53.036 115.767 1.00 62.06 2529 GLY C C 1
ATOM 5183 O O . GLY C 1 188 ? 40.792 54.256 115.620 1.00 62.58 2529 GLY C O 1
ATOM 5184 N N . ARG C 1 189 ? 39.553 52.383 115.838 1.00 61.49 2530 ARG C N 1
ATOM 5185 C CA . ARG C 1 189 ? 38.297 53.043 115.568 1.00 60.87 2530 ARG C CA 1
ATOM 5186 C C . ARG C 1 189 ? 37.294 53.076 116.701 1.00 60.06 2530 ARG C C 1
ATOM 5187 O O . ARG C 1 189 ? 37.338 52.280 117.642 1.00 58.23 2530 ARG C O 1
ATOM 5195 N N . THR C 1 190 ? 36.346 53.992 116.515 1.00 57.64 2531 THR C N 1
ATOM 5196 C CA . THR C 1 190 ? 35.217 54.232 117.389 1.00 49.19 2531 THR C CA 1
ATOM 5197 C C . THR C 1 190 ? 34.174 53.255 116.906 1.00 38.05 2531 THR C C 1
ATOM 5198 O O . THR C 1 190 ? 33.457 53.527 115.966 1.00 26.49 2531 THR C O 1
ATOM 5202 N N . THR C 1 191 ? 34.143 52.102 117.534 1.00 32.06 2532 THR C N 1
ATOM 5203 C CA . THR C 1 191 ? 33.236 51.044 117.145 1.00 36.71 2532 THR C CA 1
ATOM 5204 C C . THR C 1 191 ? 31.897 51.031 117.842 1.00 34.85 2532 THR C C 1
ATOM 5205 O O . THR C 1 191 ? 31.786 51.533 118.933 1.00 38.22 2532 THR C O 1
ATOM 5209 N N . LEU C 1 192 ? 30.871 50.546 117.142 1.00 29.01 2533 LEU C N 1
ATOM 5210 C CA . LEU C 1 192 ? 29.536 50.396 117.683 1.00 25.78 2533 LEU C CA 1
ATOM 5211 C C . LEU C 1 192 ? 28.837 49.241 117.053 1.00 21.96 2533 LEU C C 1
ATOM 5212 O O . LEU C 1 192 ? 28.605 49.246 115.904 1.00 17.86 2533 LEU C O 1
ATOM 5217 N N . VAL C 1 193 ? 28.519 48.238 117.848 1.00 24.10 2534 VAL C N 1
ATOM 5218 C CA . VAL C 1 193 ? 27.864 47.010 117.394 1.00 29.68 2534 VAL C CA 1
ATOM 5219 C C . VAL C 1 193 ? 26.470 46.893 117.929 1.00 30.55 2534 VAL C C 1
ATOM 5220 O O . VAL C 1 193 ? 26.246 47.194 119.076 1.00 30.95 2534 VAL C O 1
ATOM 5224 N N . ILE C 1 194 ? 25.540 46.410 117.115 1.00 30.67 2535 ILE C N 1
ATOM 5225 C CA . ILE C 1 194 ? 24.183 46.131 117.598 1.00 31.53 2535 ILE C CA 1
ATOM 5226 C C . ILE C 1 194 ? 24.415 44.693 118.010 1.00 33.03 2535 ILE C C 1
ATOM 5227 O O . ILE C 1 194 ? 24.455 43.779 117.193 1.00 31.62 2535 ILE C O 1
ATOM 5232 N N . ALA C 1 195 ? 24.663 44.516 119.284 1.00 32.85 2536 ALA C N 1
ATOM 5233 C CA . ALA C 1 195 ? 24.960 43.209 119.802 1.00 34.46 2536 ALA C CA 1
ATOM 5234 C C . ALA C 1 195 ? 23.867 42.161 119.694 1.00 38.34 2536 ALA C C 1
ATOM 5235 O O . ALA C 1 195 ? 22.682 42.442 119.779 1.00 39.78 2536 ALA C O 1
ATOM 5237 N N . HIS C 1 196 ? 24.300 40.957 119.381 1.00 45.18 2537 HIS C N 1
ATOM 5238 C CA . HIS C 1 196 ? 23.428 39.807 119.259 1.00 52.21 2537 HIS C CA 1
ATOM 5239 C C . HIS C 1 196 ? 24.248 38.615 119.784 1.00 56.00 2537 HIS C C 1
ATOM 5240 O O . HIS C 1 196 ? 23.710 37.616 120.282 1.00 56.28 2537 HIS C O 1
ATOM 5247 N N . ARG C 1 197 ? 25.574 38.751 119.724 1.00 57.55 2538 ARG C N 1
ATOM 5248 C CA . ARG C 1 197 ? 26.484 37.701 120.206 1.00 55.93 2538 ARG C CA 1
ATOM 5249 C C . ARG C 1 197 ? 26.712 37.840 121.703 1.00 52.41 2538 ARG C C 1
ATOM 5250 O O . ARG C 1 197 ? 27.203 38.866 122.203 1.00 48.44 2538 ARG C O 1
ATOM 5258 N N . LEU C 1 198 ? 26.405 36.758 122.399 1.00 53.44 2539 LEU C N 1
ATOM 5259 C CA . LEU C 1 198 ? 26.503 36.673 123.853 1.00 54.06 2539 LEU C CA 1
ATOM 5260 C C . LEU C 1 198 ? 27.822 37.205 124.423 1.00 50.14 2539 LEU C C 1
ATOM 5261 O O . LEU C 1 198 ? 27.819 37.889 125.435 1.00 46.77 2539 LEU C O 1
ATOM 5266 N N . SER C 1 199 ? 28.928 36.983 123.724 1.00 53.25 2540 SER C N 1
ATOM 5267 C CA . SER C 1 199 ? 30.248 37.448 124.196 1.00 57.86 2540 SER C CA 1
ATOM 5268 C C . SER C 1 199 ? 30.501 38.917 123.978 1.00 57.56 2540 SER C C 1
ATOM 5269 O O . SER C 1 199 ? 31.163 39.565 124.773 1.00 58.18 2540 SER C O 1
ATOM 5272 N N . THR C 1 200 ? 30.132 39.373 122.785 1.00 57.73 2541 THR C N 1
ATOM 5273 C CA . THR C 1 200 ? 30.318 40.751 122.364 1.00 54.88 2541 THR C CA 1
ATOM 5274 C C . THR C 1 200 ? 30.051 41.746 123.508 1.00 55.14 2541 THR C C 1
ATOM 5275 O O . THR C 1 200 ? 30.882 42.615 123.773 1.00 52.79 2541 THR C O 1
ATOM 5279 N N . ILE C 1 201 ? 28.954 41.519 124.238 1.00 56.22 2542 ILE C N 1
ATOM 5280 C CA . ILE C 1 201 ? 28.510 42.333 125.384 1.00 56.83 2542 ILE C CA 1
ATOM 5281 C C . ILE C 1 201 ? 29.448 42.249 126.610 1.00 56.34 2542 ILE C C 1
ATOM 5282 O O . ILE C 1 201 ? 29.776 43.267 127.263 1.00 58.85 2542 ILE C O 1
ATOM 5287 N N . VAL C 1 202 ? 29.874 41.024 126.898 1.00 55.35 2543 VAL C N 1
ATOM 5288 C CA . VAL C 1 202 ? 30.732 40.729 128.021 1.00 52.44 2543 VAL C CA 1
ATOM 5289 C C . VAL C 1 202 ? 32.095 41.369 127.868 1.00 52.20 2543 VAL C C 1
ATOM 5290 O O . VAL C 1 202 ? 32.849 41.488 128.829 1.00 52.92 2543 VAL C O 1
ATOM 5294 N N . ASP C 1 203 ? 32.357 41.859 126.659 1.00 55.35 2544 ASP C N 1
ATOM 5295 C CA . ASP C 1 203 ? 33.630 42.525 126.295 1.00 57.08 2544 ASP C CA 1
ATOM 5296 C C . ASP C 1 203 ? 33.460 44.034 126.075 1.00 52.67 2544 ASP C C 1
ATOM 5297 O O . ASP C 1 203 ? 34.353 44.827 126.391 1.00 50.56 2544 ASP C O 1
ATOM 5302 N N . ALA C 1 204 ? 32.303 44.396 125.511 1.00 48.68 2545 ALA C N 1
ATOM 5303 C CA . ALA C 1 204 ? 31.930 45.765 125.190 1.00 42.99 2545 ALA C CA 1
ATOM 5304 C C . ALA C 1 204 ? 32.204 46.707 126.331 1.00 45.48 2545 ALA C C 1
ATOM 5305 O O . ALA C 1 204 ? 31.794 46.470 127.470 1.00 44.70 2545 ALA C O 1
ATOM 5307 N N . ASP C 1 205 ? 32.891 47.787 125.989 1.00 44.40 2546 ASP C N 1
ATOM 5308 C CA . ASP C 1 205 ? 33.289 48.803 126.929 1.00 41.80 2546 ASP C CA 1
ATOM 5309 C C . ASP C 1 205 ? 32.160 49.601 127.594 1.00 42.14 2546 ASP C C 1
ATOM 5310 O O . ASP C 1 205 ? 32.347 50.144 128.687 1.00 40.19 2546 ASP C O 1
ATOM 5315 N N . LYS C 1 206 ? 30.978 49.604 126.962 1.00 42.71 2547 LYS C N 1
ATOM 5316 C CA . LYS C 1 206 ? 29.757 50.272 127.451 1.00 37.07 2547 LYS C CA 1
ATOM 5317 C C . LYS C 1 206 ? 28.604 49.669 126.697 1.00 32.81 2547 LYS C C 1
ATOM 5318 O O . LYS C 1 206 ? 28.730 49.407 125.537 1.00 31.79 2547 LYS C O 1
ATOM 5324 N N . ILE C 1 207 ? 27.512 49.353 127.367 1.00 29.52 2548 ILE C N 1
ATOM 5325 C CA . ILE C 1 207 ? 26.359 48.762 126.681 1.00 29.58 2548 ILE C CA 1
ATOM 5326 C C . ILE C 1 207 ? 25.156 49.681 126.812 1.00 29.59 2548 ILE C C 1
ATOM 5327 O O . ILE C 1 207 ? 25.046 50.452 127.750 1.00 25.50 2548 ILE C O 1
ATOM 5332 N N . TYR C 1 208 ? 24.285 49.643 125.816 1.00 29.43 2549 TYR C N 1
ATOM 5333 C CA . TYR C 1 208 ? 23.078 50.444 125.838 1.00 28.77 2549 TYR C CA 1
ATOM 5334 C C . TYR C 1 208 ? 21.912 49.545 125.547 1.00 30.92 2549 TYR C C 1
ATOM 5335 O O . TYR C 1 208 ? 21.712 49.111 124.434 1.00 29.41 2549 TYR C O 1
ATOM 5344 N N . PHE C 1 209 ? 21.136 49.269 126.575 1.00 34.84 2550 PHE C N 1
ATOM 5345 C CA . PHE C 1 209 ? 19.982 48.396 126.465 1.00 44.22 2550 PHE C CA 1
ATOM 5346 C C . PHE C 1 209 ? 18.861 49.220 125.938 1.00 45.35 2550 PHE C C 1
ATOM 5347 O O . PHE C 1 209 ? 18.580 50.296 126.453 1.00 46.18 2550 PHE C O 1
ATOM 5355 N N . ILE C 1 210 ? 18.240 48.741 124.876 1.00 46.72 2551 ILE C N 1
ATOM 5356 C CA . ILE C 1 210 ? 17.133 49.488 124.305 1.00 44.47 2551 ILE C CA 1
ATOM 5357 C C . ILE C 1 210 ? 15.853 48.684 124.301 1.00 40.32 2551 ILE C C 1
ATOM 5358 O O . ILE C 1 210 ? 15.798 47.543 123.857 1.00 36.86 2551 ILE C O 1
ATOM 5363 N N . GLU C 1 211 ? 14.834 49.318 124.855 1.00 35.46 2552 GLU C N 1
ATOM 5364 C CA . GLU C 1 211 ? 13.513 48.752 124.945 1.00 36.29 2552 GLU C CA 1
ATOM 5365 C C . GLU C 1 211 ? 12.588 49.718 124.277 1.00 34.17 2552 GLU C C 1
ATOM 5366 O O . GLU C 1 211 ? 12.685 50.905 124.499 1.00 32.38 2552 GLU C O 1
ATOM 5372 N N . LYS C 1 212 ? 11.696 49.189 123.454 1.00 35.04 2553 LYS C N 1
ATOM 5373 C CA . LYS C 1 212 ? 10.710 49.954 122.688 1.00 35.80 2553 LYS C CA 1
ATOM 5374 C C . LYS C 1 212 ? 10.862 51.458 122.475 1.00 29.04 2553 LYS C C 1
ATOM 5375 O O . LYS C 1 212 ? 9.918 52.211 122.572 1.00 26.12 2553 LYS C O 1
ATOM 5381 N N . GLY C 1 213 ? 12.067 51.885 122.151 1.00 24.38 2554 GLY C N 1
ATOM 5382 C CA . GLY C 1 213 ? 12.249 53.282 121.878 1.00 22.93 2554 GLY C CA 1
ATOM 5383 C C . GLY C 1 213 ? 13.117 54.024 122.829 1.00 20.41 2554 GLY C C 1
ATOM 5384 O O . GLY C 1 213 ? 13.507 55.125 122.528 1.00 17.32 2554 GLY C O 1
ATOM 5385 N N . GLN C 1 214 ? 13.438 53.429 123.969 1.00 25.45 2555 GLN C N 1
ATOM 5386 C CA . GLN C 1 214 ? 14.244 54.112 125.006 1.00 29.93 2555 GLN C CA 1
ATOM 5387 C C . GLN C 1 214 ? 15.433 53.347 125.568 1.00 30.15 2555 GLN C C 1
ATOM 5388 O O . GLN C 1 214 ? 15.370 52.127 125.674 1.00 30.89 2555 GLN C O 1
ATOM 5394 N N . ILE C 1 215 ? 16.468 54.081 125.997 1.00 25.62 2556 ILE C N 1
ATOM 5395 C CA . ILE C 1 215 ? 17.675 53.492 126.595 1.00 28.65 2556 ILE C CA 1
ATOM 5396 C C . ILE C 1 215 ? 17.441 53.246 128.092 1.00 31.20 2556 ILE C C 1
ATOM 5397 O O . ILE C 1 215 ? 17.567 54.157 128.885 1.00 33.59 2556 ILE C O 1
ATOM 5402 N N . THR C 1 216 ? 17.170 52.004 128.466 1.00 30.70 2557 THR C N 1
ATOM 5403 C CA . THR C 1 216 ? 16.910 51.625 129.835 1.00 32.19 2557 THR C CA 1
ATOM 5404 C C . THR C 1 216 ? 18.180 51.535 130.644 1.00 32.92 2557 THR C C 1
ATOM 5405 O O . THR C 1 216 ? 18.224 51.936 131.775 1.00 32.70 2557 THR C O 1
ATOM 5409 N N . GLY C 1 217 ? 19.245 51.081 130.015 1.00 37.25 2558 GLY C N 1
ATOM 5410 C CA . GLY C 1 217 ? 20.516 50.961 130.703 1.00 34.31 2558 GLY C CA 1
ATOM 5411 C C . GLY C 1 217 ? 21.758 51.419 129.970 1.00 32.37 2558 GLY C C 1
ATOM 5412 O O . GLY C 1 217 ? 21.809 51.403 128.761 1.00 30.48 2558 GLY C O 1
ATOM 5413 N N . SER C 1 218 ? 22.758 51.828 130.734 1.00 30.70 2559 SER C N 1
ATOM 5414 C CA . SER C 1 218 ? 23.998 52.284 130.187 1.00 34.22 2559 SER C CA 1
ATOM 5415 C C . SER C 1 218 ? 25.187 52.044 131.096 1.00 36.68 2559 SER C C 1
ATOM 5416 O O . SER C 1 218 ? 25.411 52.777 132.039 1.00 38.35 2559 SER C O 1
ATOM 5419 N N . GLY C 1 219 ? 25.966 51.018 130.762 1.00 41.77 2560 GLY C N 1
ATOM 5420 C CA . GLY C 1 219 ? 27.173 50.650 131.507 1.00 43.81 2560 GLY C CA 1
ATOM 5421 C C . GLY C 1 219 ? 27.764 49.314 131.077 1.00 43.91 2560 GLY C C 1
ATOM 5422 O O . GLY C 1 219 ? 27.355 48.773 130.084 1.00 33.51 2560 GLY C O 1
ATOM 5423 N N . LYS C 1 220 ? 28.738 48.789 131.821 1.00 49.58 2561 LYS C N 1
ATOM 5424 C CA . LYS C 1 220 ? 29.357 47.511 131.481 1.00 53.75 2561 LYS C CA 1
ATOM 5425 C C . LYS C 1 220 ? 28.424 46.373 131.853 1.00 53.15 2561 LYS C C 1
ATOM 5426 O O . LYS C 1 220 ? 27.570 46.552 132.700 1.00 54.17 2561 LYS C O 1
ATOM 5432 N N . HIS C 1 221 ? 28.555 45.239 131.157 1.00 54.35 2562 HIS C N 1
ATOM 5433 C CA . HIS C 1 221 ? 27.700 44.052 131.334 1.00 55.11 2562 HIS C CA 1
ATOM 5434 C C . HIS C 1 221 ? 27.396 43.649 132.773 1.00 57.93 2562 HIS C C 1
ATOM 5435 O O . HIS C 1 221 ? 26.241 43.708 133.222 1.00 54.93 2562 HIS C O 1
ATOM 5442 N N . ASN C 1 222 ? 28.448 43.265 133.491 1.00 61.41 2563 ASN C N 1
ATOM 5443 C CA . ASN C 1 222 ? 28.332 42.829 134.874 1.00 64.72 2563 ASN C CA 1
ATOM 5444 C C . ASN C 1 222 ? 27.394 43.746 135.692 1.00 63.93 2563 ASN C C 1
ATOM 5445 O O . ASN C 1 222 ? 26.382 43.294 136.215 1.00 62.45 2563 ASN C O 1
ATOM 5450 N N . GLU C 1 223 ? 27.668 45.055 135.593 1.00 60.87 2564 GLU C N 1
ATOM 5451 C CA . GLU C 1 223 ? 26.986 46.120 136.312 1.00 56.65 2564 GLU C CA 1
ATOM 5452 C C . GLU C 1 223 ? 25.528 46.105 136.044 1.00 54.22 2564 GLU C C 1
ATOM 5453 O O . GLU C 1 223 ? 24.737 46.008 136.957 1.00 54.05 2564 GLU C O 1
ATOM 5459 N N . LEU C 1 224 ? 25.172 46.079 134.775 1.00 54.15 2565 LEU C N 1
ATOM 5460 C CA . LEU C 1 224 ? 23.769 46.091 134.369 1.00 52.91 2565 LEU C CA 1
ATOM 5461 C C . LEU C 1 224 ? 22.994 44.852 134.658 1.00 52.12 2565 LEU C C 1
ATOM 5462 O O . LEU C 1 224 ? 21.780 44.884 134.698 1.00 54.35 2565 LEU C O 1
ATOM 5467 N N . VAL C 1 225 ? 23.684 43.744 134.828 1.00 54.28 2566 VAL C N 1
ATOM 5468 C CA . VAL C 1 225 ? 22.971 42.516 135.073 1.00 55.58 2566 VAL C CA 1
ATOM 5469 C C . VAL C 1 225 ? 22.445 42.357 136.503 1.00 55.99 2566 VAL C C 1
ATOM 5470 O O . VAL C 1 225 ? 21.396 41.719 136.709 1.00 57.57 2566 VAL C O 1
ATOM 5474 N N . ALA C 1 226 ? 23.099 43.028 137.452 1.00 53.51 2567 ALA C N 1
ATOM 5475 C CA . ALA C 1 226 ? 22.706 42.990 138.860 1.00 50.72 2567 ALA C CA 1
ATOM 5476 C C . ALA C 1 226 ? 21.696 44.064 139.180 1.00 48.56 2567 ALA C C 1
ATOM 5477 O O . ALA C 1 226 ? 20.657 43.797 139.765 1.00 47.63 2567 ALA C O 1
ATOM 5479 N N . THR C 1 227 ? 22.039 45.276 138.765 1.00 45.31 2568 THR C N 1
ATOM 5480 C CA . THR C 1 227 ? 21.243 46.479 138.935 1.00 48.25 2568 THR C CA 1
ATOM 5481 C C . THR C 1 227 ? 19.894 46.472 138.163 1.00 46.53 2568 THR C C 1
ATOM 5482 O O . THR C 1 227 ? 18.877 46.882 138.703 1.00 47.93 2568 THR C O 1
ATOM 5486 N N . HIS C 1 228 ? 19.886 45.946 136.941 1.00 42.32 2569 HIS C N 1
ATOM 5487 C CA . HIS C 1 228 ? 18.698 45.899 136.078 1.00 44.06 2569 HIS C CA 1
ATOM 5488 C C . HIS C 1 228 ? 18.069 44.499 135.827 1.00 48.50 2569 HIS C C 1
ATOM 5489 O O . HIS C 1 228 ? 18.604 43.713 135.027 1.00 47.04 2569 HIS C O 1
ATOM 5496 N N . PRO C 1 229 ? 16.900 44.192 136.463 1.00 51.78 2570 PRO C N 1
ATOM 5497 C CA . PRO C 1 229 ? 16.142 42.937 136.357 1.00 50.05 2570 PRO C CA 1
ATOM 5498 C C . PRO C 1 229 ? 15.728 42.592 134.951 1.00 50.72 2570 PRO C C 1
ATOM 5499 O O . PRO C 1 229 ? 15.865 41.441 134.545 1.00 52.66 2570 PRO C O 1
ATOM 5503 N N . LEU C 1 230 ? 15.237 43.590 134.219 1.00 51.03 2571 LEU C N 1
ATOM 5504 C CA . LEU C 1 230 ? 14.782 43.390 132.838 1.00 57.38 2571 LEU C CA 1
ATOM 5505 C C . LEU C 1 230 ? 15.893 43.145 131.798 1.00 61.03 2571 LEU C C 1
ATOM 5506 O O . LEU C 1 230 ? 15.659 42.572 130.723 1.00 59.09 2571 LEU C O 1
ATOM 5511 N N . TYR C 1 231 ? 17.112 43.552 132.144 1.00 65.57 2572 TYR C N 1
ATOM 5512 C CA . TYR C 1 231 ? 18.254 43.321 131.284 1.00 68.86 2572 TYR C CA 1
ATOM 5513 C C . TYR C 1 231 ? 18.535 41.833 131.378 1.00 70.66 2572 TYR C C 1
ATOM 5514 O O . TYR C 1 231 ? 18.771 41.203 130.375 1.00 71.98 2572 TYR C O 1
ATOM 5523 N N . ALA C 1 232 ? 18.509 41.281 132.583 1.00 72.12 2573 ALA C N 1
ATOM 5524 C CA . ALA C 1 232 ? 18.759 39.861 132.788 1.00 73.86 2573 ALA C CA 1
ATOM 5525 C C . ALA C 1 232 ? 17.871 38.962 131.886 1.00 75.07 2573 ALA C C 1
ATOM 5526 O O . ALA C 1 232 ? 18.352 37.944 131.350 1.00 75.71 2573 ALA C O 1
ATOM 5528 N N . LYS C 1 233 ? 16.610 39.379 131.689 1.00 74.48 2574 LYS C N 1
ATOM 5529 C CA . LYS C 1 233 ? 15.644 38.657 130.857 1.00 76.22 2574 LYS C CA 1
ATOM 5530 C C . LYS C 1 233 ? 16.163 38.528 129.425 1.00 76.28 2574 LYS C C 1
ATOM 5531 O O . LYS C 1 233 ? 16.203 37.414 128.872 1.00 79.94 2574 LYS C O 1
ATOM 5537 N N . TYR C 1 234 ? 16.583 39.664 128.847 1.00 71.61 2575 TYR C N 1
ATOM 5538 C CA . TYR C 1 234 ? 17.146 39.691 127.498 1.00 67.81 2575 TYR C CA 1
ATOM 5539 C C . TYR C 1 234 ? 18.370 38.722 127.432 1.00 72.73 2575 TYR C C 1
ATOM 5540 O O . TYR C 1 234 ? 18.432 37.842 126.551 1.00 74.24 2575 TYR C O 1
ATOM 5549 N N . VAL C 1 235 ? 19.230 38.796 128.456 1.00 76.43 2576 VAL C N 1
ATOM 5550 C CA . VAL C 1 235 ? 20.452 37.989 128.568 1.00 80.19 2576 VAL C CA 1
ATOM 5551 C C . VAL C 1 235 ? 20.298 36.499 128.753 1.00 80.03 2576 VAL C C 1
ATOM 5552 O O . VAL C 1 235 ? 21.072 35.726 128.193 1.00 81.18 2576 VAL C O 1
ATOM 5556 N N . SER C 1 236 ? 19.278 36.065 129.455 1.00 80.05 2577 SER C N 1
ATOM 5557 C CA . SER C 1 236 ? 19.191 34.641 129.617 1.00 82.96 2577 SER C CA 1
ATOM 5558 C C . SER C 1 236 ? 18.238 34.002 128.661 1.00 87.00 2577 SER C C 1
ATOM 5559 O O . SER C 1 236 ? 18.435 32.842 128.285 1.00 89.88 2577 SER C O 1
ATOM 5562 N N . GLU C 1 237 ? 17.201 34.734 128.278 1.00 90.61 2578 GLU C N 1
ATOM 5563 C CA . GLU C 1 237 ? 16.229 34.149 127.380 1.00 99.60 2578 GLU C CA 1
ATOM 5564 C C . GLU C 1 237 ? 16.478 34.429 125.879 1.00 104.72 2578 GLU C C 1
ATOM 5565 O O . GLU C 1 237 ? 17.137 33.607 125.201 1.00 106.75 2578 GLU C O 1
ATOM 5571 N N . GLN C 1 238 ? 16.061 35.610 125.396 1.00 109.65 2579 GLN C N 1
ATOM 5572 C CA . GLN C 1 238 ? 16.183 36.004 123.981 1.00 112.29 2579 GLN C CA 1
ATOM 5573 C C . GLN C 1 238 ? 17.527 35.745 123.344 1.00 113.92 2579 GLN C C 1
ATOM 5574 O O . GLN C 1 238 ? 17.626 35.403 122.147 1.00 113.75 2579 GLN C O 1
ATOM 5580 N N . LEU C 1 239 ? 18.550 35.867 124.175 1.00 116.99 2580 LEU C N 1
ATOM 5581 C CA . LEU C 1 239 ? 19.908 35.682 123.742 1.00 121.80 2580 LEU C CA 1
ATOM 5582 C C . LEU C 1 239 ? 20.442 34.260 123.754 1.00 127.12 2580 LEU C C 1
ATOM 5583 O O . LEU C 1 239 ? 20.959 33.753 122.726 1.00 125.64 2580 LEU C O 1
ATOM 5588 N N . THR C 1 240 ? 20.401 33.674 124.954 1.00 133.72 2581 THR C N 1
ATOM 5589 C CA . THR C 1 240 ? 20.920 32.334 125.235 1.00 139.71 2581 THR C CA 1
ATOM 5590 C C . THR C 1 240 ? 20.160 31.143 124.590 1.00 147.05 2581 THR C C 1
ATOM 5591 O O . THR C 1 240 ? 20.803 30.264 123.967 1.00 148.33 2581 THR C O 1
ATOM 5595 N N . VAL C 1 241 ? 18.821 31.131 124.686 1.00 153.85 2582 VAL C N 1
ATOM 5596 C CA . VAL C 1 241 ? 17.990 30.040 124.125 1.00 159.85 2582 VAL C CA 1
ATOM 5597 C C . VAL C 1 241 ? 16.772 30.606 123.318 1.00 164.98 2582 VAL C C 1
ATOM 5598 O O . VAL C 1 241 ? 15.877 29.851 122.878 1.00 166.77 2582 VAL C O 1
ATOM 5602 N N . GLY C 1 242 ? 16.788 31.918 123.048 1.00 169.78 2583 GLY C N 1
ATOM 5603 C CA . GLY C 1 242 ? 15.705 32.548 122.295 1.00 174.95 2583 GLY C CA 1
ATOM 5604 C C . GLY C 1 242 ? 14.373 32.534 123.039 1.00 178.06 2583 GLY C C 1
ATOM 5605 O O . GLY C 1 242 ? 13.310 32.568 122.374 1.00 179.29 2583 GLY C O 1
ATOM 5606 N N . MET D 1 1 ? 41.207 8.075 98.495 1.00 90.11 3342 MET D N 1
ATOM 5607 C CA . MET D 1 1 ? 42.007 8.307 97.268 1.00 89.77 3342 MET D CA 1
ATOM 5608 C C . MET D 1 1 ? 41.327 9.369 96.376 1.00 91.94 3342 MET D C 1
ATOM 5609 O O . MET D 1 1 ? 40.095 9.403 96.251 1.00 93.60 3342 MET D O 1
ATOM 5614 N N . LEU D 1 2 ? 42.123 10.244 95.765 1.00 92.92 3343 LEU D N 1
ATOM 5615 C CA . LEU D 1 2 ? 41.558 11.289 94.897 1.00 92.06 3343 LEU D CA 1
ATOM 5616 C C . LEU D 1 2 ? 41.546 10.889 93.412 1.00 90.79 3343 LEU D C 1
ATOM 5617 O O . LEU D 1 2 ? 42.601 10.788 92.787 1.00 94.91 3343 LEU D O 1
ATOM 5622 N N . SER D 1 3 ? 40.360 10.648 92.850 1.00 85.69 3344 SER D N 1
ATOM 5623 C CA . SER D 1 3 ? 40.248 10.256 91.439 1.00 77.12 3344 SER D CA 1
ATOM 5624 C C . SER D 1 3 ? 39.389 11.214 90.616 1.00 71.40 3344 SER D C 1
ATOM 5625 O O . SER D 1 3 ? 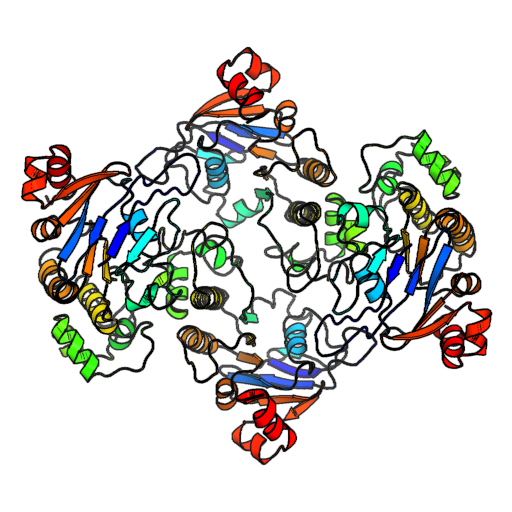38.332 11.662 91.048 1.00 69.74 3344 SER D O 1
ATOM 5628 N N . ALA D 1 4 ? 39.881 11.601 89.454 1.00 64.76 3345 ALA D N 1
ATOM 5629 C CA . ALA D 1 4 ? 39.096 12.498 88.648 1.00 61.44 3345 ALA D CA 1
ATOM 5630 C C . ALA D 1 4 ? 38.522 11.756 87.492 1.00 61.73 3345 ALA D C 1
ATOM 5631 O O . ALA D 1 4 ? 38.895 11.983 86.366 1.00 64.01 3345 ALA D O 1
ATOM 5633 N N . ARG D 1 5 ? 37.579 10.883 87.773 1.00 64.32 3346 ARG D N 1
ATOM 5634 C CA . ARG D 1 5 ? 36.964 10.085 86.735 1.00 70.04 3346 ARG D CA 1
ATOM 5635 C C . ARG D 1 5 ? 36.233 10.933 85.667 1.00 67.25 3346 ARG D C 1
ATOM 5636 O O . ARG D 1 5 ? 35.166 11.476 85.921 1.00 65.35 3346 ARG D O 1
ATOM 5644 N N . HIS D 1 6 ? 36.873 11.084 84.506 1.00 66.18 3347 HIS D N 1
ATOM 5645 C CA . HIS D 1 6 ? 36.350 11.821 83.352 1.00 66.86 3347 HIS D CA 1
ATOM 5646 C C . HIS D 1 6 ? 35.878 13.231 83.566 1.00 68.46 3347 HIS D C 1
ATOM 5647 O O . HIS D 1 6 ? 34.699 13.471 83.737 1.00 71.63 3347 HIS D O 1
ATOM 5654 N N . VAL D 1 7 ? 36.789 14.178 83.439 1.00 68.22 3348 VAL D N 1
ATOM 5655 C CA . VAL D 1 7 ? 36.438 15.556 83.664 1.00 64.45 3348 VAL D CA 1
ATOM 5656 C C . VAL D 1 7 ? 36.484 16.369 82.377 1.00 61.47 3348 VAL D C 1
ATOM 5657 O O . VAL D 1 7 ? 37.491 16.334 81.648 1.00 60.09 3348 VAL D O 1
ATOM 5661 N N . ASP D 1 8 ? 35.352 17.005 82.065 1.00 58.13 3349 ASP D N 1
ATOM 5662 C CA . ASP D 1 8 ? 35.246 17.911 80.924 1.00 56.33 3349 ASP D CA 1
ATOM 5663 C C . ASP D 1 8 ? 34.952 19.261 81.527 1.00 56.05 3349 ASP D C 1
ATOM 5664 O O . ASP D 1 8 ? 34.110 19.352 82.417 1.00 59.73 3349 ASP D O 1
ATOM 5669 N N . PHE D 1 9 ? 35.651 20.297 81.066 1.00 53.85 3350 PHE D N 1
ATOM 5670 C CA . PHE D 1 9 ? 35.449 21.655 81.575 1.00 52.98 3350 PHE D CA 1
ATOM 5671 C C . PHE D 1 9 ? 35.649 22.733 80.503 1.00 51.56 3350 PHE D C 1
ATOM 5672 O O . PHE D 1 9 ? 36.427 22.578 79.557 1.00 49.18 3350 PHE D O 1
ATOM 5680 N N . ALA D 1 10 ? 34.924 23.829 80.682 1.00 55.99 3351 ALA D N 1
ATOM 5681 C CA . ALA D 1 10 ? 34.996 24.977 79.798 1.00 63.78 3351 ALA D CA 1
ATOM 5682 C C . ALA D 1 10 ? 34.458 26.207 80.530 1.00 65.27 3351 ALA D C 1
ATOM 5683 O O . ALA D 1 10 ? 33.270 26.267 80.885 1.00 65.72 3351 ALA D O 1
ATOM 5685 N N . TYR D 1 11 ? 35.348 27.176 80.766 1.00 67.03 3352 TYR D N 1
ATOM 5686 C CA . TYR D 1 11 ? 34.985 28.427 81.447 1.00 72.17 3352 TYR D CA 1
ATOM 5687 C C . TYR D 1 11 ? 33.976 29.215 80.553 1.00 78.00 3352 TYR D C 1
ATOM 5688 O O . TYR D 1 11 ? 32.965 29.764 81.034 1.00 80.27 3352 TYR D O 1
ATOM 5697 N N . ASP D 1 12 ? 34.289 29.296 79.257 1.00 83.81 3353 ASP D N 1
ATOM 5698 C CA . ASP D 1 12 ? 33.509 30.094 78.323 1.00 87.79 3353 ASP D CA 1
ATOM 5699 C C . ASP D 1 12 ? 32.443 29.374 77.602 1.00 89.07 3353 ASP D C 1
ATOM 5700 O O . ASP D 1 12 ? 31.312 29.857 77.611 1.00 92.12 3353 ASP D O 1
ATOM 5705 N N . ASP D 1 13 ? 32.751 28.251 76.966 1.00 90.14 3354 ASP D N 1
ATOM 5706 C CA . ASP D 1 13 ? 31.654 27.621 76.248 1.00 93.58 3354 ASP D CA 1
ATOM 5707 C C . ASP D 1 13 ? 31.959 27.448 74.735 1.00 92.68 3354 ASP D C 1
ATOM 5708 O O . ASP D 1 13 ? 31.205 26.771 74.036 1.00 92.73 3354 ASP D O 1
ATOM 5713 N N . SER D 1 14 ? 33.053 28.000 74.219 1.00 90.09 3355 SER D N 1
ATOM 5714 C CA . SER D 1 14 ? 33.340 27.841 72.774 1.00 86.09 3355 SER D CA 1
ATOM 5715 C C . SER D 1 14 ? 34.663 27.107 72.652 1.00 85.45 3355 SER D C 1
ATOM 5716 O O . SER D 1 14 ? 35.087 26.680 71.558 1.00 87.55 3355 SER D O 1
ATOM 5719 N N . GLU D 1 15 ? 35.315 26.994 73.798 1.00 80.56 3356 GLU D N 1
ATOM 5720 C CA . GLU D 1 15 ? 36.572 26.327 73.859 1.00 73.73 3356 GLU D CA 1
ATOM 5721 C C . GLU D 1 15 ? 36.483 25.337 75.000 1.00 70.39 3356 GLU D C 1
ATOM 5722 O O . GLU D 1 15 ? 36.532 25.729 76.150 1.00 71.40 3356 GLU D O 1
ATOM 5728 N N . GLN D 1 16 ? 36.341 24.053 74.679 1.00 62.98 3357 GLN D N 1
ATOM 5729 C CA . GLN D 1 16 ? 36.275 23.013 75.699 1.00 56.06 3357 GLN D CA 1
ATOM 5730 C C . GLN D 1 16 ? 37.668 22.764 76.246 1.00 50.69 3357 GLN D C 1
ATOM 5731 O O . GLN D 1 16 ? 38.381 21.887 75.773 1.00 48.36 3357 GLN D O 1
ATOM 5737 N N . ILE D 1 17 ? 38.020 23.523 77.275 1.00 48.16 3358 ILE D N 1
ATOM 5738 C CA . ILE D 1 17 ? 39.335 23.443 77.884 1.00 51.40 3358 ILE D CA 1
ATOM 5739 C C . ILE D 1 17 ? 39.758 22.074 78.285 1.00 49.06 3358 ILE D C 1
ATOM 5740 O O . ILE D 1 17 ? 40.834 21.630 77.882 1.00 50.26 3358 ILE D O 1
ATOM 5745 N N . LEU D 1 18 ? 38.907 21.369 79.003 1.00 45.36 3359 LEU D N 1
ATOM 5746 C CA . LEU D 1 18 ? 39.272 20.028 79.354 1.00 45.59 3359 LEU D CA 1
ATOM 5747 C C . LEU D 1 18 ? 38.231 19.147 78.722 1.00 50.28 3359 LEU D C 1
ATOM 5748 O O . LEU D 1 18 ? 37.046 19.476 78.702 1.00 48.42 3359 LEU D O 1
ATOM 5753 N N . ARG D 1 19 ? 38.733 18.136 78.032 1.00 53.48 3360 ARG D N 1
ATOM 5754 C CA . ARG D 1 19 ? 37.916 17.147 77.375 1.00 57.86 3360 ARG D CA 1
ATOM 5755 C C . ARG D 1 19 ? 38.411 15.884 77.991 1.00 55.08 3360 ARG D C 1
ATOM 5756 O O . ARG D 1 19 ? 39.596 15.605 77.938 1.00 56.35 3360 ARG D O 1
ATOM 5764 N N . ASP D 1 20 ? 37.503 15.138 78.599 1.00 51.98 3361 ASP D N 1
ATOM 5765 C CA . ASP D 1 20 ? 37.793 13.848 79.235 1.00 50.26 3361 ASP D CA 1
ATOM 5766 C C . ASP D 1 20 ? 39.102 13.711 79.997 1.00 47.12 3361 ASP D C 1
ATOM 5767 O O . ASP D 1 20 ? 40.074 13.135 79.498 1.00 46.30 3361 ASP D O 1
ATOM 5772 N N . ILE D 1 21 ? 39.113 14.172 81.226 1.00 42.07 3362 ILE D N 1
ATOM 5773 C CA . ILE D 1 21 ? 40.321 14.038 81.986 1.00 41.54 3362 ILE D CA 1
ATOM 5774 C C . ILE D 1 21 ? 40.141 13.011 83.087 1.00 38.72 3362 ILE D C 1
ATOM 5775 O O . ILE D 1 21 ? 39.104 12.951 83.696 1.00 38.27 3362 ILE D O 1
ATOM 5780 N N . SER D 1 22 ? 41.100 12.120 83.252 1.00 37.17 3363 SER D N 1
ATOM 5781 C CA . SER D 1 22 ? 40.994 11.174 84.322 1.00 38.28 3363 SER D CA 1
ATOM 5782 C C . SER D 1 22 ? 42.305 10.814 84.957 1.00 38.96 3363 SER D C 1
ATOM 5783 O O . SER D 1 22 ? 43.248 10.356 84.314 1.00 38.38 3363 SER D O 1
ATOM 5786 N N . PHE D 1 23 ? 42.391 11.165 86.227 1.00 44.75 3364 PHE D N 1
ATOM 5787 C CA . PHE D 1 23 ? 43.562 10.858 87.034 1.00 49.47 3364 PHE D CA 1
ATOM 5788 C C . PHE D 1 23 ? 43.145 10.225 88.355 1.00 52.36 3364 PHE D C 1
ATOM 5789 O O . PHE D 1 23 ? 41.966 10.238 88.709 1.00 53.26 3364 PHE D O 1
ATOM 5797 N N . GLU D 1 24 ? 44.104 9.540 88.981 1.00 53.46 3365 GLU D N 1
ATOM 5798 C CA . GLU D 1 24 ? 43.929 8.887 90.264 1.00 58.50 3365 GLU D CA 1
ATOM 5799 C C . GLU D 1 24 ? 45.119 9.179 91.131 1.00 64.45 3365 GLU D C 1
ATOM 5800 O O . GLU D 1 24 ? 46.269 8.781 90.853 1.00 65.64 3365 GLU D O 1
ATOM 5806 N N . ALA D 1 25 ? 44.823 9.930 92.184 1.00 73.61 3366 ALA D N 1
ATOM 5807 C CA . ALA D 1 25 ? 45.771 10.368 93.213 1.00 78.82 3366 ALA D CA 1
ATOM 5808 C C . ALA D 1 25 ? 45.840 9.259 94.220 1.00 80.04 3366 ALA D C 1
ATOM 5809 O O . ALA D 1 25 ? 44.888 8.517 94.444 1.00 81.53 3366 ALA D O 1
ATOM 5811 N N . GLN D 1 26 ? 46.997 9.141 94.817 1.00 82.70 3367 GLN D N 1
ATOM 5812 C CA . GLN D 1 26 ? 47.185 8.068 95.715 1.00 87.77 3367 GLN D CA 1
ATOM 5813 C C . GLN D 1 26 ? 47.929 8.387 96.959 1.00 89.21 3367 GLN D C 1
ATOM 5814 O O . GLN D 1 26 ? 48.487 9.471 97.112 1.00 90.75 3367 GLN D O 1
ATOM 5820 N N . PRO D 1 27 ? 47.899 7.450 97.909 1.00 91.01 3368 PRO D N 1
ATOM 5821 C CA . PRO D 1 27 ? 48.591 7.594 99.188 1.00 90.33 3368 PRO D CA 1
ATOM 5822 C C . PRO D 1 27 ? 50.055 8.003 99.198 1.00 89.64 3368 PRO D C 1
ATOM 5823 O O . PRO D 1 27 ? 50.738 7.902 98.194 1.00 88.96 3368 PRO D O 1
ATOM 5827 N N . ASN D 1 28 ? 50.460 8.586 100.323 1.00 91.83 3369 ASN D N 1
ATOM 5828 C CA . ASN D 1 28 ? 51.841 9.012 100.618 1.00 95.09 3369 ASN D CA 1
ATOM 5829 C C . ASN D 1 28 ? 52.779 9.418 99.476 1.00 93.97 3369 ASN D C 1
ATOM 5830 O O . ASN D 1 28 ? 54.009 9.268 99.590 1.00 94.26 3369 ASN D O 1
ATOM 5835 N N . SER D 1 29 ? 52.253 9.969 98.389 1.00 92.62 3370 SER D N 1
ATOM 5836 C CA . SER D 1 29 ? 53.166 10.277 97.307 1.00 87.10 3370 SER D CA 1
ATOM 5837 C C . SER D 1 29 ? 52.833 11.389 96.362 1.00 84.76 3370 SER D C 1
ATOM 5838 O O . SER D 1 29 ? 51.865 12.139 96.546 1.00 85.83 3370 SER D O 1
ATOM 5841 N N . ILE D 1 30 ? 53.665 11.439 95.320 1.00 79.45 3371 ILE D N 1
ATOM 5842 C CA . ILE D 1 30 ? 53.582 12.433 94.273 1.00 72.08 3371 ILE D CA 1
ATOM 5843 C C . ILE D 1 30 ? 53.011 11.933 92.953 1.00 65.85 3371 ILE D C 1
ATOM 5844 O O . ILE D 1 30 ? 53.077 10.741 92.617 1.00 65.05 3371 ILE D O 1
ATOM 5849 N N . ILE D 1 31 ? 52.456 12.912 92.232 1.00 59.30 3372 ILE D N 1
ATOM 5850 C CA . ILE D 1 31 ? 51.846 12.805 90.916 1.00 50.14 3372 ILE D CA 1
ATOM 5851 C C . ILE D 1 31 ? 52.093 14.147 90.229 1.00 47.70 3372 ILE D C 1
ATOM 5852 O O . ILE D 1 31 ? 51.865 15.191 90.815 1.00 47.64 3372 ILE D O 1
ATOM 5857 N N . ALA D 1 32 ? 52.557 14.120 88.989 1.00 45.62 3373 ALA D N 1
ATOM 5858 C CA . ALA D 1 32 ? 52.806 15.361 88.273 1.00 40.25 3373 ALA D CA 1
ATOM 5859 C C . ALA D 1 32 ? 51.830 15.643 87.135 1.00 37.74 3373 ALA D C 1
ATOM 5860 O O . ALA D 1 32 ? 51.073 14.784 86.704 1.00 31.72 3373 ALA D O 1
ATOM 5862 N N . PHE D 1 33 ? 51.897 16.869 86.631 1.00 38.35 3374 PHE D N 1
ATOM 5863 C CA . PHE D 1 33 ? 51.068 17.325 85.529 1.00 40.47 3374 PHE D CA 1
ATOM 5864 C C . PHE D 1 33 ? 51.828 18.238 84.530 1.00 45.50 3374 PHE D C 1
ATOM 5865 O O . PHE D 1 33 ? 51.409 19.369 84.255 1.00 48.65 3374 PHE D O 1
ATOM 5873 N N . ALA D 1 34 ? 52.913 17.747 83.941 1.00 49.73 3375 ALA D N 1
ATOM 5874 C CA . ALA D 1 34 ? 53.696 18.561 83.015 1.00 51.30 3375 ALA D CA 1
ATOM 5875 C C . ALA D 1 34 ? 52.997 18.732 81.678 1.00 53.49 3375 ALA D C 1
ATOM 5876 O O . ALA D 1 34 ? 52.182 17.879 81.323 1.00 51.98 3375 ALA D O 1
ATOM 5878 N N . GLY D 1 35 ? 53.306 19.826 80.958 1.00 54.91 3376 GLY D N 1
ATOM 5879 C CA . GLY D 1 35 ? 52.675 20.138 79.670 1.00 56.72 3376 GLY D CA 1
ATOM 5880 C C . GLY D 1 35 ? 52.745 21.616 79.300 1.00 59.10 3376 GLY D C 1
ATOM 5881 O O . GLY D 1 35 ? 53.097 22.414 80.139 1.00 59.64 3376 GLY D O 1
ATOM 5882 N N . PRO D 1 36 ? 52.524 22.009 78.043 1.00 61.97 3377 PRO D N 1
ATOM 5883 C CA . PRO D 1 36 ? 52.572 23.402 77.602 1.00 61.42 3377 PRO D CA 1
ATOM 5884 C C . PRO D 1 36 ? 51.568 24.305 78.293 1.00 62.21 3377 PRO D C 1
ATOM 5885 O O . PRO D 1 36 ? 50.542 23.820 78.794 1.00 62.28 3377 PRO D O 1
ATOM 5889 N N . SER D 1 37 ? 51.849 25.614 78.226 1.00 61.79 3378 SER D N 1
ATOM 5890 C CA . SER D 1 37 ? 51.053 26.708 78.823 1.00 59.56 3378 SER D CA 1
ATOM 5891 C C . SER D 1 37 ? 49.541 26.719 78.677 1.00 58.49 3378 SER D C 1
ATOM 5892 O O . SER D 1 37 ? 48.854 27.061 79.603 1.00 60.60 3378 SER D O 1
ATOM 5895 N N . GLY D 1 38 ? 49.028 26.410 77.497 1.00 55.42 3379 GLY D N 1
ATOM 5896 C CA . GLY D 1 38 ? 47.595 26.428 77.293 1.00 48.24 3379 GLY D CA 1
ATOM 5897 C C . GLY D 1 38 ? 46.923 25.143 77.655 1.00 44.28 3379 GLY D C 1
ATOM 5898 O O . GLY D 1 38 ? 45.721 25.024 77.469 1.00 42.95 3379 GLY D O 1
ATOM 5899 N N . GLY D 1 39 ? 47.706 24.209 78.204 1.00 42.15 3380 GLY D N 1
ATOM 5900 C CA . GLY D 1 39 ? 47.234 22.893 78.620 1.00 39.40 3380 GLY D CA 1
ATOM 5901 C C . GLY D 1 39 ? 45.985 22.842 79.486 1.00 39.16 3380 GLY D C 1
ATOM 5902 O O . GLY D 1 39 ? 44.937 22.390 79.049 1.00 40.19 3380 GLY D O 1
ATOM 5903 N N . GLY D 1 40 ? 46.083 23.324 80.714 1.00 36.40 3381 GLY D N 1
ATOM 5904 C CA . GLY D 1 40 ? 44.923 23.323 81.584 1.00 27.30 3381 GLY D CA 1
ATOM 5905 C C . GLY D 1 40 ? 45.343 22.854 82.941 1.00 26.32 3381 GLY D C 1
ATOM 5906 O O . GLY D 1 40 ? 44.510 22.506 83.755 1.00 21.61 3381 GLY D O 1
ATOM 5907 N N . LYS D 1 41 ? 46.651 22.889 83.184 1.00 23.48 3382 LYS D N 1
ATOM 5908 C CA . LYS D 1 41 ? 47.243 22.465 84.452 1.00 24.11 3382 LYS D CA 1
ATOM 5909 C C . LYS D 1 41 ? 46.651 23.210 85.665 1.00 25.30 3382 LYS D C 1
ATOM 5910 O O . LYS D 1 41 ? 46.034 22.596 86.518 1.00 15.45 3382 LYS D O 1
ATOM 5916 N N . SER D 1 42 ? 46.785 24.537 85.671 1.00 28.23 3383 SER D N 1
ATOM 5917 C CA . SER D 1 42 ? 46.260 25.384 86.716 1.00 31.78 3383 SER D CA 1
ATOM 5918 C C . SER D 1 42 ? 44.788 25.165 86.805 1.00 31.69 3383 SER D C 1
ATOM 5919 O O . SER D 1 42 ? 44.238 25.247 87.896 1.00 32.91 3383 SER D O 1
ATOM 5922 N N . THR D 1 43 ? 44.152 24.901 85.655 1.00 31.34 3384 THR D N 1
ATOM 5923 C CA . THR D 1 43 ? 42.705 24.702 85.618 1.00 30.99 3384 THR D CA 1
ATOM 5924 C C . THR D 1 43 ? 42.305 23.429 86.301 1.00 32.96 3384 THR D C 1
ATOM 5925 O O . THR D 1 43 ? 41.204 23.358 86.806 1.00 34.53 3384 THR D O 1
ATOM 5929 N N . ILE D 1 44 ? 43.171 22.418 86.320 1.00 33.49 3385 ILE D N 1
ATOM 5930 C CA . ILE D 1 44 ? 42.798 21.210 87.041 1.00 33.63 3385 ILE D CA 1
ATOM 5931 C C . ILE D 1 44 ? 42.851 21.576 88.502 1.00 36.97 3385 ILE D C 1
ATOM 5932 O O . ILE D 1 44 ? 41.921 21.273 89.231 1.00 40.68 3385 ILE D O 1
ATOM 5937 N N . PHE D 1 45 ? 43.881 22.310 88.913 1.00 37.00 3386 PHE D N 1
ATOM 5938 C CA . PHE D 1 45 ? 43.964 22.697 90.304 1.00 36.83 3386 PHE D CA 1
ATOM 5939 C C . PHE D 1 45 ? 42.793 23.570 90.663 1.00 35.13 3386 PHE D C 1
ATOM 5940 O O . PHE D 1 45 ? 42.156 23.340 91.669 1.00 33.70 3386 PHE D O 1
ATOM 5948 N N . SER D 1 46 ? 42.389 24.449 89.759 1.00 33.93 3387 SER D N 1
ATOM 5949 C CA . SER D 1 46 ? 41.252 25.311 90.036 1.00 34.82 3387 SER D CA 1
ATOM 5950 C C . SER D 1 46 ? 39.987 24.513 90.157 1.00 32.82 3387 SER D C 1
ATOM 5951 O O . SER D 1 46 ? 38.979 25.061 90.502 1.00 34.11 3387 SER D O 1
ATOM 5954 N N . LEU D 1 47 ? 40.021 23.231 89.828 1.00 32.88 3388 LEU D N 1
ATOM 5955 C CA . LEU D 1 47 ? 38.825 22.423 89.959 1.00 36.26 3388 LEU D CA 1
ATOM 5956 C C . LEU D 1 47 ? 38.966 21.540 91.131 1.00 41.14 3388 LEU D C 1
ATOM 5957 O O . LEU D 1 47 ? 37.996 21.042 91.658 1.00 41.51 3388 LEU D O 1
ATOM 5962 N N . LEU D 1 48 ? 40.205 21.255 91.489 1.00 46.97 3389 LEU D N 1
ATOM 5963 C CA . LEU D 1 48 ? 40.455 20.416 92.644 1.00 54.34 3389 LEU D CA 1
ATOM 5964 C C . LEU D 1 48 ? 40.127 21.177 93.924 1.00 59.74 3389 LEU D C 1
ATOM 5965 O O . LEU D 1 48 ? 39.790 20.551 94.915 1.00 65.46 3389 LEU D O 1
ATOM 5970 N N . GLU D 1 49 ? 40.229 22.512 93.895 1.00 61.86 3390 GLU D N 1
ATOM 5971 C CA . GLU D 1 49 ? 39.911 23.360 95.045 1.00 65.23 3390 GLU D CA 1
ATOM 5972 C C . GLU D 1 49 ? 38.516 23.922 94.905 1.00 66.84 3390 GLU D C 1
ATOM 5973 O O . GLU D 1 49 ? 38.252 24.994 95.430 1.00 70.48 3390 GLU D O 1
ATOM 5979 N N . ARG D 1 50 ? 37.664 23.226 94.142 1.00 66.81 3391 ARG D N 1
ATOM 5980 C CA . ARG D 1 50 ? 36.273 23.579 93.838 1.00 68.60 3391 ARG D CA 1
ATOM 5981 C C . ARG D 1 50 ? 35.946 25.001 93.403 1.00 69.73 3391 ARG D C 1
ATOM 5982 O O . ARG D 1 50 ? 34.797 25.431 93.531 1.00 71.40 3391 ARG D O 1
ATOM 5990 N N . PHE D 1 51 ? 36.941 25.743 92.916 1.00 68.97 3392 PHE D N 1
ATOM 5991 C CA . PHE D 1 51 ? 36.732 27.120 92.463 1.00 66.53 3392 PHE D CA 1
ATOM 5992 C C . PHE D 1 51 ? 35.648 27.131 91.360 1.00 66.50 3392 PHE D C 1
ATOM 5993 O O . PHE D 1 51 ? 34.753 27.985 91.327 1.00 67.61 3392 PHE D O 1
ATOM 6001 N N . TYR D 1 52 ? 35.682 26.104 90.525 1.00 66.84 3393 TYR D N 1
ATOM 6002 C CA . TYR D 1 52 ? 34.736 25.967 89.441 1.00 69.10 3393 TYR D CA 1
ATOM 6003 C C . TYR D 1 52 ? 34.154 24.566 89.474 1.00 70.22 3393 TYR D C 1
ATOM 6004 O O . TYR D 1 52 ? 34.796 23.630 89.940 1.00 68.25 3393 TYR D O 1
ATOM 6013 N N . GLN D 1 53 ? 32.919 24.438 89.004 1.00 74.39 3394 GLN D N 1
ATOM 6014 C CA . GLN D 1 53 ? 32.222 23.155 88.971 1.00 80.91 3394 GLN D CA 1
ATOM 6015 C C . GLN D 1 53 ? 32.176 22.620 87.554 1.00 81.42 3394 GLN D C 1
ATOM 6016 O O . GLN D 1 53 ? 31.633 23.277 86.663 1.00 82.56 3394 GLN D O 1
ATOM 6022 N N . PRO D 1 54 ? 32.729 21.409 87.329 1.00 81.19 3395 PRO D N 1
ATOM 6023 C CA . PRO D 1 54 ? 32.821 20.669 86.056 1.00 80.48 3395 PRO D CA 1
ATOM 6024 C C . PRO D 1 54 ? 31.614 20.690 85.076 1.00 78.93 3395 PRO D C 1
ATOM 6025 O O . PRO D 1 54 ? 30.611 21.373 85.319 1.00 76.71 3395 PRO D O 1
ATOM 6029 N N . THR D 1 55 ? 31.780 20.006 83.932 1.00 79.65 3396 THR D N 1
ATOM 6030 C CA . THR D 1 55 ? 30.718 19.829 82.920 1.00 82.89 3396 THR D CA 1
ATOM 6031 C C . THR D 1 55 ? 30.351 18.348 82.745 1.00 85.51 3396 THR D C 1
ATOM 6032 O O . THR D 1 55 ? 29.206 18.042 82.392 1.00 87.87 3396 THR D O 1
ATOM 6036 N N . ALA D 1 56 ? 31.332 17.453 82.896 1.00 87.57 3397 ALA D N 1
ATOM 6037 C CA . ALA D 1 56 ? 31.087 15.990 82.870 1.00 91.69 3397 ALA D CA 1
ATOM 6038 C C . ALA D 1 56 ? 32.054 15.277 83.809 1.00 94.00 3397 ALA D C 1
ATOM 6039 O O . ALA D 1 56 ? 33.256 15.599 83.819 1.00 95.65 3397 ALA D O 1
ATOM 6041 N N . GLY D 1 57 ? 31.505 14.349 84.608 1.00 94.74 3398 GLY D N 1
ATOM 6042 C CA . GLY D 1 57 ? 32.270 13.581 85.585 1.00 96.07 3398 GLY D CA 1
ATOM 6043 C C . GLY D 1 57 ? 32.553 14.257 86.932 1.00 97.20 3398 GLY D C 1
ATOM 6044 O O . GLY D 1 57 ? 32.623 15.496 87.039 1.00 100.36 3398 GLY D O 1
ATOM 6045 N N . GLU D 1 58 ? 32.800 13.428 87.946 1.00 97.18 3399 GLU D N 1
ATOM 6046 C CA . GLU D 1 58 ? 33.068 13.895 89.298 1.00 97.34 3399 GLU D CA 1
ATOM 6047 C C . GLU D 1 58 ? 34.481 13.597 89.760 1.00 95.33 3399 GLU D C 1
ATOM 6048 O O . GLU D 1 58 ? 35.125 12.656 89.290 1.00 93.75 3399 GLU D O 1
ATOM 6054 N N . ILE D 1 59 ? 34.957 14.424 90.683 1.00 94.93 3400 ILE D N 1
ATOM 6055 C CA . ILE D 1 59 ? 36.265 14.214 91.287 1.00 95.05 3400 ILE D CA 1
ATOM 6056 C C . ILE D 1 59 ? 36.006 13.446 92.639 1.00 94.27 3400 ILE D C 1
ATOM 6057 O O . ILE D 1 59 ? 35.430 13.978 93.600 1.00 95.78 3400 ILE D O 1
ATOM 6062 N N . THR D 1 60 ? 36.371 12.165 92.653 1.00 89.81 3401 THR D N 1
ATOM 6063 C CA . THR D 1 60 ? 36.188 11.266 93.788 1.00 84.68 3401 THR D CA 1
ATOM 6064 C C . THR D 1 60 ? 37.257 11.251 94.919 1.00 85.34 3401 THR D C 1
ATOM 6065 O O . THR D 1 60 ? 38.450 11.469 94.653 1.00 84.04 3401 THR D O 1
ATOM 6069 N N . ILE D 1 61 ? 36.803 11.106 96.181 1.00 86.93 3402 ILE D N 1
ATOM 6070 C CA . ILE D 1 61 ? 37.703 10.963 97.363 1.00 87.20 3402 ILE D CA 1
ATOM 6071 C C . ILE D 1 61 ? 37.314 9.694 98.103 1.00 88.92 3402 ILE D C 1
ATOM 6072 O O . ILE D 1 61 ? 36.168 9.555 98.543 1.00 88.59 3402 ILE D O 1
ATOM 6077 N N . ASP D 1 62 ? 38.295 8.801 98.277 1.00 88.55 3403 ASP D N 1
ATOM 6078 C CA . ASP D 1 62 ? 38.122 7.512 98.931 1.00 85.59 3403 ASP D CA 1
ATOM 6079 C C . ASP D 1 62 ? 36.860 6.859 98.446 1.00 86.06 3403 ASP D C 1
ATOM 6080 O O . ASP D 1 62 ? 36.270 6.045 99.154 1.00 87.93 3403 ASP D O 1
ATOM 6085 N N . GLY D 1 63 ? 36.438 7.270 97.245 1.00 84.95 3404 GLY D N 1
ATOM 6086 C CA . GLY D 1 63 ? 35.228 6.770 96.613 1.00 86.11 3404 GLY D CA 1
ATOM 6087 C C . GLY D 1 63 ? 34.110 7.791 96.434 1.00 85.25 3404 GLY D C 1
ATOM 6088 O O . GLY D 1 63 ? 33.383 7.788 95.438 1.00 83.57 3404 GLY D O 1
ATOM 6089 N N . GLN D 1 64 ? 33.979 8.710 97.373 1.00 84.12 3405 GLN D N 1
ATOM 6090 C CA . GLN D 1 64 ? 32.878 9.655 97.282 1.00 86.52 3405 GLN D CA 1
ATOM 6091 C C . GLN D 1 64 ? 33.221 10.919 96.526 1.00 87.07 3405 GLN D C 1
ATOM 6092 O O . GLN D 1 64 ? 34.394 11.176 96.325 1.00 89.29 3405 GLN D O 1
ATOM 6098 N N . PRO D 1 65 ? 32.205 11.642 95.970 1.00 86.46 3406 PRO D N 1
ATOM 6099 C CA . PRO D 1 65 ? 32.369 12.914 95.242 1.00 87.20 3406 PRO D CA 1
ATOM 6100 C C . PRO D 1 65 ? 33.142 13.912 96.147 1.00 88.90 3406 PRO D C 1
ATOM 6101 O O . PRO D 1 65 ? 34.059 13.510 96.884 1.00 91.17 3406 PRO D O 1
ATOM 6105 N N . ILE D 1 66 ? 32.768 15.202 96.121 1.00 89.25 3407 ILE D N 1
ATOM 6106 C CA . ILE D 1 66 ? 33.385 16.241 97.003 1.00 92.88 3407 ILE D CA 1
ATOM 6107 C C . ILE D 1 66 ? 32.370 17.192 97.703 1.00 96.08 3407 ILE D C 1
ATOM 6108 O O . ILE D 1 66 ? 32.730 18.214 98.317 1.00 97.30 3407 ILE D O 1
ATOM 6113 N N . ASP D 1 67 ? 31.095 16.866 97.500 1.00 100.05 3408 ASP D N 1
ATOM 6114 C CA . ASP D 1 67 ? 29.861 17.459 98.068 1.00 105.00 3408 ASP D CA 1
ATOM 6115 C C . ASP D 1 67 ? 29.831 17.531 99.605 1.00 109.01 3408 ASP D C 1
ATOM 6116 O O . ASP D 1 67 ? 28.768 17.714 100.237 1.00 108.93 3408 ASP D O 1
ATOM 6121 N N . ASN D 1 68 ? 30.990 17.294 100.189 1.00 113.05 3409 ASN D N 1
ATOM 6122 C CA . ASN D 1 68 ? 31.140 17.220 101.614 1.00 115.54 3409 ASN D CA 1
ATOM 6123 C C . ASN D 1 68 ? 30.985 18.511 102.263 1.00 116.58 3409 ASN D C 1
ATOM 6124 O O . ASN D 1 68 ? 29.886 18.861 102.684 1.00 116.93 3409 ASN D O 1
ATOM 6129 N N . ILE D 1 69 ? 32.051 19.275 102.278 1.00 119.23 3410 ILE D N 1
ATOM 6130 C CA . ILE D 1 69 ? 31.989 20.550 102.919 1.00 123.29 3410 ILE D CA 1
ATOM 6131 C C . ILE D 1 69 ? 33.097 21.343 102.339 1.00 123.55 3410 ILE D C 1
ATOM 6132 O O . ILE D 1 69 ? 34.236 20.870 102.264 1.00 125.51 3410 ILE D O 1
ATOM 6137 N N . SER D 1 70 ? 32.750 22.529 101.861 1.00 122.57 3411 SER D N 1
ATOM 6138 C CA . SER D 1 70 ? 33.742 23.443 101.356 1.00 124.44 3411 SER D CA 1
ATOM 6139 C C . SER D 1 70 ? 34.869 23.452 102.450 1.00 126.22 3411 SER D C 1
ATOM 6140 O O . SER D 1 70 ? 36.045 23.203 102.123 1.00 128.14 3411 SER D O 1
ATOM 6143 N N . LEU D 1 71 ? 34.470 23.501 103.734 1.00 125.93 3412 LEU D N 1
ATOM 6144 C CA . LEU D 1 71 ? 35.403 23.521 104.866 1.00 124.77 3412 LEU D CA 1
ATOM 6145 C C . LEU D 1 71 ? 36.344 22.318 104.913 1.00 121.23 3412 LEU D C 1
ATOM 6146 O O . LEU D 1 71 ? 37.563 22.513 104.911 1.00 121.07 3412 LEU D O 1
ATOM 6151 N N . GLU D 1 72 ? 35.815 21.088 104.898 1.00 117.94 3413 GLU D N 1
ATOM 6152 C CA . GLU D 1 72 ? 36.695 19.887 104.948 1.00 117.37 3413 GLU D CA 1
ATOM 6153 C C . GLU D 1 72 ? 37.678 19.866 103.800 1.00 114.06 3413 GLU D C 1
ATOM 6154 O O . GLU D 1 72 ? 38.853 19.467 103.938 1.00 110.72 3413 GLU D O 1
ATOM 6160 N N . ASN D 1 73 ? 37.157 20.302 102.658 1.00 111.60 3414 ASN D N 1
ATOM 6161 C CA . ASN D 1 73 ? 37.945 20.366 101.474 1.00 110.82 3414 ASN D CA 1
ATOM 6162 C C . ASN D 1 73 ? 39.061 21.372 101.705 1.00 114.51 3414 ASN D C 1
ATOM 6163 O O . ASN D 1 73 ? 40.178 20.899 101.929 1.00 116.78 3414 ASN D O 1
ATOM 6168 N N . TRP D 1 74 ? 38.753 22.689 101.835 1.00 116.99 3415 TRP D N 1
ATOM 6169 C CA . TRP D 1 74 ? 39.787 23.764 101.996 1.00 119.55 3415 TRP D CA 1
ATOM 6170 C C . TRP D 1 74 ? 40.875 23.372 102.973 1.00 117.49 3415 TRP D C 1
ATOM 6171 O O . TRP D 1 74 ? 42.038 23.753 102.764 1.00 118.17 3415 TRP D O 1
ATOM 6182 N N . ARG D 1 75 ? 40.467 22.633 104.031 1.00 113.71 3416 ARG D N 1
ATOM 6183 C CA . ARG D 1 75 ? 41.327 22.100 105.123 1.00 109.13 3416 ARG D CA 1
ATOM 6184 C C . ARG D 1 75 ? 42.384 21.080 104.651 1.00 106.64 3416 ARG D C 1
ATOM 6185 O O . ARG D 1 75 ? 43.604 21.348 104.854 1.00 107.75 3416 ARG D O 1
ATOM 6193 N N . SER D 1 76 ? 41.896 19.949 104.062 1.00 99.81 3417 SER D N 1
ATOM 6194 C CA . SER D 1 76 ? 42.665 18.821 103.465 1.00 89.47 3417 SER D CA 1
ATOM 6195 C C . SER D 1 76 ? 43.615 19.284 102.393 1.00 86.21 3417 SER D C 1
ATOM 6196 O O . SER D 1 76 ? 44.574 18.588 102.080 1.00 84.39 3417 SER D O 1
ATOM 6199 N N . GLN D 1 77 ? 43.196 20.354 101.711 1.00 85.40 3418 GLN D N 1
ATOM 6200 C CA . GLN D 1 77 ? 43.948 21.039 100.655 1.00 85.37 3418 GLN D CA 1
ATOM 6201 C C . GLN D 1 77 ? 45.111 21.816 101.191 1.00 86.08 3418 GLN D C 1
ATOM 6202 O O . GLN D 1 77 ? 45.116 22.226 102.361 1.00 85.29 3418 GLN D O 1
ATOM 6208 N N . ILE D 1 78 ? 45.947 22.230 100.235 1.00 87.73 3419 ILE D N 1
ATOM 6209 C CA . ILE D 1 78 ? 47.127 23.044 100.470 1.00 91.38 3419 ILE D CA 1
ATOM 6210 C C . ILE D 1 78 ? 47.568 23.938 99.305 1.00 88.88 3419 ILE D C 1
ATOM 6211 O O . ILE D 1 78 ? 47.508 23.604 98.136 1.00 85.75 3419 ILE D O 1
ATOM 6216 N N . GLY D 1 79 ? 47.971 25.128 99.711 1.00 91.84 3420 GLY D N 1
ATOM 6217 C CA . GLY D 1 79 ? 48.475 26.164 98.844 1.00 95.72 3420 GLY D CA 1
ATOM 6218 C C . GLY D 1 79 ? 49.935 26.100 99.233 1.00 100.26 3420 GLY D C 1
ATOM 6219 O O . GLY D 1 79 ? 50.292 25.759 100.365 1.00 100.81 3420 GLY D O 1
ATOM 6220 N N . PHE D 1 80 ? 50.817 26.445 98.337 1.00 104.09 3421 PHE D N 1
ATOM 6221 C CA . PHE D 1 80 ? 52.202 26.308 98.702 1.00 107.85 3421 PHE D CA 1
ATOM 6222 C C . PHE D 1 80 ? 52.788 27.655 98.936 1.00 114.30 3421 PHE D C 1
ATOM 6223 O O . PHE D 1 80 ? 52.099 28.692 98.951 1.00 113.12 3421 PHE D O 1
ATOM 6231 N N . VAL D 1 81 ? 54.116 27.632 99.015 1.00 123.42 3422 VAL D N 1
ATOM 6232 C CA . VAL D 1 81 ? 54.860 28.854 99.267 1.00 131.94 3422 VAL D CA 1
ATOM 6233 C C . VAL D 1 81 ? 56.206 29.172 98.554 1.00 133.64 3422 VAL D C 1
ATOM 6234 O O . VAL D 1 81 ? 57.313 28.566 98.736 1.00 134.24 3422 VAL D O 1
ATOM 6238 N N . SER D 1 82 ? 56.089 30.428 98.154 1.00 134.75 3423 SER D N 1
ATOM 6239 C CA . SER D 1 82 ? 57.057 31.253 97.464 1.00 135.13 3423 SER D CA 1
ATOM 6240 C C . SER D 1 82 ? 56.182 32.368 96.874 1.00 133.46 3423 SER D C 1
ATOM 6241 O O . SER D 1 82 ? 56.528 33.550 96.960 1.00 131.43 3423 SER D O 1
ATOM 6244 N N . GLN D 1 83 ? 54.993 31.973 96.382 1.00 133.13 3424 GLN D N 1
ATOM 6245 C CA . GLN D 1 83 ? 54.003 32.869 95.780 1.00 133.51 3424 GLN D CA 1
ATOM 6246 C C . GLN D 1 83 ? 53.596 33.882 96.829 1.00 134.43 3424 GLN D C 1
ATOM 6247 O O . GLN D 1 83 ? 53.008 34.942 96.508 1.00 133.33 3424 GLN D O 1
ATOM 6253 N N . ASP D 1 84 ? 53.894 33.509 98.085 1.00 136.72 3425 ASP D N 1
ATOM 6254 C CA . ASP D 1 84 ? 53.637 34.322 99.282 1.00 140.52 3425 ASP D CA 1
ATOM 6255 C C . ASP D 1 84 ? 54.782 35.313 99.484 1.00 140.75 3425 ASP D C 1
ATOM 6256 O O . ASP D 1 84 ? 55.535 35.217 100.478 1.00 139.63 3425 ASP D O 1
ATOM 6261 N N . SER D 1 85 ? 54.928 36.205 98.492 1.00 142.18 3426 SER D N 1
ATOM 6262 C CA . SER D 1 85 ? 55.894 37.318 98.412 1.00 142.84 3426 SER D CA 1
ATOM 6263 C C . SER D 1 85 ? 56.630 37.503 99.756 1.00 143.86 3426 SER D C 1
ATOM 6264 O O . SER D 1 85 ? 57.400 36.624 100.159 1.00 144.43 3426 SER D O 1
ATOM 6267 N N . ALA D 1 86 ? 56.547 38.676 100.365 1.00 144.49 3427 ALA D N 1
ATOM 6268 C CA . ALA D 1 86 ? 57.082 38.802 101.719 1.00 144.49 3427 ALA D CA 1
ATOM 6269 C C . ALA D 1 86 ? 55.832 39.199 102.515 1.00 144.67 3427 ALA D C 1
ATOM 6270 O O . ALA D 1 86 ? 54.987 39.962 102.001 1.00 144.97 3427 ALA D O 1
ATOM 6272 N N . ILE D 1 87 ? 55.570 38.450 103.592 1.00 144.77 3428 ILE D N 1
ATOM 6273 C CA . ILE D 1 87 ? 54.445 38.746 104.487 1.00 145.44 3428 ILE D CA 1
ATOM 6274 C C . ILE D 1 87 ? 55.057 39.424 105.703 1.00 145.81 3428 ILE D C 1
ATOM 6275 O O . ILE D 1 87 ? 55.971 38.889 106.326 1.00 146.87 3428 ILE D O 1
ATOM 6280 N N . MET D 1 88 ? 54.672 40.681 105.917 1.00 145.95 3429 MET D N 1
ATOM 6281 C CA . MET D 1 88 ? 55.163 41.442 107.071 1.00 145.48 3429 MET D CA 1
ATOM 6282 C C . MET D 1 88 ? 54.345 41.043 108.320 1.00 144.17 3429 MET D C 1
ATOM 6283 O O . MET D 1 88 ? 53.626 41.893 108.900 1.00 145.79 3429 MET D O 1
ATOM 6288 N N . ALA D 1 89 ? 54.401 39.802 108.789 1.00 140.67 3430 ALA D N 1
ATOM 6289 C CA . ALA D 1 89 ? 53.596 39.568 109.974 1.00 136.92 3430 ALA D CA 1
ATOM 6290 C C . ALA D 1 89 ? 54.446 40.106 111.202 1.00 134.58 3430 ALA D C 1
ATOM 6291 O O . ALA D 1 89 ? 54.040 40.055 112.387 1.00 136.74 3430 ALA D O 1
ATOM 6293 N N . GLY D 1 90 ? 55.631 40.657 110.864 1.00 130.25 3431 GLY D N 1
ATOM 6294 C CA . GLY D 1 90 ? 56.570 41.235 111.814 1.00 125.51 3431 GLY D CA 1
ATOM 6295 C C . GLY D 1 90 ? 56.763 40.431 113.099 1.00 122.68 3431 GLY D C 1
ATOM 6296 O O . GLY D 1 90 ? 57.129 40.970 114.170 1.00 122.57 3431 GLY D O 1
ATOM 6297 N N . THR D 1 91 ? 56.535 39.126 112.969 1.00 118.86 3432 THR D N 1
ATOM 6298 C CA . THR D 1 91 ? 56.601 38.153 114.070 1.00 115.02 3432 THR D CA 1
ATOM 6299 C C . THR D 1 91 ? 56.550 36.753 113.481 1.00 110.53 3432 THR D C 1
ATOM 6300 O O . THR D 1 91 ? 55.622 36.405 112.725 1.00 109.08 3432 THR D O 1
ATOM 6304 N N . ILE D 1 92 ? 57.539 35.951 113.853 1.00 106.85 3433 ILE D N 1
ATOM 6305 C CA . ILE D 1 92 ? 57.631 34.596 113.368 1.00 105.06 3433 ILE D CA 1
ATOM 6306 C C . ILE D 1 92 ? 56.341 33.878 113.662 1.00 102.38 3433 ILE D C 1
ATOM 6307 O O . ILE D 1 92 ? 55.730 33.336 112.746 1.00 101.02 3433 ILE D O 1
ATOM 6312 N N . ARG D 1 93 ? 55.858 34.051 114.898 1.00 100.83 3434 ARG D N 1
ATOM 6313 C CA . ARG D 1 93 ? 54.593 33.471 115.361 1.00 99.40 3434 ARG D CA 1
ATOM 6314 C C . ARG D 1 93 ? 53.572 33.827 114.250 1.00 97.79 3434 ARG D C 1
ATOM 6315 O O . ARG D 1 93 ? 53.292 32.975 113.379 1.00 96.25 3434 ARG D O 1
ATOM 6323 N N . GLU D 1 94 ? 53.249 35.119 114.134 1.00 96.74 3435 GLU D N 1
ATOM 6324 C CA . GLU D 1 94 ? 52.270 35.622 113.154 1.00 94.19 3435 GLU D CA 1
ATOM 63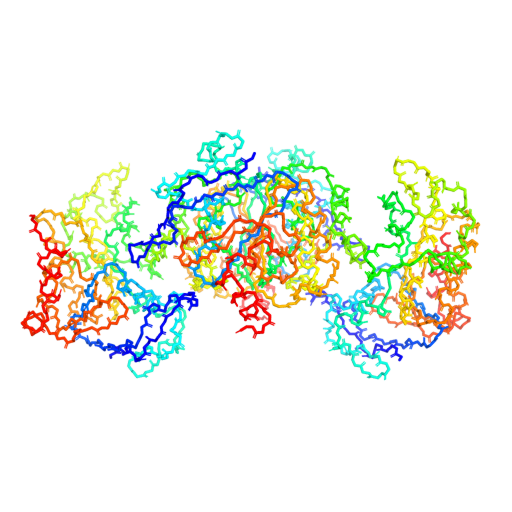25 C C . GLU D 1 94 ? 52.361 35.117 111.685 1.00 92.31 3435 GLU D C 1
ATOM 6326 O O . GLU D 1 94 ? 51.330 34.850 111.036 1.00 91.16 3435 GLU D O 1
ATOM 6332 N N . ASN D 1 95 ? 53.587 34.976 111.178 1.00 92.24 3436 ASN D N 1
ATOM 6333 C CA . ASN D 1 95 ? 53.813 34.511 109.811 1.00 90.99 3436 ASN D CA 1
ATOM 6334 C C . ASN D 1 95 ? 53.432 33.081 109.613 1.00 88.23 3436 ASN D C 1
ATOM 6335 O O . ASN D 1 95 ? 52.863 32.737 108.575 1.00 84.55 3436 ASN D O 1
ATOM 6340 N N . LEU D 1 96 ? 53.706 32.263 110.632 1.00 88.99 3437 LEU D N 1
ATOM 6341 C CA . LEU D 1 96 ? 53.378 30.832 110.595 1.00 91.91 3437 LEU D CA 1
ATOM 6342 C C . LEU D 1 96 ? 52.018 30.589 111.212 1.00 93.51 3437 LEU D C 1
ATOM 6343 O O . LEU D 1 96 ? 51.467 29.480 111.199 1.00 91.23 3437 LEU D O 1
ATOM 6348 N N . THR D 1 97 ? 51.473 31.668 111.732 1.00 97.50 3438 THR D N 1
ATOM 6349 C CA . THR D 1 97 ? 50.218 31.599 112.371 1.00 99.70 3438 THR D CA 1
ATOM 6350 C C . THR D 1 97 ? 49.194 32.395 111.597 1.00 100.37 3438 THR D C 1
ATOM 6351 O O . THR D 1 97 ? 48.189 32.914 112.137 1.00 101.02 3438 THR D O 1
ATOM 6355 N N . TYR D 1 98 ? 49.442 32.503 110.288 1.00 101.89 3439 TYR D N 1
ATOM 6356 C CA . TYR D 1 98 ? 48.425 33.146 109.472 1.00 103.65 3439 TYR D CA 1
ATOM 6357 C C . TYR D 1 98 ? 47.248 32.188 109.427 1.00 103.65 3439 TYR D C 1
ATOM 6358 O O . TYR D 1 98 ? 47.409 30.935 109.449 1.00 104.89 3439 TYR D O 1
ATOM 6367 N N . GLY D 1 99 ? 46.082 32.842 109.409 1.00 103.02 3440 GLY D N 1
ATOM 6368 C CA . GLY D 1 99 ? 44.781 32.221 109.359 1.00 101.10 3440 GLY D CA 1
ATOM 6369 C C . GLY D 1 99 ? 44.915 30.767 109.665 1.00 101.07 3440 GLY D C 1
ATOM 6370 O O . GLY D 1 99 ? 44.981 29.911 108.770 1.00 97.76 3440 GLY D O 1
ATOM 6371 N N . LEU D 1 100 ? 45.016 30.483 110.949 1.00 102.46 3441 LEU D N 1
ATOM 6372 C CA . LEU D 1 100 ? 45.230 29.117 111.300 1.00 104.36 3441 LEU D CA 1
ATOM 6373 C C . LEU D 1 100 ? 44.244 28.555 112.260 1.00 104.67 3441 LEU D C 1
ATOM 6374 O O . LEU D 1 100 ? 43.115 28.236 111.879 1.00 105.36 3441 LEU D O 1
ATOM 6379 N N . GLU D 1 101 ? 44.561 28.404 113.512 1.00 104.98 3442 GLU D N 1
ATOM 6380 C CA . GLU D 1 101 ? 43.455 27.822 114.218 1.00 107.21 3442 GLU D CA 1
ATOM 6381 C C . GLU D 1 101 ? 42.974 28.523 115.422 1.00 110.85 3442 GLU D C 1
ATOM 6382 O O . GLU D 1 101 ? 42.842 29.780 115.463 1.00 113.36 3442 GLU D O 1
ATOM 6388 N N . GLY D 1 102 ? 42.725 27.636 116.394 1.00 113.77 3443 GLY D N 1
ATOM 6389 C CA . GLY D 1 102 ? 42.263 27.935 117.733 1.00 114.81 3443 GLY D CA 1
ATOM 6390 C C . GLY D 1 102 ? 43.311 28.659 118.535 1.00 115.12 3443 GLY D C 1
ATOM 6391 O O . GLY D 1 102 ? 43.032 29.689 119.140 1.00 115.54 3443 GLY D O 1
ATOM 6392 N N . ASP D 1 103 ? 44.514 28.118 118.544 1.00 115.96 3444 ASP D N 1
ATOM 6393 C CA . ASP D 1 103 ? 45.652 28.738 119.216 1.00 118.30 3444 ASP D CA 1
ATOM 6394 C C . ASP D 1 103 ? 46.785 27.786 118.945 1.00 119.93 3444 ASP D C 1
ATOM 6395 O O . ASP D 1 103 ? 46.557 26.670 118.448 1.00 121.28 3444 ASP D O 1
ATOM 6400 N N . TYR D 1 104 ? 48.014 28.212 119.193 1.00 120.91 3445 TYR D N 1
ATOM 6401 C CA . TYR D 1 104 ? 49.139 27.330 118.959 1.00 122.12 3445 TYR D CA 1
ATOM 6402 C C . TYR D 1 104 ? 50.127 27.611 120.053 1.00 120.67 3445 TYR D C 1
ATOM 6403 O O . TYR D 1 104 ? 50.057 28.653 120.717 1.00 120.76 3445 TYR D O 1
ATOM 6412 N N . THR D 1 105 ? 51.071 26.700 120.206 1.00 118.90 3446 THR D N 1
ATOM 6413 C CA . THR D 1 105 ? 52.077 26.770 121.246 1.00 116.50 3446 THR D CA 1
ATOM 6414 C C . THR D 1 105 ? 53.467 26.934 120.640 1.00 118.80 3446 THR D C 1
ATOM 6415 O O . THR D 1 105 ? 53.700 26.606 119.470 1.00 117.91 3446 THR D O 1
ATOM 6419 N N . ASP D 1 106 ? 54.392 27.364 121.501 1.00 122.13 3447 ASP D N 1
ATOM 6420 C CA . ASP D 1 106 ? 55.815 27.571 121.199 1.00 125.30 3447 ASP D CA 1
ATOM 6421 C C . ASP D 1 106 ? 56.450 26.221 120.903 1.00 127.23 3447 ASP D C 1
ATOM 6422 O O . ASP D 1 106 ? 57.037 26.014 119.837 1.00 127.69 3447 ASP D O 1
ATOM 6427 N N . GLU D 1 107 ? 56.261 25.301 121.854 1.00 129.26 3448 GLU D N 1
ATOM 6428 C CA . GLU D 1 107 ? 56.788 23.947 121.807 1.00 130.72 3448 GLU D CA 1
ATOM 6429 C C . GLU D 1 107 ? 56.343 23.344 120.495 1.00 130.68 3448 GLU D C 1
ATOM 6430 O O . GLU D 1 107 ? 57.158 22.755 119.776 1.00 133.90 3448 GLU D O 1
ATOM 6436 N N . ASP D 1 108 ? 55.099 23.653 120.113 1.00 127.27 3449 ASP D N 1
ATOM 6437 C CA . ASP D 1 108 ? 54.543 23.173 118.857 1.00 122.57 3449 ASP D CA 1
ATOM 6438 C C . ASP D 1 108 ? 55.287 23.824 117.702 1.00 119.04 3449 ASP D C 1
ATOM 6439 O O . ASP D 1 108 ? 55.893 23.118 116.896 1.00 118.77 3449 ASP D O 1
ATOM 6444 N N . LEU D 1 109 ? 55.300 25.158 117.668 1.00 115.45 3450 LEU D N 1
ATOM 6445 C CA . LEU D 1 109 ? 55.947 25.894 116.572 1.00 113.01 3450 LEU D CA 1
ATOM 6446 C C . LEU D 1 109 ? 57.321 25.452 116.195 1.00 109.35 3450 LEU D C 1
ATOM 6447 O O . LEU D 1 109 ? 57.647 25.340 115.024 1.00 107.52 3450 LEU D O 1
ATOM 6452 N N . TRP D 1 110 ? 58.143 25.246 117.201 1.00 107.65 3451 TRP D N 1
ATOM 6453 C CA . TRP D 1 110 ? 59.478 24.801 116.947 1.00 107.92 3451 TRP D CA 1
ATOM 6454 C C . TRP D 1 110 ? 59.489 23.338 116.463 1.00 109.50 3451 TRP D C 1
ATOM 6455 O O . TRP D 1 110 ? 60.305 23.000 115.585 1.00 109.63 3451 TRP D O 1
ATOM 6466 N N . GLN D 1 111 ? 58.593 22.483 117.009 1.00 109.09 3452 GLN D N 1
ATOM 6467 C CA . GLN D 1 111 ? 58.493 21.048 116.627 1.00 105.40 3452 GLN D CA 1
ATOM 6468 C C . GLN D 1 111 ? 58.433 20.930 115.117 1.00 101.31 3452 GLN D C 1
ATOM 6469 O O . GLN D 1 111 ? 59.024 20.024 114.516 1.00 98.38 3452 GLN D O 1
ATOM 6475 N N . VAL D 1 112 ? 57.776 21.942 114.546 1.00 99.82 3453 VAL D N 1
ATOM 6476 C CA . VAL D 1 112 ? 57.543 22.121 113.122 1.00 97.40 3453 VAL D CA 1
ATOM 6477 C C . VAL D 1 112 ? 58.748 22.683 112.385 1.00 94.49 3453 VAL D C 1
ATOM 6478 O O . VAL D 1 112 ? 59.071 22.236 111.287 1.00 94.39 3453 VAL D O 1
ATOM 6482 N N . LEU D 1 113 ? 59.405 23.667 112.980 1.00 91.50 3454 LEU D N 1
ATOM 6483 C CA . LEU D 1 113 ? 60.579 24.248 112.361 1.00 89.03 3454 LEU D CA 1
ATOM 6484 C C . LEU D 1 113 ? 61.678 23.199 112.324 1.00 87.57 3454 LEU D C 1
ATOM 6485 O O . LEU D 1 113 ? 62.572 23.273 111.518 1.00 86.73 3454 LEU D O 1
ATOM 6490 N N . ASP D 1 114 ? 61.573 22.188 113.177 1.00 86.66 3455 ASP D N 1
ATOM 6491 C CA . ASP D 1 114 ? 62.545 21.095 113.223 1.00 85.03 3455 ASP D CA 1
ATOM 6492 C C . ASP D 1 114 ? 62.217 20.053 112.179 1.00 82.99 3455 ASP D C 1
ATOM 6493 O O . ASP D 1 114 ? 62.989 19.107 111.922 1.00 84.96 3455 ASP D O 1
ATOM 6498 N N . LEU D 1 115 ? 60.990 20.172 111.690 1.00 79.17 3456 LEU D N 1
ATOM 6499 C CA . LEU D 1 115 ? 60.421 19.264 110.708 1.00 73.78 3456 LEU D CA 1
ATOM 6500 C C . LEU D 1 115 ? 60.540 19.941 109.342 1.00 71.25 3456 LEU D C 1
ATOM 6501 O O . LEU D 1 115 ? 60.631 19.293 108.302 1.00 67.16 3456 LEU D O 1
ATOM 6506 N N . ALA D 1 116 ? 60.605 21.264 109.384 1.00 71.32 3457 ALA D N 1
ATOM 6507 C CA . ALA D 1 116 ? 60.727 22.087 108.199 1.00 76.11 3457 ALA D CA 1
ATOM 6508 C C . ALA D 1 116 ? 62.203 22.396 107.978 1.00 78.63 3457 ALA D C 1
ATOM 6509 O O . ALA D 1 116 ? 62.598 23.079 107.014 1.00 75.66 3457 ALA D O 1
ATOM 6511 N N . PHE D 1 117 ? 63.019 21.849 108.879 1.00 83.75 3458 PHE D N 1
ATOM 6512 C CA . PHE D 1 117 ? 64.465 22.059 108.897 1.00 88.67 3458 PHE D CA 1
ATOM 6513 C C . PHE D 1 117 ? 64.713 23.598 108.839 1.00 90.56 3458 PHE D C 1
ATOM 6514 O O . PHE D 1 117 ? 65.238 24.195 107.878 1.00 85.69 3458 PHE D O 1
ATOM 6522 N N . ALA D 1 118 ? 64.248 24.221 109.919 1.00 95.61 3459 ALA D N 1
ATOM 6523 C CA . ALA D 1 118 ? 64.310 25.655 110.103 1.00 99.38 3459 ALA D CA 1
ATOM 6524 C C . ALA D 1 118 ? 64.477 26.213 111.554 1.00 102.75 3459 ALA D C 1
ATOM 6525 O O . ALA D 1 118 ? 64.338 27.446 111.737 1.00 102.91 3459 ALA D O 1
ATOM 6527 N N . ARG D 1 119 ? 64.869 25.347 112.522 1.00 105.45 3460 ARG D N 1
ATOM 6528 C CA . ARG D 1 119 ? 65.055 25.676 113.976 1.00 106.57 3460 ARG D CA 1
ATOM 6529 C C . ARG D 1 119 ? 66.046 26.794 114.349 1.00 108.50 3460 ARG D C 1
ATOM 6530 O O . ARG D 1 119 ? 65.767 27.681 115.179 1.00 107.78 3460 ARG D O 1
ATOM 6538 N N . SER D 1 120 ? 67.229 26.694 113.772 1.00 111.88 3461 SER D N 1
ATOM 6539 C CA . SER D 1 120 ? 68.302 27.639 114.043 1.00 116.37 3461 SER D CA 1
ATOM 6540 C C . SER D 1 120 ? 68.158 29.115 113.541 1.00 117.78 3461 SER D C 1
ATOM 6541 O O . SER D 1 120 ? 68.709 30.074 114.148 1.00 116.50 3461 SER D O 1
ATOM 6544 N N . PHE D 1 121 ? 67.503 29.272 112.387 1.00 119.67 3462 PHE D N 1
ATOM 6545 C CA . PHE D 1 121 ? 67.248 30.582 111.761 1.00 122.16 3462 PHE D CA 1
ATOM 6546 C C . PHE D 1 121 ? 66.737 31.536 112.819 1.00 123.41 3462 PHE D C 1
ATOM 6547 O O . PHE D 1 121 ? 67.333 32.588 113.133 1.00 121.76 3462 PHE D O 1
ATOM 6555 N N . VAL D 1 122 ? 65.747 30.979 113.501 1.00 127.58 3463 VAL D N 1
ATOM 6556 C CA . VAL D 1 122 ? 65.006 31.605 114.568 1.00 133.90 3463 VAL D CA 1
ATOM 6557 C C . VAL D 1 122 ? 65.851 31.937 115.817 1.00 137.09 3463 VAL D C 1
ATOM 6558 O O . VAL D 1 122 ? 65.700 33.041 116.354 1.00 139.41 3463 VAL D O 1
ATOM 6562 N N . GLU D 1 123 ? 66.749 31.034 116.252 1.00 139.11 3464 GLU D N 1
ATOM 6563 C CA . GLU D 1 123 ? 67.598 31.288 117.443 1.00 140.41 3464 GLU D CA 1
ATOM 6564 C C . GLU D 1 123 ? 68.339 32.658 117.361 1.00 142.66 3464 GLU D C 1
ATOM 6565 O O . GLU D 1 123 ? 68.499 33.331 118.401 1.00 143.04 3464 GLU D O 1
ATOM 6571 N N . ASN D 1 124 ? 68.715 33.067 116.128 1.00 144.12 3465 ASN D N 1
ATOM 6572 C CA . ASN D 1 124 ? 69.435 34.329 115.883 1.00 144.68 3465 ASN D CA 1
ATOM 6573 C C . ASN D 1 124 ? 68.557 35.497 115.546 1.00 146.38 3465 ASN D C 1
ATOM 6574 O O . ASN D 1 124 ? 69.007 36.482 114.942 1.00 146.79 3465 ASN D O 1
ATOM 6579 N N . MET D 1 125 ? 67.309 35.389 115.992 1.00 147.86 3466 MET D N 1
ATOM 6580 C CA . MET D 1 125 ? 66.289 36.412 115.793 1.00 148.90 3466 MET D CA 1
ATOM 6581 C C . MET D 1 125 ? 65.696 36.946 117.149 1.00 148.88 3466 MET D C 1
ATOM 6582 O O . MET D 1 125 ? 64.761 36.326 117.686 1.00 150.01 3466 MET D O 1
ATOM 6587 N N . PRO D 1 126 ? 66.209 38.095 117.703 1.00 147.79 3467 PRO D N 1
ATOM 6588 C CA . PRO D 1 126 ? 65.794 38.762 118.963 1.00 146.64 3467 PRO D CA 1
ATOM 6589 C C . PRO D 1 126 ? 64.293 38.765 119.300 1.00 145.62 3467 PRO D C 1
ATOM 6590 O O . PRO D 1 126 ? 63.474 39.397 118.637 1.00 143.81 3467 PRO D O 1
ATOM 6594 N N . ASP D 1 127 ? 64.003 38.106 120.423 1.00 144.97 3468 ASP D N 1
ATOM 6595 C CA . ASP D 1 127 ? 62.668 37.826 120.950 1.00 143.90 3468 ASP D CA 1
ATOM 6596 C C . ASP D 1 127 ? 62.200 36.743 119.979 1.00 142.30 3468 ASP D C 1
ATOM 6597 O O . ASP D 1 127 ? 61.379 37.001 119.112 1.00 142.67 3468 ASP D O 1
ATOM 6602 N N . GLN D 1 128 ? 62.853 35.568 120.083 1.00 140.71 3469 GLN D N 1
ATOM 6603 C CA . GLN D 1 128 ? 62.667 34.382 119.208 1.00 139.11 3469 GLN D CA 1
ATOM 6604 C C . GLN D 1 128 ? 61.406 34.385 118.337 1.00 138.06 3469 GLN D C 1
ATOM 6605 O O . GLN D 1 128 ? 61.343 35.126 117.348 1.00 136.56 3469 GLN D O 1
ATOM 6611 N N . LEU D 1 129 ? 60.392 33.623 118.716 1.00 137.85 3470 LEU D N 1
ATOM 6612 C CA . LEU D 1 129 ? 59.141 33.572 117.959 1.00 138.46 3470 LEU D CA 1
ATOM 6613 C C . LEU D 1 129 ? 58.404 34.946 117.784 1.00 139.13 3470 LEU D C 1
ATOM 6614 O O . LEU D 1 129 ? 57.560 35.126 116.903 1.00 138.49 3470 LEU D O 1
ATOM 6619 N N . ASN D 1 130 ? 58.804 35.945 118.557 1.00 140.41 3471 ASN D N 1
ATOM 6620 C CA . ASN D 1 130 ? 58.165 37.246 118.500 1.00 140.81 3471 ASN D CA 1
ATOM 6621 C C . ASN D 1 130 ? 58.901 38.161 117.518 1.00 139.92 3471 ASN D C 1
ATOM 6622 O O . ASN D 1 130 ? 58.618 39.361 117.498 1.00 140.74 3471 ASN D O 1
ATOM 6627 N N . THR D 1 131 ? 59.774 37.616 116.658 1.00 138.36 3472 THR D N 1
ATOM 6628 C CA . THR D 1 131 ? 60.589 38.466 115.739 1.00 138.12 3472 THR D CA 1
ATOM 6629 C C . THR D 1 131 ? 60.029 38.928 114.392 1.00 139.33 3472 THR D C 1
ATOM 6630 O O . THR D 1 131 ? 59.445 38.119 113.656 1.00 139.71 3472 THR D O 1
ATOM 6634 N N . GLU D 1 132 ? 60.349 40.189 114.043 1.00 140.49 3473 GLU D N 1
ATOM 6635 C CA . GLU D 1 132 ? 59.959 40.837 112.786 1.00 140.84 3473 GLU D CA 1
ATOM 6636 C C . GLU D 1 132 ? 60.871 40.451 111.672 1.00 139.95 3473 GLU D C 1
ATOM 6637 O O . GLU D 1 132 ? 62.105 40.481 111.833 1.00 140.02 3473 GLU D O 1
ATOM 6643 N N . VAL D 1 133 ? 60.251 40.055 110.556 1.00 139.36 3474 VAL D N 1
ATOM 6644 C CA . VAL D 1 133 ? 60.944 39.697 109.300 1.00 139.74 3474 VAL D CA 1
ATOM 6645 C C . VAL D 1 133 ? 60.149 40.396 108.167 1.00 138.57 3474 VAL D C 1
ATOM 6646 O O . VAL D 1 133 ? 59.443 39.775 107.351 1.00 138.43 3474 VAL D O 1
ATOM 6650 N N . GLY D 1 134 ? 60.171 41.716 108.229 1.00 138.34 3475 GLY D N 1
ATOM 6651 C CA . GLY D 1 134 ? 59.481 42.486 107.229 1.00 139.78 3475 GLY D CA 1
ATOM 6652 C C . GLY D 1 134 ? 60.427 43.552 106.734 1.00 140.65 3475 GLY D C 1
ATOM 6653 O O . GLY D 1 134 ? 61.671 43.490 106.950 1.00 141.27 3475 GLY D O 1
ATOM 6654 N N . GLU D 1 135 ? 59.808 44.538 106.078 1.00 140.93 3476 GLU D N 1
ATOM 6655 C CA . GLU D 1 135 ? 60.471 45.723 105.550 1.00 141.41 3476 GLU D CA 1
ATOM 6656 C C . GLU D 1 135 ? 61.131 46.426 106.754 1.00 141.38 3476 GLU D C 1
ATOM 6657 O O . GLU D 1 135 ? 62.063 47.203 106.615 1.00 141.00 3476 GLU D O 1
ATOM 6663 N N . ARG D 1 136 ? 60.601 46.144 107.942 1.00 142.79 3477 ARG D N 1
ATOM 6664 C CA . ARG D 1 136 ? 61.061 46.745 109.188 1.00 144.82 3477 ARG D CA 1
ATOM 6665 C C . ARG D 1 136 ? 61.785 45.733 110.115 1.00 145.23 3477 ARG D C 1
ATOM 6666 O O . ARG D 1 136 ? 61.205 45.248 111.104 1.00 145.80 3477 ARG D O 1
ATOM 6674 N N . GLY D 1 137 ? 63.037 45.396 109.786 1.00 145.52 3478 GLY D N 1
ATOM 6675 C CA . GLY D 1 137 ? 63.805 44.480 110.632 1.00 147.40 3478 GLY D CA 1
ATOM 6676 C C . GLY D 1 137 ? 63.954 43.006 110.261 1.00 149.43 3478 GLY D C 1
ATOM 6677 O O . GLY D 1 137 ? 63.028 42.374 109.738 1.00 150.35 3478 GLY D O 1
ATOM 6678 N N . VAL D 1 138 ? 65.142 42.478 110.596 1.00 150.95 3479 VAL D N 1
ATOM 6679 C CA . VAL D 1 138 ? 65.611 41.096 110.362 1.00 150.78 3479 VAL D CA 1
ATOM 6680 C C . VAL D 1 138 ? 65.222 40.607 108.956 1.00 150.39 3479 VAL D C 1
ATOM 6681 O O . VAL D 1 138 ? 64.359 39.744 108.796 1.00 149.94 3479 VAL D O 1
ATOM 6685 N N . LYS D 1 139 ? 65.807 41.220 107.929 1.00 150.22 3480 LYS D N 1
ATOM 6686 C CA . LYS D 1 139 ? 65.503 40.827 106.550 1.00 150.69 3480 LYS D CA 1
ATOM 6687 C C . LYS D 1 139 ? 66.114 39.473 106.201 1.00 151.31 3480 LYS D C 1
ATOM 6688 O O . LYS D 1 139 ? 67.321 39.255 106.400 1.00 150.71 3480 LYS D O 1
ATOM 6694 N N . ILE D 1 140 ? 65.248 38.532 105.816 1.00 152.69 3481 ILE D N 1
ATOM 6695 C CA . ILE D 1 140 ? 65.663 37.177 105.377 1.00 153.04 3481 ILE D CA 1
ATOM 6696 C C . ILE D 1 140 ? 65.828 37.334 103.845 1.00 152.48 3481 ILE D C 1
ATOM 6697 O O . ILE D 1 140 ? 65.037 38.080 103.220 1.00 154.55 3481 ILE D O 1
ATOM 6702 N N . SER D 1 141 ? 66.805 36.637 103.244 1.00 149.90 3482 SER D N 1
ATOM 6703 C CA . SER D 1 141 ? 67.045 36.770 101.797 1.00 145.58 3482 SER D CA 1
ATOM 6704 C C . SER D 1 141 ? 66.098 36.021 100.835 1.00 140.74 3482 SER D C 1
ATOM 6705 O O . SER D 1 141 ? 66.095 36.295 99.620 1.00 140.22 3482 SER D O 1
ATOM 6708 N N . GLY D 1 142 ? 65.309 35.092 101.383 1.00 135.24 3483 GLY D N 1
ATOM 6709 C CA . GLY D 1 142 ? 64.355 34.349 100.577 1.00 130.34 3483 GLY D CA 1
ATOM 6710 C C . GLY D 1 142 ? 64.290 32.844 100.725 1.00 126.83 3483 GLY D C 1
ATOM 6711 O O . GLY D 1 142 ? 63.223 32.232 100.591 1.00 125.71 3483 GLY D O 1
ATOM 6712 N N . GLY D 1 143 ? 65.436 32.229 100.985 1.00 124.66 3484 GLY D N 1
ATOM 6713 C CA . GLY D 1 143 ? 65.462 30.781 101.107 1.00 122.84 3484 GLY D CA 1
ATOM 6714 C C . GLY D 1 143 ? 64.752 30.319 102.353 1.00 121.32 3484 GLY D C 1
ATOM 6715 O O . GLY D 1 143 ? 64.024 29.306 102.411 1.00 120.66 3484 GLY D O 1
ATOM 6716 N N . GLN D 1 144 ? 64.907 31.156 103.357 1.00 120.92 3485 GLN D N 1
ATOM 6717 C CA . GLN D 1 144 ? 64.322 30.862 104.633 1.00 121.05 3485 GLN D CA 1
ATOM 6718 C C . GLN D 1 144 ? 62.846 31.272 104.663 1.00 119.69 3485 GLN D C 1
ATOM 6719 O O . GLN D 1 144 ? 62.047 30.603 105.320 1.00 119.02 3485 GLN D O 1
ATOM 6725 N N . ARG D 1 145 ? 62.482 32.331 103.925 1.00 118.38 3486 ARG D N 1
ATOM 6726 C CA . ARG D 1 145 ? 61.084 32.816 103.874 1.00 117.35 3486 ARG D CA 1
ATOM 6727 C C . ARG D 1 145 ? 60.109 31.755 103.401 1.00 115.89 3486 ARG D C 1
ATOM 6728 O O . ARG D 1 145 ? 58.985 31.638 103.939 1.00 115.15 3486 ARG D O 1
ATOM 6736 N N . GLN D 1 146 ? 60.559 31.017 102.377 1.00 114.25 3487 GLN D N 1
ATOM 6737 C CA . GLN D 1 146 ? 59.788 29.971 101.697 1.00 111.27 3487 GLN D CA 1
ATOM 6738 C C . GLN D 1 146 ? 59.705 28.633 102.445 1.00 106.79 3487 GLN D C 1
ATOM 6739 O O . GLN D 1 146 ? 58.810 27.800 102.217 1.00 106.30 3487 GLN D O 1
ATOM 6745 N N . ARG D 1 147 ? 60.592 28.481 103.412 1.00 101.33 3488 ARG D N 1
ATOM 6746 C CA . ARG D 1 147 ? 60.637 27.288 104.231 1.00 94.04 3488 ARG D CA 1
ATOM 6747 C C . ARG D 1 147 ? 59.761 27.441 105.470 1.00 90.58 3488 ARG D C 1
ATOM 6748 O O . ARG D 1 147 ? 59.232 26.469 106.013 1.00 88.59 3488 ARG D O 1
ATOM 6756 N N . LEU D 1 148 ? 59.639 28.693 105.913 1.00 87.03 3489 LEU D N 1
ATOM 6757 C CA . LEU D 1 148 ? 58.866 29.071 107.079 1.00 83.83 3489 LEU D CA 1
ATOM 6758 C C . LEU D 1 148 ? 57.457 28.866 106.717 1.00 80.12 3489 LEU D C 1
ATOM 6759 O O . LEU D 1 148 ? 56.542 28.734 107.547 1.00 80.14 3489 LEU D O 1
ATOM 6764 N N . ALA D 1 149 ? 57.353 28.685 105.416 1.00 75.63 3490 ALA D N 1
ATOM 6765 C CA . ALA D 1 149 ? 56.095 28.539 104.773 1.00 74.71 3490 ALA D CA 1
ATOM 6766 C C . ALA D 1 149 ? 55.605 27.153 104.625 1.00 74.24 3490 ALA D C 1
ATOM 6767 O O . ALA D 1 149 ? 54.417 26.948 104.406 1.00 73.96 3490 ALA D O 1
ATOM 6769 N N . ILE D 1 150 ? 56.558 26.242 104.506 1.00 74.08 3491 ILE D N 1
ATOM 6770 C CA . ILE D 1 150 ? 56.316 24.812 104.402 1.00 71.04 3491 ILE D CA 1
ATOM 6771 C C . ILE D 1 150 ? 55.956 24.443 105.835 1.00 67.05 3491 ILE D C 1
ATOM 6772 O O . ILE D 1 150 ? 55.154 23.558 106.104 1.00 62.53 3491 ILE D O 1
ATOM 6777 N N . ALA D 1 151 ? 56.520 25.218 106.749 1.00 63.59 3492 ALA D N 1
ATOM 6778 C CA . ALA D 1 151 ? 56.271 25.036 108.143 1.00 60.85 3492 ALA D CA 1
ATOM 6779 C C . ALA D 1 151 ? 54.785 25.272 108.430 1.00 64.63 3492 ALA D C 1
ATOM 6780 O O . ALA D 1 151 ? 54.160 24.470 109.114 1.00 66.05 3492 ALA D O 1
ATOM 6782 N N . ARG D 1 152 ? 54.201 26.314 107.829 1.00 66.39 3493 ARG D N 1
ATOM 6783 C CA . ARG D 1 152 ? 52.786 26.633 108.048 1.00 65.09 3493 ARG D CA 1
ATOM 6784 C C . ARG D 1 152 ? 51.993 25.476 107.515 1.00 61.70 3493 ARG D C 1
ATOM 6785 O O . ARG D 1 152 ? 51.077 24.975 108.150 1.00 60.11 3493 ARG D O 1
ATOM 6793 N N . ALA D 1 153 ? 52.440 24.996 106.365 1.00 57.97 3494 ALA D N 1
ATOM 6794 C CA . ALA D 1 153 ? 51.786 23.911 105.672 1.00 57.11 3494 ALA D CA 1
ATOM 6795 C C . ALA D 1 153 ? 51.812 22.685 106.538 1.00 59.02 3494 ALA D C 1
ATOM 6796 O O . ALA D 1 153 ? 50.862 21.876 106.567 1.00 59.31 3494 ALA D O 1
ATOM 6798 N N . PHE D 1 154 ? 52.859 22.632 107.348 1.00 61.94 3495 PHE D N 1
ATOM 6799 C CA . PHE D 1 154 ? 53.036 21.531 108.257 1.00 66.74 3495 PHE D CA 1
ATOM 6800 C C . PHE D 1 154 ? 52.090 21.607 109.423 1.00 68.66 3495 PHE D C 1
ATOM 6801 O O . PHE D 1 154 ? 51.928 20.627 110.134 1.00 72.36 3495 PHE D O 1
ATOM 6809 N N . LEU D 1 155 ? 51.475 22.763 109.643 1.00 69.89 3496 LEU D N 1
ATOM 6810 C CA . LEU D 1 155 ? 50.580 22.879 110.775 1.00 71.32 3496 LEU D CA 1
ATOM 6811 C C . LEU D 1 155 ? 49.350 22.009 110.760 1.00 75.59 3496 LEU D C 1
ATOM 6812 O O . LEU D 1 155 ? 49.231 21.133 111.627 1.00 78.09 3496 LEU D O 1
ATOM 6817 N N . ARG D 1 156 ? 48.518 22.144 109.726 1.00 77.96 3497 ARG D N 1
ATOM 6818 C CA . ARG D 1 156 ? 47.275 21.364 109.664 1.00 83.82 3497 ARG D CA 1
ATOM 6819 C C . ARG D 1 156 ? 47.346 19.958 109.157 1.00 83.76 3497 ARG D C 1
ATOM 6820 O O . ARG D 1 156 ? 46.303 19.315 108.995 1.00 81.14 3497 ARG D O 1
ATOM 6828 N N . ASN D 1 157 ? 48.582 19.492 108.945 1.00 85.19 3498 ASN D N 1
ATOM 6829 C CA . ASN D 1 157 ? 48.874 18.142 108.414 1.00 87.87 3498 ASN D CA 1
ATOM 6830 C C . ASN D 1 157 ? 47.758 17.604 107.500 1.00 86.12 3498 ASN D C 1
ATOM 6831 O O . ASN D 1 157 ? 46.949 16.725 107.887 1.00 86.08 3498 ASN D O 1
ATOM 6836 N N . PRO D 1 158 ? 47.658 18.216 106.294 1.00 81.59 3499 PRO D N 1
ATOM 6837 C CA . PRO D 1 158 ? 46.686 17.919 105.247 1.00 75.21 3499 PRO D CA 1
ATOM 6838 C C . PRO D 1 158 ? 46.840 16.580 104.618 1.00 70.74 3499 PRO D C 1
ATOM 6839 O O . PRO D 1 158 ? 47.899 15.972 104.696 1.00 68.42 3499 PRO D O 1
ATOM 6843 N N . LYS D 1 159 ? 45.768 16.123 103.994 1.00 69.88 3500 LYS D N 1
ATOM 6844 C CA . LYS D 1 159 ? 45.819 14.850 103.314 1.00 71.03 3500 LYS D CA 1
ATOM 6845 C C . LYS D 1 159 ? 46.365 15.123 101.902 1.00 70.87 3500 LYS D C 1
ATOM 6846 O O . LYS D 1 159 ? 47.311 14.459 101.416 1.00 75.29 3500 LYS D O 1
ATOM 6852 N N . ILE D 1 160 ? 45.819 16.166 101.287 1.00 64.82 3501 ILE D N 1
ATOM 6853 C CA . ILE D 1 160 ? 46.198 16.535 99.952 1.00 56.03 3501 ILE D CA 1
ATOM 6854 C C . ILE D 1 160 ? 47.077 17.747 99.967 1.00 52.41 3501 ILE D C 1
ATOM 6855 O O . ILE D 1 160 ? 46.757 18.745 100.599 1.00 53.13 3501 ILE D O 1
ATOM 6860 N N . LEU D 1 161 ? 48.211 17.625 99.296 1.00 52.14 3502 LEU D N 1
ATOM 6861 C CA . LEU D 1 161 ? 49.160 18.726 99.156 1.00 53.58 3502 LEU D CA 1
ATOM 6862 C C . LEU D 1 161 ? 49.284 19.131 97.679 1.00 53.23 3502 LEU D C 1
ATOM 6863 O O . LEU D 1 161 ? 49.686 18.314 96.844 1.00 50.76 3502 LEU D O 1
ATOM 6868 N N . MET D 1 162 ? 48.914 20.374 97.367 1.00 52.26 3503 MET D N 1
ATOM 6869 C CA . MET D 1 162 ? 48.991 20.849 96.006 1.00 49.84 3503 MET D CA 1
ATOM 6870 C C . MET D 1 162 ? 50.125 21.830 95.818 1.00 46.55 3503 MET D C 1
ATOM 6871 O O . MET D 1 162 ? 50.347 22.699 96.657 1.00 50.62 3503 MET D O 1
ATOM 6876 N N . LEU D 1 163 ? 50.834 21.693 94.698 1.00 41.72 3504 LEU D N 1
ATOM 6877 C CA . LEU D 1 163 ? 51.989 22.531 94.398 1.00 43.49 3504 LEU D CA 1
ATOM 6878 C C . LEU D 1 163 ? 51.998 23.195 93.018 1.00 42.54 3504 LEU D C 1
ATOM 6879 O O . LEU D 1 163 ? 51.181 22.920 92.152 1.00 38.21 3504 LEU D O 1
ATOM 6884 N N . ASP D 1 164 ? 52.950 24.091 92.844 1.00 45.03 3505 ASP D N 1
ATOM 6885 C CA . ASP D 1 164 ? 53.115 24.806 91.619 1.00 49.13 3505 ASP D CA 1
ATOM 6886 C C . ASP D 1 164 ? 54.526 25.363 91.834 1.00 54.29 3505 ASP D C 1
ATOM 6887 O O . ASP D 1 164 ? 54.825 25.913 92.890 1.00 56.52 3505 ASP D O 1
ATOM 6892 N N . GLU D 1 165 ? 55.428 25.043 90.907 1.00 58.32 3506 GLU D N 1
ATOM 6893 C CA . GLU D 1 165 ? 56.844 25.465 90.937 1.00 62.38 3506 GLU D CA 1
ATOM 6894 C C . GLU D 1 165 ? 57.213 26.407 89.766 1.00 69.23 3506 GLU D C 1
ATOM 6895 O O . GLU D 1 165 ? 56.406 26.630 88.861 1.00 68.32 3506 GLU D O 1
ATOM 6901 N N . ALA D 1 166 ? 58.433 26.957 89.807 1.00 79.76 3507 ALA D N 1
ATOM 6902 C CA . ALA D 1 166 ? 58.997 27.866 88.778 1.00 89.79 3507 ALA D CA 1
ATOM 6903 C C . ALA D 1 166 ? 60.328 28.478 89.267 1.00 96.36 3507 ALA D C 1
ATOM 6904 O O . ALA D 1 166 ? 60.839 28.052 90.308 1.00 97.21 3507 ALA D O 1
ATOM 6906 N N . THR D 1 167 ? 60.817 29.517 88.556 1.00 105.04 3508 THR D N 1
ATOM 6907 C CA . THR D 1 167 ? 62.087 30.262 88.802 1.00 112.84 3508 THR D CA 1
ATOM 6908 C C . THR D 1 167 ? 63.001 29.653 89.851 1.00 116.25 3508 THR D C 1
ATOM 6909 O O . THR D 1 167 ? 63.000 30.063 91.037 1.00 117.84 3508 THR D O 1
ATOM 6913 N N . ALA D 1 168 ? 63.778 28.671 89.397 1.00 119.15 3509 ALA D N 1
ATOM 6914 C CA . ALA D 1 168 ? 64.716 27.960 90.255 1.00 121.28 3509 ALA D CA 1
ATOM 6915 C C . ALA D 1 168 ? 65.929 28.834 90.634 1.00 123.96 3509 ALA D C 1
ATOM 6916 O O . ALA D 1 168 ? 66.905 28.943 89.871 1.00 123.80 3509 ALA D O 1
ATOM 6918 N N . SER D 1 169 ? 65.783 29.592 91.731 1.00 128.05 3510 SER D N 1
ATOM 6919 C CA . SER D 1 169 ? 66.894 30.411 92.226 1.00 132.47 3510 SER D CA 1
ATOM 6920 C C . SER D 1 169 ? 67.783 29.317 92.796 1.00 136.95 3510 SER D C 1
ATOM 6921 O O . SER D 1 169 ? 67.490 28.671 93.832 1.00 137.30 3510 SER D O 1
ATOM 6924 N N . LEU D 1 170 ? 68.816 29.066 91.999 1.00 142.28 3511 LEU D N 1
ATOM 6925 C CA . LEU D 1 170 ? 69.787 28.039 92.221 1.00 145.85 3511 LEU D CA 1
ATOM 6926 C C . LEU D 1 170 ? 70.713 28.221 93.377 1.00 147.09 3511 LEU D C 1
ATOM 6927 O O . LEU D 1 170 ? 71.875 27.763 93.370 1.00 149.24 3511 LEU D O 1
ATOM 6932 N N . ASP D 1 171 ? 70.283 29.003 94.358 1.00 146.90 3512 ASP D N 1
ATOM 6933 C CA . ASP D 1 171 ? 71.081 29.007 95.560 1.00 146.12 3512 ASP D CA 1
ATOM 6934 C C . ASP D 1 171 ? 70.662 27.553 95.937 1.00 147.76 3512 ASP D C 1
ATOM 6935 O O . ASP D 1 171 ? 69.739 27.332 96.720 1.00 147.75 3512 ASP D O 1
ATOM 6940 N N . SER D 1 172 ? 71.299 26.581 95.269 1.00 148.92 3513 SER D N 1
ATOM 6941 C CA . SER D 1 172 ? 71.082 25.131 95.423 1.00 149.39 3513 SER D CA 1
ATOM 6942 C C . SER D 1 172 ? 70.819 24.705 96.872 1.00 150.59 3513 SER D C 1
ATOM 6943 O O . SER D 1 172 ? 70.171 23.672 97.123 1.00 151.88 3513 SER D O 1
ATOM 6946 N N . GLU D 1 173 ? 71.348 25.511 97.808 1.00 150.50 3514 GLU D N 1
ATOM 6947 C CA . GLU D 1 173 ? 71.132 25.313 99.246 1.00 150.06 3514 GLU D CA 1
ATOM 6948 C C . GLU D 1 173 ? 69.590 25.493 99.506 1.00 148.65 3514 GLU D C 1
ATOM 6949 O O . GLU D 1 173 ? 68.964 24.709 100.244 1.00 148.48 3514 GLU D O 1
ATOM 6955 N N . SER D 1 174 ? 69.024 26.540 98.886 1.00 146.15 3515 SER D N 1
ATOM 6956 C CA . SER D 1 174 ? 67.614 26.898 98.943 1.00 143.47 3515 SER D CA 1
ATOM 6957 C C . SER D 1 174 ? 66.900 25.687 98.458 1.00 142.92 3515 SER D C 1
ATOM 6958 O O . SER D 1 174 ? 66.021 25.197 99.125 1.00 143.80 3515 SER D O 1
ATOM 6959 N N . GLU D 1 175 ? 67.288 25.166 97.306 1.00 141.31 3516 GLU D N 1
ATOM 6960 C CA . GLU D 1 175 ? 66.676 23.926 96.897 1.00 142.21 3516 GLU D CA 1
ATOM 6961 C C . GLU D 1 175 ? 67.201 22.825 97.840 1.00 143.89 3516 GLU D C 1
ATOM 6962 O O . GLU D 1 175 ? 66.590 21.763 97.864 1.00 145.07 3516 GLU D O 1
ATOM 6963 N N . SER D 1 176 ? 68.274 23.008 98.629 1.00 144.82 3517 SER D N 1
ATOM 6964 C CA . SER D 1 176 ? 68.687 21.844 99.452 1.00 145.66 3517 SER D CA 1
ATOM 6965 C C . SER D 1 176 ? 67.739 21.653 100.635 1.00 145.92 3517 SER D C 1
ATOM 6966 O O . SER D 1 176 ? 67.140 20.591 100.802 1.00 146.37 3517 SER D O 1
ATOM 6969 N N . MET D 1 177 ? 67.525 22.712 101.402 1.00 146.70 3518 MET D N 1
ATOM 6970 C CA . MET D 1 177 ? 66.612 22.619 102.542 1.00 147.15 3518 MET D CA 1
ATOM 6971 C C . MET D 1 177 ? 65.180 22.788 102.062 1.00 144.41 3518 MET D C 1
ATOM 6972 O O . MET D 1 177 ? 64.220 22.426 102.761 1.00 145.16 3518 MET D O 1
ATOM 6977 N N . VAL D 1 178 ? 65.044 23.386 100.879 1.00 140.69 3519 VAL D N 1
ATOM 6978 C CA . VAL D 1 178 ? 63.727 23.568 100.289 1.00 136.24 3519 VAL D CA 1
ATOM 6979 C C . VAL D 1 178 ? 63.286 22.144 99.895 1.00 134.03 3519 VAL D C 1
ATOM 6980 O O . VAL D 1 178 ? 62.132 21.749 100.167 1.00 133.05 3519 VAL D O 1
ATOM 6984 N N . GLN D 1 179 ? 64.207 21.364 99.310 1.00 131.55 3520 GLN D N 1
ATOM 6985 C CA . GLN D 1 179 ? 63.865 19.993 98.930 1.00 129.18 3520 GLN D CA 1
ATOM 6986 C C . GLN D 1 179 ? 63.647 19.115 100.170 1.00 127.17 3520 GLN D C 1
ATOM 6987 O O . GLN D 1 179 ? 62.643 18.387 100.255 1.00 127.88 3520 GLN D O 1
ATOM 6993 N N . LYS D 1 180 ? 64.573 19.214 101.128 1.00 123.41 3521 LYS D N 1
ATOM 6994 C CA . LYS D 1 180 ? 64.498 18.466 102.395 1.00 120.92 3521 LYS D CA 1
ATOM 6995 C C . LYS D 1 180 ? 63.168 18.692 103.146 1.00 117.66 3521 LYS D C 1
ATOM 6996 O O . LYS D 1 180 ? 62.580 17.750 103.705 1.00 117.96 3521 LYS D O 1
ATOM 7002 N N . ALA D 1 181 ? 62.745 19.959 103.189 1.00 112.03 3522 ALA D N 1
ATOM 7003 C CA . ALA D 1 181 ? 61.523 20.370 103.868 1.00 105.02 3522 ALA D CA 1
ATOM 7004 C C . ALA D 1 181 ? 60.352 19.859 103.053 1.00 100.50 3522 ALA D C 1
ATOM 7005 O O . ALA D 1 181 ? 59.535 19.076 103.571 1.00 99.51 3522 ALA D O 1
ATOM 7007 N N . LEU D 1 182 ? 60.369 20.182 101.751 1.00 93.91 3523 LEU D N 1
ATOM 7008 C CA . LEU D 1 182 ? 59.313 19.769 100.837 1.00 88.73 3523 LEU D CA 1
ATOM 7009 C C . LEU D 1 182 ? 59.213 18.278 100.828 1.00 86.50 3523 LEU D C 1
ATOM 7010 O O . LEU D 1 182 ? 58.149 17.715 100.658 1.00 82.45 3523 LEU D O 1
ATOM 7015 N N . ASP D 1 183 ? 60.339 17.633 101.061 1.00 89.78 3524 ASP D N 1
ATOM 7016 C CA . ASP D 1 183 ? 60.330 16.191 101.109 1.00 96.17 3524 ASP D CA 1
ATOM 7017 C C . ASP D 1 183 ? 59.536 15.802 102.358 1.00 96.06 3524 ASP D C 1
ATOM 7018 O O . ASP D 1 183 ? 58.478 15.161 102.235 1.00 96.23 3524 ASP D O 1
ATOM 7023 N N . SER D 1 184 ? 59.948 16.350 103.514 1.00 95.03 3525 SER D N 1
ATOM 7024 C CA . SER D 1 184 ? 59.316 16.054 104.811 1.00 89.76 3525 SER D CA 1
ATOM 7025 C C . SER D 1 184 ? 57.826 16.334 104.788 1.00 83.85 3525 SER D C 1
ATOM 7026 O O . SER D 1 184 ? 57.070 15.700 105.515 1.00 83.74 3525 SER D O 1
ATOM 7029 N N . LEU D 1 185 ? 57.417 17.259 103.925 1.00 76.97 3526 LEU D N 1
ATOM 7030 C CA . LEU D 1 185 ? 56.030 17.648 103.801 1.00 70.14 3526 LEU D CA 1
ATOM 7031 C C . LEU D 1 185 ? 55.280 16.697 102.913 1.00 67.37 3526 LEU D C 1
ATOM 7032 O O . LEU D 1 185 ? 54.199 16.255 103.261 1.00 61.08 3526 LEU D O 1
ATOM 7037 N N . MET D 1 186 ? 55.878 16.361 101.770 1.00 70.05 3527 MET D N 1
ATOM 7038 C CA . MET D 1 186 ? 55.267 15.435 100.792 1.00 71.61 3527 MET D CA 1
ATOM 7039 C C . MET D 1 186 ? 55.217 14.017 101.298 1.00 73.29 3527 MET D C 1
ATOM 7040 O O . MET D 1 186 ? 54.261 13.263 101.070 1.00 70.20 3527 MET D O 1
ATOM 7045 N N . LYS D 1 187 ? 56.307 13.653 101.951 1.00 77.38 3528 LYS D N 1
ATOM 7046 C CA . LYS D 1 187 ? 56.470 12.321 102.496 1.00 82.24 3528 LYS D CA 1
ATOM 7047 C C . LYS D 1 187 ? 55.454 11.961 103.601 1.00 81.61 3528 LYS D C 1
ATOM 7048 O O . LYS D 1 187 ? 55.602 12.302 104.797 1.00 83.34 3528 LYS D O 1
ATOM 7054 N N . GLY D 1 188 ? 54.385 11.321 103.142 1.00 79.06 3529 GLY D N 1
ATOM 7055 C CA . GLY D 1 188 ? 53.328 10.909 104.028 1.00 75.44 3529 GLY D CA 1
ATOM 7056 C C . GLY D 1 188 ? 52.007 11.565 103.679 1.00 74.60 3529 GLY D C 1
ATOM 7057 O O . GLY D 1 188 ? 51.118 11.565 104.521 1.00 77.65 3529 GLY D O 1
ATOM 7058 N N . ARG D 1 189 ? 51.871 12.173 102.489 1.00 72.23 3530 ARG D N 1
ATOM 7059 C CA . ARG D 1 189 ? 50.598 12.814 102.053 1.00 65.82 3530 ARG D CA 1
ATOM 7060 C C . ARG D 1 189 ? 50.249 12.474 100.597 1.00 63.78 3530 ARG D C 1
ATOM 7061 O O . ARG D 1 189 ? 51.069 11.916 99.866 1.00 67.57 3530 ARG D O 1
ATOM 7069 N N . THR D 1 190 ? 49.038 12.811 100.175 1.00 58.66 3531 THR D N 1
ATOM 7070 C CA . THR D 1 190 ? 48.607 12.572 98.805 1.00 54.33 3531 THR D CA 1
ATOM 7071 C C . THR D 1 190 ? 49.028 13.812 98.031 1.00 52.36 3531 THR D C 1
ATOM 7072 O O . THR D 1 190 ? 48.260 14.757 97.995 1.00 56.81 3531 THR D O 1
ATOM 7076 N N . THR D 1 191 ? 50.229 13.840 97.446 1.00 50.44 3532 THR D N 1
ATOM 7077 C CA . THR D 1 191 ? 50.724 15.039 96.711 1.00 47.59 3532 THR D CA 1
ATOM 7078 C C . THR D 1 191 ? 50.393 15.117 95.178 1.00 45.90 3532 THR D C 1
ATOM 7079 O O . THR D 1 191 ? 50.334 14.104 94.469 1.00 49.81 3532 THR D O 1
ATOM 7083 N N . LEU D 1 192 ? 50.102 16.338 94.727 1.00 39.02 3533 LEU D N 1
ATOM 7084 C CA . LEU D 1 192 ? 49.721 16.662 93.368 1.00 30.81 3533 LEU D CA 1
ATOM 7085 C C . LEU D 1 192 ? 50.583 17.844 92.951 1.00 33.35 3533 LEU D C 1
ATOM 7086 O O . LEU D 1 192 ? 50.488 18.924 93.526 1.00 31.18 3533 LEU D O 1
ATOM 7091 N N . VAL D 1 193 ? 51.372 17.661 91.901 1.00 37.75 3534 VAL D N 1
ATOM 7092 C CA . VAL D 1 193 ? 52.287 18.696 91.402 1.00 44.01 3534 VAL D CA 1
ATOM 7093 C C . VAL D 1 193 ? 52.086 19.133 89.949 1.00 45.93 3534 VAL D C 1
ATOM 7094 O O . VAL D 1 193 ? 51.683 18.341 89.089 1.00 52.44 3534 VAL D O 1
ATOM 7098 N N . ILE D 1 194 ? 52.401 20.407 89.703 1.00 42.61 3535 ILE D N 1
ATOM 7099 C CA . ILE D 1 194 ? 52.411 20.994 88.375 1.00 39.90 3535 ILE D CA 1
ATOM 7100 C C . ILE D 1 194 ? 53.883 21.338 88.364 1.00 44.32 3535 ILE D C 1
ATOM 7101 O O . ILE D 1 194 ? 54.312 22.382 88.836 1.00 49.18 3535 ILE D O 1
ATOM 7106 N N . ALA D 1 195 ? 54.663 20.371 87.929 1.00 45.92 3536 ALA D N 1
ATOM 7107 C CA . ALA D 1 195 ? 56.102 20.499 87.917 1.00 47.40 3536 ALA D CA 1
ATOM 7108 C C . ALA D 1 195 ? 56.726 21.336 86.840 1.00 47.42 3536 ALA D C 1
ATOM 7109 O O . ALA D 1 195 ? 56.381 21.243 85.669 1.00 46.08 3536 ALA D O 1
ATOM 7111 N N . HIS D 1 196 ? 57.616 22.210 87.262 1.00 45.67 3537 HIS D N 1
ATOM 7112 C CA . HIS D 1 196 ? 58.335 22.996 86.311 1.00 47.45 3537 HIS D CA 1
ATOM 7113 C C . HIS D 1 196 ? 59.782 22.717 86.599 1.00 47.88 3537 HIS D C 1
ATOM 7114 O O . HIS D 1 196 ? 60.668 23.413 86.124 1.00 47.75 3537 HIS D O 1
ATOM 7121 N N . ARG D 1 197 ? 60.006 21.609 87.312 1.00 47.59 3538 ARG D N 1
ATOM 7122 C CA . ARG D 1 197 ? 61.337 21.151 87.704 1.00 47.39 3538 ARG D CA 1
ATOM 7123 C C . ARG D 1 197 ? 61.541 19.680 87.409 1.00 46.78 3538 ARG D C 1
ATOM 7124 O O . ARG D 1 197 ? 60.725 18.813 87.727 1.00 40.45 3538 ARG D O 1
ATOM 7132 N N . LEU D 1 198 ? 62.710 19.413 86.861 1.00 49.97 3539 LEU D N 1
ATOM 7133 C CA . LEU D 1 198 ? 63.108 18.078 86.484 1.00 51.59 3539 LEU D CA 1
ATOM 7134 C C . LEU D 1 198 ? 63.189 17.181 87.710 1.00 52.44 3539 LEU D C 1
ATOM 7135 O O . LEU D 1 198 ? 62.601 16.112 87.746 1.00 50.21 3539 LEU D O 1
ATOM 7140 N N . SER D 1 199 ? 63.848 17.687 88.746 1.00 54.32 3540 SER D N 1
ATOM 7141 C CA . SER D 1 199 ? 64.057 16.969 89.995 1.00 57.27 3540 SER D CA 1
ATOM 7142 C C . SER D 1 199 ? 62.784 16.312 90.482 1.00 56.05 3540 SER D C 1
ATOM 7143 O O . SER D 1 199 ? 62.761 15.156 90.851 1.00 55.95 3540 SER D O 1
ATOM 7146 N N . THR D 1 200 ? 61.698 17.030 90.291 1.00 55.14 3541 THR D N 1
ATOM 7147 C CA . THR D 1 200 ? 60.414 16.584 90.743 1.00 52.52 3541 THR D CA 1
ATOM 7148 C C . THR D 1 200 ? 59.877 15.378 89.973 1.00 53.69 3541 THR D C 1
ATOM 7149 O O . THR D 1 200 ? 59.642 14.305 90.569 1.00 55.99 3541 THR D O 1
ATOM 7153 N N . ILE D 1 201 ? 59.754 15.545 88.654 1.00 51.03 3542 ILE D N 1
ATOM 7154 C CA . ILE D 1 201 ? 59.215 14.516 87.782 1.00 50.80 3542 ILE D CA 1
ATOM 7155 C C . ILE D 1 201 ? 60.010 13.234 87.721 1.00 52.46 3542 ILE D C 1
ATOM 7156 O O . ILE D 1 201 ? 59.416 12.181 87.559 1.00 50.15 3542 ILE D O 1
ATOM 7161 N N . VAL D 1 202 ? 61.327 13.327 87.922 1.00 53.03 3543 VAL D N 1
ATOM 7162 C CA . VAL D 1 202 ? 62.228 12.179 87.899 1.00 57.24 3543 VAL D CA 1
ATOM 7163 C C . VAL D 1 202 ? 61.783 11.106 88.858 1.00 61.49 3543 VAL D C 1
ATOM 7164 O O . VAL D 1 202 ? 61.756 9.912 88.509 1.00 63.44 3543 VAL D O 1
ATOM 7168 N N . ASP D 1 203 ? 61.423 11.548 90.059 1.00 66.18 3544 ASP D N 1
ATOM 7169 C CA . ASP D 1 203 ? 60.990 10.634 91.104 1.00 66.58 3544 ASP D CA 1
ATOM 7170 C C . ASP D 1 203 ? 59.532 10.737 91.493 1.00 60.57 3544 ASP D C 1
ATOM 7171 O O . ASP D 1 203 ? 59.156 10.335 92.579 1.00 58.89 3544 ASP D O 1
ATOM 7176 N N . ALA D 1 204 ? 58.720 11.271 90.585 1.00 55.31 3545 ALA D N 1
ATOM 7177 C CA . ALA D 1 204 ? 57.289 11.330 90.777 1.00 52.93 3545 ALA D CA 1
ATOM 7178 C C . ALA D 1 204 ? 56.914 9.883 90.609 1.00 51.00 3545 ALA D C 1
ATOM 7179 O O . ALA D 1 204 ? 57.564 9.132 89.909 1.00 50.03 3545 ALA D O 1
ATOM 7181 N N . ASP D 1 205 ? 55.807 9.510 91.185 1.00 51.48 3546 ASP D N 1
ATOM 7182 C CA . ASP D 1 205 ? 55.402 8.115 91.157 1.00 56.45 3546 ASP D CA 1
ATOM 7183 C C . ASP D 1 205 ? 54.593 7.696 89.958 1.00 53.74 3546 ASP D C 1
ATOM 7184 O O . ASP D 1 205 ? 54.475 6.514 89.647 1.00 56.10 3546 ASP D O 1
ATOM 7189 N N . LYS D 1 206 ? 54.098 8.720 89.280 1.00 50.20 3547 LYS D N 1
ATOM 7190 C CA . LYS D 1 206 ? 53.319 8.626 88.063 1.00 45.79 3547 LYS D CA 1
ATOM 7191 C C . LYS D 1 206 ? 53.082 10.049 87.629 1.00 46.17 3547 LYS D C 1
ATOM 7192 O O . LYS D 1 206 ? 52.768 10.911 88.421 1.00 46.19 3547 LYS D O 1
ATOM 7198 N N . ILE D 1 207 ? 53.281 10.287 86.342 1.00 45.60 3548 ILE D N 1
ATOM 7199 C CA . ILE D 1 207 ? 53.139 11.598 85.722 1.00 36.75 3548 ILE D CA 1
ATOM 7200 C C . ILE D 1 207 ? 52.036 11.563 84.680 1.00 35.30 3548 ILE D C 1
ATOM 7201 O O . ILE D 1 207 ? 51.619 10.496 84.255 1.00 32.91 3548 ILE D O 1
ATOM 7206 N N . TYR D 1 208 ? 51.488 12.723 84.355 1.00 34.69 3549 TYR D N 1
ATOM 7207 C CA . TYR D 1 208 ? 50.469 12.817 83.316 1.00 40.04 3549 TYR D CA 1
ATOM 7208 C C . TYR D 1 208 ? 50.935 13.889 82.328 1.00 43.71 3549 TYR D C 1
ATOM 7209 O O . TYR D 1 208 ? 51.510 14.906 82.735 1.00 48.43 3549 TYR D O 1
ATOM 7218 N N . PHE D 1 209 ? 50.730 13.677 81.034 1.00 41.14 3550 PHE D N 1
ATOM 7219 C CA . PHE D 1 209 ? 51.143 14.703 80.105 1.00 39.02 3550 PHE D CA 1
ATOM 7220 C C . PHE D 1 209 ? 49.906 15.390 79.540 1.00 39.03 3550 PHE D C 1
ATOM 7221 O O . PHE D 1 209 ? 48.988 14.754 79.059 1.00 40.86 3550 PHE D O 1
ATOM 7229 N N . ILE D 1 210 ? 49.859 16.700 79.733 1.00 36.58 3551 ILE D N 1
ATOM 7230 C CA . ILE D 1 210 ? 48.750 17.492 79.285 1.00 33.09 3551 ILE D CA 1
ATOM 7231 C C . ILE D 1 210 ? 49.163 18.469 78.240 1.00 33.74 3551 ILE D C 1
ATOM 7232 O O . ILE D 1 210 ? 49.922 19.406 78.486 1.00 29.34 3551 ILE D O 1
ATOM 7237 N N . GLU D 1 211 ? 48.677 18.143 77.051 1.00 35.31 3552 GLU D N 1
ATOM 7238 C CA . GLU D 1 211 ? 48.847 18.877 75.807 1.00 39.49 3552 GLU D CA 1
ATOM 7239 C C . GLU D 1 211 ? 47.445 19.290 75.457 1.00 41.48 3552 GLU D C 1
ATOM 7240 O O . GLU D 1 211 ? 46.534 18.462 75.429 1.00 40.87 3552 GLU D O 1
ATOM 7246 N N . LYS D 1 212 ? 47.275 20.577 75.208 1.00 43.56 3553 LYS D N 1
ATOM 7247 C CA . LYS D 1 212 ? 45.986 21.135 74.824 1.00 47.60 3553 LYS D CA 1
ATOM 7248 C C . LYS D 1 212 ? 44.704 20.534 75.454 1.00 45.66 3553 LYS D C 1
ATOM 7249 O O . LYS D 1 212 ? 43.841 20.015 74.771 1.00 44.66 3553 LYS D O 1
ATOM 7255 N N . GLY D 1 213 ? 44.636 20.564 76.777 1.00 45.69 3554 GLY D N 1
ATOM 7256 C CA . GLY D 1 213 ? 43.470 20.088 77.512 1.00 42.69 3554 GLY D CA 1
ATOM 7257 C C . GLY D 1 213 ? 43.132 18.619 77.478 1.00 40.33 3554 GLY D C 1
ATOM 7258 O O . GLY D 1 213 ? 41.964 18.245 77.573 1.00 35.37 3554 GLY D O 1
ATOM 7259 N N . GLN D 1 214 ? 44.142 17.779 77.324 1.00 41.45 3555 GLN D N 1
ATOM 7260 C CA . GLN D 1 214 ? 43.916 16.346 77.291 1.00 44.03 3555 GLN D CA 1
ATOM 7261 C C . GLN D 1 214 ? 45.104 15.662 77.867 1.00 43.93 3555 GLN D C 1
ATOM 7262 O O . GLN D 1 214 ? 46.172 16.242 77.915 1.00 45.08 3555 GLN D O 1
ATOM 7268 N N . ILE D 1 215 ? 44.929 14.435 78.332 1.00 43.22 3556 ILE D N 1
ATOM 7269 C CA . ILE D 1 215 ? 46.075 13.696 78.840 1.00 45.47 3556 ILE D CA 1
ATOM 7270 C C . ILE D 1 215 ? 46.593 12.910 77.638 1.00 44.74 3556 ILE D C 1
ATOM 7271 O O . ILE D 1 215 ? 45.796 12.450 76.831 1.00 46.08 3556 ILE D O 1
ATOM 7276 N N . THR D 1 216 ? 47.916 12.821 77.504 1.00 44.13 3557 THR D N 1
ATOM 7277 C CA . THR D 1 216 ? 48.544 12.107 76.412 1.00 37.57 3557 THR D CA 1
ATOM 7278 C C . THR D 1 216 ? 49.599 11.127 76.885 1.00 36.29 3557 THR D C 1
ATOM 7279 O O . THR D 1 216 ? 50.011 10.289 76.139 1.00 39.84 3557 THR D O 1
ATOM 7283 N N . GLY D 1 217 ? 50.015 11.213 78.138 1.00 36.99 3558 GLY D N 1
ATOM 7284 C CA . GLY D 1 217 ? 51.012 10.300 78.697 1.00 37.37 3558 GLY D CA 1
ATOM 7285 C C . GLY D 1 217 ? 50.499 9.940 80.081 1.00 41.79 3558 GLY D C 1
ATOM 7286 O O . GLY D 1 217 ? 49.905 10.807 80.742 1.00 41.97 3558 GLY D O 1
ATOM 7287 N N . SER D 1 218 ? 50.678 8.685 80.513 1.00 43.81 3559 SER D N 1
ATOM 7288 C CA . SER D 1 218 ? 50.162 8.249 81.806 1.00 47.99 3559 SER D CA 1
ATOM 7289 C C . SER D 1 218 ? 51.020 7.238 82.542 1.00 51.19 3559 SER D C 1
ATOM 7290 O O . SER D 1 218 ? 50.505 6.165 82.910 1.00 59.44 3559 SER D O 1
ATOM 7293 N N . GLY D 1 219 ? 52.259 7.596 82.889 1.00 48.38 3560 GLY D N 1
ATOM 7294 C CA . GLY D 1 219 ? 53.113 6.644 83.599 1.00 44.48 3560 GLY D CA 1
ATOM 7295 C C . GLY D 1 219 ? 54.352 7.215 84.226 1.00 39.71 3560 GLY D C 1
ATOM 7296 O O . GLY D 1 219 ? 54.509 8.425 84.302 1.00 35.85 3560 GLY D O 1
ATOM 7297 N N . LYS D 1 220 ? 55.222 6.354 84.741 1.00 41.94 3561 LYS D N 1
ATOM 7298 C CA . LYS D 1 220 ? 56.449 6.858 85.338 1.00 46.65 3561 LYS D CA 1
ATOM 7299 C C . LYS D 1 220 ? 57.332 7.400 84.212 1.00 45.88 3561 LYS D C 1
ATOM 7300 O O . LYS D 1 220 ? 57.222 6.994 83.066 1.00 50.02 3561 LYS D O 1
ATOM 7306 N N . HIS D 1 221 ? 58.067 8.444 84.534 1.00 46.76 3562 HIS D N 1
ATOM 7307 C CA . HIS D 1 221 ? 58.972 9.153 83.628 1.00 47.61 3562 HIS D CA 1
ATOM 7308 C C . HIS D 1 221 ? 59.855 8.309 82.748 1.00 50.41 3562 HIS D C 1
ATOM 7309 O O . HIS D 1 221 ? 60.049 8.631 81.609 1.00 46.67 3562 HIS D O 1
ATOM 7316 N N . ASN D 1 222 ? 60.434 7.265 83.323 1.00 58.80 3563 ASN D N 1
ATOM 7317 C CA . ASN D 1 222 ? 61.323 6.327 82.636 1.00 66.77 3563 ASN D CA 1
ATOM 7318 C C . ASN D 1 222 ? 60.657 5.741 81.425 1.00 69.83 3563 ASN D C 1
ATOM 7319 O O . ASN D 1 222 ? 61.313 5.389 80.465 1.00 72.11 3563 ASN D O 1
ATOM 7324 N N . GLU D 1 223 ? 59.343 5.623 81.495 1.00 72.27 3564 GLU D N 1
ATOM 7325 C CA . GLU D 1 223 ? 58.575 5.077 80.401 1.00 73.18 3564 GLU D CA 1
ATOM 7326 C C . GLU D 1 223 ? 58.158 6.136 79.400 1.00 68.82 3564 GLU D C 1
ATOM 7327 O O . GLU D 1 223 ? 58.283 5.929 78.203 1.00 72.07 3564 GLU D O 1
ATOM 7333 N N . LEU D 1 224 ? 57.725 7.293 79.895 1.00 61.20 3565 LEU D N 1
ATOM 7334 C CA . LEU D 1 224 ? 57.268 8.392 79.045 1.00 50.94 3565 LEU D CA 1
ATOM 7335 C C . LEU D 1 224 ? 58.300 8.934 78.097 1.00 44.57 3565 LEU D C 1
ATOM 7336 O O . LEU D 1 224 ? 58.053 9.028 76.934 1.00 42.18 3565 LEU D O 1
ATOM 7341 N N . VAL D 1 225 ? 59.488 9.198 78.605 1.00 40.71 3566 VAL D N 1
ATOM 7342 C CA . VAL D 1 225 ? 60.571 9.744 77.826 1.00 42.30 3566 VAL D CA 1
ATOM 7343 C C . VAL D 1 225 ? 60.989 8.844 76.715 1.00 44.87 3566 VAL D C 1
ATOM 7344 O O . VAL D 1 225 ? 61.602 9.283 75.753 1.00 48.07 3566 VAL D O 1
ATOM 7348 N N . ALA D 1 226 ? 60.654 7.577 76.828 1.00 44.28 3567 ALA D N 1
ATOM 7349 C CA . ALA D 1 226 ? 61.019 6.666 75.772 1.00 43.94 3567 ALA D CA 1
ATOM 7350 C C . ALA D 1 226 ? 59.860 6.416 74.801 1.00 45.20 3567 ALA D C 1
ATOM 7351 O O . ALA D 1 226 ? 60.074 6.098 73.645 1.00 50.93 3567 ALA D O 1
ATOM 7353 N N . THR D 1 227 ? 58.648 6.695 75.235 1.00 43.53 3568 THR D N 1
ATOM 7354 C CA . THR D 1 227 ? 57.478 6.392 74.444 1.00 44.71 3568 THR D CA 1
ATOM 7355 C C . THR D 1 227 ? 56.832 7.623 73.868 1.00 45.16 3568 THR D C 1
ATOM 7356 O O . THR D 1 227 ? 55.942 7.544 73.045 1.00 40.16 3568 THR D O 1
ATOM 7360 N N . HIS D 1 228 ? 57.341 8.781 74.210 1.00 51.91 3569 HIS D N 1
ATOM 7361 C CA . HIS D 1 228 ? 56.657 9.985 73.777 1.00 55.04 3569 HIS D CA 1
ATOM 7362 C C . HIS D 1 228 ? 57.599 11.085 73.320 1.00 54.13 3569 HIS D C 1
ATOM 7363 O O . HIS D 1 228 ? 57.974 11.927 74.115 1.00 49.47 3569 HIS D O 1
ATOM 7370 N N . PRO D 1 229 ? 57.907 11.158 72.018 1.00 55.38 3570 PRO D N 1
ATOM 7371 C CA . PRO D 1 229 ? 58.804 12.168 71.440 1.00 57.65 3570 PRO D CA 1
ATOM 7372 C C . PRO D 1 229 ? 58.461 13.638 71.751 1.00 56.37 3570 PRO D C 1
ATOM 7373 O O . PRO D 1 229 ? 59.297 14.529 71.555 1.00 56.94 3570 PRO D O 1
ATOM 7377 N N . LEU D 1 230 ? 57.238 13.884 72.226 1.00 49.35 3571 LEU D N 1
ATOM 7378 C CA . LEU D 1 230 ? 56.805 15.240 72.554 1.00 44.38 3571 LEU D CA 1
ATOM 7379 C C . LEU D 1 230 ? 57.010 15.509 74.040 1.00 46.31 3571 LEU D C 1
ATOM 7380 O O . LEU D 1 230 ? 57.125 16.677 74.446 1.00 47.41 3571 LEU D O 1
ATOM 7385 N N . TYR D 1 231 ? 57.046 14.446 74.852 1.00 46.55 3572 TYR D N 1
ATOM 7386 C CA . TYR D 1 231 ? 57.279 14.598 76.283 1.00 43.14 3572 TYR D CA 1
ATOM 7387 C C . TYR D 1 231 ? 58.733 14.995 76.471 1.00 42.65 3572 TYR D C 1
ATOM 7388 O O . TYR D 1 231 ? 59.012 16.024 77.052 1.00 41.78 3572 TYR D O 1
ATOM 7397 N N . ALA D 1 232 ? 59.641 14.214 75.902 1.00 43.41 3573 ALA D N 1
ATOM 7398 C CA . ALA D 1 232 ? 61.061 14.493 75.996 1.00 48.61 3573 ALA D CA 1
ATOM 7399 C C . ALA D 1 232 ? 61.409 15.856 75.393 1.00 51.50 3573 ALA D C 1
ATOM 7400 O O . ALA D 1 232 ? 62.322 16.529 75.867 1.00 58.24 3573 ALA D O 1
ATOM 7402 N N . LYS D 1 233 ? 60.639 16.291 74.396 1.00 49.54 3574 LYS D N 1
ATOM 7403 C CA . LYS D 1 233 ? 60.881 17.577 73.766 1.00 48.89 3574 LYS D CA 1
ATOM 7404 C C . LYS D 1 233 ? 60.577 18.640 74.815 1.00 46.71 3574 LYS D C 1
ATOM 7405 O O . LYS D 1 233 ? 61.430 19.468 75.125 1.00 44.29 3574 LYS D O 1
ATOM 7411 N N . TYR D 1 234 ? 59.422 18.503 75.468 1.00 45.12 3575 TYR D N 1
ATOM 7412 C CA . TYR D 1 234 ? 58.986 19.438 76.511 1.00 44.19 3575 TYR D CA 1
ATOM 7413 C C . TYR D 1 234 ? 59.966 19.532 77.671 1.00 40.49 3575 TYR D C 1
ATOM 7414 O O . TYR D 1 234 ? 60.352 20.629 78.092 1.00 41.55 3575 TYR D O 1
ATOM 7423 N N . VAL D 1 235 ? 60.388 18.368 78.132 1.00 38.53 3576 VAL D N 1
ATOM 7424 C CA . VAL D 1 235 ? 61.290 18.241 79.250 1.00 40.75 3576 VAL D CA 1
ATOM 7425 C C . VAL D 1 235 ? 62.697 18.767 79.038 1.00 46.93 3576 VAL D C 1
ATOM 7426 O O . VAL D 1 235 ? 63.296 19.230 80.000 1.00 50.34 3576 VAL D O 1
ATOM 7430 N N . SER D 1 236 ? 63.228 18.714 77.818 1.00 52.72 3577 SER D N 1
ATOM 7431 C CA . SER D 1 236 ? 64.581 19.224 77.600 1.00 60.76 3577 SER D CA 1
ATOM 7432 C C . SER D 1 236 ? 64.637 20.671 77.151 1.00 66.70 3577 SER D C 1
ATOM 7433 O O . SER D 1 236 ? 65.620 21.376 77.394 1.00 68.33 3577 SER D O 1
ATOM 7436 N N . GLU D 1 237 ? 63.574 21.134 76.516 1.00 71.09 3578 GLU D N 1
ATOM 7437 C CA . GLU D 1 237 ? 63.583 22.504 76.034 1.00 76.85 3578 GLU D CA 1
ATOM 7438 C C . GLU D 1 237 ? 62.976 23.541 77.003 1.00 79.81 3578 GLU D C 1
ATOM 7439 O O . GLU D 1 237 ? 63.676 24.474 77.444 1.00 77.70 3578 GLU D O 1
ATOM 7445 N N . GLN D 1 238 ? 61.709 23.325 77.366 1.00 82.83 3579 GLN D N 1
ATOM 7446 C CA . GLN D 1 238 ? 60.964 24.230 78.221 1.00 84.74 3579 GLN D CA 1
ATOM 7447 C C . GLN D 1 238 ? 60.870 23.923 79.700 1.00 89.69 3579 GLN D C 1
ATOM 7448 O O . GLN D 1 238 ? 60.460 24.781 80.486 1.00 91.24 3579 GLN D O 1
ATOM 7454 N N . LEU D 1 239 ? 61.215 22.705 80.097 1.00 95.77 3580 LEU D N 1
ATOM 7455 C CA . LEU D 1 239 ? 61.127 22.334 81.516 1.00 104.70 3580 LEU D CA 1
ATOM 7456 C C . LEU D 1 239 ? 62.455 22.356 82.284 1.00 109.76 3580 LEU D C 1
ATOM 7457 O O . LEU D 1 239 ? 62.473 22.339 83.514 1.00 111.21 3580 LEU D O 1
ATOM 7462 N N . THR D 1 240 ? 63.557 22.421 81.553 1.00 115.78 3581 THR D N 1
ATOM 7463 C CA . THR D 1 240 ? 64.886 22.421 82.146 1.00 122.18 3581 THR D CA 1
ATOM 7464 C C . THR D 1 240 ? 65.081 23.513 83.212 1.00 124.62 3581 THR D C 1
ATOM 7465 O O . THR D 1 240 ? 65.660 23.251 84.282 1.00 128.91 3581 THR D O 1
ATOM 7469 N N . VAL D 1 241 ? 64.524 24.697 82.938 1.00 122.80 3582 VAL D N 1
ATOM 7470 C CA . VAL D 1 241 ? 64.599 25.863 83.812 1.00 121.53 3582 VAL D CA 1
ATOM 7471 C C . VAL D 1 241 ? 66.076 26.230 84.178 1.00 120.72 3582 VAL D C 1
ATOM 7472 O O . VAL D 1 241 ? 67.038 25.738 83.523 1.00 118.14 3582 VAL D O 1
#

InterPro domains:
  IPR003439 ABC transporter-like, ATP-binding domain [PF00005] (365-515)
  IPR003439 ABC transporter-like, ATP-binding domain [PS50893] (349-584)
  IPR003593 AAA+ ATPase domain [SM00382] (374-561)
  IPR011527 ABC transporter type 1, transmembrane domain [PF00664] (38-305)
  IPR011527 ABC transporter type 1, transmembrane domain [PS50929] (39-317)
  IPR017871 ABC transporter-like, conserved site [PS00211] (487-501)
  IPR027417 P-loop containing nucleoside triphosphate hydrolase [G3DSA:3.40.50.300] (348-590)
  IPR027417 P-loop containing nucleoside triphosphate hydrolase [SSF52540] (347-585)
  IPR036640 ABC transporter type 1, transmembrane domain superfamily [G3DSA:1.20.1560.10] (6-335)
  IPR036640 ABC transporter type 1, transmembrane domain superfamily [SSF90123] (26-334)
  IPR039421 Type 1 protein exporter [PTHR43394] (17-587)

Organism: Lactococcus lactis subsp. lactis (strain IL1403) (NCBI:txid272623)

Radius of gyration: 33.65 Å; Cα contacts (8 Å, |Δi|>4): 1833; chains: 4; bounding box: 96×72×90 Å

Nearest PDB structures (foldseek):
  1mv5-assembly1_D  TM=1.004E+00  e=5.444E-54  Lactococcus lactis
  6bl6-assembly1_A  TM=8.908E-01  e=3.340E-25  Salmonella enterica subsp. enterica serovar Typhimurium str. LT2
  5idv-assembly1_A  TM=8.875E-01  e=9.729E-25  Acinetobacter baumannii AB5075
  8tsr-assembly1_B  TM=8.810E-01  e=7.752E-24  Escherichia coli
  7ndf-assembly1_B  TM=7.936E-01  e=2.661E-24  Escherichia coli

Secondary structure (DSSP, 8-state):
-EEEEEEEE-SSSSS-SEEEEEEEE-TTEEEEEE--TTSSHHHHHHHHTTSS--SBS-EEETTEESTTTS-S--TTT--EE--SS----EEHHHHTTS-TTS-S-HHHHHHHHHHHT-TTTTTSSTTGGG-EESTTSB---HHHHHHHHHHHHHHH--SEEEEE--S-SS-SSS--HHHHHHHHHHTTSEEEEE--SHHHHHH-SEEEEEETTEE---S-HHHHHHH-HHHHHHIIIIIII-/-EEEEEEEE-SSSS---EEEEEEEE-TT-EEEEE--TTS-HHHHHHHHTTSS--SEEEEEETTEEGGGS-TTTIIIII-----TTS---EEHHHHHHTT-SS---HHHHHHHHHHHT-HHHHTTSTTTTS-EESSSSS---TTHHHHHHHHHHHHH--SEEE----S---TTHHIIIIIIIIHHHHTTSEEE----SHHHHHH-SEEEEEETTEEEEEE-HHHHHHH-HHHHHHHHHTS---/-EEEEEEEE-SSSS---EEEEEEEE-TT-EEEEESSTTSSHHHHHHHHTTSS--SS-EEEETTEETTTS-HHHHHHHEEEEE-SS----EETTHHHHSS--S--HHHHHHHHHHHTT-HHHHHTSTTSSS-EETTTSB---HHHHHHHHHHHHHHH--SEEEEE--STTS-SS---TTHHHHHHHSTTSEEEEE--SHHHHHH-SEEEEEETTEEEEEE-HHHHHHH-HHHHHIIIIITTT-/-EEE-SEEE-SSSSS-SEEEE--B--TTS--EEE--TTS-HHHHHHHHTTSS--SB--EEETTB-S-S-HHHHHHH----SSSS-----SSHHHHHTTT--S---HHHHHHHHTTTT-HHHHHTSSSGGG---SSSS----SHHHHHHHHHHHTTS--SEEE---------TTHHHHHHHHHHHHHTTSEEEB----HHHHHT-SSEEEEETTEEEE-S-HHHHHHH-TTHHHHHHHTS--

Sequence (967 aa):
MLSARHVDFAYDDSEQILRDISFEAQPNSIIAFAGPSGGGKSTIFSLLERFYQPTAGEITIDGQPIDNISLENWRSQIGFVSQDSAIMAGTIRENLTYGLEGDYTDEDLWQVLDLAFARSFVENMPDQLNTEVGERGVKISGGQRQRLAIARAFLRNPKILMLDEATASLDSESESMVQKALDSLMKGRTTLVIAHRLSTIVDADKIYFIEKGQITGSGKHNELVATHPLYAKYVSEQLTVGMLSARHVDFAYDDSEQILRDISFEAQPNSIIAFAGPSGGGKSTIFSLLERFYQPTAGEITIDGQPIDNISLENWRSQIGFVSQDSAIMAGTIRENLTYGLEGDYTDEDLWQVLDLAFARSFVENMPDQLNTEVGERGVKISGGQRQRLAIARAFLRNPKILMLDEATASLDSESESMVQKALDSLMKGRTTLVIAHRLSTIVDADKIYFIEKGQITGSGKHNELVATHPLYAKYVSEQLTVGMLSARHVDFAYDDSEQILRDISFEAQPNSIIAFAGPSGGGKSTIFSLLERFYQPTAGEITIDGQPIDNISLENWRSQIGFVSQDSAIMAGTIRENLTYGLEGDYTDEDLWQVLDLAFARSFVENMPDQLNTEVGERGVKISGGQRQRLAIARAFLRNPKILMLDEATASLDSESESMVQKALDSLMKGRTTLVIAHRLSTIVDADKIYFIEKGQITGSGKHNELVATHPLYAKYVSEQLTVGMLSARHVDFAYDDSEQILRDISFEAQPNSIIAFAGPSGGGKSTIFSLLERFYQPTAGEITIDGQPIDNISLENWRSQIGFVSQDSAIMAGTIRENLTYGLEGDYTDEDLWQVLDLAFARSFVENMPDQLNTEVGERGVKISGGQRQRLAIARAFLRNPKILMLDEATASLDSESESMVQKALDSLMKGRTTLVIAHRLSTIVDADKIYFIEKGQITGSGKHNELVATHPLYAKYVSEQLTV